Protein 5IZ0 (pdb70)

Organism: Homo sapiens (NCBI:txid9606)

Nearest PDB structures (foldseek):
  6g07-assembly3_C  TM=9.984E-01  e=3.194E-34  Homo sapiens
  5vb7-assembly1_A  TM=1.001E+00  e=1.020E-33  Homo sapiens
  6j3n-assembly1_A  TM=9.987E-01  e=6.717E-34  Homo sapiens
  6fzu-assembly1_A  TM=9.987E-01  e=1.701E-33  Homo sapiens
  5ntw-assembly3_C  TM=9.979E-01  e=1.348E-33  Homo sapiens

B-factor: mean 34.04, std 10.81, range [3.02, 101.4]

Secondary structure (P-SEA, 3-state):
ccaaaaaaaaaaaaaaaaacccccaaaaaaaccccccaaaaaaaaaccaaaaaaaaaaaaaaaaaaaaaaaaaccccccccaaaaaaaaaacaaaaaaaacccccccccccccccccccccccccccccaaaaaaaaaaaaaaaaacccaaaaaaaaaaaaaccccccccaaaaaaaaaaaaaaaaaaaaaaaccccccccccccaaaaaaaaaaaaaaaaaaaacaaaaaccccaaaaaaccc/caaaaaaaaaaaaaaaaaaaacccccaaaaaaaccccccaaaaaaaaaccaaaaaaaaaaaaaaaaaaaaaaaaaccccccccaaaaaaaaaacaaaaaaaacccccccccccccccccccccccccccccaaaaaaaaaaaaaaaaacccaaaaaaaaaaaaaccccccccaaaaaaaaaaaaaaaaaaaaaaacccccccccccccaaaaaaaaaaaaaaaaaaaccccccccccaaaaaacc/ccaaaaaaac/ccaaaaaaaaaaaaaaaaacccccaaaaaaaccccccaaaaaaaaaccaaaaaaaaaaaaaaaaaaaaaaaaaccccccccaaaaaaaaaacaaaaaaaacccccccccccccccccccccccccccccaaaaaaaaaaaaaaaaacccaaaaaaaaaaaaaccccccccaaaaaaaaaaaaaaaaaaaaaaaccccccccccccccaaaaaaaaaaaaaaaaaacaaaaaccccaaaaaacc/caaaaaaaac/ccaaaaaaac/caaaaaaaaaaaaaaaaaaaacccccaaaaaaaccccccaaaaaaaaaccaaaaaaaaaaaaaaaaaaaaaaaaaccccccccaaaaaaaaaacaaaaaaaacccccccccccccccccccccccccccccaaaaaaaaaaaaaaaaacccaaaaaaaaaaaccccccccccaaaaaaaaaaaaaaaaaaaaaaaccccccccccccaaaaaaaaaaaaaaaaaaaaccccccccccaaaaaaccc/caaaaaaac

Sequence (1017 aa):
ASLTEIEHLVQSVCKSYRETCQLRLEDLLRQRSNIFSREEVTGYQRKSMWEMWERCAHHLTEAIQYVVEFAKRLSGFMELCQNDQIVLLKAGAMEVVLVRMCRAYNADNRTVFFEGKYGGMELFRALGCSELISSIFDFSHSLSALHFSEDEIALYTALVLINAHRPGLQEKRKVEQLQYNLELAFHHHLCKTHRQSILAKLPPKGKLRSLCSQHVERLQIFQHLHPIVVQAAFPPLYKELFSTEFPYLLSLLGPYASLTEIEHLVQSVCKSYRETCQLRLEDLLRQRSNIFSREEVTGYQRKSMWEMWERCAHHLTEAIQYVVEFAKRLSGFMELCQNDQIVLLKAGAMEVVLVRMCRAYNADNRTVFFEGKYGGMELFRALGCSELISSIFDFSHSLSALHFSEDEIALYTALVLINAHRPGLQEKRKVEQLQYNLELAFHHHLCKTHRQSILAKLPPKGKLRSLCSQHVERLQIFQHLHPIVVQAAFPPLYKELFSEFPYLLSLLGASLTEIEHLVQSVCKSYRETCQLRLEDLLRQRSNIFSREEVTGYQRKSMWEMWERCAHHLTEAIQYVVEFAKRLSGFMELCQNDQIVLLKAGAMEVVLVRMCRAYNADNRTVFFEGKYGGMELFRALGCSELISSIFDFSHSLSALHFSEDEIALYTALVLINAHRPGLQEKRKVEQLQYNLELAFHHHLCKTHRQSILAKLPPKGKLRSLCSQHVERLQIFQHLHPIVVQAAFPPLYKELFSEFPYLLSLLGPYASLTEIEHLVQSVCKSYRETCQLRLEDLLRQRSNIFSREEVTGYQRKSMWEMWERCAHHLTEAIQYVVEFAKRLSGFMELCQNDQIVLLKAGAMEVVLVRMCRAYNADNRTVFFEGKYGGMELFRALGCSELISSIFDFSHSLSALHFSEDEIALYTALVLINAHRPGLQEKRKVEQLQYNLELAFHHHLCKTHRQSILAKLPPKGKLRSLCSQHVERLQIFQHLHPIVVQAAFPPLYKELFSTFPYLLSLLG

CATH classification: 1.10.565.10

Structure (mmCIF, N/CA/C/O backbone):
data_5IZ0
#
_entry.id   5IZ0
#
_cell.length_a   85.672
_cell.length_b   68.111
_cell.length_c   96.056
_cell.angle_alpha   90.000
_cell.angle_beta   109.900
_cell.angle_gamma   90.000
#
_symmetry.space_group_name_H-M   'P 1 21 1'
#
loop_
_entity.id
_entity.type
_entity.pdbx_description
1 polymer 'Nuclear receptor ROR-gamma'
2 polymer GLU-PHE-PRO-TYR-LEU-LEU-SER-LEU-LEU-GLY-GLU-VAL-SER-PRO-GLN
3 non-polymer N-(4-ethyl-3-oxo-3,4-dihydro-2H-1,4-benzoxazin-7-yl)-3,4-dimethyl-N-(2,2,2-trifluoroethyl)benzene-1-sulfonamide
4 non-polymer 'CHLORIDE ION'
5 water water
#
loop_
_atom_site.group_PDB
_atom_site.id
_atom_site.type_symbol
_atom_site.label_atom_id
_atom_site.label_alt_id
_atom_site.label_comp_id
_atom_site.label_asym_id
_atom_site.label_entity_id
_atom_site.label_seq_id
_atom_site.pdbx_PDB_ins_code
_atom_site.Cartn_x
_atom_site.Cartn_y
_atom_site.Cartn_z
_atom_site.occupancy
_atom_site.B_iso_or_equiv
_atom_site.auth_seq_id
_atom_site.auth_comp_id
_atom_site.auth_asym_id
_atom_site.auth_atom_id
_atom_site.pdbx_PDB_model_num
ATOM 1 N N . ALA A 1 9 ? -50.799 16.075 -41.854 1.00 41.43 265 ALA A N 1
ATOM 2 C CA . ALA A 1 9 ? -50.078 14.813 -42.143 1.00 42.93 265 ALA A CA 1
ATOM 3 C C . ALA A 1 9 ? -50.922 13.614 -41.734 1.00 46.80 265 ALA A C 1
ATOM 4 O O . ALA A 1 9 ? -51.450 13.580 -40.619 1.00 49.23 265 ALA A O 1
ATOM 6 N N . SER A 1 10 ? -51.082 12.664 -42.649 1.00 46.15 266 SER A N 1
ATOM 7 C CA . SER A 1 10 ? -51.938 11.519 -42.384 1.00 43.07 266 SER A CA 1
ATOM 8 C C . SER A 1 10 ? -51.216 10.520 -41.456 1.00 44.16 266 SER A C 1
ATOM 9 O O . SER A 1 10 ? -50.004 10.609 -41.237 1.00 42.91 266 SER A O 1
ATOM 12 N N . LEU A 1 11 ? -51.986 9.585 -40.891 1.00 46.79 267 LEU A N 1
ATOM 13 C CA . LEU A 1 11 ? -51.421 8.540 -40.045 1.00 47.62 267 LEU A CA 1
ATOM 14 C C . LEU A 1 11 ? -50.348 7.737 -40.785 1.00 45.37 267 LEU A C 1
ATOM 15 O O . LEU A 1 11 ? -49.288 7.418 -40.216 1.00 47.75 267 LEU A O 1
ATOM 20 N N . THR A 1 12 ? -50.596 7.431 -42.056 1.00 44.94 268 THR A N 1
ATOM 21 C CA . THR A 1 12 ? -49.581 6.722 -42.875 1.00 41.19 268 THR A CA 1
ATOM 22 C C . THR A 1 12 ? -48.293 7.553 -43.001 1.00 42.13 268 THR A C 1
ATOM 23 O O . THR A 1 12 ? -47.200 7.004 -42.806 1.00 38.28 268 THR A O 1
ATOM 27 N N . GLU A 1 13 ? -48.413 8.845 -43.315 1.00 42.57 269 GLU A N 1
ATOM 28 C CA . GLU A 1 13 ? -47.235 9.717 -43.408 1.00 46.39 269 GLU A CA 1
ATOM 29 C C . GLU A 1 13 ? -46.467 9.776 -42.063 1.00 45.23 269 GLU A C 1
ATOM 30 O O . GLU A 1 13 ? -45.216 9.760 -42.041 1.00 43.85 269 GLU A O 1
ATOM 36 N N . ILE A 1 14 ? -47.206 9.846 -40.948 1.00 44.11 270 ILE A N 1
ATOM 37 C CA . ILE A 1 14 ? -46.541 9.878 -39.634 1.00 44.79 270 ILE A CA 1
ATOM 38 C C . ILE A 1 14 ? -45.825 8.557 -39.336 1.00 44.03 270 ILE A C 1
ATOM 39 O O . ILE A 1 14 ? -44.679 8.554 -38.851 1.00 43.39 270 ILE A O 1
ATOM 44 N N . GLU A 1 15 ? -46.481 7.443 -39.646 1.00 42.40 271 GLU A N 1
ATOM 45 C CA . GLU A 1 15 ? -45.845 6.115 -39.501 1.00 42.00 271 GLU A CA 1
ATOM 46 C C . GLU A 1 15 ? -44.585 6.034 -40.358 1.00 41.42 271 GLU A C 1
ATOM 47 O O . GLU A 1 15 ? -43.545 5.585 -39.898 1.00 41.15 271 GLU A O 1
ATOM 53 N N . HIS A 1 16 ? -44.655 6.497 -41.599 1.00 42.51 272 HIS A N 1
ATOM 54 C CA . HIS A 1 16 ? -43.461 6.482 -42.460 1.00 44.64 272 HIS A CA 1
ATOM 55 C C . HIS A 1 16 ? -42.350 7.414 -41.905 1.00 40.18 272 HIS A C 1
ATOM 56 O O . HIS A 1 16 ? -41.171 7.100 -42.026 1.00 41.29 272 HIS A O 1
ATOM 63 N N . LEU A 1 17 ? -42.734 8.559 -41.339 1.00 35.68 273 LEU A N 1
ATOM 64 C CA . LEU A 1 17 ? -41.775 9.469 -40.709 1.00 32.78 273 LEU A CA 1
ATOM 65 C C . LEU A 1 17 ? -41.002 8.815 -39.527 1.00 33.33 273 LEU A C 1
ATOM 66 O O . LEU A 1 17 ? -39.781 9.034 -39.359 1.00 33.39 273 LEU A O 1
ATOM 71 N N . VAL A 1 18 ? -41.704 8.023 -38.716 1.00 32.03 274 VAL A N 1
ATOM 72 C CA . VAL A 1 18 ? -41.057 7.266 -37.631 1.00 32.18 274 VAL A CA 1
ATOM 73 C C . VAL A 1 18 ? -39.963 6.373 -38.211 1.00 34.96 274 VAL A C 1
ATOM 74 O O . VAL A 1 18 ? -38.826 6.395 -37.762 1.00 39.46 274 VAL A O 1
ATOM 78 N N . GLN A 1 19 ? -40.316 5.607 -39.238 1.00 36.26 275 GLN A N 1
ATOM 79 C CA . GLN A 1 19 ? -39.355 4.727 -39.943 1.00 36.06 275 GLN A CA 1
ATOM 80 C C . GLN A 1 19 ? -38.191 5.505 -40.534 1.00 32.67 275 GLN A C 1
ATOM 81 O O . GLN A 1 19 ? -37.038 5.085 -40.421 1.00 29.42 275 GLN A O 1
ATOM 87 N N . SER A 1 20 ? -38.496 6.629 -41.172 1.00 32.17 276 SER A N 1
ATOM 88 C CA . SER A 1 20 ? -37.486 7.492 -41.811 1.00 31.53 276 SER A CA 1
ATOM 89 C C . SER A 1 20 ? -36.467 7.989 -40.771 1.00 30.60 276 SER A C 1
ATOM 90 O O . SER A 1 20 ? -35.227 7.877 -40.975 1.00 31.09 276 SER A O 1
ATOM 93 N N . VAL A 1 21 ? -36.995 8.539 -39.671 1.00 29.07 277 VAL A N 1
ATOM 94 C CA . VAL A 1 21 ? -36.140 9.093 -38.599 1.00 27.56 277 VAL A CA 1
ATOM 95 C C . VAL A 1 21 ? -35.264 7.996 -37.963 1.00 27.92 277 VAL A C 1
ATOM 96 O O . VAL A 1 21 ? -34.037 8.171 -37.772 1.00 26.49 277 VAL A O 1
ATOM 100 N N . CYS A 1 22 ? -35.880 6.847 -37.706 1.00 28.76 278 CYS A N 1
ATOM 101 C CA . CYS A 1 22 ? -35.144 5.724 -37.127 1.00 28.92 278 CYS A CA 1
ATOM 102 C C . CYS A 1 22 ? -34.015 5.284 -38.036 1.00 29.73 278 CYS A C 1
ATOM 103 O O . CYS A 1 22 ? -32.925 5.021 -37.565 1.00 29.23 278 CYS A O 1
ATOM 106 N N . LYS A 1 23 ? -34.257 5.264 -39.342 1.00 30.65 279 LYS A N 1
ATOM 107 C CA . LYS A 1 23 ? -33.229 4.880 -40.319 1.00 32.15 279 LYS A CA 1
ATOM 108 C C . LYS A 1 23 ? -32.088 5.904 -40.358 1.00 30.57 279 LYS A C 1
ATOM 109 O O . LYS A 1 23 ? -30.904 5.524 -40.330 1.00 31.10 279 LYS A O 1
ATOM 115 N N . SER A 1 24 ? -32.442 7.187 -40.417 1.00 29.03 280 SER A N 1
ATOM 116 C CA . SER A 1 24 ? -31.455 8.269 -40.422 1.00 28.30 280 SER A CA 1
ATOM 117 C C . SER A 1 24 ? -30.540 8.178 -39.221 1.00 27.36 280 SER A C 1
ATOM 118 O O . SER A 1 24 ? -29.325 8.377 -39.341 1.00 25.93 280 SER A O 1
ATOM 121 N N . TYR A 1 25 ? -31.129 7.894 -38.067 1.00 29.26 281 TYR A N 1
ATOM 122 C CA . TYR A 1 25 ? -30.353 7.685 -36.848 1.00 32.09 281 TYR A CA 1
ATOM 123 C C . TYR A 1 25 ? -29.437 6.439 -36.988 1.00 33.32 281 TYR A C 1
ATOM 124 O O . TYR A 1 25 ? -28.227 6.509 -36.706 1.00 35.63 281 TYR A O 1
ATOM 133 N N . ARG A 1 26 ? -30.006 5.314 -37.421 1.00 36.47 282 ARG A N 1
ATOM 134 C CA . ARG A 1 26 ? -29.256 4.045 -37.565 1.00 38.84 282 ARG A CA 1
ATOM 135 C C . ARG A 1 26 ? -27.984 4.237 -38.398 1.00 34.66 282 ARG A C 1
ATOM 136 O O . ARG A 1 26 ? -26.902 3.734 -38.043 1.00 34.37 282 ARG A O 1
ATOM 144 N N . GLU A 1 27 ? -28.136 4.984 -39.481 1.00 33.26 283 GLU A N 1
ATOM 145 C CA . GLU A 1 27 ? -27.088 5.271 -40.456 1.00 35.19 283 GLU A CA 1
ATOM 146 C C . GLU A 1 27 ? -26.005 6.221 -39.961 1.00 34.81 283 GLU A C 1
ATOM 147 O O . GLU A 1 27 ? -24.958 6.323 -40.592 1.00 32.65 283 GLU A O 1
ATOM 153 N N . THR A 1 28 ? -26.261 6.931 -38.855 1.00 34.98 284 THR A N 1
ATOM 154 C CA . THR A 1 28 ? -25.350 8.002 -38.375 1.00 33.56 284 THR A CA 1
ATOM 155 C C . THR A 1 28 ? -25.046 7.904 -36.854 1.00 33.40 284 THR A C 1
ATOM 156 O O . THR A 1 28 ? -24.497 8.844 -36.263 1.00 34.29 284 THR A O 1
ATOM 160 N N . CYS A 1 29 ? -25.369 6.764 -36.263 1.00 32.94 285 CYS A N 1
ATOM 161 C CA . CYS A 1 29 ? -25.260 6.605 -34.824 1.00 35.92 285 CYS A CA 1
ATOM 162 C C . CYS A 1 29 ? -23.801 6.431 -34.355 1.00 36.33 285 CYS A C 1
ATOM 163 O O . CYS A 1 29 ? -23.546 6.527 -33.157 1.00 38.50 285 CYS A O 1
ATOM 166 N N . GLN A 1 30 ? -22.867 6.244 -35.292 1.00 36.22 286 GLN A N 1
ATOM 167 C CA . GLN A 1 30 ? -21.407 6.262 -35.039 1.00 37.32 286 GLN A CA 1
ATOM 168 C C . GLN A 1 30 ? -20.689 5.325 -34.066 1.00 38.82 286 GLN A C 1
ATOM 169 O O . GLN A 1 30 ? -19.449 5.368 -33.943 1.00 44.70 286 GLN A O 1
ATOM 175 N N . LEU A 1 31 ? -21.474 4.529 -33.346 1.00 40.05 287 LEU A N 1
ATOM 176 C CA . LEU A 1 31 ? -20.967 3.557 -32.394 1.00 42.42 287 LEU A CA 1
ATOM 177 C C . LEU A 1 31 ? -22.214 2.686 -32.208 1.00 42.80 287 LEU A C 1
ATOM 178 O O . LEU A 1 31 ? -23.333 3.182 -31.968 1.00 43.90 287 LEU A O 1
ATOM 183 N N . ARG A 1 32 ? -22.011 1.380 -32.331 1.00 41.72 288 ARG A N 1
ATOM 184 C CA . ARG A 1 32 ? -23.091 0.411 -32.144 1.00 37.88 288 ARG A CA 1
ATOM 185 C C . ARG A 1 32 ? -23.332 0.188 -30.661 1.00 35.53 288 ARG A C 1
ATOM 186 O O . ARG A 1 32 ? -22.390 0.029 -29.877 1.00 34.58 288 ARG A O 1
ATOM 194 N N . LEU A 1 33 ? -24.595 0.170 -30.274 1.00 35.54 289 LEU A N 1
ATOM 195 C CA . LEU A 1 33 ? -24.959 -0.094 -28.889 1.00 35.91 289 LEU A CA 1
ATOM 196 C C . LEU A 1 33 ? -24.338 -1.405 -28.371 1.00 36.76 289 LEU A C 1
ATOM 197 O O . LEU A 1 33 ? -23.820 -1.456 -27.247 1.00 38.59 289 LEU A O 1
ATOM 202 N N . GLU A 1 34 ? -24.380 -2.436 -29.223 1.00 39.06 290 GLU A N 1
ATOM 203 C CA . GLU A 1 34 ? -23.840 -3.755 -28.882 1.00 42.12 290 GLU A CA 1
ATOM 204 C C . GLU A 1 34 ? -22.344 -3.720 -28.540 1.00 40.62 290 GLU A C 1
ATOM 205 O O . GLU A 1 34 ? -21.929 -4.326 -27.531 1.00 36.52 290 GLU A O 1
ATOM 211 N N . ASP A 1 35 ? -21.563 -3.019 -29.359 1.00 40.08 291 ASP A N 1
ATOM 212 C CA . ASP A 1 35 ? -20.147 -2.737 -29.082 1.00 40.73 291 ASP A CA 1
ATOM 213 C C . ASP A 1 35 ? -19.936 -1.963 -27.763 1.00 38.43 291 ASP A C 1
ATOM 214 O O . ASP A 1 35 ? -19.048 -2.309 -26.968 1.00 42.57 291 ASP A O 1
ATOM 219 N N . LEU A 1 36 ? -20.730 -0.918 -27.530 1.00 34.58 292 LEU A N 1
ATOM 220 C CA . LEU A 1 36 ? -20.590 -0.131 -26.304 1.00 34.39 292 LEU A CA 1
ATOM 221 C C . LEU A 1 36 ? -20.878 -0.951 -25.041 1.00 33.55 292 LEU A C 1
ATOM 222 O O . LEU A 1 36 ? -20.171 -0.827 -24.038 1.00 30.57 292 LEU A O 1
ATOM 227 N N . LEU A 1 37 ? -21.913 -1.787 -25.098 1.00 37.37 293 LEU A N 1
ATOM 228 C CA . LEU A 1 37 ? -22.269 -2.662 -23.980 1.00 39.50 293 LEU A CA 1
ATOM 229 C C . LEU A 1 37 ? -21.157 -3.659 -23.708 1.00 39.93 293 LEU A C 1
ATOM 230 O O . LEU A 1 37 ? -20.781 -3.873 -22.564 1.00 37.15 293 LEU A O 1
ATOM 235 N N . ARG A 1 38 ? -20.612 -4.228 -24.775 1.00 42.33 294 ARG A N 1
ATOM 236 C CA . ARG A 1 38 ? -19.587 -5.264 -24.675 1.00 44.76 294 ARG A CA 1
ATOM 237 C C . ARG A 1 38 ? -18.301 -4.750 -24.052 1.00 44.24 294 ARG A C 1
ATOM 238 O O . ARG A 1 38 ? -17.534 -5.531 -23.469 1.00 47.09 294 ARG A O 1
ATOM 240 N N . GLN A 1 39 ? -18.058 -3.449 -24.189 1.00 42.68 295 GLN A N 1
ATOM 241 C CA . GLN A 1 39 ? -16.808 -2.857 -23.731 1.00 40.09 295 GLN A CA 1
ATOM 242 C C . GLN A 1 39 ? -16.889 -2.258 -22.314 1.00 38.72 295 GLN A C 1
ATOM 243 O O . GLN A 1 39 ? -15.902 -1.745 -21.810 1.00 37.20 295 GLN A O 1
ATOM 249 N N . ARG A 1 40 ? -18.007 -2.471 -21.635 1.00 37.30 296 ARG A N 1
ATOM 250 C CA . ARG A 1 40 ? -18.144 -2.020 -20.250 1.00 36.93 296 ARG A CA 1
ATOM 251 C C . ARG A 1 40 ? -17.084 -2.589 -19.319 1.00 40.58 296 ARG A C 1
ATOM 252 O O . ARG A 1 40 ? -16.625 -1.908 -18.415 1.00 46.55 296 ARG A O 1
ATOM 260 N N . SER A 1 41 ? -16.672 -3.823 -19.563 1.00 43.06 297 SER A N 1
ATOM 261 C CA . SER A 1 41 ? -15.703 -4.506 -18.719 1.00 43.48 297 SER A CA 1
ATOM 262 C C . SER A 1 41 ? -14.259 -4.103 -19.026 1.00 40.99 297 SER A C 1
ATOM 263 O O . SER A 1 41 ? -13.324 -4.507 -18.343 1.00 46.56 297 SER A O 1
ATOM 266 N N . ASN A 1 42 ? -14.092 -3.242 -20.040 1.00 39.95 298 ASN A N 1
ATOM 267 C CA . ASN A 1 42 ? -12.820 -2.559 -20.331 1.00 40.98 298 ASN A CA 1
ATOM 268 C C . ASN A 1 42 ? -12.724 -1.231 -19.633 1.00 38.55 298 ASN A C 1
ATOM 269 O O . ASN A 1 42 ? -13.210 -0.230 -20.148 1.00 36.65 298 ASN A O 1
ATOM 274 N N . ILE A 1 43 ? -12.049 -1.230 -18.474 1.00 38.58 299 ILE A N 1
ATOM 275 C CA . ILE A 1 43 ? -11.968 -0.033 -17.580 1.00 40.23 299 ILE A CA 1
ATOM 276 C C . ILE A 1 43 ? -10.518 0.412 -17.336 1.00 41.02 299 ILE A C 1
ATOM 277 O O . ILE A 1 43 ? -9.650 -0.422 -17.073 1.00 42.99 299 ILE A O 1
ATOM 282 N N . PHE A 1 44 ? -10.260 1.702 -17.494 1.00 38.31 300 PHE A N 1
ATOM 283 C CA . PHE A 1 44 ? -8.881 2.216 -17.273 1.00 36.84 300 PHE A CA 1
ATOM 284 C C . PHE A 1 44 ? -8.286 1.807 -15.909 1.00 37.75 300 PHE A C 1
ATOM 285 O O . PHE A 1 44 ? -8.926 1.942 -14.828 1.00 43.39 300 PHE A O 1
ATOM 293 N N . SER A 1 45 ? -7.057 1.308 -15.971 1.00 35.22 301 SER A N 1
ATOM 294 C CA . SER A 1 45 ? -6.281 0.986 -14.780 1.00 35.83 301 SER A CA 1
ATOM 295 C C . SER A 1 45 ? -5.861 2.251 -14.065 1.00 36.95 301 SER A C 1
ATOM 296 O O . SER A 1 45 ? -5.888 3.329 -14.657 1.00 38.65 301 SER A O 1
ATOM 299 N N . ARG A 1 46 ? -5.445 2.107 -12.819 1.00 39.71 302 ARG A N 1
ATOM 300 C CA . ARG A 1 46 ? -4.987 3.236 -11.999 1.00 41.42 302 ARG A CA 1
ATOM 301 C C . ARG A 1 46 ? -3.874 4.030 -12.708 1.00 40.62 302 ARG A C 1
ATOM 302 O O . ARG A 1 46 ? -3.923 5.259 -12.752 1.00 39.29 302 ARG A O 1
ATOM 310 N N . GLU A 1 47 ? -2.887 3.339 -13.285 1.00 39.23 303 GLU A N 1
ATOM 311 C CA . GLU A 1 47 ? -1.758 4.007 -13.949 1.00 37.85 303 GLU A CA 1
ATOM 312 C C . GLU A 1 47 ? -2.247 4.812 -15.152 1.00 35.48 303 GLU A C 1
ATOM 313 O O . GLU A 1 47 ? -1.757 5.898 -15.438 1.00 33.65 303 GLU A O 1
ATOM 319 N N . GLU A 1 48 ? -3.228 4.250 -15.860 1.00 33.95 304 GLU A N 1
ATOM 320 C CA . GLU A 1 48 ? -3.795 4.896 -17.051 1.00 30.05 304 GLU A CA 1
ATOM 321 C C . GLU A 1 48 ? -4.520 6.157 -16.675 1.00 28.70 304 GLU A C 1
ATOM 322 O O . GLU A 1 48 ? -4.371 7.179 -17.333 1.00 27.89 304 GLU A O 1
ATOM 328 N N . VAL A 1 49 ? -5.315 6.064 -15.619 1.00 26.92 305 VAL A N 1
ATOM 329 C CA . VAL A 1 49 ? -6.004 7.219 -15.046 1.00 27.26 305 VAL A CA 1
ATOM 330 C C . VAL A 1 49 ? -5.023 8.326 -14.630 1.00 28.52 305 VAL A C 1
ATOM 331 O O . VAL A 1 49 ? -5.208 9.491 -14.999 1.00 32.12 305 VAL A O 1
ATOM 335 N N . THR A 1 50 ? -3.996 7.960 -13.873 1.00 30.26 306 THR A N 1
ATOM 336 C CA . THR A 1 50 ? -2.941 8.897 -13.506 1.00 30.00 306 THR A CA 1
ATOM 337 C C . THR A 1 50 ? -2.360 9.623 -14.744 1.00 28.65 306 THR A C 1
ATOM 338 O O . THR A 1 50 ? -2.159 10.847 -14.727 1.00 29.64 306 THR A O 1
ATOM 342 N N . GLY A 1 51 ? -2.123 8.850 -15.802 1.00 26.58 307 GLY A N 1
ATOM 343 C CA . GLY A 1 51 ? -1.613 9.368 -17.062 1.00 25.88 307 GLY A CA 1
ATOM 344 C C . GLY A 1 51 ? -2.479 10.469 -17.629 1.00 24.68 307 GLY A C 1
ATOM 345 O O . GLY A 1 51 ? -1.984 11.475 -18.045 1.00 22.78 307 GLY A O 1
ATOM 346 N N . TYR A 1 52 ? -3.796 10.269 -17.629 1.00 22.99 308 TYR A N 1
ATOM 347 C CA . TYR A 1 52 ? -4.741 11.284 -18.083 1.00 24.13 308 TYR A CA 1
ATOM 348 C C . TYR A 1 52 ? -4.739 12.493 -17.156 1.00 25.19 308 TYR A C 1
ATOM 349 O O . TYR A 1 52 ? -4.825 13.625 -17.607 1.00 26.38 308 TYR A O 1
ATOM 358 N N . GLN A 1 53 ? -4.656 12.260 -15.846 1.00 26.06 309 GLN A N 1
ATOM 359 C CA . GLN A 1 53 ? -4.748 13.383 -14.894 1.00 27.86 309 GLN A CA 1
ATOM 360 C C . GLN A 1 53 ? -3.494 14.272 -14.946 1.00 29.60 309 GLN A C 1
ATOM 361 O O . GLN A 1 53 ? -3.546 15.484 -14.607 1.00 28.61 309 GLN A O 1
ATOM 367 N N . ARG A 1 54 ? -2.384 13.665 -15.362 1.00 32.75 310 ARG A N 1
ATOM 368 C CA . ARG A 1 54 ? -1.107 14.383 -15.537 1.00 33.50 310 ARG A CA 1
ATOM 369 C C . ARG A 1 54 ? -0.980 15.105 -16.887 1.00 31.59 310 ARG A C 1
ATOM 370 O O . ARG A 1 54 ? -0.073 15.940 -17.078 1.00 29.88 310 ARG A O 1
ATOM 378 N N . LYS A 1 55 ? -1.893 14.797 -17.795 1.00 30.38 311 LYS A N 1
ATOM 379 C CA . LYS A 1 55 ? -1.878 15.504 -19.086 1.00 30.34 311 LYS A CA 1
ATOM 380 C C . LYS A 1 55 ? -2.064 16.998 -18.940 1.00 28.20 311 LYS A C 1
ATOM 381 O O . LYS A 1 55 ? -2.765 17.480 -18.042 1.00 25.59 311 LYS A O 1
ATOM 387 N N . SER A 1 56 ? -1.433 17.757 -19.836 1.00 27.55 312 SER A N 1
ATOM 388 C CA . SER A 1 56 ? -1.640 19.199 -19.826 1.00 28.22 312 SER A CA 1
ATOM 389 C C . SER A 1 56 ? -3.111 19.501 -20.152 1.00 28.05 312 SER A C 1
ATOM 390 O O . SER A 1 56 ? -3.823 18.723 -20.879 1.00 27.66 312 SER A O 1
ATOM 393 N N . MET A 1 57 ? -3.579 20.648 -19.637 1.00 27.91 313 MET A N 1
ATOM 394 C CA . MET A 1 57 ? -4.880 21.145 -20.034 1.00 29.56 313 MET A CA 1
ATOM 395 C C . MET A 1 57 ? -5.001 21.241 -21.577 1.00 30.88 313 MET A C 1
ATOM 396 O O . MET A 1 57 ? -6.024 20.857 -22.125 1.00 31.78 313 MET A O 1
ATOM 401 N N . TRP A 1 58 ? -3.994 21.755 -22.266 1.00 32.24 314 TRP A N 1
ATOM 402 C CA . TRP A 1 58 ? -3.926 21.914 -23.682 1.00 29.90 314 TRP A CA 1
ATOM 403 C C . TRP A 1 58 ? -4.215 20.594 -24.423 1.00 26.42 314 TRP A C 1
ATOM 404 O O . TRP A 1 58 ? -5.036 20.489 -25.331 1.00 25.51 314 TRP A O 1
ATOM 415 N N . GLU A 1 59 ? -3.509 19.562 -24.006 1.00 23.75 315 GLU A N 1
ATOM 416 C CA . GLU A 1 59 ? -3.586 18.269 -24.718 1.00 22.65 315 GLU A CA 1
ATOM 417 C C . GLU A 1 59 ? -4.975 17.648 -24.512 1.00 21.97 315 GLU A C 1
ATOM 418 O O . GLU A 1 59 ? -5.573 17.122 -25.458 1.00 21.39 315 GLU A O 1
ATOM 424 N N . MET A 1 60 ? -5.467 17.710 -23.276 1.00 22.17 316 MET A N 1
ATOM 425 C CA . MET A 1 60 ? -6.769 17.127 -22.977 1.00 22.20 316 MET A CA 1
ATOM 426 C C . MET A 1 60 ? -7.884 17.912 -23.715 1.00 21.90 316 MET A C 1
ATOM 427 O O . MET A 1 60 ? -8.806 17.305 -24.277 1.00 20.92 316 MET A O 1
ATOM 432 N N . TRP A 1 61 ? -7.784 19.244 -23.734 1.00 22.01 317 TRP A N 1
ATOM 433 C CA . TRP A 1 61 ? -8.744 20.079 -24.500 1.00 22.80 317 TRP A CA 1
ATOM 434 C C . TRP A 1 61 ? -8.741 19.749 -25.977 1.00 21.13 317 TRP A C 1
ATOM 435 O O . TRP A 1 61 ? -9.800 19.603 -26.599 1.00 20.07 317 TRP A O 1
ATOM 446 N N . GLU A 1 62 ? -7.559 19.639 -26.526 1.00 20.04 318 GLU A N 1
ATOM 447 C CA . GLU A 1 62 ? -7.342 19.340 -27.900 1.00 20.43 318 GLU A CA 1
ATOM 448 C C . GLU A 1 62 ? -7.892 17.989 -28.303 1.00 18.86 318 GLU A C 1
ATOM 449 O O . GLU A 1 62 ? -8.438 17.837 -29.330 1.00 19.52 318 GLU A O 1
ATOM 455 N N . ARG A 1 63 ? -7.742 17.011 -27.469 1.00 17.16 319 ARG A N 1
ATOM 456 C CA . ARG A 1 63 ? -8.276 15.672 -27.697 1.00 17.55 319 ARG A CA 1
ATOM 457 C C . ARG A 1 63 ? -9.814 15.697 -27.661 1.00 17.75 319 ARG A C 1
ATOM 458 O O . ARG A 1 63 ? -10.485 15.177 -28.570 1.00 17.35 319 ARG A O 1
ATOM 466 N N . CYS A 1 64 ? -10.360 16.336 -26.628 1.00 17.64 320 CYS A N 1
ATOM 467 C CA . CYS A 1 64 ? -11.800 16.350 -26.479 1.00 18.03 320 CYS A CA 1
ATOM 468 C C . CYS A 1 64 ? -12.449 17.123 -27.628 1.00 17.76 320 CYS A C 1
ATOM 469 O O . CYS A 1 64 ? -13.486 16.713 -28.096 1.00 17.80 320 CYS A O 1
ATOM 472 N N . ALA A 1 65 ? -11.819 18.206 -28.085 1.00 17.76 321 ALA A N 1
ATOM 473 C CA . ALA A 1 65 ? -12.364 19.030 -29.191 1.00 17.83 321 ALA A CA 1
ATOM 474 C C . ALA A 1 65 ? -12.390 18.178 -30.449 1.00 17.64 321 ALA A C 1
ATOM 475 O O . ALA A 1 65 ? -13.384 18.216 -31.196 1.00 18.40 321 ALA A O 1
ATOM 477 N N . HIS A 1 66 ? -11.335 17.376 -30.666 1.00 17.68 322 HIS A N 1
ATOM 478 C CA . HIS A 1 66 ? -11.332 16.473 -31.848 1.00 17.98 322 HIS A CA 1
ATOM 479 C C . HIS A 1 66 ? -12.529 15.499 -31.804 1.00 18.31 322 HIS A C 1
ATOM 480 O O . HIS A 1 66 ? -13.304 15.368 -32.797 1.00 18.83 322 HIS A O 1
ATOM 487 N N . HIS A 1 67 ? -12.670 14.819 -30.659 1.00 18.39 323 HIS A N 1
ATOM 488 C CA . HIS A 1 67 ? -13.754 13.816 -30.498 1.00 19.18 323 HIS A CA 1
ATOM 489 C C . HIS A 1 67 ? -15.145 14.427 -30.616 1.00 19.32 323 HIS A C 1
ATOM 490 O O . HIS A 1 67 ? -16.040 13.853 -31.242 1.00 18.85 323 HIS A O 1
ATOM 497 N N . LEU A 1 68 ? -15.334 15.590 -29.993 1.00 20.17 324 LEU A N 1
ATOM 498 C CA . LEU A 1 68 ? -16.620 16.319 -30.107 1.00 19.79 324 LEU A CA 1
ATOM 499 C C . LEU A 1 68 ? -16.925 16.701 -31.556 1.00 19.82 324 LEU A C 1
ATOM 500 O O . LEU A 1 68 ? -18.073 16.500 -32.031 1.00 21.17 324 LEU A O 1
ATOM 505 N N . THR A 1 69 ? -15.887 17.172 -32.269 1.00 19.27 325 THR A N 1
ATOM 506 C CA . THR A 1 69 ? -16.049 17.539 -33.671 1.00 19.13 325 THR A CA 1
ATOM 507 C C . THR A 1 69 ? -16.497 16.336 -34.545 1.00 19.82 325 THR A C 1
ATOM 508 O O . THR A 1 69 ? -17.444 16.460 -35.341 1.00 20.45 325 THR A O 1
ATOM 512 N N . GLU A 1 70 ? -15.830 15.199 -34.367 1.00 21.29 326 GLU A N 1
ATOM 513 C CA . GLU A 1 70 ? -16.247 13.932 -34.988 1.00 22.16 326 GLU A CA 1
ATOM 514 C C . GLU A 1 70 ? -17.716 13.595 -34.743 1.00 22.20 326 GLU A C 1
ATOM 515 O O . GLU A 1 70 ? -18.441 13.308 -35.688 1.00 23.48 326 GLU A O 1
ATOM 521 N N . ALA A 1 71 ? -18.155 13.645 -33.486 1.00 21.18 327 ALA A N 1
ATOM 522 C CA . ALA A 1 71 ? -19.585 13.433 -33.123 1.00 20.73 327 ALA A CA 1
ATOM 523 C C . ALA A 1 71 ? -20.490 14.428 -33.792 1.00 20.99 327 ALA A C 1
ATOM 524 O O . ALA A 1 71 ? -21.559 14.065 -34.279 1.00 21.59 327 ALA A O 1
ATOM 526 N N . ILE A 1 72 ? -20.105 15.704 -33.778 1.00 21.83 328 ILE A N 1
ATOM 527 C CA . ILE A 1 72 ? -20.916 16.736 -34.422 1.00 22.64 328 ILE A CA 1
ATOM 528 C C . ILE A 1 72 ? -21.051 16.468 -35.931 1.00 23.02 328 ILE A C 1
ATOM 529 O O . ILE A 1 72 ? -22.123 16.703 -36.509 1.00 22.80 328 ILE A O 1
ATOM 534 N N . GLN A 1 73 ? -19.976 15.969 -36.552 1.00 23.72 329 GLN A N 1
ATOM 535 C CA . GLN A 1 73 ? -20.081 15.599 -37.971 1.00 23.77 329 GLN A CA 1
ATOM 536 C C . GLN A 1 73 ? -21.186 14.545 -38.269 1.00 23.25 329 GLN A C 1
ATOM 537 O O . GLN A 1 73 ? -21.888 14.635 -39.301 1.00 24.44 329 GLN A O 1
ATOM 543 N N . TYR A 1 74 ? -21.347 13.575 -37.377 1.00 23.53 330 TYR A N 1
ATOM 544 C CA . TYR A 1 74 ? -22.403 12.595 -37.526 1.00 24.68 330 TYR A CA 1
ATOM 545 C C . TYR A 1 74 ? -23.782 13.222 -37.354 1.00 23.36 330 TYR A C 1
ATOM 546 O O . TYR A 1 74 ? -24.740 12.803 -38.011 1.00 22.81 330 TYR A O 1
ATOM 555 N N . VAL A 1 75 ? -23.879 14.201 -36.446 1.00 22.21 331 VAL A N 1
ATOM 556 C CA . VAL A 1 75 ? -25.133 14.907 -36.252 1.00 22.05 331 VAL A CA 1
ATOM 557 C C . VAL A 1 75 ? -25.506 15.746 -37.491 1.00 22.10 331 VAL A C 1
ATOM 558 O O . VAL A 1 75 ? -26.680 15.812 -37.859 1.00 21.25 331 VAL A O 1
ATOM 562 N N . VAL A 1 76 ? -24.514 16.340 -38.158 1.00 22.57 332 VAL A N 1
ATOM 563 C CA . VAL A 1 76 ? -24.798 17.061 -39.399 1.00 24.64 332 VAL A CA 1
ATOM 564 C C . VAL A 1 76 ? -25.348 16.056 -40.430 1.00 26.50 332 VAL A C 1
ATOM 565 O O . VAL A 1 76 ? -26.335 16.323 -41.098 1.00 25.92 332 VAL A O 1
ATOM 569 N N . GLU A 1 77 ? -24.701 14.903 -40.565 1.00 27.85 333 GLU A N 1
ATOM 570 C CA . GLU A 1 77 ? -25.211 13.829 -41.442 1.00 30.09 333 GLU A CA 1
ATOM 571 C C . GLU A 1 77 ? -26.667 13.380 -41.101 1.00 28.59 333 GLU A C 1
ATOM 572 O O . GLU A 1 77 ? -27.535 13.263 -42.007 1.00 29.39 333 GLU A O 1
ATOM 578 N N . PHE A 1 78 ? -26.921 13.116 -39.806 1.00 27.16 334 PHE A N 1
ATOM 579 C CA . PHE A 1 78 ? -28.276 12.865 -39.303 1.00 25.38 334 PHE A CA 1
ATOM 580 C C . PHE A 1 78 ? -29.253 13.951 -39.828 1.00 24.84 334 PHE A C 1
ATOM 581 O O . PHE A 1 78 ? -30.285 13.606 -40.472 1.00 24.19 334 PHE A O 1
ATOM 589 N N . ALA A 1 79 ? -28.926 15.225 -39.576 1.00 24.77 335 ALA A N 1
ATOM 590 C CA . ALA A 1 79 ? -29.755 16.354 -40.074 1.00 25.79 335 ALA A CA 1
ATOM 591 C C . ALA A 1 79 ? -30.013 16.297 -41.585 1.00 27.69 335 ALA A C 1
ATOM 592 O O . ALA A 1 79 ? -31.159 16.396 -42.009 1.00 30.33 335 ALA A O 1
ATOM 594 N N . LYS A 1 80 ? -28.957 16.124 -42.385 1.00 28.78 336 LYS A N 1
ATOM 595 C CA . LYS A 1 80 ? -29.068 16.066 -43.856 1.00 31.14 336 LYS A CA 1
ATOM 596 C C . LYS A 1 80 ? -29.926 14.896 -44.315 1.00 32.66 336 LYS A C 1
ATOM 597 O O . LYS A 1 80 ? -30.546 14.955 -45.389 1.00 35.52 336 LYS A O 1
ATOM 603 N N . ARG A 1 81 ? -29.960 13.825 -43.523 1.00 34.27 337 ARG A N 1
ATOM 604 C CA . ARG A 1 81 ? -30.780 12.649 -43.876 1.00 34.70 337 ARG A CA 1
ATOM 605 C C . ARG A 1 81 ? -32.186 12.699 -43.272 1.00 35.46 337 ARG A C 1
ATOM 606 O O . ARG A 1 81 ? -33.022 11.832 -43.589 1.00 37.03 337 ARG A O 1
ATOM 614 N N . LEU A 1 82 ? -32.444 13.732 -42.467 1.00 36.40 338 LEU A N 1
ATOM 615 C CA . LEU A 1 82 ? -33.665 13.849 -41.701 1.00 39.10 338 LEU A CA 1
ATOM 616 C C . LEU A 1 82 ? -34.784 14.417 -42.565 1.00 41.01 338 LEU A C 1
ATOM 617 O O . LEU A 1 82 ? -34.621 15.454 -43.217 1.00 40.59 338 LEU A O 1
ATOM 622 N N . SER A 1 83 ? -35.920 13.725 -42.563 1.00 46.54 339 SER A N 1
ATOM 623 C CA . SER A 1 83 ? -37.047 14.097 -43.406 1.00 48.07 339 SER A CA 1
ATOM 624 C C . SER A 1 83 ? -37.335 15.584 -43.211 1.00 49.53 339 SER A C 1
ATOM 625 O O . SER A 1 83 ? -37.470 16.051 -42.080 1.00 51.87 339 SER A O 1
ATOM 628 N N . GLY A 1 84 ? -37.327 16.340 -44.303 1.00 45.84 340 GLY A N 1
ATOM 629 C CA . GLY A 1 84 ? -37.701 17.744 -44.249 1.00 43.24 340 GLY A CA 1
ATOM 630 C C . GLY A 1 84 ? -36.649 18.792 -43.891 1.00 45.25 340 GLY A C 1
ATOM 631 O O . GLY A 1 84 ? -36.876 20.017 -44.087 1.00 44.76 340 GLY A O 1
ATOM 632 N N . PHE A 1 85 ? -35.493 18.343 -43.391 1.00 42.03 341 PHE A N 1
ATOM 633 C CA . PHE A 1 85 ? -34.451 19.282 -42.989 1.00 39.67 341 PHE A CA 1
ATOM 634 C C . PHE A 1 85 ? -33.811 20.016 -44.175 1.00 42.71 341 PHE A C 1
ATOM 635 O O . PHE A 1 85 ? -33.607 21.229 -44.107 1.00 40.52 341 PHE A O 1
ATOM 643 N N . MET A 1 86 ? -33.466 19.272 -45.230 1.00 47.19 342 MET A N 1
ATOM 644 C CA . MET A 1 86 ? -32.881 19.882 -46.443 1.00 49.55 342 MET A CA 1
ATOM 645 C C . MET A 1 86 ? -33.872 20.753 -47.242 1.00 51.44 342 MET A C 1
ATOM 646 O O . MET A 1 86 ? -33.471 21.469 -48.175 1.00 52.68 342 MET A O 1
ATOM 651 N N . GLU A 1 87 ? -35.147 20.702 -46.863 1.00 53.75 343 GLU A N 1
ATOM 652 C CA . GLU A 1 87 ? -36.174 21.592 -47.419 1.00 56.33 343 GLU A CA 1
ATOM 653 C C . GLU A 1 87 ? -36.136 22.975 -46.779 1.00 56.03 343 GLU A C 1
ATOM 654 O O . GLU A 1 87 ? -36.677 23.925 -47.360 1.00 53.95 343 GLU A O 1
ATOM 660 N N . LEU A 1 88 ? -35.539 23.082 -45.583 1.00 54.80 344 LEU A N 1
ATOM 661 C CA . LEU A 1 88 ? -35.456 24.371 -44.873 1.00 50.73 344 LEU A CA 1
ATOM 662 C C . LEU A 1 88 ? -34.427 25.229 -45.557 1.00 46.99 344 LEU A C 1
ATOM 663 O O . LEU A 1 88 ? -33.593 24.707 -46.271 1.00 49.00 344 LEU A O 1
ATOM 668 N N . CYS A 1 89 ? -34.472 26.535 -45.340 1.00 46.62 345 CYS A N 1
ATOM 669 C CA . CYS A 1 89 ? -33.530 27.422 -46.031 1.00 44.35 345 CYS A CA 1
ATOM 670 C C . CYS A 1 89 ? -32.167 27.304 -45.357 1.00 44.82 345 CYS A C 1
ATOM 671 O O . CYS A 1 89 ? -32.073 26.875 -44.215 1.00 50.10 345 CYS A O 1
ATOM 674 N N . GLN A 1 90 ? -31.124 27.705 -46.054 1.00 46.48 346 GLN A N 1
ATOM 675 C CA . GLN A 1 90 ? -29.757 27.643 -45.546 1.00 45.51 346 GLN A CA 1
ATOM 676 C C . GLN A 1 90 ? -29.584 28.233 -44.140 1.00 43.18 346 GLN A C 1
ATOM 677 O O . GLN A 1 90 ? -28.963 27.623 -43.251 1.00 44.11 346 GLN A O 1
ATOM 683 N N . ASN A 1 91 ? -30.140 29.427 -43.963 1.00 39.13 347 ASN A N 1
ATOM 684 C CA . ASN A 1 91 ? -30.074 30.127 -42.673 1.00 36.66 347 ASN A CA 1
ATOM 685 C C . ASN A 1 91 ? -30.639 29.288 -41.547 1.00 36.33 347 ASN A C 1
ATOM 686 O O . ASN A 1 91 ? -30.035 29.163 -40.475 1.00 35.75 347 ASN A O 1
ATOM 691 N N . ASP A 1 92 ? -31.816 28.709 -41.785 1.00 38.13 348 ASP A N 1
ATOM 692 C CA . ASP A 1 92 ? -32.468 27.889 -40.755 1.00 36.45 348 ASP A CA 1
ATOM 693 C C . ASP A 1 92 ? -31.712 26.608 -40.458 1.00 34.56 348 ASP A C 1
ATOM 694 O O . ASP A 1 92 ? -31.618 26.218 -39.295 1.00 31.83 348 ASP A O 1
ATOM 699 N N . GLN A 1 93 ? -31.181 25.952 -41.486 1.00 34.81 349 GLN A N 1
ATOM 700 C CA . GLN A 1 93 ? -30.338 24.758 -41.288 1.00 33.72 349 GLN A CA 1
ATOM 701 C C . GLN A 1 93 ? -29.157 25.113 -40.365 1.00 31.03 349 GLN A C 1
ATOM 702 O O . GLN A 1 93 ? -28.885 24.410 -39.397 1.00 30.44 349 GLN A O 1
ATOM 708 N N . ILE A 1 94 ? -28.477 26.214 -40.665 1.00 29.19 350 ILE A N 1
ATOM 709 C CA . ILE A 1 94 ? -27.365 26.685 -39.839 1.00 30.47 350 ILE A CA 1
ATOM 710 C C . ILE A 1 94 ? -27.779 27.011 -38.367 1.00 29.39 350 ILE A C 1
ATOM 711 O O . ILE A 1 94 ? -27.099 26.584 -37.414 1.00 31.57 350 ILE A O 1
ATOM 716 N N . VAL A 1 95 ? -28.865 27.770 -38.206 1.00 28.49 351 VAL A N 1
ATOM 717 C CA . VAL A 1 95 ? -29.360 28.140 -36.886 1.00 29.47 351 VAL A CA 1
ATOM 718 C C . VAL A 1 95 ? -29.688 26.875 -36.039 1.00 30.64 351 VAL A C 1
ATOM 719 O O . VAL A 1 95 ? -29.321 26.794 -34.875 1.00 31.30 351 VAL A O 1
ATOM 723 N N . LEU A 1 96 ? -30.369 25.899 -36.631 1.00 28.94 352 LEU A N 1
ATOM 724 C CA . LEU A 1 96 ? -30.756 24.676 -35.907 1.00 30.51 352 LEU A CA 1
ATOM 725 C C . LEU A 1 96 ? -29.507 23.855 -35.544 1.00 29.02 352 LEU A C 1
ATOM 726 O O . LEU A 1 96 ? -29.379 23.410 -34.423 1.00 28.21 352 LEU A O 1
ATOM 731 N N . LEU A 1 97 ? -28.579 23.699 -36.487 1.00 26.02 353 LEU A N 1
ATOM 732 C CA . LEU A 1 97 ? -27.334 22.961 -36.196 1.00 25.01 353 LEU A CA 1
ATOM 733 C C . LEU A 1 97 ? -26.406 23.664 -35.183 1.00 23.49 353 LEU A C 1
ATOM 734 O O . LEU A 1 97 ? -25.818 22.992 -34.295 1.00 22.06 353 LEU A O 1
ATOM 739 N N . LYS A 1 98 ? -26.268 24.980 -35.304 1.00 23.89 354 LYS A N 1
ATOM 740 C CA . LYS A 1 98 ? -25.428 25.707 -34.362 1.00 24.99 354 LYS A CA 1
ATOM 741 C C . LYS A 1 98 ? -25.927 25.606 -32.911 1.00 23.50 354 LYS A C 1
ATOM 742 O O . LYS A 1 98 ? -25.142 25.459 -31.994 1.00 21.56 354 LYS A O 1
ATOM 744 N N . ALA A 1 99 ? -27.244 25.659 -32.725 1.00 24.04 355 ALA A N 1
ATOM 745 C CA . ALA A 1 99 ? -27.843 25.528 -31.400 1.00 24.97 355 ALA A CA 1
ATOM 746 C C . ALA A 1 99 ? -27.943 24.056 -30.930 1.00 25.26 355 ALA A C 1
ATOM 747 O O . ALA A 1 99 ? -27.788 23.768 -29.745 1.00 24.85 355 ALA A O 1
ATOM 749 N N . GLY A 1 100 ? -28.182 23.161 -31.880 1.00 25.36 356 GLY A N 1
ATOM 750 C CA . GLY A 1 100 ? -28.686 21.811 -31.586 1.00 25.27 356 GLY A CA 1
ATOM 751 C C . GLY A 1 100 ? -27.712 20.684 -31.731 1.00 24.70 356 GLY A C 1
ATOM 752 O O . GLY A 1 100 ? -27.886 19.635 -31.088 1.00 22.29 356 GLY A O 1
ATOM 753 N N . ALA A 1 101 ? -26.660 20.861 -32.532 1.00 24.35 357 ALA A N 1
ATOM 754 C CA . ALA A 1 101 ? -25.675 19.762 -32.736 1.00 23.92 357 ALA A CA 1
ATOM 755 C C . ALA A 1 101 ? -25.047 19.279 -31.392 1.00 22.94 357 ALA A C 1
ATOM 756 O O . ALA A 1 101 ? -25.051 18.094 -31.095 1.00 23.77 357 ALA A O 1
ATOM 758 N N . MET A 1 102 ? -24.565 20.196 -30.569 1.00 23.48 358 MET A N 1
ATOM 759 C CA . MET A 1 102 ? -24.056 19.880 -29.247 1.00 25.63 358 MET A CA 1
ATOM 760 C C . MET A 1 102 ? -25.085 19.196 -28.301 1.00 24.35 358 MET A C 1
ATOM 761 O O . MET A 1 102 ? -24.777 18.209 -27.612 1.00 23.56 358 MET A O 1
ATOM 766 N N . GLU A 1 103 ? -26.311 19.694 -28.318 1.00 23.72 359 GLU A N 1
ATOM 767 C CA . GLU A 1 103 ? -27.422 19.092 -27.536 1.00 23.71 359 GLU A CA 1
ATOM 768 C C . GLU A 1 103 ? -27.628 17.629 -27.955 1.00 22.43 359 GLU A C 1
ATOM 769 O O . GLU A 1 103 ? -27.795 16.751 -27.082 1.00 22.52 359 GLU A O 1
ATOM 775 N N . VAL A 1 104 ? -27.579 17.370 -29.266 1.00 21.45 360 VAL A N 1
ATOM 776 C CA . VAL A 1 104 ? -27.749 16.000 -29.766 1.00 20.45 360 VAL A CA 1
ATOM 777 C C . VAL A 1 104 ? -26.595 15.090 -29.310 1.00 21.03 360 VAL A C 1
ATOM 778 O O . VAL A 1 104 ? -26.841 13.987 -28.817 1.00 20.74 360 VAL A O 1
ATOM 782 N N . VAL A 1 105 ? -25.352 15.583 -29.409 1.00 20.36 361 VAL A N 1
ATOM 783 C CA . VAL A 1 105 ? -24.222 14.789 -28.932 1.00 20.39 361 VAL A CA 1
ATOM 784 C C . VAL A 1 105 ? -24.397 14.435 -27.445 1.00 20.81 361 VAL A C 1
ATOM 785 O O . VAL A 1 105 ? -24.191 13.292 -27.037 1.00 19.37 361 VAL A O 1
ATOM 789 N N . LEU A 1 106 ? -24.802 15.422 -26.644 1.00 22.49 362 LEU A N 1
ATOM 790 C CA . LEU A 1 106 ? -25.009 15.200 -25.194 1.00 22.98 362 LEU A CA 1
ATOM 791 C C . LEU A 1 106 ? -26.048 14.120 -24.938 1.00 22.34 362 LEU A C 1
ATOM 792 O O . LEU A 1 106 ? -25.877 13.288 -24.051 1.00 23.14 362 LEU A O 1
ATOM 797 N N . VAL A 1 107 ? -27.157 14.136 -25.673 1.00 20.92 363 VAL A N 1
ATOM 798 C CA . VAL A 1 107 ? -28.142 13.045 -25.555 1.00 20.51 363 VAL A CA 1
ATOM 799 C C . VAL A 1 107 ? -27.542 11.673 -26.000 1.00 19.95 363 VAL A C 1
ATOM 800 O O . VAL A 1 107 ? -27.684 10.667 -25.285 1.00 19.69 363 VAL A O 1
ATOM 804 N N . ARG A 1 108 ? -26.891 11.654 -27.169 1.00 20.28 364 ARG A N 1
ATOM 805 C CA . ARG A 1 108 ? -26.212 10.465 -27.700 1.00 21.47 364 ARG A CA 1
ATOM 806 C C . ARG A 1 108 ? -25.204 9.844 -26.680 1.00 21.14 364 ARG A C 1
ATOM 807 O O . ARG A 1 108 ? -24.977 8.614 -26.655 1.00 20.96 364 ARG A O 1
ATOM 815 N N . MET A 1 109 ? -24.627 10.723 -25.883 1.00 22.01 365 MET A N 1
ATOM 816 C CA . MET A 1 109 ? -23.681 10.276 -24.854 1.00 23.31 365 MET A CA 1
ATOM 817 C C . MET A 1 109 ? -24.211 9.244 -23.880 1.00 24.54 365 MET A C 1
ATOM 818 O O . MET A 1 109 ? -23.440 8.453 -23.367 1.00 22.86 365 MET A O 1
ATOM 823 N N . CYS A 1 110 ? -25.516 9.222 -23.596 1.00 26.17 366 CYS A N 1
ATOM 824 C CA . CYS A 1 110 ? -26.042 8.271 -22.604 1.00 28.59 366 CYS A CA 1
ATOM 825 C C . CYS A 1 110 ? -25.794 6.814 -23.028 1.00 28.25 366 CYS A C 1
ATOM 826 O O . CYS A 1 110 ? -25.720 5.927 -22.157 1.00 29.69 366 CYS A O 1
ATOM 829 N N . ARG A 1 111 ? -25.620 6.552 -24.340 1.00 28.83 367 ARG A N 1
ATOM 830 C CA . ARG A 1 111 ? -25.281 5.225 -24.820 1.00 31.52 367 ARG A CA 1
ATOM 831 C C . ARG A 1 111 ? -23.904 4.789 -24.315 1.00 34.99 367 ARG A C 1
ATOM 832 O O . ARG A 1 111 ? -23.710 3.616 -24.046 1.00 38.55 367 ARG A O 1
ATOM 840 N N . ALA A 1 112 ? -23.013 5.770 -24.144 1.00 34.88 368 ALA A N 1
ATOM 841 C CA . ALA A 1 112 ? -21.624 5.537 -23.835 1.00 35.44 368 ALA A CA 1
ATOM 842 C C . ALA A 1 112 ? -21.382 5.800 -22.348 1.00 34.15 368 ALA A C 1
ATOM 843 O O . ALA A 1 112 ? -20.229 5.942 -21.876 1.00 34.17 368 ALA A O 1
ATOM 845 N N . TYR A 1 113 ? -22.464 5.792 -21.591 1.00 33.31 369 TYR A N 1
ATOM 846 C CA . TYR A 1 113 ? -22.483 5.928 -20.144 1.00 34.13 369 TYR A CA 1
ATOM 847 C C . TYR A 1 113 ? -22.913 4.664 -19.444 1.00 32.91 369 TYR A C 1
ATOM 848 O O . TYR A 1 113 ? -23.897 4.025 -19.862 1.00 33.41 369 TYR A O 1
ATOM 857 N N . ASN A 1 114 ? -22.211 4.269 -18.389 1.00 34.01 370 ASN A N 1
ATOM 858 C CA . ASN A 1 114 ? -22.609 3.060 -17.589 1.00 34.09 370 ASN A CA 1
ATOM 859 C C . ASN A 1 114 ? -22.978 3.501 -16.192 1.00 33.97 370 ASN A C 1
ATOM 860 O O . ASN A 1 114 ? -22.090 3.827 -15.407 1.00 33.11 370 ASN A O 1
ATOM 865 N N . ALA A 1 115 ? -24.275 3.528 -15.881 1.00 34.28 371 ALA A N 1
ATOM 866 C CA . ALA A 1 115 ? -24.752 4.034 -14.587 1.00 34.02 371 ALA A CA 1
ATOM 867 C C . ALA A 1 115 ? -24.361 3.196 -13.334 1.00 35.40 371 ALA A C 1
ATOM 868 O O . ALA A 1 115 ? -24.363 3.741 -12.224 1.00 38.20 371 ALA A O 1
ATOM 870 N N . ASP A 1 116 ? -24.053 1.912 -13.528 1.00 34.48 372 ASP A N 1
ATOM 871 C CA . ASP A 1 116 ? -23.717 0.997 -12.416 1.00 37.01 372 ASP A CA 1
ATOM 872 C C . ASP A 1 116 ? -22.478 1.479 -11.678 1.00 39.94 372 ASP A C 1
ATOM 873 O O . ASP A 1 116 ? -22.439 1.507 -10.432 1.00 48.50 372 ASP A O 1
ATOM 878 N N . ASN A 1 117 ? -21.461 1.839 -12.458 1.00 38.32 373 ASN A N 1
ATOM 879 C CA . ASN A 1 117 ? -20.166 2.247 -11.948 1.00 34.69 373 ASN A CA 1
ATOM 880 C C . ASN A 1 117 ? -19.823 3.687 -12.326 1.00 36.17 373 ASN A C 1
ATOM 881 O O . ASN A 1 117 ? -18.715 4.136 -12.076 1.00 35.19 373 ASN A O 1
ATOM 886 N N . ARG A 1 118 ? -20.775 4.375 -12.953 1.00 38.46 374 ARG A N 1
ATOM 887 C CA . ARG A 1 118 ? -20.678 5.807 -13.291 1.00 39.13 374 ARG A CA 1
ATOM 888 C C . ARG A 1 118 ? -19.467 6.093 -14.173 1.00 35.13 374 ARG A C 1
ATOM 889 O O . ARG A 1 118 ? -18.674 7.040 -13.923 1.00 31.40 374 ARG A O 1
ATOM 897 N N . THR A 1 119 ? -19.298 5.264 -15.202 1.00 33.16 375 THR A N 1
ATOM 898 C CA . THR A 1 119 ? -18.174 5.495 -16.153 1.00 32.68 375 THR A CA 1
ATOM 899 C C . THR A 1 119 ? -18.688 5.961 -17.518 1.00 32.77 375 THR A C 1
ATOM 900 O O . THR A 1 119 ? -19.881 5.790 -17.902 1.00 33.79 375 THR A O 1
ATOM 904 N N . VAL A 1 120 ? -17.797 6.623 -18.241 1.00 32.62 376 VAL A N 1
ATOM 905 C CA . VAL A 1 120 ? -18.039 6.965 -19.625 1.00 33.22 376 VAL A CA 1
ATOM 906 C C . VAL A 1 120 ? -16.979 6.302 -20.522 1.00 31.47 376 VAL A C 1
ATOM 907 O O . VAL A 1 120 ? -15.794 6.178 -20.129 1.00 32.36 376 VAL A O 1
ATOM 911 N N . PHE A 1 121 ? -17.396 5.883 -21.732 1.00 29.80 377 PHE A N 1
ATOM 912 C CA . PHE A 1 121 ? -16.489 5.413 -22.762 1.00 28.89 377 PHE A CA 1
ATOM 913 C C . PHE A 1 121 ? -15.696 6.573 -23.402 1.00 28.46 377 PHE A C 1
ATOM 914 O O . PHE A 1 121 ? -16.271 7.497 -24.027 1.00 28.34 377 PHE A O 1
ATOM 922 N N . PHE A 1 122 ? -14.371 6.540 -23.205 1.00 27.55 378 PHE A N 1
ATOM 923 C CA . PHE A 1 122 ? -13.486 7.591 -23.694 1.00 25.49 378 PHE A CA 1
ATOM 924 C C . PHE A 1 122 ? -12.162 6.988 -24.213 1.00 25.30 378 PHE A C 1
ATOM 925 O O . PHE A 1 122 ? -11.468 6.341 -23.447 1.00 25.14 378 PHE A O 1
ATOM 933 N N . GLU A 1 123 ? -11.869 7.219 -25.503 1.00 23.70 379 GLU A N 1
ATOM 934 C CA . GLU A 1 123 ? -10.637 6.693 -26.115 1.00 22.83 379 GLU A CA 1
ATOM 935 C C . GLU A 1 123 ? -10.432 5.180 -25.868 1.00 23.66 379 GLU A C 1
ATOM 936 O O . GLU A 1 123 ? -9.350 4.693 -25.537 1.00 23.97 379 GLU A O 1
ATOM 942 N N . GLY A 1 124 ? -11.524 4.442 -25.994 1.00 24.92 380 GLY A N 1
ATOM 943 C CA . GLY A 1 124 ? -11.467 2.973 -26.017 1.00 27.26 380 GLY A CA 1
ATOM 944 C C . GLY A 1 124 ? -11.720 2.225 -24.707 1.00 28.61 380 GLY A C 1
ATOM 945 O O . GLY A 1 124 ? -11.882 1.003 -24.752 1.00 29.80 380 GLY A O 1
ATOM 946 N N . LYS A 1 125 ? -11.706 2.915 -23.570 1.00 30.81 381 LYS A N 1
ATOM 947 C CA . LYS A 1 125 ? -12.059 2.346 -22.309 1.00 30.49 381 LYS A CA 1
ATOM 948 C C . LYS A 1 125 ? -13.011 3.210 -21.481 1.00 28.13 381 LYS A C 1
ATOM 949 O O . LYS A 1 125 ? -13.211 4.385 -21.786 1.00 29.41 381 LYS A O 1
ATOM 955 N N . TYR A 1 126 ? -13.617 2.595 -20.477 1.00 26.34 382 TYR A N 1
ATOM 956 C CA . TYR A 1 126 ? -14.476 3.287 -19.552 1.00 26.67 382 TYR A CA 1
ATOM 957 C C . TYR A 1 126 ? -13.627 3.893 -18.434 1.00 25.54 382 TYR A C 1
ATOM 958 O O . TYR A 1 126 ? -12.746 3.215 -17.850 1.00 25.08 382 TYR A O 1
ATOM 967 N N . GLY A 1 127 ? -13.900 5.162 -18.130 1.00 25.44 383 GLY A N 1
ATOM 968 C CA . GLY A 1 127 ? -13.390 5.769 -16.869 1.00 25.99 383 GLY A CA 1
ATOM 969 C C . GLY A 1 127 ? -14.413 6.639 -16.197 1.00 25.03 383 GLY A C 1
ATOM 970 O O . GLY A 1 127 ? -15.364 7.053 -16.821 1.00 26.76 383 GLY A O 1
ATOM 971 N N . GLY A 1 128 ? -14.180 6.946 -14.934 1.00 25.91 384 GLY A N 1
ATOM 972 C CA . GLY A 1 128 ? -15.002 7.882 -14.160 1.00 28.04 384 GLY A CA 1
ATOM 973 C C . GLY A 1 128 ? -14.625 9.313 -14.451 1.00 31.55 384 GLY A C 1
ATOM 974 O O . GLY A 1 128 ? -13.747 9.604 -15.252 1.00 31.59 384 GLY A O 1
ATOM 975 N N . MET A 1 129 ? -15.307 10.225 -13.767 1.00 34.88 385 MET A N 1
ATOM 976 C CA . MET A 1 129 ? -15.068 11.650 -14.002 1.00 37.79 385 MET A CA 1
ATOM 977 C C . MET A 1 129 ? -13.687 12.078 -13.573 1.00 33.96 385 MET A C 1
ATOM 978 O O . MET A 1 129 ? -13.182 13.081 -14.130 1.00 33.83 385 MET A O 1
ATOM 983 N N . GLU A 1 130 ? -13.066 11.307 -12.658 1.00 30.81 386 GLU A N 1
ATOM 984 C CA . GLU A 1 130 ? -11.688 11.588 -12.247 1.00 29.37 386 GLU A CA 1
ATOM 985 C C . GLU A 1 130 ? -10.726 11.597 -13.463 1.00 30.88 386 GLU A C 1
ATOM 986 O O . GLU A 1 130 ? -9.677 12.264 -13.447 1.00 29.74 386 GLU A O 1
ATOM 992 N N . LEU A 1 131 ? -11.106 10.874 -14.520 1.00 33.25 387 LEU A N 1
ATOM 993 C CA . LEU A 1 131 ? -10.259 10.793 -15.731 1.00 32.14 387 LEU A CA 1
ATOM 994 C C . LEU A 1 131 ? -10.013 12.171 -16.355 1.00 30.34 387 LEU A C 1
ATOM 995 O O . LEU A 1 131 ? -8.973 12.385 -16.997 1.00 30.82 387 LEU A O 1
ATOM 1000 N N . PHE A 1 132 ? -10.970 13.085 -16.168 1.00 28.56 388 PHE A N 1
ATOM 1001 C CA . PHE A 1 132 ? -11.010 14.391 -16.870 1.00 27.10 388 PHE A CA 1
ATOM 1002 C C . PHE A 1 132 ? -10.439 15.555 -16.070 1.00 26.75 388 PHE A C 1
ATOM 1003 O O . PHE A 1 132 ? -10.670 16.718 -16.408 1.00 26.78 388 PHE A O 1
ATOM 1011 N N . ARG A 1 133 ? -9.709 15.217 -14.999 1.00 27.47 389 ARG A N 1
ATOM 1012 C CA . ARG A 1 133 ? -9.276 16.241 -14.045 1.00 28.91 389 ARG A CA 1
ATOM 1013 C C . ARG A 1 133 ? -8.451 17.363 -14.699 1.00 28.54 389 ARG A C 1
ATOM 1014 O O . ARG A 1 133 ? -8.572 18.528 -14.356 1.00 27.80 389 ARG A O 1
ATOM 1022 N N . ALA A 1 134 ? -7.604 17.001 -15.653 1.00 29.32 390 ALA A N 1
ATOM 1023 C CA . ALA A 1 134 ? -6.718 18.004 -16.276 1.00 28.77 390 ALA A CA 1
ATOM 1024 C C . ALA A 1 134 ? -7.470 19.058 -17.098 1.00 29.51 390 ALA A C 1
ATOM 1025 O O . ALA A 1 134 ? -6.935 20.132 -17.370 1.00 30.30 390 ALA A O 1
ATOM 1027 N N . LEU A 1 135 ? -8.715 18.774 -17.491 1.00 28.74 391 LEU A N 1
ATOM 1028 C CA . LEU A 1 135 ? -9.509 19.781 -18.196 1.00 29.01 391 LEU A CA 1
ATOM 1029 C C . LEU A 1 135 ? -9.712 21.054 -17.345 1.00 28.60 391 LEU A C 1
ATOM 1030 O O . LEU A 1 135 ? -9.805 22.155 -17.896 1.00 29.84 391 LEU A O 1
ATOM 1035 N N . GLY A 1 136 ? -9.727 20.910 -16.027 1.00 28.46 392 GLY A N 1
ATOM 1036 C CA . GLY A 1 136 ? -9.922 22.092 -15.179 1.00 29.60 392 GLY A CA 1
ATOM 1037 C C . GLY A 1 136 ? -11.311 22.711 -15.290 1.00 29.33 392 GLY A C 1
ATOM 1038 O O . GLY A 1 136 ? -11.466 23.945 -15.240 1.00 26.45 392 GLY A O 1
ATOM 1039 N N . CYS A 1 137 ? -12.301 21.873 -15.494 1.00 31.11 393 CYS A N 1
ATOM 1040 C CA . CYS A 1 137 ? -13.729 22.332 -15.517 1.00 31.68 393 CYS A CA 1
ATOM 1041 C C . CYS A 1 137 ? -14.620 21.322 -14.811 1.00 29.20 393 CYS A C 1
ATOM 1042 O O . CYS A 1 137 ? -15.531 20.700 -15.366 1.00 30.45 393 CYS A O 1
ATOM 1045 N N . SER A 1 138 ? -14.366 21.231 -13.517 1.00 30.23 394 SER A N 1
ATOM 1046 C CA . SER A 1 138 ? -15.011 20.252 -12.627 1.00 30.48 394 SER A CA 1
ATOM 1047 C C . SER A 1 138 ? -16.548 20.318 -12.629 1.00 33.22 394 SER A C 1
ATOM 1048 O O . SER A 1 138 ? -17.219 19.271 -12.618 1.00 33.75 394 SER A O 1
ATOM 1051 N N . GLU A 1 139 ? -17.096 21.534 -12.612 1.00 34.22 395 GLU A N 1
ATOM 1052 C CA . GLU A 1 139 ? -18.543 21.728 -12.580 1.00 38.30 395 GLU A CA 1
ATOM 1053 C C . GLU A 1 139 ? -19.171 21.184 -13.871 1.00 35.49 395 GLU A C 1
ATOM 1054 O O . GLU A 1 139 ? -20.142 20.451 -13.819 1.00 39.33 395 GLU A O 1
ATOM 1060 N N . LEU A 1 140 ? -18.594 21.534 -15.011 1.00 32.89 396 LEU A N 1
ATOM 1061 C CA . LEU A 1 140 ? -19.083 21.049 -16.314 1.00 31.46 396 LEU A CA 1
ATOM 1062 C C . LEU A 1 140 ? -19.042 19.522 -16.403 1.00 30.88 396 LEU A C 1
ATOM 1063 O O . LEU A 1 140 ? -20.031 18.873 -16.772 1.00 31.08 396 LEU A O 1
ATOM 1068 N N . ILE A 1 141 ? -17.905 18.938 -16.040 1.00 28.08 397 ILE A N 1
ATOM 1069 C CA . ILE A 1 141 ? -17.795 17.481 -16.099 1.00 27.04 397 ILE A CA 1
ATOM 1070 C C . ILE A 1 141 ? -18.863 16.802 -15.223 1.00 28.45 397 ILE A C 1
ATOM 1071 O O . ILE A 1 141 ? -19.589 15.922 -15.676 1.00 32.22 397 ILE A O 1
ATOM 1076 N N . SER A 1 142 ? -18.983 17.253 -13.972 1.00 29.39 398 SER A N 1
ATOM 1077 C CA . SER A 1 142 ? -20.020 16.723 -13.080 1.00 27.52 398 SER A CA 1
ATOM 1078 C C . SER A 1 142 ? -21.431 16.886 -13.617 1.00 26.39 398 SER A C 1
ATOM 1079 O O . SER A 1 142 ? -22.271 15.964 -13.476 1.00 27.68 398 SER A O 1
ATOM 1082 N N . SER A 1 143 ? -21.701 18.038 -14.233 1.00 24.84 399 SER A N 1
ATOM 1083 C CA . SER A 1 143 ? -22.992 18.269 -14.884 1.00 24.72 399 SER A CA 1
ATOM 1084 C C . SER A 1 143 ? -23.247 17.331 -16.054 1.00 26.37 399 SER A C 1
ATOM 1085 O O . SER A 1 143 ? -24.390 16.881 -16.252 1.00 28.43 399 SER A O 1
ATOM 1088 N N . ILE A 1 144 ? -22.204 17.043 -16.840 1.00 25.95 400 ILE A N 1
ATOM 1089 C CA . ILE A 1 144 ? -22.341 16.077 -17.968 1.00 25.73 400 ILE A CA 1
ATOM 1090 C C . ILE A 1 144 ? -22.661 14.694 -17.429 1.00 26.01 400 ILE A C 1
ATOM 1091 O O . ILE A 1 144 ? -23.553 13.983 -17.938 1.00 27.58 400 ILE A O 1
ATOM 1096 N N . PHE A 1 145 ? -21.942 14.301 -16.379 1.00 27.19 401 PHE A N 1
ATOM 1097 C CA . PHE A 1 145 ? -22.168 12.981 -15.814 1.00 28.09 401 PHE A CA 1
ATOM 1098 C C . PHE A 1 145 ? -23.564 12.902 -15.204 1.00 29.85 401 PHE A C 1
ATOM 1099 O O . PHE A 1 145 ? -24.237 11.869 -15.324 1.00 28.37 401 PHE A O 1
ATOM 1107 N N . ASP A 1 146 ? -23.993 13.992 -14.559 1.00 32.35 402 ASP A N 1
ATOM 1108 C CA . ASP A 1 146 ? -25.335 14.033 -13.967 1.00 34.83 402 ASP A CA 1
ATOM 1109 C C . ASP A 1 146 ? -26.400 13.868 -15.053 1.00 33.63 402 ASP A C 1
ATOM 1110 O O . ASP A 1 146 ? -27.373 13.103 -14.907 1.00 35.73 402 ASP A O 1
ATOM 1115 N N . PHE A 1 147 ? -26.166 14.545 -16.174 1.00 30.55 403 PHE A N 1
ATOM 1116 C CA . PHE A 1 147 ? -27.095 14.510 -17.276 1.00 28.89 403 PHE A CA 1
ATOM 1117 C C . PHE A 1 147 ? -27.224 13.089 -17.797 1.00 28.69 403 PHE A C 1
ATOM 1118 O O . PHE A 1 147 ? -28.361 12.611 -17.946 1.00 27.56 403 PHE A O 1
ATOM 1126 N N . SER A 1 148 ? -26.088 12.427 -18.068 1.00 26.93 404 SER A N 1
ATOM 1127 C CA . SER A 1 148 ? -26.059 11.007 -18.476 1.00 29.29 404 SER A CA 1
ATOM 1128 C C . SER A 1 148 ? -26.766 10.084 -17.474 1.00 28.46 404 SER A C 1
ATOM 1129 O O . SER A 1 148 ? -27.562 9.197 -17.872 1.00 27.77 404 SER A O 1
ATOM 1132 N N . HIS A 1 149 ? -26.505 10.310 -16.180 1.00 27.85 405 HIS A N 1
ATOM 1133 C CA . HIS A 1 149 ? -27.140 9.498 -15.167 1.00 28.43 405 HIS A CA 1
ATOM 1134 C C . HIS A 1 149 ? -28.668 9.650 -15.255 1.00 29.58 405 HIS A C 1
ATOM 1135 O O . HIS A 1 149 ? -29.423 8.623 -15.284 1.00 27.94 405 HIS A O 1
ATOM 1142 N N . SER A 1 150 ? -29.132 10.897 -15.386 1.00 29.73 406 SER A N 1
ATOM 1143 C CA . SER A 1 150 ? -30.574 11.128 -15.523 1.00 29.56 406 SER A CA 1
ATOM 1144 C C . SER A 1 150 ? -31.207 10.504 -16.775 1.00 29.52 406 SER A C 1
ATOM 1145 O O . SER A 1 150 ? -32.326 9.990 -16.701 1.00 30.73 406 SER A O 1
ATOM 1148 N N . LEU A 1 151 ? -30.496 10.521 -17.903 1.00 31.15 407 LEU A N 1
ATOM 1149 C CA . LEU A 1 151 ? -30.950 9.799 -19.113 1.00 30.28 407 LEU A CA 1
ATOM 1150 C C . LEU A 1 151 ? -30.917 8.305 -18.976 1.00 30.73 407 LEU A C 1
ATOM 1151 O O . LEU A 1 151 ? -31.851 7.638 -19.429 1.00 33.76 407 LEU A O 1
ATOM 1156 N N . SER A 1 152 ? -29.845 7.758 -18.380 1.00 29.48 408 SER A N 1
ATOM 1157 C CA . SER A 1 152 ? -29.773 6.321 -18.139 1.00 28.33 408 SER A CA 1
ATOM 1158 C C . SER A 1 152 ? -31.044 5.817 -17.448 1.00 30.53 408 SER A C 1
ATOM 1159 O O . SER A 1 152 ? -31.477 4.678 -17.691 1.00 30.06 408 SER A O 1
ATOM 1162 N N . ALA A 1 153 ? -31.638 6.663 -16.607 1.00 33.44 409 ALA A N 1
ATOM 1163 C CA . ALA A 1 153 ? -32.770 6.240 -15.809 1.00 35.06 409 ALA A CA 1
ATOM 1164 C C . ALA A 1 153 ? -34.018 6.078 -16.688 1.00 39.42 409 ALA A C 1
ATOM 1165 O O . ALA A 1 153 ? -34.956 5.360 -16.323 1.00 37.55 409 ALA A O 1
ATOM 1167 N N . LEU A 1 154 ? -34.013 6.734 -17.855 1.00 40.51 410 LEU A N 1
ATOM 1168 C CA . LEU A 1 154 ? -35.142 6.657 -18.774 1.00 37.88 410 LEU A CA 1
ATOM 1169 C C . LEU A 1 154 ? -35.087 5.361 -19.543 1.00 37.96 410 LEU A C 1
ATOM 1170 O O . LEU A 1 154 ? -36.079 4.922 -20.107 1.00 39.20 410 LEU A O 1
ATOM 1175 N N . HIS A 1 155 ? -33.892 4.743 -19.558 1.00 38.36 411 HIS A N 1
ATOM 1176 C CA . HIS A 1 155 ? -33.602 3.572 -20.384 1.00 38.74 411 HIS A CA 1
ATOM 1177 C C . HIS A 1 155 ? -34.134 3.647 -21.831 1.00 36.79 411 HIS A C 1
ATOM 1178 O O . HIS A 1 155 ? -34.928 2.787 -22.249 1.00 33.99 411 HIS A O 1
ATOM 1185 N N . PHE A 1 156 ? -33.689 4.657 -22.567 1.00 34.72 412 PHE A N 1
ATOM 1186 C CA . PHE A 1 156 ? -34.120 4.832 -23.950 1.00 32.46 412 PHE A CA 1
ATOM 1187 C C . PHE A 1 156 ? -33.814 3.653 -24.831 1.00 29.96 412 PHE A C 1
ATOM 1188 O O . PHE A 1 156 ? -32.733 3.094 -24.737 1.00 31.86 412 PHE A O 1
ATOM 1196 N N . SER A 1 157 ? -34.743 3.288 -25.699 1.00 27.69 413 SER A N 1
ATOM 1197 C CA . SER A 1 157 ? -34.419 2.392 -26.813 1.00 27.43 413 SER A CA 1
ATOM 1198 C C . SER A 1 157 ? -33.706 3.217 -27.899 1.00 28.63 413 SER A C 1
ATOM 1199 O O . SER A 1 157 ? -33.776 4.474 -27.886 1.00 28.04 413 SER A O 1
ATOM 1202 N N . GLU A 1 158 ? -33.074 2.525 -28.845 1.00 28.85 414 GLU A N 1
ATOM 1203 C CA . GLU A 1 158 ? -32.503 3.188 -30.021 1.00 30.56 414 GLU A CA 1
ATOM 1204 C C . GLU A 1 158 ? -33.525 4.003 -30.784 1.00 31.06 414 GLU A C 1
ATOM 1205 O O . GLU A 1 158 ? -33.246 5.108 -31.208 1.00 30.39 414 GLU A O 1
ATOM 1211 N N . ASP A 1 159 ? -34.729 3.472 -30.935 1.00 32.38 415 ASP A N 1
ATOM 1212 C CA . ASP A 1 159 ? -35.771 4.180 -31.679 1.00 31.44 415 ASP A CA 1
ATOM 1213 C C . ASP A 1 159 ? -36.184 5.464 -30.958 1.00 30.77 415 ASP A C 1
ATOM 1214 O O . ASP A 1 159 ? -36.398 6.512 -31.605 1.00 30.74 415 ASP A O 1
ATOM 1219 N N . GLU A 1 160 ? -36.274 5.387 -29.635 1.00 30.54 416 GLU A N 1
ATOM 1220 C CA . GLU A 1 160 ? -36.637 6.522 -28.810 1.00 31.13 416 GLU A CA 1
ATOM 1221 C C . GLU A 1 160 ? -35.581 7.597 -28.881 1.00 30.86 416 GLU A C 1
ATOM 1222 O O . GLU A 1 160 ? -35.906 8.769 -29.000 1.00 29.60 416 GLU A O 1
ATOM 1228 N N . ILE A 1 161 ? -34.310 7.222 -28.843 1.00 31.61 417 ILE A N 1
ATOM 1229 C CA . ILE A 1 161 ? -33.298 8.256 -28.898 1.00 30.86 417 ILE A CA 1
ATOM 1230 C C . ILE A 1 161 ? -33.285 8.898 -30.317 1.00 29.34 417 ILE A C 1
ATOM 1231 O O . ILE A 1 161 ? -33.010 10.079 -30.477 1.00 28.89 417 ILE A O 1
ATOM 1236 N N . ALA A 1 162 ? -33.586 8.103 -31.330 1.00 29.30 418 ALA A N 1
ATOM 1237 C CA . ALA A 1 162 ? -33.645 8.638 -32.696 1.00 29.41 418 ALA A CA 1
ATOM 1238 C C . ALA A 1 162 ? -34.722 9.737 -32.781 1.00 28.85 418 ALA A C 1
ATOM 1239 O O . ALA A 1 162 ? -34.454 10.856 -33.232 1.00 28.17 418 ALA A O 1
ATOM 1241 N N . LEU A 1 163 ? -35.938 9.394 -32.349 1.00 27.97 419 LEU A N 1
ATOM 1242 C CA . LEU A 1 163 ? -37.060 10.329 -32.384 1.00 26.82 419 LEU A CA 1
ATOM 1243 C C . LEU A 1 163 ? -36.840 11.540 -31.472 1.00 26.63 419 LEU A C 1
ATOM 1244 O O . LEU A 1 163 ? -37.110 12.694 -31.850 1.00 27.83 419 LEU A O 1
ATOM 1249 N N . TYR A 1 164 ? -36.340 11.296 -30.262 1.00 26.35 420 TYR A N 1
ATOM 1250 C CA . TYR A 1 164 ? -36.059 12.389 -29.300 1.00 25.87 420 TYR A CA 1
ATOM 1251 C C . TYR A 1 164 ? -34.975 13.341 -29.811 1.00 25.73 420 TYR A C 1
ATOM 1252 O O . TYR A 1 164 ? -35.131 14.545 -29.742 1.00 24.75 420 TYR A O 1
ATOM 1261 N N . THR A 1 165 ? -33.880 12.811 -30.346 1.00 25.71 421 THR A N 1
ATOM 1262 C CA . THR A 1 165 ? -32.812 13.699 -30.866 1.00 25.41 421 THR A CA 1
ATOM 1263 C C . THR A 1 165 ? -33.254 14.488 -32.103 1.00 25.59 421 THR A C 1
ATOM 1264 O O . THR A 1 165 ? -32.860 15.645 -32.277 1.00 27.29 421 THR A O 1
ATOM 1268 N N . ALA A 1 166 ? -34.126 13.896 -32.912 1.00 26.65 422 ALA A N 1
ATOM 1269 C CA . ALA A 1 166 ? -34.723 14.615 -34.037 1.00 27.18 422 ALA A CA 1
ATOM 1270 C C . ALA A 1 166 ? -35.414 15.870 -33.509 1.00 28.38 422 ALA A C 1
ATOM 1271 O O . ALA A 1 166 ? -35.275 16.972 -34.070 1.00 28.54 422 ALA A O 1
ATOM 1273 N N . LEU A 1 167 ? -36.117 15.697 -32.386 1.00 29.87 423 LEU A N 1
ATOM 1274 C CA . LEU A 1 167 ? -36.844 16.805 -31.768 1.00 30.13 423 LEU A CA 1
ATOM 1275 C C . LEU A 1 167 ? -35.944 17.835 -31.093 1.00 29.84 423 LEU A C 1
ATOM 1276 O O . LEU A 1 167 ? -36.244 19.011 -31.098 1.00 29.72 423 LEU A O 1
ATOM 1281 N N . VAL A 1 168 ? -34.856 17.383 -30.488 1.00 31.23 424 VAL A N 1
ATOM 1282 C CA . VAL A 1 168 ? -33.854 18.311 -29.945 1.00 31.27 424 VAL A CA 1
ATOM 1283 C C . VAL A 1 168 ? -33.358 19.239 -31.070 1.00 31.36 424 VAL A C 1
ATOM 1284 O O . VAL A 1 168 ? -33.162 20.441 -30.864 1.00 31.99 424 VAL A O 1
ATOM 1288 N N . LEU A 1 169 ? -33.163 18.675 -32.265 1.00 31.07 425 LEU A N 1
ATOM 1289 C CA . LEU A 1 169 ? -32.651 19.452 -33.392 1.00 31.69 425 LEU A CA 1
ATOM 1290 C C . LEU A 1 169 ? -33.743 20.337 -34.011 1.00 31.17 425 LEU A C 1
ATOM 1291 O O . LEU A 1 169 ? -33.516 21.545 -34.174 1.00 30.67 425 LEU A O 1
ATOM 1296 N N . ILE A 1 170 ? -34.913 19.763 -34.337 1.00 30.67 426 ILE A N 1
ATOM 1297 C CA . ILE A 1 170 ? -35.974 20.520 -34.963 1.00 29.07 426 ILE A CA 1
ATOM 1298 C C . ILE A 1 170 ? -36.757 21.277 -33.902 1.00 30.75 426 ILE A C 1
ATOM 1299 O O . ILE A 1 170 ? -37.752 20.763 -33.396 1.00 30.84 426 ILE A O 1
ATOM 1304 N N . ASN A 1 171 ? -36.250 22.426 -33.497 1.00 32.62 427 ASN A N 1
ATOM 1305 C CA . ASN A 1 171 ? -36.786 23.182 -32.385 1.00 32.18 427 ASN A CA 1
ATOM 1306 C C . ASN A 1 171 ? -37.114 24.575 -32.925 1.00 31.55 427 ASN A C 1
ATOM 1307 O O . ASN A 1 171 ? -36.216 25.352 -33.225 1.00 30.64 427 ASN A O 1
ATOM 1312 N N . ALA A 1 172 ? -38.403 24.862 -33.107 1.00 31.66 428 ALA A N 1
ATOM 1313 C CA . ALA A 1 172 ? -38.823 26.119 -33.771 1.00 31.36 428 ALA A CA 1
ATOM 1314 C C . ALA A 1 172 ? -38.665 27.356 -32.898 1.00 30.99 428 ALA A C 1
ATOM 1315 O O . ALA A 1 172 ? -38.914 28.472 -33.373 1.00 30.01 428 ALA A O 1
ATOM 1317 N N . HIS A 1 173 ? -38.256 27.168 -31.635 1.00 32.03 429 HIS A N 1
ATOM 1318 C CA . HIS A 1 173 ? -38.043 28.270 -30.695 1.00 34.03 429 HIS A CA 1
ATOM 1319 C C . HIS A 1 173 ? -36.612 28.781 -30.663 1.00 34.10 429 HIS A C 1
ATOM 1320 O O . HIS A 1 173 ? -36.307 29.642 -29.821 1.00 37.19 429 HIS A O 1
ATOM 1327 N N . ARG A 1 174 ? -35.734 28.279 -31.544 1.00 34.14 430 ARG A N 1
ATOM 1328 C CA . ARG A 1 174 ? -34.388 28.821 -31.615 1.00 35.22 430 ARG A CA 1
ATOM 1329 C C . ARG A 1 174 ? -34.413 30.235 -32.216 1.00 38.16 430 ARG A C 1
ATOM 1330 O O . ARG A 1 174 ? -34.973 30.442 -33.298 1.00 38.73 430 ARG A O 1
ATOM 1338 N N . PRO A 1 175 ? -33.794 31.209 -31.516 1.00 41.35 431 PRO A N 1
ATOM 1339 C CA . PRO A 1 175 ? -33.637 32.590 -32.035 1.00 40.43 431 PRO A CA 1
ATOM 1340 C C . PRO A 1 175 ? -32.955 32.675 -33.405 1.00 40.23 431 PRO A C 1
ATOM 1341 O O . PRO A 1 175 ? -32.006 31.942 -33.675 1.00 40.46 431 PRO A O 1
ATOM 1345 N N . GLY A 1 176 ? -33.451 33.566 -34.260 1.00 41.03 432 GLY A N 1
ATOM 1346 C CA . GLY A 1 176 ? -32.827 33.876 -35.551 1.00 38.57 432 GLY A CA 1
ATOM 1347 C C . GLY A 1 176 ? -33.354 33.080 -36.731 1.00 39.18 432 GLY A C 1
ATOM 1348 O O . GLY A 1 176 ? -32.826 33.178 -37.832 1.00 39.32 432 GLY A O 1
ATOM 1349 N N . LEU A 1 177 ? -34.397 32.286 -36.520 1.00 40.27 433 LEU A N 1
ATOM 1350 C CA . LEU A 1 177 ? -35.036 31.549 -37.596 1.00 40.74 433 LEU A CA 1
ATOM 1351 C C . LEU A 1 177 ? -35.817 32.495 -38.511 1.00 40.21 433 LEU A C 1
ATOM 1352 O O . LEU A 1 177 ? -36.468 33.402 -38.033 1.00 41.85 433 LEU A O 1
ATOM 1357 N N . GLN A 1 178 ? -35.795 32.238 -39.826 1.00 40.39 434 GLN A N 1
ATOM 1358 C CA . GLN A 1 178 ? -36.546 33.026 -40.804 1.00 43.14 434 GLN A CA 1
ATOM 1359 C C . GLN A 1 178 ? -37.909 32.359 -40.962 1.00 44.75 434 GLN A C 1
ATOM 1360 O O . 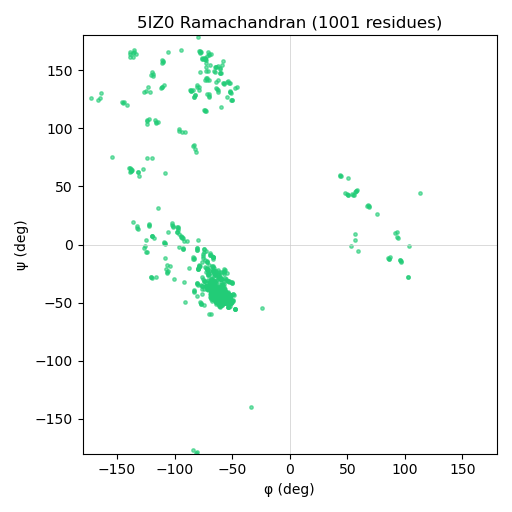GLN A 1 178 ? -38.930 32.996 -40.774 1.00 42.95 434 GLN A O 1
ATOM 1366 N N . GLU A 1 179 ? -37.928 31.040 -41.177 1.00 43.94 435 GLU A N 1
ATOM 1367 C CA . GLU A 1 179 ? -39.125 30.348 -41.638 1.00 42.19 435 GLU A CA 1
ATOM 1368 C C . GLU A 1 179 ? -39.644 29.539 -40.446 1.00 42.32 435 GLU A C 1
ATOM 1369 O O . GLU A 1 179 ? -39.751 28.314 -40.459 1.00 43.49 435 GLU A O 1
ATOM 1375 N N . LYS A 1 180 ? -39.984 30.281 -39.410 1.00 45.53 436 LYS A N 1
ATOM 1376 C CA . LYS A 1 180 ? -40.415 29.731 -38.141 1.00 48.60 436 LYS A CA 1
ATOM 1377 C C . LYS A 1 180 ? -41.632 28.810 -38.310 1.00 49.23 436 LYS A C 1
ATOM 1378 O O . LYS A 1 180 ? -41.719 27.769 -37.662 1.00 50.63 436 LYS A O 1
ATOM 1384 N N . ARG A 1 181 ? -42.572 29.217 -39.157 1.00 49.72 437 ARG A N 1
ATOM 1385 C CA . ARG A 1 181 ? -43.784 28.420 -39.399 1.00 50.85 437 ARG A CA 1
ATOM 1386 C C . ARG A 1 181 ? -43.384 27.083 -40.019 1.00 47.50 437 ARG A C 1
ATOM 1387 O O . ARG A 1 181 ? -43.923 26.031 -39.651 1.00 46.96 437 ARG A O 1
ATOM 1395 N N . LYS A 1 182 ? -42.406 27.127 -40.921 1.00 47.36 438 LYS A N 1
ATOM 1396 C CA . LYS A 1 182 ? -41.895 25.917 -41.549 1.00 43.13 438 LYS A CA 1
ATOM 1397 C C . LYS A 1 182 ? -41.290 25.005 -40.486 1.00 39.93 438 LYS A C 1
ATOM 1398 O O . LYS A 1 182 ? -41.525 23.777 -40.515 1.00 41.74 438 LYS A O 1
ATOM 1404 N N . VAL A 1 183 ? -40.514 25.588 -39.571 1.00 34.21 439 VAL A N 1
ATOM 1405 C CA . VAL A 1 183 ? -39.848 24.775 -38.536 1.00 34.04 439 VAL A CA 1
ATOM 1406 C C . VAL A 1 183 ? -40.876 24.262 -37.521 1.00 34.47 439 VAL A C 1
ATOM 1407 O O . VAL A 1 183 ? -40.765 23.135 -37.059 1.00 30.15 439 VAL A O 1
ATOM 1411 N N . GLU A 1 184 ? -41.857 25.100 -37.178 1.00 38.69 440 GLU A N 1
ATOM 1412 C CA . GLU A 1 184 ? -42.988 24.659 -36.336 1.00 40.60 440 GLU A CA 1
ATOM 1413 C C . GLU A 1 184 ? -43.682 23.434 -36.881 1.00 37.31 440 GLU A C 1
ATOM 1414 O O . GLU A 1 184 ? -44.027 22.540 -36.120 1.00 35.10 440 GLU A O 1
ATOM 1420 N N . GLN A 1 185 ? -43.931 23.398 -38.185 1.00 36.65 441 GLN A N 1
ATOM 1421 C CA . GLN A 1 185 ? -44.633 22.265 -38.803 1.00 40.12 441 GLN A CA 1
ATOM 1422 C C . GLN A 1 185 ? -43.781 20.991 -38.766 1.00 39.84 441 GLN A C 1
ATOM 1423 O O . GLN A 1 185 ? -44.283 19.875 -38.489 1.00 39.93 441 GLN A O 1
ATOM 1429 N N . LEU A 1 186 ? -42.486 21.154 -39.045 1.00 38.65 442 LEU A N 1
ATOM 1430 C CA . LEU A 1 186 ? -41.573 20.024 -38.946 1.00 35.30 442 LEU A CA 1
ATOM 1431 C C . LEU A 1 186 ? -41.575 19.456 -37.512 1.00 34.20 442 LEU A C 1
ATOM 1432 O O . LEU A 1 186 ? -41.715 18.242 -37.313 1.00 35.19 442 LEU A O 1
ATOM 1437 N N . GLN A 1 187 ? -41.430 20.334 -36.533 1.00 32.55 443 GLN A N 1
ATOM 1438 C CA . GLN A 1 187 ? -41.440 19.943 -35.128 1.00 33.62 443 GLN A CA 1
ATOM 1439 C C . GLN A 1 187 ? -42.737 19.228 -34.805 1.00 35.86 443 GLN A C 1
ATOM 1440 O O . GLN A 1 187 ? -42.729 18.175 -34.184 1.00 33.65 443 GLN A O 1
ATOM 1446 N N . TYR A 1 188 ? -43.860 19.793 -35.229 1.00 38.18 444 TYR A N 1
ATOM 1447 C CA . TYR A 1 188 ? -45.144 19.177 -34.892 1.00 39.99 444 TYR A CA 1
ATOM 1448 C C . TYR A 1 188 ? -45.265 17.752 -35.465 1.00 36.59 444 TYR A C 1
ATOM 1449 O O . TYR A 1 188 ? -45.692 16.805 -34.758 1.00 34.11 444 TYR A O 1
ATOM 1458 N N . ASN A 1 189 ? -44.879 17.586 -36.729 1.00 32.87 445 ASN A N 1
ATOM 1459 C CA . ASN A 1 189 ? -44.930 16.261 -37.315 1.00 32.06 445 ASN A CA 1
ATOM 1460 C C . ASN A 1 189 ? -43.981 15.285 -36.604 1.00 31.73 445 ASN A C 1
ATOM 1461 O O . ASN A 1 189 ? -44.325 14.126 -36.395 1.00 31.34 445 ASN A O 1
ATOM 1466 N N . LEU A 1 190 ? -42.819 15.778 -36.190 1.00 31.10 446 LEU A N 1
ATOM 1467 C CA . LEU A 1 190 ? -41.894 14.964 -35.398 1.00 29.67 446 LEU A CA 1
ATOM 1468 C C . LEU A 1 190 ? -42.479 14.621 -34.022 1.00 29.47 446 LEU A C 1
ATOM 1469 O O . LEU A 1 190 ? -42.209 13.545 -33.525 1.00 29.56 446 LEU A O 1
ATOM 1474 N N . GLU A 1 191 ? -43.252 15.523 -33.414 1.00 31.77 447 GLU A N 1
ATOM 1475 C CA . GLU A 1 191 ? -43.966 15.236 -32.135 1.00 33.79 447 GLU A CA 1
ATOM 1476 C C . GLU A 1 191 ? -45.015 14.130 -32.352 1.00 33.25 447 GLU A C 1
ATOM 1477 O O . GLU A 1 191 ? -45.114 13.140 -31.572 1.00 31.44 447 GLU A O 1
ATOM 1483 N N . LEU A 1 192 ? -45.743 14.267 -33.459 1.00 34.04 448 LEU A N 1
ATOM 1484 C CA . LEU A 1 192 ? -46.698 13.219 -33.835 1.00 34.06 448 LEU A CA 1
ATOM 1485 C C . LEU A 1 192 ? -46.055 11.831 -33.961 1.00 32.70 448 LEU A C 1
ATOM 1486 O O . LEU A 1 192 ? -46.609 10.848 -33.465 1.00 31.88 448 LEU A O 1
ATOM 1491 N N . ALA A 1 193 ? -44.919 11.786 -34.669 1.00 31.71 449 ALA A N 1
ATOM 1492 C CA . ALA A 1 193 ? -44.131 10.583 -34.867 1.00 29.47 449 ALA A CA 1
ATOM 1493 C C . ALA A 1 193 ? -43.680 10.029 -33.523 1.00 27.99 449 ALA A C 1
ATOM 1494 O O . ALA A 1 193 ? -43.916 8.850 -33.229 1.00 28.56 449 ALA A O 1
ATOM 1496 N N . PHE A 1 194 ? -43.079 10.886 -32.697 1.00 26.51 450 PHE A N 1
ATOM 1497 C CA . PHE A 1 194 ? -42.591 10.486 -31.336 1.00 26.93 450 PHE A CA 1
ATOM 1498 C C . PHE A 1 194 ? -43.747 9.927 -30.537 1.00 26.50 450 PHE A C 1
ATOM 1499 O O . PHE A 1 194 ? -43.646 8.832 -29.989 1.00 25.56 450 PHE A O 1
ATOM 1507 N N . HIS A 1 195 ? -44.863 10.643 -30.509 1.00 28.51 451 HIS A N 1
ATOM 1508 C CA . HIS A 1 195 ? -46.000 10.241 -29.686 1.00 30.80 451 HIS A CA 1
ATOM 1509 C C . HIS A 1 195 ? -46.638 8.914 -30.183 1.00 28.06 451 HIS A C 1
ATOM 1510 O O . HIS A 1 195 ? -47.030 8.087 -29.358 1.00 27.33 451 HIS A O 1
ATOM 1517 N N . HIS A 1 196 ? -46.746 8.769 -31.510 1.00 27.83 452 HIS A N 1
ATOM 1518 C CA . HIS A 1 196 ? -47.283 7.565 -32.132 1.00 29.49 452 HIS A CA 1
ATOM 1519 C C . HIS A 1 196 ? -46.409 6.382 -31.687 1.00 29.98 452 HIS A C 1
ATOM 1520 O O . HIS A 1 196 ? -46.904 5.345 -31.197 1.00 31.22 452 HIS A O 1
ATOM 1527 N N . HIS A 1 197 ? -45.105 6.549 -31.860 1.00 29.32 453 HIS A N 1
ATOM 1528 C CA . HIS A 1 197 ? -44.183 5.476 -31.500 1.00 28.54 453 HIS A CA 1
ATOM 1529 C C . HIS A 1 197 ? -44.254 5.089 -30.042 1.00 26.92 453 HIS A C 1
ATOM 1530 O O . HIS A 1 197 ? -44.260 3.896 -29.692 1.00 25.30 453 HIS A O 1
ATOM 1537 N N . LEU A 1 198 ? -44.291 6.085 -29.168 1.00 26.76 454 LEU A N 1
ATOM 1538 C CA . LEU A 1 198 ? -44.390 5.832 -27.728 1.00 27.38 454 LEU A CA 1
ATOM 1539 C C . LEU A 1 198 ? -45.700 5.189 -27.360 1.00 30.08 454 LEU A C 1
ATOM 1540 O O . LEU A 1 198 ? -45.716 4.329 -26.510 1.00 29.60 454 LEU A O 1
ATOM 1545 N N . CYS A 1 199 ? -46.820 5.573 -27.984 1.00 33.57 455 CYS A N 1
ATOM 1546 C CA . CYS A 1 199 ? -48.129 4.991 -27.688 1.00 36.22 455 CYS A CA 1
ATOM 1547 C C . CYS A 1 199 ? -48.195 3.555 -28.054 1.00 35.24 455 CYS A C 1
ATOM 1548 O O . CYS A 1 199 ? -48.723 2.750 -27.344 1.00 34.71 455 CYS A O 1
ATOM 1551 N N . LYS A 1 200 ? -47.651 3.250 -29.198 1.00 39.07 456 LYS A N 1
ATOM 1552 C CA . LYS A 1 200 ? -47.627 1.881 -29.720 1.00 41.32 456 LYS A CA 1
ATOM 1553 C C . LYS A 1 200 ? -46.810 0.946 -28.796 1.00 42.83 456 LYS A C 1
ATOM 1554 O O . LYS A 1 200 ? -47.187 -0.199 -28.572 1.00 45.72 456 LYS A O 1
ATOM 1560 N N . THR A 1 201 ? -45.723 1.474 -28.240 1.00 41.36 457 THR A N 1
ATOM 1561 C CA . THR A 1 201 ? -44.763 0.693 -27.448 1.00 41.74 457 THR A CA 1
ATOM 1562 C C . THR A 1 201 ? -45.018 0.831 -25.924 1.00 40.57 457 THR A C 1
ATOM 1563 O O . THR A 1 201 ? -44.186 0.400 -25.109 1.00 41.69 457 THR A O 1
ATOM 1567 N N . HIS A 1 202 ? -46.155 1.413 -25.573 1.00 42.02 458 HIS A N 1
ATOM 1568 C CA . HIS A 1 202 ? -46.576 1.636 -24.183 1.00 46.35 458 HIS A CA 1
ATOM 1569 C C . HIS A 1 202 ? -45.531 2.429 -23.385 1.00 45.32 458 HIS A C 1
ATOM 1570 O O . HIS A 1 202 ? -45.251 2.101 -22.234 1.00 52.33 458 HIS A O 1
ATOM 1577 N N . ARG A 1 203 ? -44.973 3.451 -24.003 1.00 41.16 459 ARG A N 1
ATOM 1578 C CA . ARG A 1 203 ? -43.912 4.235 -23.387 1.00 38.17 459 ARG A CA 1
ATOM 1579 C C . ARG A 1 203 ? -44.272 5.723 -23.286 1.00 36.89 459 ARG A C 1
ATOM 1580 O O . ARG A 1 203 ? -43.384 6.542 -23.074 1.00 40.43 459 ARG A O 1
ATOM 1588 N N . GLN A 1 204 ? -45.543 6.067 -23.427 1.00 35.72 460 GLN A N 1
ATOM 1589 C CA . GLN A 1 204 ? -45.864 7.524 -23.482 1.00 34.46 460 GLN A CA 1
ATOM 1590 C C . GLN A 1 204 ? -45.554 8.197 -22.149 1.00 37.15 460 GLN A C 1
ATOM 1591 O O . GLN A 1 204 ? -45.256 9.369 -22.121 1.00 39.27 460 GLN A O 1
ATOM 1597 N N . SER A 1 205 ? -45.606 7.450 -21.041 1.00 39.27 461 SER A N 1
ATOM 1598 C CA . SER A 1 205 ? -45.302 8.013 -19.713 1.00 40.79 461 SER A CA 1
ATOM 1599 C C . SER A 1 205 ? -43.910 8.639 -19.610 1.00 38.84 461 SER A C 1
ATOM 1600 O O . SER A 1 205 ? -43.678 9.468 -18.712 1.00 38.48 461 SER A O 1
ATOM 1603 N N . ILE A 1 206 ? -42.974 8.263 -20.505 1.00 37.37 462 ILE A N 1
ATOM 1604 C CA . ILE A 1 206 ? -41.618 8.821 -20.402 1.00 38.34 462 ILE A CA 1
ATOM 1605 C C . ILE A 1 206 ? -41.586 10.310 -20.800 1.00 38.90 462 ILE A C 1
ATOM 1606 O O . ILE A 1 206 ? -40.699 11.053 -20.344 1.00 40.32 462 ILE A O 1
ATOM 1611 N N . LEU A 1 207 ? -42.567 10.760 -21.590 1.00 38.92 463 LEU A N 1
ATOM 1612 C CA . LEU A 1 207 ? -42.535 12.142 -22.119 1.00 40.95 463 LEU A CA 1
ATOM 1613 C C . LEU A 1 207 ? -42.446 13.195 -20.999 1.00 42.43 463 LEU A C 1
ATOM 1614 O O . LEU A 1 207 ? -41.666 14.148 -21.056 1.00 45.27 463 LEU A O 1
ATOM 1619 N N . ALA A 1 208 ? -43.262 12.952 -19.975 1.00 43.45 464 ALA A N 1
ATOM 1620 C CA . ALA A 1 208 ? -43.332 13.824 -18.796 1.00 45.84 464 ALA A CA 1
ATOM 1621 C C . ALA A 1 208 ? -42.040 13.801 -17.991 1.00 45.39 464 ALA A C 1
ATOM 1622 O O . ALA A 1 208 ? -41.846 14.654 -17.107 1.00 47.35 464 ALA A O 1
ATOM 1624 N N . LYS A 1 209 ? -41.150 12.864 -18.313 1.00 41.23 465 LYS A N 1
ATOM 1625 C CA . LYS A 1 209 ? -39.931 12.650 -17.526 1.00 38.48 465 LYS A CA 1
ATOM 1626 C C . LYS A 1 209 ? -38.674 13.102 -18.231 1.00 38.19 465 LYS A C 1
ATOM 1627 O O . LYS A 1 209 ? -37.567 12.865 -17.723 1.00 37.26 465 LYS A O 1
ATOM 1633 N N . LEU A 1 210 ? -38.822 13.648 -19.451 1.00 39.04 466 LEU A N 1
ATOM 1634 C CA . LEU A 1 210 ? -37.671 14.078 -20.223 1.00 39.79 466 LEU A CA 1
ATOM 1635 C C . LEU A 1 210 ? -36.940 15.203 -19.571 1.00 38.72 466 LEU A C 1
ATOM 1636 O O . LEU A 1 210 ? -37.595 15.986 -18.932 1.00 34.73 466 LEU A O 1
ATOM 1641 N N . PRO A 1 211 ? -35.598 15.319 -19.737 1.00 43.05 467 PRO A N 1
ATOM 1642 C CA . PRO A 1 211 ? -34.828 16.465 -19.169 1.00 43.70 467 PRO A CA 1
ATOM 1643 C C . PRO A 1 211 ? -35.523 17.774 -19.485 1.00 43.76 467 PRO A C 1
ATOM 1644 O O . PRO A 1 211 ? -35.956 17.976 -20.626 1.00 38.42 467 PRO A O 1
ATOM 1648 N N . PRO A 1 212 ? -3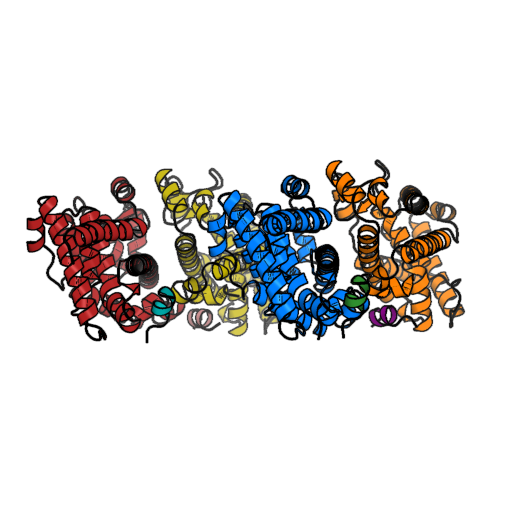5.653 18.665 -18.491 1.00 44.59 468 PRO A N 1
ATOM 1649 C CA . PRO A 1 212 ? -36.256 19.961 -18.816 1.00 49.20 468 PRO A CA 1
ATOM 1650 C C . PRO A 1 212 ? -35.404 20.637 -19.851 1.00 49.79 468 PRO A C 1
ATOM 1651 O O . PRO A 1 212 ? -34.185 20.426 -19.897 1.00 43.64 468 PRO A O 1
ATOM 1655 N N . LYS A 1 213 ? -35.983 21.477 -20.696 1.00 54.67 469 LYS A N 1
ATOM 1656 C CA . LYS A 1 213 ? -35.091 22.309 -21.472 1.00 57.89 469 LYS A CA 1
ATOM 1657 C C . LYS A 1 213 ? -34.594 23.432 -20.596 1.00 59.03 469 LYS A C 1
ATOM 1658 O O . LYS A 1 213 ? -35.309 23.895 -19.674 1.00 67.30 469 LYS A O 1
ATOM 1664 N N . GLY A 1 214 ? -33.375 23.836 -20.881 1.00 50.05 470 GLY A N 1
ATOM 1665 C CA . GLY A 1 214 ? -32.601 24.619 -19.901 1.00 48.26 470 GLY A CA 1
ATOM 1666 C C . GLY A 1 214 ? -31.574 23.764 -19.211 1.00 45.99 470 GLY A C 1
ATOM 1667 O O . GLY A 1 214 ? -30.414 24.214 -19.085 1.00 43.30 470 GLY A O 1
ATOM 1668 N N . LYS A 1 215 ? -31.824 22.477 -19.097 1.00 45.72 471 LYS A N 1
ATOM 1669 C CA . LYS A 1 215 ? -30.806 21.526 -18.669 1.00 47.72 471 LYS A CA 1
ATOM 1670 C C . LYS A 1 215 ? -29.754 21.379 -19.807 1.00 47.62 471 LYS A C 1
ATOM 1671 O O . LYS A 1 215 ? -28.606 21.631 -19.616 1.00 47.75 471 LYS A O 1
ATOM 1677 N N . LEU A 1 216 ? -30.152 20.948 -20.988 1.00 47.79 472 LEU A N 1
ATOM 1678 C CA . LEU A 1 216 ? -29.293 20.951 -22.170 1.00 47.59 472 LEU A CA 1
ATOM 1679 C C . LEU A 1 216 ? -28.678 22.321 -22.466 1.00 46.58 472 LEU A C 1
ATOM 1680 O O . LEU A 1 216 ? -27.478 22.439 -22.709 1.00 53.48 472 LEU A O 1
ATOM 1685 N N . ARG A 1 217 ? -29.499 23.356 -22.408 1.00 44.55 473 ARG A N 1
ATOM 1686 C CA . ARG A 1 217 ? -29.048 24.748 -22.572 1.00 43.25 473 ARG A CA 1
ATOM 1687 C C . ARG A 1 217 ? -27.873 25.104 -21.661 1.00 39.02 473 ARG A C 1
ATOM 1688 O O . ARG A 1 217 ? -26.854 25.622 -22.139 1.00 37.90 473 ARG A O 1
ATOM 1696 N N . SER A 1 218 ? -28.021 24.857 -20.362 1.00 36.32 474 SER A N 1
ATOM 1697 C CA . SER A 1 218 ? -26.962 25.119 -19.387 1.00 33.78 474 SER A CA 1
ATOM 1698 C C . SER A 1 218 ? -25.658 24.367 -19.699 1.00 35.42 474 SER A C 1
ATOM 1699 O O . SER A 1 218 ? -24.559 24.924 -19.592 1.00 37.24 474 SER A O 1
ATOM 1702 N N . LEU A 1 219 ? -25.771 23.091 -20.058 1.00 34.60 475 LEU A N 1
ATOM 1703 C CA . LEU A 1 219 ? -24.566 22.337 -20.414 1.00 34.64 475 LEU A CA 1
ATOM 1704 C C . LEU A 1 219 ? -23.826 22.973 -21.598 1.00 31.61 475 LEU A C 1
ATOM 1705 O O . LEU A 1 219 ? -22.596 23.137 -21.556 1.00 29.69 475 LEU A O 1
ATOM 1710 N N . CYS A 1 220 ? -24.578 23.371 -22.628 1.00 29.59 476 CYS A N 1
ATOM 1711 C CA . CYS A 1 220 ? -23.975 23.992 -23.806 1.00 30.53 476 CYS A CA 1
ATOM 1712 C C . CYS A 1 220 ? -23.405 25.346 -23.464 1.00 31.16 476 CYS A C 1
ATOM 1713 O O . CYS A 1 220 ? -22.343 25.715 -23.984 1.00 31.96 476 CYS A O 1
ATOM 1716 N N . SER A 1 221 ? -24.105 26.089 -22.597 1.00 31.67 477 SER A N 1
ATOM 1717 C CA . SER A 1 221 ? -23.619 27.411 -22.182 1.00 30.66 477 SER A CA 1
ATOM 1718 C C . SER A 1 221 ? -22.334 27.249 -21.410 1.00 31.63 477 SER A C 1
ATOM 1719 O O . SER A 1 221 ? -21.358 27.978 -21.655 1.00 30.86 477 SER A O 1
ATOM 1722 N N . GLN A 1 222 ? -22.299 26.270 -20.505 1.00 30.85 478 GLN A N 1
ATOM 1723 C CA . GLN A 1 222 ? -21.075 26.055 -19.753 1.00 30.98 478 GLN A CA 1
ATOM 1724 C C . GLN A 1 222 ? -19.896 25.678 -20.654 1.00 32.77 478 GLN A C 1
ATOM 1725 O O . GLN A 1 222 ? -18.784 26.144 -20.431 1.00 33.75 478 GLN A O 1
ATOM 1731 N N . HIS A 1 223 ? -20.137 24.809 -21.647 1.00 33.56 479 HIS A N 1
ATOM 1732 C CA . HIS A 1 223 ? -19.106 24.428 -22.632 1.00 31.49 479 HIS A CA 1
ATOM 1733 C C . HIS A 1 223 ? -18.509 25.670 -23.270 1.00 30.90 479 HIS A C 1
ATOM 1734 O O . HIS A 1 223 ? -17.281 25.869 -23.245 1.00 30.17 479 HIS A O 1
ATOM 1741 N N . VAL A 1 224 ? -19.376 26.525 -23.816 1.00 31.86 480 VAL A N 1
ATOM 1742 C CA . VAL A 1 224 ? -18.916 27.794 -24.407 1.00 34.20 480 VAL A CA 1
ATOM 1743 C C . VAL A 1 224 ? -18.074 28.659 -23.429 1.00 35.75 480 VAL A C 1
ATOM 1744 O O . VAL A 1 224 ? -17.009 29.171 -23.818 1.00 39.29 480 VAL A O 1
ATOM 1748 N N . GLU A 1 225 ? -18.525 28.792 -22.176 1.00 37.24 481 GLU A N 1
ATOM 1749 C CA . GLU A 1 225 ? -17.785 29.577 -21.156 1.00 38.82 481 GLU A CA 1
ATOM 1750 C C . GLU A 1 225 ? -16.421 28.995 -20.817 1.00 34.63 481 GLU A C 1
ATOM 1751 O O . GLU A 1 225 ? -15.423 29.728 -20.731 1.00 33.15 481 GLU A O 1
ATOM 1757 N N . ARG A 1 226 ? -16.364 27.678 -20.617 1.00 34.01 482 ARG A N 1
ATOM 1758 C CA . ARG A 1 226 ? -15.080 27.035 -20.335 1.00 34.65 482 ARG A CA 1
ATOM 1759 C C . ARG A 1 226 ? -14.136 27.121 -21.526 1.00 33.46 482 ARG A C 1
ATOM 1760 O O . ARG A 1 226 ? -12.908 27.260 -21.339 1.00 30.51 482 ARG A O 1
ATOM 1768 N N . LEU A 1 227 ? -14.686 27.060 -22.749 1.00 33.05 483 LEU A N 1
ATOM 1769 C CA . LEU A 1 227 ? -13.820 27.174 -23.934 1.00 32.52 483 LEU A CA 1
ATOM 1770 C C . LEU A 1 227 ? -13.207 28.556 -24.007 1.00 33.22 483 LEU A C 1
ATOM 1771 O O . LEU A 1 227 ? -12.015 28.693 -24.304 1.00 34.30 483 LEU A O 1
ATOM 1776 N N . GLN A 1 228 ? -14.034 29.581 -23.752 1.00 38.09 484 GLN A N 1
ATOM 1777 C CA . GLN A 1 228 ? -13.533 30.958 -23.695 1.00 40.23 484 GLN A CA 1
ATOM 1778 C C . GLN A 1 228 ? -12.407 31.091 -22.689 1.00 36.19 484 GLN A C 1
ATOM 1779 O O . GLN A 1 228 ? -11.398 31.724 -22.986 1.00 36.11 484 GLN A O 1
ATOM 1785 N N . ILE A 1 229 ? -12.526 30.453 -21.521 1.00 34.42 485 ILE A N 1
ATOM 1786 C CA . ILE A 1 229 ? -11.466 30.516 -20.496 1.00 32.72 485 ILE A CA 1
ATOM 1787 C C . ILE A 1 229 ? -10.201 29.864 -21.035 1.00 32.88 485 ILE A C 1
ATOM 1788 O O . ILE A 1 229 ? -9.078 30.427 -20.953 1.00 34.88 485 ILE A O 1
ATOM 1793 N N . PHE A 1 230 ? -10.368 28.675 -21.606 1.00 35.57 486 PHE A N 1
ATOM 1794 C CA . PHE A 1 230 ? -9.222 27.948 -22.134 1.00 35.04 486 PHE A CA 1
ATOM 1795 C C . PHE A 1 230 ? -8.537 28.751 -23.238 1.00 34.48 486 PHE A C 1
ATOM 1796 O O . PHE A 1 230 ? -7.306 28.839 -23.248 1.00 34.17 486 PHE A O 1
ATOM 1804 N N . GLN A 1 231 ? -9.340 29.301 -24.151 1.00 35.88 487 GLN A N 1
ATOM 1805 C CA . GLN A 1 231 ? -8.820 30.019 -25.309 1.00 42.68 487 GLN A CA 1
ATOM 1806 C C . GLN A 1 231 ? -8.006 31.245 -24.873 1.00 46.13 487 GLN A C 1
ATOM 1807 O O . GLN A 1 231 ? -6.948 31.548 -25.438 1.00 46.97 487 GLN A O 1
ATOM 1813 N N . HIS A 1 232 ? -8.479 31.933 -23.831 1.00 47.66 488 HIS A N 1
ATOM 1814 C CA . HIS A 1 232 ? -7.690 33.018 -23.228 1.00 49.83 488 HIS A CA 1
ATOM 1815 C C . HIS A 1 232 ? -6.402 32.543 -22.530 1.00 47.99 488 HIS A C 1
ATOM 1816 O O . HIS A 1 232 ? -5.383 33.251 -22.537 1.00 47.40 488 HIS A O 1
ATOM 1823 N N . LEU A 1 233 ? -6.403 31.329 -21.987 1.00 46.59 489 LEU A N 1
ATOM 1824 C CA . LEU A 1 233 ? -5.168 30.777 -21.414 1.00 47.19 489 LEU A CA 1
ATOM 1825 C C . LEU A 1 233 ? -4.185 30.276 -22.463 1.00 44.19 489 LEU A C 1
ATOM 1826 O O . LEU A 1 233 ? -2.975 30.387 -22.267 1.00 41.30 489 LEU A O 1
ATOM 1831 N N . HIS A 1 234 ? -4.711 29.714 -23.558 1.00 43.31 490 HIS A N 1
ATOM 1832 C CA . HIS A 1 234 ? -3.922 29.059 -24.607 1.00 42.85 490 HIS A CA 1
ATOM 1833 C C . HIS A 1 234 ? -4.433 29.396 -26.019 1.00 40.29 490 HIS A C 1
ATOM 1834 O O . HIS A 1 234 ? -4.901 28.512 -26.745 1.00 39.52 490 HIS A O 1
ATOM 1841 N N . PRO A 1 235 ? -4.326 30.677 -26.433 1.00 39.29 491 PRO A N 1
ATOM 1842 C CA . PRO A 1 235 ? -4.970 31.097 -27.696 1.00 38.89 491 PRO A CA 1
ATOM 1843 C C . PRO A 1 235 ? -4.314 30.448 -28.947 1.00 39.59 491 PRO A C 1
ATOM 1844 O O . PRO A 1 235 ? -5.007 30.088 -29.887 1.00 38.15 491 PRO A O 1
ATOM 1848 N N . ILE A 1 236 ? -3.009 30.243 -28.931 1.00 38.90 492 ILE A N 1
ATOM 1849 C CA . ILE A 1 236 ? -2.336 29.616 -30.012 1.00 39.44 492 ILE A CA 1
ATOM 1850 C C . ILE A 1 236 ? -2.839 28.182 -30.328 1.00 39.82 492 ILE A C 1
ATOM 1851 O O . ILE A 1 236 ? -3.075 27.806 -31.480 1.00 42.07 492 ILE A O 1
ATOM 1856 N N . VAL A 1 237 ? -3.061 27.406 -29.270 1.00 37.33 493 VAL A N 1
ATOM 1857 C CA . VAL A 1 237 ? -3.534 25.995 -29.418 1.00 35.00 493 VAL A CA 1
ATOM 1858 C C . VAL A 1 237 ? -4.840 25.884 -30.203 1.00 35.66 493 VAL A C 1
ATOM 1859 O O . VAL A 1 237 ? -4.967 25.027 -31.082 1.00 35.39 493 VAL A O 1
ATOM 1863 N N . VAL A 1 238 ? -5.801 26.754 -29.903 1.00 35.28 494 VAL A N 1
ATOM 1864 C CA . VAL A 1 238 ? -7.070 26.742 -30.618 1.00 34.94 494 VAL A CA 1
ATOM 1865 C C . VAL A 1 238 ? -6.867 27.034 -32.110 1.00 35.11 494 VAL A C 1
ATOM 1866 O O . VAL A 1 238 ? -7.335 26.295 -32.954 1.00 35.97 494 VAL A O 1
ATOM 1870 N N . GLN A 1 239 ? -6.165 28.101 -32.456 1.00 33.45 495 GLN A N 1
ATOM 1871 C CA . GLN A 1 239 ? -5.989 28.396 -33.863 1.00 33.36 495 GLN A CA 1
ATOM 1872 C C . GLN A 1 239 ? -5.100 27.357 -34.555 1.00 30.78 495 GLN A C 1
ATOM 1873 O O . GLN A 1 239 ? -5.282 27.109 -35.753 1.00 31.06 495 GLN A O 1
ATOM 1879 N N . ALA A 1 240 ? -4.177 26.738 -33.818 1.00 29.84 496 ALA A N 1
ATOM 1880 C CA . ALA A 1 240 ? -3.251 25.779 -34.438 1.00 31.06 496 ALA A CA 1
ATOM 1881 C C . ALA A 1 240 ? -3.818 24.374 -34.589 1.00 32.56 496 ALA A C 1
ATOM 1882 O O . ALA A 1 240 ? -3.583 23.715 -35.616 1.00 31.88 496 ALA A O 1
ATOM 1884 N N . ALA A 1 241 ? -4.546 23.915 -33.571 1.00 29.73 497 ALA A N 1
ATOM 1885 C CA . ALA A 1 241 ? -4.805 22.485 -33.431 1.00 29.10 497 ALA A CA 1
ATOM 1886 C C . ALA A 1 241 ? -6.271 22.081 -33.455 1.00 27.50 497 ALA A C 1
ATOM 1887 O O . ALA A 1 241 ? -6.588 20.986 -33.900 1.00 29.96 497 ALA A O 1
ATOM 1889 N N . PHE A 1 242 ? -7.166 22.948 -33.024 1.00 26.92 498 PHE A N 1
ATOM 1890 C CA . PHE A 1 242 ? -8.623 22.629 -32.967 1.00 26.05 498 PHE A CA 1
ATOM 1891 C C . PHE A 1 242 ? -9.241 22.597 -34.387 1.00 26.08 498 PHE A C 1
ATOM 1892 O O . PHE A 1 242 ? -8.786 23.308 -35.291 1.00 27.06 498 PHE A O 1
ATOM 1900 N N . PRO A 1 243 ? -10.290 21.762 -34.594 1.00 26.77 499 PRO A N 1
ATOM 1901 C CA . PRO A 1 243 ? -10.974 21.790 -35.886 1.00 27.02 499 PRO A CA 1
ATOM 1902 C C . PRO A 1 243 ? -11.615 23.129 -36.086 1.00 28.79 499 PRO A C 1
ATOM 1903 O O . PRO A 1 243 ? -12.221 23.654 -35.140 1.00 29.67 499 PRO A O 1
ATOM 1907 N N . PRO A 1 244 ? -11.453 23.710 -37.288 1.00 30.61 500 PRO A N 1
ATOM 1908 C CA . PRO A 1 244 ? -12.129 24.964 -37.669 1.00 29.98 500 PRO A CA 1
ATOM 1909 C C . PRO A 1 244 ? -13.617 24.996 -37.391 1.00 29.48 500 PRO A C 1
ATOM 1910 O O . PRO A 1 244 ? -14.127 25.995 -36.888 1.00 33.79 500 PRO A O 1
ATOM 1914 N N . LEU A 1 245 ? -14.323 23.925 -37.702 1.00 30.26 501 LEU A N 1
ATOM 1915 C CA . LEU A 1 245 ? -15.758 23.827 -37.385 1.00 30.42 501 LEU A CA 1
ATOM 1916 C C . LEU A 1 245 ? -16.035 24.046 -35.896 1.00 29.78 501 LEU A C 1
ATOM 1917 O O . LEU A 1 245 ? -16.968 24.755 -35.527 1.00 30.61 501 LEU A O 1
ATOM 1922 N N . TYR A 1 246 ? -15.232 23.408 -35.049 1.00 29.11 502 TYR A N 1
ATOM 1923 C CA . TYR A 1 246 ? -15.381 23.534 -33.588 1.00 29.78 502 TYR A CA 1
ATOM 1924 C C . TYR A 1 246 ? -15.229 24.995 -33.153 1.00 32.15 502 TYR A C 1
ATOM 1925 O O . TYR A 1 246 ? -16.081 25.534 -32.464 1.00 33.96 502 TYR A O 1
ATOM 1934 N N . LYS A 1 247 ? -14.170 25.654 -33.631 1.00 32.50 503 LYS A N 1
ATOM 1935 C CA . LYS A 1 247 ? -13.966 27.090 -33.402 1.00 32.31 503 LYS A CA 1
ATOM 1936 C C . LYS A 1 247 ? -15.176 27.913 -33.840 1.00 31.86 503 LYS A C 1
ATOM 1937 O O . LYS A 1 247 ? -15.701 28.738 -33.073 1.00 30.59 503 LYS A O 1
ATOM 1943 N N . GLU A 1 248 ? -15.671 27.641 -35.042 1.00 32.52 504 GLU A N 1
ATOM 1944 C CA . GLU A 1 248 ? -16.808 28.372 -35.605 1.00 33.92 504 GLU A CA 1
ATOM 1945 C C . GLU A 1 248 ? -18.066 28.208 -34.767 1.00 35.33 504 GLU A C 1
ATOM 1946 O O . GLU A 1 248 ? -18.786 29.175 -34.500 1.00 37.87 504 GLU A O 1
ATOM 1952 N N . LEU A 1 249 ? -18.326 26.985 -34.321 1.00 36.22 505 LEU A N 1
ATOM 1953 C CA . LEU A 1 249 ? -19.525 26.730 -33.519 1.00 35.03 505 LEU A CA 1
ATOM 1954 C C . LEU A 1 249 ? -19.441 27.261 -32.081 1.00 33.91 505 LEU A C 1
ATOM 1955 O O . LEU A 1 249 ? -20.468 27.612 -31.495 1.00 31.37 505 LEU A O 1
ATOM 1960 N N . PHE A 1 250 ? -18.253 27.282 -31.494 1.00 34.95 506 PHE A N 1
ATOM 1961 C CA . PHE A 1 250 ? -18.153 27.473 -30.026 1.00 36.61 506 PHE A CA 1
ATOM 1962 C C . PHE A 1 250 ? -17.274 28.586 -29.556 1.00 36.70 506 PHE A C 1
ATOM 1963 O O . PHE A 1 250 ? -17.262 28.878 -28.344 1.00 33.88 506 PHE A O 1
ATOM 1971 N N . SER A 1 251 ? -16.625 29.311 -30.491 1.00 39.88 507 SER A N 1
ATOM 1972 C CA . SER A 1 251 ? -15.661 30.423 -30.127 1.00 42.53 507 SER A CA 1
ATOM 1973 C C . SER A 1 251 ? -16.286 31.843 -30.097 1.00 42.87 507 SER A C 1
ATOM 1974 O O . SER A 1 251 ? -17.431 31.939 -30.472 1.00 43.10 507 SER A O 1
ATOM 1977 N N . THR A 1 252 ? -15.600 32.848 -29.551 1.00 48.34 508 THR A N 1
ATOM 1978 C CA . THR A 1 252 ? -16.088 34.246 -29.592 1.00 50.78 508 THR A CA 1
ATOM 1979 C C . THR A 1 252 ? -14.944 35.199 -29.915 1.00 52.93 508 THR A C 1
ATOM 1980 O O . THR A 1 252 ? -14.245 35.019 -30.926 1.00 53.23 508 THR A O 1
ATOM 1982 N N . GLU B 2 1 ? -21.856 33.891 -41.571 1.00 46.00 4 GLU C N 1
ATOM 1983 C CA . GLU B 2 1 ? -20.789 33.712 -40.547 1.00 43.66 4 GLU C CA 1
ATOM 1984 C C . GLU B 2 1 ? -20.287 32.269 -40.421 1.00 43.10 4 GLU C C 1
ATOM 1985 O O . GLU B 2 1 ? -19.285 32.036 -39.729 1.00 45.00 4 GLU C O 1
ATOM 1987 N N . PHE B 2 2 ? -20.928 31.301 -41.082 1.00 39.13 5 PHE C N 1
ATOM 1988 C CA . PHE B 2 2 ? -20.691 29.897 -40.728 1.00 38.21 5 PHE C CA 1
ATOM 1989 C C . PHE B 2 2 ? -20.313 29.062 -41.938 1.00 35.41 5 PHE C C 1
ATOM 1990 O O . PHE B 2 2 ? -21.060 28.168 -42.343 1.00 34.70 5 PHE C O 1
ATOM 1998 N N . PRO B 2 3 ? -19.146 29.360 -42.532 1.00 35.23 6 PRO C N 1
ATOM 1999 C CA . PRO B 2 3 ? -18.841 28.727 -43.824 1.00 35.15 6 PRO C CA 1
ATOM 2000 C C . PRO B 2 3 ? -18.485 27.263 -43.713 1.00 32.48 6 PRO C C 1
ATOM 2001 O O . PRO B 2 3 ? -18.846 26.493 -44.591 1.00 31.25 6 PRO C O 1
ATOM 2005 N N . TYR B 2 4 ? -17.792 26.888 -42.643 1.00 32.07 7 TYR C N 1
ATOM 2006 C CA . TYR B 2 4 ? -17.409 25.488 -42.445 1.00 31.85 7 TYR C CA 1
ATOM 2007 C C . TYR B 2 4 ? -18.628 24.602 -42.134 1.00 31.86 7 TYR C C 1
ATOM 2008 O O . TYR B 2 4 ? -18.679 23.449 -42.550 1.00 32.98 7 TYR C O 1
ATOM 2017 N N . LEU B 2 5 ? -19.619 25.138 -41.428 1.00 31.31 8 LEU C N 1
ATOM 2018 C CA . LEU B 2 5 ? -20.899 24.436 -41.274 1.00 32.55 8 LEU C CA 1
ATOM 2019 C C . LEU B 2 5 ? -21.641 24.367 -42.619 1.00 33.13 8 LEU C C 1
ATOM 2020 O O . LEU B 2 5 ? -22.183 23.315 -42.997 1.00 32.36 8 LEU C O 1
ATOM 2025 N N . LEU B 2 6 ? -21.658 25.489 -43.341 1.00 33.52 9 LEU C N 1
ATOM 2026 C CA . LEU B 2 6 ? -22.298 25.532 -44.644 1.00 34.00 9 LEU C CA 1
ATOM 2027 C C . LEU B 2 6 ? -21.716 24.521 -45.632 1.00 34.75 9 LEU C C 1
ATOM 2028 O O . LEU B 2 6 ? -22.459 23.921 -46.420 1.00 36.60 9 LEU C O 1
ATOM 2033 N N . SER B 2 7 ? -20.398 24.327 -45.590 1.00 34.39 10 SER C N 1
ATOM 2034 C CA . SER B 2 7 ? -19.746 23.426 -46.532 1.00 34.27 10 SER C CA 1
ATOM 2035 C C . SER B 2 7 ? -20.271 21.994 -46.376 1.00 34.18 10 SER C C 1
ATOM 2036 O O . SER B 2 7 ? -20.661 21.363 -47.357 1.00 32.44 10 SER C O 1
ATOM 2039 N N . LEU B 2 8 ? -20.358 21.520 -45.138 1.00 34.18 11 LEU C N 1
ATOM 2040 C CA . LEU B 2 8 ? -20.833 20.163 -44.876 1.00 34.73 11 LEU C CA 1
ATOM 2041 C C . LEU B 2 8 ? -22.296 19.976 -45.250 1.00 36.07 11 LEU C C 1
ATOM 2042 O O . LEU B 2 8 ? -22.729 18.853 -45.492 1.00 36.76 11 LEU C O 1
ATOM 2047 N N . LEU B 2 9 ? -23.060 21.060 -45.294 1.00 37.65 12 LEU C N 1
ATOM 2048 C CA . LEU B 2 9 ? -24.440 20.990 -45.787 1.00 40.45 12 LEU C CA 1
ATOM 2049 C C . LEU B 2 9 ? -24.539 20.731 -47.311 1.00 42.16 12 LEU C C 1
ATOM 2050 O O . LEU B 2 9 ? -25.468 20.046 -47.774 1.00 42.63 12 LEU C O 1
ATOM 2055 N N . GLY B 2 10 ? -23.583 21.247 -48.075 1.00 43.15 13 GLY C N 1
ATOM 2056 C CA . GLY B 2 10 ? -23.516 20.956 -49.498 1.00 46.64 13 GLY C CA 1
ATOM 2057 C C . GLY B 2 10 ? -23.233 19.493 -49.799 1.00 49.39 13 GLY C C 1
ATOM 2058 O O . GLY B 2 10 ? -23.585 18.993 -50.871 1.00 53.40 13 GLY C O 1
ATOM 2059 N N . PRO C 1 7 ? 43.838 16.470 -26.468 1.00 44.58 263 PRO B N 1
ATOM 2060 C CA . PRO C 1 7 ? 42.675 17.395 -26.517 1.00 45.68 263 PRO B CA 1
ATOM 2061 C C . PRO C 1 7 ? 41.474 16.952 -25.716 1.00 48.04 263 PRO B C 1
ATOM 2062 O O . PRO C 1 7 ? 40.340 16.831 -26.232 1.00 48.70 263 PRO B O 1
ATOM 2066 N N . TYR C 1 8 ? 41.661 16.912 -24.398 1.00 49.63 264 TYR B N 1
ATOM 2067 C CA . TYR C 1 8 ? 40.524 16.643 -23.482 1.00 49.54 264 TYR B CA 1
ATOM 2068 C C . TYR C 1 8 ? 39.280 17.563 -23.741 1.00 49.21 264 TYR B C 1
ATOM 2069 O O . TYR C 1 8 ? 38.178 17.066 -23.765 1.00 48.70 264 TYR B O 1
ATOM 2071 N N . ALA C 1 9 ? 39.506 18.856 -23.857 1.00 49.17 265 ALA B N 1
ATOM 2072 C CA . ALA C 1 9 ? 38.449 19.797 -23.890 1.00 47.40 265 ALA B CA 1
ATOM 2073 C C . ALA C 1 9 ? 37.369 19.569 -24.895 1.00 48.16 265 ALA B C 1
ATOM 2074 O O . ALA C 1 9 ? 36.218 19.746 -24.507 1.00 53.51 265 ALA B O 1
ATOM 2076 N N . SER C 1 10 ? 37.693 19.295 -26.156 1.00 44.91 266 SER B N 1
ATOM 2077 C CA . SER C 1 10 ? 36.660 19.262 -27.191 1.00 44.90 266 SER B CA 1
ATOM 2078 C C . SER C 1 10 ? 35.815 17.961 -27.080 1.00 43.36 266 SER B C 1
ATOM 2079 O O . SER C 1 10 ? 34.585 17.946 -27.309 1.00 41.39 266 SER B O 1
ATOM 2082 N N . LEU C 1 11 ? 36.462 16.905 -26.580 1.00 41.01 267 LEU B N 1
ATOM 2083 C CA . LEU C 1 11 ? 35.732 15.709 -26.139 1.00 43.28 267 LEU B CA 1
ATOM 2084 C C . LEU C 1 11 ? 34.690 16.056 -25.073 1.00 40.35 267 LEU B C 1
ATOM 2085 O O . LEU C 1 11 ? 33.567 15.533 -25.106 1.00 40.43 267 LEU B O 1
ATOM 2090 N N . THR C 1 12 ? 35.035 16.950 -24.150 1.00 40.38 268 THR B N 1
ATOM 2091 C CA . THR C 1 12 ? 34.059 17.416 -23.138 1.00 38.67 268 THR B CA 1
ATOM 2092 C C . THR C 1 12 ? 32.844 18.089 -23.798 1.00 36.52 268 THR B C 1
ATOM 2093 O O . THR C 1 12 ? 31.708 17.770 -23.439 1.00 34.06 268 THR B O 1
ATOM 2097 N N . GLU C 1 13 ? 33.073 18.997 -24.738 1.00 37.84 269 GLU B N 1
ATOM 2098 C CA . GLU C 1 13 ? 31.982 19.663 -25.458 1.00 40.66 269 GLU B CA 1
ATOM 2099 C C . GLU C 1 13 ? 31.089 18.632 -26.199 1.00 38.49 269 GLU B C 1
ATOM 2100 O O . GLU C 1 13 ? 29.827 18.745 -26.190 1.00 39.37 269 GLU B O 1
ATOM 2106 N N . ILE C 1 14 ? 31.725 17.633 -26.831 1.00 35.39 270 ILE B N 1
ATOM 2107 C CA . ILE C 1 14 ? 30.949 16.606 -27.535 1.00 32.29 270 ILE B CA 1
ATOM 2108 C C . ILE C 1 14 ? 30.102 15.767 -26.563 1.00 31.73 270 ILE B C 1
ATOM 2109 O O . ILE C 1 14 ? 28.901 15.491 -26.810 1.00 29.64 270 ILE B O 1
ATOM 2114 N N . GLU C 1 15 ? 30.728 15.378 -25.453 1.00 32.21 271 GLU B N 1
ATOM 2115 C CA . GLU C 1 15 ? 30.008 14.638 -24.393 1.00 33.54 271 GLU B CA 1
ATOM 2116 C C . GLU C 1 15 ? 28.853 15.449 -23.874 1.00 33.69 271 GLU B C 1
ATOM 2117 O O . GLU C 1 15 ? 27.774 14.911 -23.702 1.00 34.51 271 GLU B O 1
ATOM 2123 N N . HIS C 1 16 ? 29.041 16.755 -23.630 1.00 34.20 272 HIS B N 1
ATOM 2124 C CA . HIS C 1 16 ? 27.928 17.589 -23.174 1.00 35.63 272 HIS B CA 1
ATOM 2125 C C . HIS C 1 16 ? 26.790 17.667 -24.207 1.00 31.70 272 HIS B C 1
ATOM 2126 O O . HIS C 1 16 ? 25.607 17.661 -23.809 1.00 31.88 272 HIS B O 1
ATOM 2133 N N . LEU C 1 17 ? 27.136 17.733 -25.491 1.00 28.79 273 LEU B N 1
ATOM 2134 C CA . LEU C 1 17 ? 26.102 17.717 -26.552 1.00 26.21 273 LEU B CA 1
ATOM 2135 C C . LEU C 1 17 ? 25.228 16.443 -26.556 1.00 25.77 273 LEU B C 1
ATOM 2136 O O . LEU C 1 17 ? 23.972 16.461 -26.711 1.00 26.54 273 LEU B O 1
ATOM 2141 N N . VAL C 1 18 ? 25.914 15.316 -26.380 1.00 25.98 274 VAL B N 1
ATOM 2142 C CA . VAL C 1 18 ? 25.205 13.990 -26.299 1.00 25.63 274 VAL B CA 1
ATOM 2143 C C . VAL C 1 18 ? 24.258 14.041 -25.126 1.00 26.71 274 VAL B C 1
ATOM 2144 O O . VAL C 1 18 ? 23.097 13.692 -25.287 1.00 26.75 274 VAL B O 1
ATOM 2148 N N . GLN C 1 19 ? 24.720 14.486 -23.961 1.00 28.41 275 GLN B N 1
ATOM 2149 C CA . GLN C 1 19 ? 23.904 14.616 -22.760 1.00 30.22 275 GLN B CA 1
ATOM 2150 C C . GLN C 1 19 ? 22.689 15.531 -22.986 1.00 27.93 275 GLN B C 1
ATOM 2151 O O . GLN C 1 19 ? 21.549 15.202 -22.597 1.00 28.12 275 GLN B O 1
ATOM 2157 N N . SER C 1 20 ? 22.952 16.681 -23.608 1.00 27.28 276 SER B N 1
ATOM 2158 C CA . SER C 1 20 ? 21.910 17.682 -23.875 1.00 26.91 276 SER B CA 1
ATOM 2159 C C . SER C 1 20 ? 20.820 17.110 -24.770 1.00 26.03 276 SER B C 1
ATOM 2160 O O . SER C 1 20 ? 19.603 17.234 -24.457 1.00 23.92 276 SER B O 1
ATOM 2163 N N . VAL C 1 21 ? 21.251 16.487 -25.882 1.00 25.65 277 VAL B N 1
ATOM 2164 C CA . VAL C 1 21 ? 20.299 15.911 -26.858 1.00 24.20 277 VAL B CA 1
ATOM 2165 C C . VAL C 1 21 ? 19.458 14.798 -26.225 1.00 23.23 277 VAL B C 1
ATOM 2166 O O . VAL C 1 21 ? 18.204 14.763 -26.371 1.00 23.07 277 VAL B O 1
ATOM 2170 N N . CYS C 1 22 ? 20.132 13.936 -25.462 1.00 23.18 278 CYS B N 1
ATOM 2171 C CA . CYS C 1 22 ? 19.433 12.838 -24.798 1.00 23.56 278 CYS B CA 1
ATOM 2172 C C . CYS C 1 22 ? 18.385 13.364 -23.840 1.00 25.07 278 CYS B C 1
ATOM 2173 O O . CYS C 1 22 ? 17.275 12.840 -23.808 1.00 25.24 278 CYS B O 1
ATOM 2176 N N . LYS C 1 23 ? 18.712 14.434 -23.113 1.00 26.29 279 LYS B N 1
ATOM 2177 C CA . LYS C 1 23 ? 17.764 15.035 -22.167 1.00 27.63 279 LYS B CA 1
ATOM 2178 C C . LYS C 1 23 ? 16.571 15.657 -22.885 1.00 26.52 279 LYS B C 1
ATOM 2179 O O . LYS C 1 23 ? 15.410 15.430 -22.484 1.00 28.36 279 LYS B O 1
ATOM 2185 N N . SER C 1 24 ? 16.847 16.427 -23.941 1.00 25.02 280 SER B N 1
ATOM 2186 C CA . SER C 1 24 ? 15.791 17.064 -24.732 1.00 24.81 280 SER B CA 1
ATOM 2187 C C . SER C 1 24 ? 14.811 16.039 -25.254 1.00 24.04 280 SER B C 1
ATOM 2188 O O . SER C 1 24 ? 13.588 16.278 -25.224 1.00 21.55 280 SER B O 1
ATOM 2191 N N . TYR C 1 25 ? 15.345 14.911 -25.729 1.00 24.42 281 TYR B N 1
ATOM 2192 C CA . TYR C 1 25 ? 14.499 13.819 -26.181 1.00 25.01 281 TYR B CA 1
ATOM 2193 C C . TYR C 1 25 ? 13.665 13.238 -25.003 1.00 26.88 281 TYR B C 1
ATOM 2194 O O . TYR C 1 25 ? 12.426 13.079 -25.110 1.00 27.42 281 TYR B O 1
ATOM 2203 N N . ARG C 1 26 ? 14.345 12.938 -23.886 1.00 28.83 282 ARG B N 1
ATOM 2204 C CA . ARG C 1 26 ? 13.689 12.334 -22.706 1.00 30.94 282 ARG B CA 1
ATOM 2205 C C . ARG C 1 26 ? 12.468 13.141 -22.266 1.00 27.09 282 ARG B C 1
ATOM 2206 O O . ARG C 1 26 ? 11.388 12.573 -21.970 1.00 24.95 282 ARG B O 1
ATOM 2214 N N . GLU C 1 27 ? 12.647 14.461 -22.266 1.00 26.33 283 GLU B N 1
ATOM 2215 C CA . GLU C 1 27 ? 11.646 15.426 -21.825 1.00 26.58 283 GLU B CA 1
ATOM 2216 C C . GLU C 1 27 ? 10.487 15.610 -22.776 1.00 26.38 283 GLU B C 1
ATOM 2217 O O . GLU C 1 27 ? 9.473 16.196 -22.381 1.00 25.62 283 GLU B O 1
ATOM 2223 N N . THR C 1 28 ? 10.606 15.120 -24.017 1.00 26.47 284 THR B N 1
ATOM 2224 C CA . THR C 1 28 ? 9.590 15.395 -25.069 1.00 26.02 284 THR B CA 1
ATOM 2225 C C . THR C 1 28 ? 9.225 14.158 -25.885 1.00 27.18 284 THR B C 1
ATOM 2226 O O . THR C 1 28 ? 8.667 14.265 -27.013 1.00 26.95 284 THR B O 1
ATOM 2230 N N . CYS C 1 29 ? 9.524 12.963 -25.316 1.00 29.98 285 CYS B N 1
ATOM 2231 C CA . CYS C 1 29 ? 9.327 11.737 -26.096 1.00 31.88 285 CYS B CA 1
ATOM 2232 C C . CYS C 1 29 ? 7.840 11.348 -26.200 1.00 30.61 285 CYS B C 1
ATOM 2233 O O . CYS C 1 29 ? 7.534 10.431 -26.952 1.00 36.10 285 CYS B O 1
ATOM 2236 N N . GLN C 1 30 ? 6.951 12.030 -25.465 1.00 28.38 286 GLN B N 1
ATOM 2237 C CA . GLN C 1 30 ? 5.482 11.901 -25.625 1.00 28.09 286 GLN B CA 1
ATOM 2238 C C . GLN C 1 30 ? 4.784 10.542 -25.502 1.00 29.41 286 GLN B C 1
ATOM 2239 O O . GLN C 1 30 ? 3.613 10.390 -25.883 1.00 31.09 286 GLN B O 1
ATOM 2245 N N . LEU C 1 31 ? 5.542 9.528 -25.064 1.00 30.73 287 LEU B N 1
ATOM 2246 C CA . LEU C 1 31 ? 5.017 8.213 -24.763 1.00 31.98 287 LEU B CA 1
ATOM 2247 C C . LEU C 1 31 ? 6.262 7.611 -24.149 1.00 33.63 287 LEU B C 1
ATOM 2248 O O . LEU C 1 31 ? 7.326 7.608 -24.786 1.00 34.92 287 LEU B O 1
ATOM 2253 N N . ARG C 1 32 ? 6.129 7.086 -22.927 1.00 35.41 288 ARG B N 1
ATOM 2254 C CA . ARG C 1 32 ? 7.266 6.440 -22.257 1.00 38.48 288 ARG B CA 1
ATOM 2255 C C . ARG C 1 32 ? 7.414 5.025 -22.805 1.00 34.31 288 ARG B C 1
ATOM 2256 O O . ARG C 1 32 ? 6.418 4.271 -22.994 1.00 35.26 288 ARG B O 1
ATOM 2264 N N . LEU C 1 33 ? 8.655 4.641 -23.064 1.00 31.44 289 LEU B N 1
ATOM 2265 C CA . LEU C 1 33 ? 8.941 3.282 -23.495 1.00 32.54 289 LEU B CA 1
ATOM 2266 C C . LEU C 1 33 ? 8.363 2.235 -22.531 1.00 34.32 289 LEU B C 1
ATOM 2267 O O . LEU C 1 33 ? 7.799 1.229 -22.963 1.00 34.24 289 LEU B O 1
ATOM 2272 N N . GLU C 1 34 ? 8.495 2.507 -21.233 1.00 37.75 290 GLU B N 1
ATOM 2273 C CA . GLU C 1 34 ? 7.976 1.644 -20.166 1.00 39.96 290 GLU B CA 1
ATOM 2274 C C . GLU C 1 34 ? 6.485 1.369 -20.277 1.00 38.47 290 GLU B C 1
ATOM 2275 O O . GLU C 1 34 ? 6.056 0.206 -20.171 1.00 40.69 290 GLU B O 1
ATOM 2281 N N . ASP C 1 35 ? 5.708 2.424 -20.478 1.00 37.18 291 ASP B N 1
ATOM 2282 C CA . ASP C 1 35 ? 4.258 2.333 -20.771 1.00 36.45 291 ASP B CA 1
ATOM 2283 C C . ASP C 1 35 ? 3.966 1.519 -22.049 1.00 33.57 291 ASP B C 1
ATOM 2284 O O . ASP C 1 35 ? 3.064 0.660 -22.047 1.00 36.30 291 ASP B O 1
ATOM 2289 N N . LEU C 1 36 ? 4.704 1.778 -23.131 1.00 28.68 292 LEU B N 1
ATOM 2290 C CA . LEU C 1 36 ? 4.472 1.052 -24.379 1.00 25.57 292 LEU B CA 1
ATOM 2291 C C . LEU C 1 36 ? 4.745 -0.458 -24.242 1.00 24.33 292 LEU B C 1
ATOM 2292 O O . LEU C 1 36 ? 3.991 -1.286 -24.761 1.00 22.61 292 LEU B O 1
ATOM 2297 N N . LEU C 1 37 ? 5.822 -0.801 -23.538 1.00 25.08 293 LEU B N 1
ATOM 2298 C CA . LEU C 1 37 ? 6.178 -2.196 -23.296 1.00 26.15 293 LEU B CA 1
ATOM 2299 C C . LEU C 1 37 ? 5.116 -2.880 -22.456 1.00 29.47 293 LEU B C 1
ATOM 2300 O O . LEU C 1 37 ? 4.707 -3.993 -22.760 1.00 30.49 293 LEU B O 1
ATOM 2305 N N . ARG C 1 38 ? 4.642 -2.184 -21.434 1.00 30.96 294 ARG B N 1
ATOM 2306 C CA . ARG C 1 38 ? 3.665 -2.734 -20.494 1.00 35.28 294 ARG B CA 1
ATOM 2307 C C . ARG C 1 38 ? 2.338 -3.038 -21.142 1.00 34.95 294 ARG B C 1
ATOM 2308 O O . ARG C 1 38 ? 1.591 -3.895 -20.659 1.00 39.11 294 ARG B O 1
ATOM 2316 N N . GLN C 1 39 ? 2.032 -2.326 -22.220 1.00 33.77 295 GLN B N 1
ATOM 2317 C CA . GLN C 1 39 ? 0.736 -2.449 -22.882 1.00 32.12 295 GLN B CA 1
ATOM 2318 C C . GLN C 1 39 ? 0.734 -3.449 -24.051 1.00 33.10 295 GLN B C 1
ATOM 2319 O O . GLN C 1 39 ? -0.277 -3.606 -24.708 1.00 31.91 295 GLN B O 1
ATOM 2325 N N . ARG C 1 40 ? 1.831 -4.161 -24.242 1.00 34.92 296 ARG B N 1
ATOM 2326 C CA . ARG C 1 40 ? 1.917 -5.117 -25.348 1.00 39.59 296 ARG B CA 1
ATOM 2327 C C . ARG C 1 40 ? 0.845 -6.196 -25.298 1.00 38.32 296 ARG B C 1
ATOM 2328 O O . ARG C 1 40 ? 0.348 -6.602 -26.347 1.00 39.56 296 ARG B O 1
ATOM 2336 N N . SER C 1 41 ? 0.458 -6.613 -24.097 1.00 37.03 297 SER B N 1
ATOM 2337 C CA . SER C 1 41 ? -0.533 -7.680 -23.953 1.00 36.88 297 SER B CA 1
ATOM 2338 C C . SER C 1 41 ? -1.989 -7.172 -24.126 1.00 37.79 297 SER B C 1
ATOM 2339 O O . SER C 1 41 ? -2.917 -7.960 -24.129 1.00 34.75 297 SER B O 1
ATOM 2342 N N . ASN C 1 42 ? -2.111 -5.856 -24.281 1.00 42.46 298 ASN B N 1
ATOM 2343 C CA . ASN C 1 42 ? -3.400 -5.191 -24.447 1.00 42.01 298 ASN B CA 1
ATOM 2344 C C . ASN C 1 42 ? -3.693 -4.975 -25.948 1.00 39.26 298 ASN B C 1
ATOM 2345 O O . ASN C 1 42 ? -3.219 -4.005 -26.573 1.00 36.07 298 ASN B O 1
ATOM 2350 N N . ILE C 1 43 ? -4.477 -5.898 -26.498 1.00 37.24 299 ILE B N 1
ATOM 2351 C CA . ILE C 1 43 ? -4.612 -6.089 -27.958 1.00 35.69 299 ILE B CA 1
ATOM 2352 C C . ILE C 1 43 ? -6.071 -6.057 -28.410 1.00 37.47 299 ILE B C 1
ATOM 2353 O O . ILE C 1 43 ? -6.914 -6.698 -27.795 1.00 39.23 299 ILE B O 1
ATOM 2358 N N . PHE C 1 44 ? -6.370 -5.277 -29.446 1.00 38.67 300 PHE B N 1
ATOM 2359 C CA . PHE C 1 44 ? -7.754 -5.205 -29.952 1.00 37.12 300 PHE B CA 1
ATOM 2360 C C . PHE C 1 44 ? -8.381 -6.581 -30.245 1.00 39.56 300 PHE B C 1
ATOM 2361 O O . PHE C 1 44 ? -7.788 -7.448 -30.930 1.00 42.65 300 PHE B O 1
ATOM 2369 N N . SER C 1 45 ? -9.595 -6.768 -29.724 1.00 39.43 301 SER B N 1
ATOM 2370 C CA . SER C 1 45 ? -10.387 -7.959 -30.010 1.00 39.17 301 SER B CA 1
ATOM 2371 C C . SER C 1 45 ? -10.880 -7.909 -31.449 1.00 38.54 301 SER B C 1
ATOM 2372 O O . SER C 1 45 ? -10.888 -6.843 -32.069 1.00 36.95 301 SER B O 1
ATOM 2375 N N . ARG C 1 46 ? -11.349 -9.035 -31.943 1.00 41.19 302 ARG B N 1
ATOM 2376 C CA . ARG C 1 46 ? -11.985 -9.135 -33.258 1.00 41.51 302 ARG B CA 1
ATOM 2377 C C . ARG C 1 46 ? -13.109 -8.099 -33.436 1.00 36.65 302 ARG B C 1
ATOM 2378 O O . ARG C 1 46 ? -13.167 -7.426 -34.463 1.00 33.98 302 ARG B O 1
ATOM 2386 N N . GLU C 1 47 ? -13.978 -7.945 -32.435 1.00 33.13 303 GLU B N 1
ATOM 2387 C CA . GLU C 1 47 ? -15.110 -7.014 -32.522 1.00 31.38 303 GLU B CA 1
ATOM 2388 C C . GLU C 1 47 ? -14.599 -5.566 -32.659 1.00 31.50 303 GLU B C 1
ATOM 2389 O O . GLU C 1 47 ? -15.158 -4.743 -33.380 1.00 32.42 303 GLU B O 1
ATOM 2395 N N . GLU C 1 48 ? -13.519 -5.277 -31.931 1.00 31.44 304 GLU B N 1
ATOM 2396 C CA . GLU C 1 48 ? -12.917 -3.941 -31.933 1.00 31.33 304 GLU B CA 1
ATOM 2397 C C . GLU C 1 48 ? -12.336 -3.622 -33.282 1.00 31.52 304 GLU B C 1
ATOM 2398 O O . GLU C 1 48 ? -12.515 -2.525 -33.797 1.00 32.32 304 GLU B O 1
ATOM 2404 N N . VAL C 1 49 ? -11.623 -4.591 -33.836 1.00 31.03 305 VAL B N 1
ATOM 2405 C CA . VAL C 1 49 ? -11.085 -4.499 -35.195 1.00 30.99 305 VAL B CA 1
ATOM 2406 C C . VAL C 1 49 ? -12.190 -4.260 -36.235 1.00 31.56 305 VAL B C 1
ATOM 2407 O O . VAL C 1 49 ? -12.073 -3.360 -37.060 1.00 32.59 305 VAL B O 1
ATOM 2411 N N . THR C 1 50 ? -13.245 -5.065 -36.193 1.00 32.30 306 THR B N 1
ATOM 2412 C CA . THR C 1 50 ? -14.405 -4.859 -37.049 1.00 32.27 306 THR B CA 1
ATOM 2413 C C . THR C 1 50 ? -14.935 -3.407 -36.968 1.00 32.45 306 THR B C 1
ATOM 2414 O O . THR C 1 50 ? -15.245 -2.789 -37.994 1.00 33.24 306 THR B O 1
ATOM 2418 N N . GLY C 1 51 ? -15.009 -2.891 -35.742 1.00 33.31 307 GLY B N 1
ATOM 2419 C CA . GLY C 1 51 ? -15.439 -1.526 -35.481 1.00 33.60 307 GLY B CA 1
ATOM 2420 C C . GLY C 1 51 ? -14.613 -0.500 -36.253 1.00 34.66 307 GLY B C 1
ATOM 2421 O O . GLY C 1 51 ? -15.150 0.394 -36.857 1.00 35.26 307 GLY B O 1
ATOM 2422 N N . TYR C 1 52 ? -13.296 -0.653 -36.239 1.00 32.30 308 TYR B N 1
ATOM 2423 C CA . TYR C 1 52 ? -12.406 0.217 -37.018 1.00 31.01 308 TYR B CA 1
ATOM 2424 C C . TYR C 1 52 ? -12.589 0.027 -38.511 1.00 31.78 308 TYR B C 1
ATOM 2425 O O . TYR C 1 52 ? -12.537 0.955 -39.266 1.00 30.68 308 TYR B O 1
ATOM 2434 N N . GLN C 1 53 ? -12.779 -1.207 -38.950 1.00 34.57 309 GLN B N 1
ATOM 2435 C CA . GLN C 1 53 ? -12.880 -1.480 -40.407 1.00 34.44 309 GLN B CA 1
ATOM 2436 C C . GLN C 1 53 ? -14.201 -0.932 -40.983 1.00 34.58 309 GLN B C 1
ATOM 2437 O O . GLN C 1 53 ? -14.295 -0.653 -42.187 1.00 33.53 309 GLN B O 1
ATOM 2443 N N . ARG C 1 54 ? -15.206 -0.811 -40.118 1.00 37.43 310 ARG B N 1
ATOM 2444 C CA . ARG C 1 54 ? -16.507 -0.226 -40.489 1.00 41.89 310 ARG B CA 1
ATOM 2445 C C . ARG C 1 54 ? -16.528 1.321 -40.439 1.00 39.30 310 ARG B C 1
ATOM 2446 O O . ARG C 1 54 ? -17.467 1.968 -40.947 1.00 38.72 310 ARG B O 1
ATOM 2454 N N . LYS C 1 55 ? -15.498 1.892 -39.845 1.00 35.33 311 LYS B N 1
ATOM 2455 C CA . LYS C 1 55 ? -15.406 3.365 -39.855 1.00 33.11 311 LYS B CA 1
ATOM 2456 C C . LYS C 1 55 ? -15.326 3.949 -41.248 1.00 31.49 311 LYS B C 1
ATOM 2457 O O . LYS C 1 55 ? -14.787 3.354 -42.168 1.00 28.29 311 LYS B O 1
ATOM 2463 N N . SER C 1 56 ? -15.792 5.155 -41.430 1.00 30.00 312 SER B N 1
ATOM 2464 C CA . SER C 1 56 ? -15.651 5.713 -42.733 1.00 30.28 312 SER B CA 1
ATOM 2465 C C . SER C 1 56 ? -14.243 6.099 -42.982 1.00 30.11 312 SER B C 1
ATOM 2466 O O . SER C 1 56 ? -13.484 6.270 -42.088 1.00 31.35 312 SER B O 1
ATOM 2469 N N . MET C 1 57 ? -13.911 6.230 -44.237 1.00 28.76 313 MET B N 1
ATOM 2470 C CA . MET C 1 57 ? -12.629 6.808 -44.643 1.00 27.68 313 MET B CA 1
ATOM 2471 C C . MET C 1 57 ? -12.345 8.141 -43.962 1.00 27.85 313 MET B C 1
ATOM 2472 O O . MET C 1 57 ? -11.248 8.373 -43.431 1.00 27.37 313 MET B O 1
ATOM 2477 N N . TRP C 1 58 ? -13.337 9.047 -43.996 1.00 28.24 314 TRP B N 1
ATOM 2478 C CA . TRP C 1 58 ? -13.134 10.419 -43.442 1.00 28.10 314 TRP B CA 1
ATOM 2479 C C . TRP C 1 58 ? -12.885 10.334 -41.960 1.00 28.08 314 TRP B C 1
ATOM 2480 O O . TRP C 1 58 ? -12.024 11.033 -41.473 1.00 27.16 314 TRP B O 1
ATOM 2491 N N . GLU C 1 59 ? -13.576 9.500 -41.216 1.00 29.09 315 GLU B N 1
ATOM 2492 C CA . GLU C 1 59 ? -13.398 9.465 -39.747 1.00 28.87 315 GLU B CA 1
ATOM 2493 C C . GLU C 1 59 ? -12.008 8.911 -39.411 1.00 27.69 315 GLU B C 1
ATOM 2494 O O . GLU C 1 59 ? -11.349 9.427 -38.533 1.00 26.70 315 GLU B O 1
ATOM 2500 N N . MET C 1 60 ? -11.585 7.864 -40.105 1.00 25.37 316 MET B N 1
ATOM 2501 C CA . MET C 1 60 ? -10.283 7.265 -39.848 1.00 24.77 316 MET B CA 1
ATOM 2502 C C . MET C 1 60 ? -9.153 8.285 -40.226 1.00 24.04 316 MET B C 1
ATOM 2503 O O . MET C 1 60 ? -8.178 8.450 -39.472 1.00 25.06 316 MET B O 1
ATOM 2508 N N . TRP C 1 61 ? -9.315 8.968 -41.369 1.00 23.01 317 TRP B N 1
ATOM 2509 C CA . TRP C 1 61 ? -8.360 10.021 -41.762 1.00 20.58 317 TRP B CA 1
ATOM 2510 C C . TRP C 1 61 ? -8.264 11.148 -40.724 1.00 20.85 317 TRP B C 1
ATOM 2511 O O . TRP C 1 61 ? -7.179 11.600 -40.333 1.00 19.61 317 TRP B O 1
ATOM 2522 N N . GLU C 1 62 ? -9.410 11.594 -40.265 1.00 21.73 318 GLU B N 1
ATOM 2523 C CA . GLU C 1 62 ? -9.412 12.713 -39.329 1.00 22.44 318 GLU B CA 1
ATOM 2524 C C . GLU C 1 62 ? -8.846 12.316 -37.986 1.00 21.34 318 GLU B C 1
ATOM 2525 O O . GLU C 1 62 ? -8.124 13.081 -37.358 1.00 21.41 318 GLU B O 1
ATOM 2531 N N . ARG C 1 63 ? -9.105 11.082 -37.559 1.00 21.84 319 ARG B N 1
ATOM 2532 C CA . ARG C 1 63 ? -8.519 10.570 -36.306 1.00 21.54 319 ARG B CA 1
ATOM 2533 C C . ARG C 1 63 ? -7.000 10.544 -36.429 1.00 22.04 319 ARG B C 1
ATOM 2534 O O . ARG C 1 63 ? -6.292 11.052 -35.551 1.00 19.93 319 ARG B O 1
ATOM 2542 N N . CYS C 1 64 ? -6.502 9.972 -37.532 1.00 21.05 320 CYS B N 1
ATOM 2543 C CA . CYS C 1 64 ? -5.068 9.847 -37.686 1.00 20.89 320 CYS B CA 1
ATOM 2544 C C . CYS C 1 64 ? -4.418 11.235 -37.783 1.00 19.88 320 CYS B C 1
ATOM 2545 O O . CYS C 1 64 ? -3.357 11.428 -37.226 1.00 18.41 320 CYS B O 1
ATOM 2548 N N . ALA C 1 65 ? -5.075 12.177 -38.457 1.00 20.59 321 ALA B N 1
ATOM 2549 C CA . ALA C 1 65 ? -4.534 13.549 -38.620 1.00 21.06 321 ALA B CA 1
ATOM 2550 C C . ALA C 1 65 ? -4.451 14.200 -37.245 1.00 21.25 321 ALA B C 1
ATOM 2551 O O . ALA C 1 65 ? -3.453 14.862 -36.932 1.00 20.96 321 ALA B O 1
ATOM 2553 N N . HIS C 1 66 ? -5.469 13.980 -36.407 1.00 21.64 322 HIS B N 1
ATOM 2554 C CA . HIS C 1 66 ? -5.425 14.532 -35.025 1.00 23.76 322 HIS B CA 1
ATOM 2555 C C . HIS C 1 66 ? -4.214 14.001 -34.252 1.00 21.50 322 HIS B C 1
ATOM 2556 O O . HIS C 1 66 ? -3.418 14.779 -33.653 1.00 21.25 322 HIS B O 1
ATOM 2563 N N . HIS C 1 67 ? -4.076 12.671 -34.257 1.00 21.62 323 HIS B N 1
ATOM 2564 C CA . HIS C 1 67 ? -2.956 12.009 -33.514 1.00 20.60 323 HIS B CA 1
ATOM 2565 C C . HIS C 1 67 ? -1.596 12.419 -34.033 1.00 20.88 323 HIS B C 1
ATOM 2566 O O . HIS C 1 67 ? -0.674 12.647 -33.269 1.00 19.91 323 HIS B O 1
ATOM 2573 N N . LEU C 1 68 ? -1.452 12.481 -35.351 1.00 21.70 324 LEU B N 1
ATOM 2574 C CA . LEU C 1 68 ? -0.185 12.968 -35.974 1.00 22.89 324 LEU B CA 1
ATOM 2575 C C . LEU C 1 68 ? 0.122 14.391 -35.577 1.00 22.67 324 LEU B C 1
ATOM 2576 O O . LEU C 1 68 ? 1.273 14.692 -35.221 1.00 26.15 324 LEU B O 1
ATOM 2581 N N . THR C 1 69 ? -0.901 15.250 -35.562 1.00 21.11 325 THR B N 1
ATOM 2582 C CA . THR C 1 69 ? -0.740 16.650 -35.155 1.00 21.33 325 THR B CA 1
ATOM 2583 C C . THR C 1 69 ? -0.198 16.759 -33.693 1.00 21.13 325 THR B C 1
ATOM 2584 O O . THR C 1 69 ? 0.792 17.491 -33.429 1.00 23.20 325 THR B O 1
ATOM 2588 N N . GLU C 1 70 ? -0.844 16.024 -32.789 1.00 22.47 326 GLU B N 1
ATOM 2589 C CA . GLU C 1 70 ? -0.373 15.891 -31.407 1.00 22.35 326 GLU B CA 1
ATOM 2590 C C . GLU C 1 70 ? 1.111 15.483 -31.307 1.00 21.06 326 GLU B C 1
ATOM 2591 O O . GLU C 1 70 ? 1.890 16.125 -30.608 1.00 20.45 326 GLU B O 1
ATOM 2597 N N . ALA C 1 71 ? 1.491 14.427 -32.021 1.00 19.83 327 ALA B N 1
ATOM 2598 C CA . ALA C 1 71 ? 2.904 13.977 -32.109 1.00 20.53 327 ALA B CA 1
ATOM 2599 C C . ALA C 1 71 ? 3.811 15.024 -32.648 1.00 20.92 327 ALA B C 1
ATOM 2600 O O . ALA C 1 71 ? 4.903 15.214 -32.157 1.00 20.76 327 ALA B O 1
ATOM 2602 N N . ILE C 1 72 ? 3.399 15.691 -33.718 1.00 21.60 328 ILE B N 1
ATOM 2603 C CA . ILE C 1 72 ? 4.220 16.768 -34.313 1.00 21.54 328 ILE B CA 1
ATOM 2604 C C . ILE C 1 72 ? 4.416 17.896 -33.315 1.00 21.80 328 ILE B C 1
ATOM 2605 O O . ILE C 1 72 ? 5.507 18.481 -33.278 1.00 22.82 328 ILE B O 1
ATOM 2610 N N . GLN C 1 73 ? 3.391 18.198 -32.502 1.00 22.05 329 GLN B N 1
ATOM 2611 C CA . GLN C 1 73 ? 3.598 19.207 -31.446 1.00 22.42 329 GLN B CA 1
ATOM 2612 C C . GLN C 1 73 ? 4.757 18.871 -30.462 1.00 21.44 329 GLN B C 1
ATOM 2613 O O . GLN C 1 73 ? 5.520 19.768 -30.041 1.00 20.65 329 GLN B O 1
ATOM 2619 N N . TYR C 1 74 ? 4.895 17.599 -30.113 1.00 20.74 330 TYR B N 1
ATOM 2620 C CA . TYR C 1 74 ? 6.002 17.172 -29.264 1.00 19.96 330 TYR B CA 1
ATOM 2621 C C . TYR C 1 74 ? 7.336 17.307 -29.979 1.00 21.06 330 TYR B C 1
ATOM 2622 O O . TYR C 1 74 ? 8.347 17.603 -29.349 1.00 22.27 330 TYR B O 1
ATOM 2631 N N . VAL C 1 75 ? 7.341 17.047 -31.289 1.00 20.51 331 VAL B N 1
ATOM 2632 C CA . VAL C 1 75 ? 8.553 17.213 -32.082 1.00 20.17 331 VAL B CA 1
ATOM 2633 C C . VAL C 1 75 ? 8.971 18.688 -32.168 1.00 19.75 331 VAL B C 1
ATOM 2634 O O . VAL C 1 75 ? 10.156 18.995 -32.116 1.00 20.09 331 VAL B O 1
ATOM 2638 N N . VAL C 1 76 ? 8.006 19.605 -32.256 1.00 18.82 332 VAL B N 1
ATOM 2639 C CA . VAL C 1 76 ? 8.339 21.035 -32.230 1.00 19.42 332 VAL B CA 1
ATOM 2640 C C . VAL C 1 76 ? 8.994 21.349 -30.875 1.00 19.98 332 VAL B C 1
ATOM 2641 O O . VAL C 1 76 ? 10.016 22.021 -30.819 1.00 20.44 332 VAL B O 1
ATOM 2645 N N . GLU C 1 77 ? 8.404 20.878 -29.785 1.00 19.45 333 GLU B N 1
ATOM 2646 C CA . GLU C 1 77 ? 9.013 21.038 -28.449 1.00 20.15 333 GLU B CA 1
ATOM 2647 C C . GLU C 1 77 ? 10.458 20.446 -28.344 1.00 20.11 333 GLU B C 1
ATOM 2648 O O . GLU C 1 77 ? 11.392 21.118 -27.833 1.00 21.57 333 GLU B O 1
ATOM 2654 N N . PHE C 1 78 ? 10.634 19.205 -28.819 1.00 20.13 334 PHE B N 1
ATOM 2655 C CA . PHE C 1 78 ? 11.963 18.593 -28.978 1.00 20.01 334 PHE B CA 1
ATOM 2656 C C . PHE C 1 78 ? 12.928 19.574 -29.682 1.00 19.83 334 PHE B C 1
ATOM 2657 O O . PHE C 1 78 ? 14.010 19.894 -29.127 1.00 18.82 334 PHE B O 1
ATOM 2665 N N . ALA C 1 79 ? 12.537 20.051 -30.869 1.00 21.64 335 ALA B N 1
ATOM 2666 C CA . ALA C 1 79 ? 13.352 21.041 -31.627 1.00 22.80 335 ALA B CA 1
ATOM 2667 C C . ALA C 1 79 ? 13.718 22.275 -30.799 1.00 24.35 335 ALA B C 1
ATOM 2668 O O . ALA C 1 79 ? 14.896 22.641 -30.734 1.00 25.28 335 ALA B O 1
ATOM 2670 N N . LYS C 1 80 ? 12.722 22.903 -30.156 1.00 24.28 336 LYS B N 1
ATOM 2671 C CA . LYS C 1 80 ? 12.944 24.112 -29.339 1.00 24.82 336 LYS B CA 1
ATOM 2672 C C . LYS C 1 80 ? 13.871 23.846 -28.166 1.00 23.75 336 LYS B C 1
ATOM 2673 O O . LYS C 1 80 ? 14.548 24.758 -27.685 1.00 22.96 336 LYS B O 1
ATOM 2679 N N . ARG C 1 81 ? 13.892 22.607 -27.681 1.00 24.20 337 ARG B N 1
ATOM 2680 C CA . ARG C 1 81 ? 14.777 22.248 -26.554 1.00 24.13 337 ARG B CA 1
ATOM 2681 C C . ARG C 1 81 ? 16.135 21.707 -27.009 1.00 24.39 337 ARG B C 1
ATOM 2682 O O . ARG C 1 81 ? 17.013 21.485 -26.167 1.00 23.48 337 ARG B O 1
ATOM 2690 N N . LEU C 1 82 ? 16.300 21.567 -28.326 1.00 25.23 338 LEU B N 1
ATOM 2691 C CA . LEU C 1 82 ? 17.456 20.903 -28.905 1.00 24.96 338 LEU B CA 1
ATOM 2692 C C . LEU C 1 82 ? 18.619 21.853 -29.016 1.00 26.04 338 LEU B C 1
ATOM 2693 O O . LEU C 1 82 ? 18.490 22.932 -29.587 1.00 24.63 338 LEU B O 1
ATOM 2698 N N . SER C 1 83 ? 19.776 21.453 -28.471 1.00 28.63 339 SER B N 1
ATOM 2699 C CA . SER C 1 83 ? 20.955 22.314 -28.462 1.00 30.86 339 SER B CA 1
ATOM 2700 C C . SER C 1 83 ? 21.188 22.825 -29.878 1.00 31.37 339 SER B C 1
ATOM 2701 O O . SER C 1 83 ? 21.221 22.030 -30.831 1.00 34.64 339 SER B O 1
ATOM 2704 N N . GLY C 1 84 ? 21.248 24.143 -30.037 1.00 29.40 340 GLY B N 1
ATOM 2705 C CA . GLY C 1 84 ? 21.583 24.709 -31.348 1.00 27.46 340 GLY B CA 1
ATOM 2706 C C . GLY C 1 84 ? 20.485 24.949 -32.368 1.00 26.21 340 GLY B C 1
ATOM 2707 O O . GLY C 1 84 ? 20.674 25.726 -33.352 1.00 25.94 340 GLY B O 1
ATOM 2708 N N . PHE C 1 85 ? 19.290 24.420 -32.100 1.00 25.81 341 PHE B N 1
ATOM 2709 C CA . PHE C 1 85 ? 18.133 24.719 -32.962 1.00 24.27 341 PHE B CA 1
ATOM 2710 C C . PHE C 1 85 ? 17.680 26.181 -32.872 1.00 25.72 341 PHE B C 1
ATOM 2711 O O . PHE C 1 85 ? 17.397 26.786 -33.893 1.00 24.75 341 PHE B O 1
ATOM 2719 N N . MET C 1 86 ? 17.579 26.718 -31.655 1.00 28.19 342 MET B N 1
ATOM 2720 C CA . MET C 1 86 ? 17.201 28.134 -31.468 1.00 30.42 342 MET B CA 1
ATOM 2721 C C . MET C 1 86 ? 18.275 29.132 -31.922 1.00 29.33 342 MET B C 1
ATOM 2722 O O . MET C 1 86 ? 18.020 30.345 -31.980 1.00 30.52 342 MET B O 1
ATOM 2727 N N . GLU C 1 87 ? 19.445 28.634 -32.273 1.00 28.58 343 GLU B N 1
ATOM 2728 C CA . GLU C 1 87 ? 20.507 29.441 -32.910 1.00 27.82 343 GLU B CA 1
ATOM 2729 C C . GLU C 1 87 ? 20.251 29.640 -34.397 1.00 26.49 343 GLU B C 1
ATOM 2730 O O . GLU C 1 87 ? 20.833 30.552 -34.982 1.00 27.59 343 GLU B O 1
ATOM 2736 N N . LEU C 1 88 ? 19.433 28.775 -35.006 1.00 24.81 344 LEU B N 1
ATOM 2737 C CA . LEU C 1 88 ? 19.103 28.900 -36.439 1.00 25.05 344 LEU B CA 1
ATOM 2738 C C . LEU C 1 88 ? 18.184 30.068 -36.640 1.00 26.04 344 LEU B C 1
ATOM 2739 O O . LEU C 1 88 ? 17.536 30.457 -35.711 1.00 28.31 344 LEU B O 1
ATOM 2744 N N . CYS C 1 89 ? 18.097 30.614 -37.848 1.00 24.82 345 CYS B N 1
ATOM 2745 C CA . CYS C 1 89 ? 17.177 31.722 -38.098 1.00 25.54 345 CYS B CA 1
ATOM 2746 C C . CYS C 1 89 ? 15.746 31.192 -38.139 1.00 26.87 345 CYS B C 1
ATOM 2747 O O . CYS C 1 89 ? 15.553 30.028 -38.394 1.00 25.43 345 CYS B O 1
ATOM 2750 N N . GLN C 1 90 ? 14.768 32.047 -37.943 1.00 28.79 346 GLN B N 1
ATOM 2751 C CA . GLN C 1 90 ? 13.358 31.656 -37.967 1.00 31.02 346 GLN B CA 1
ATOM 2752 C C . GLN C 1 90 ? 12.959 30.835 -39.200 1.00 28.65 346 GLN B C 1
ATOM 2753 O O . GLN C 1 90 ? 12.294 29.785 -39.101 1.00 31.72 346 GLN B O 1
ATOM 2759 N N . ASN C 1 91 ? 13.380 31.337 -40.363 1.00 24.95 347 ASN B N 1
ATOM 2760 C CA . ASN C 1 91 ? 13.094 30.667 -41.637 1.00 22.68 347 ASN B CA 1
ATOM 2761 C C . ASN C 1 91 ? 13.608 29.237 -41.645 1.00 22.43 347 ASN B C 1
ATOM 2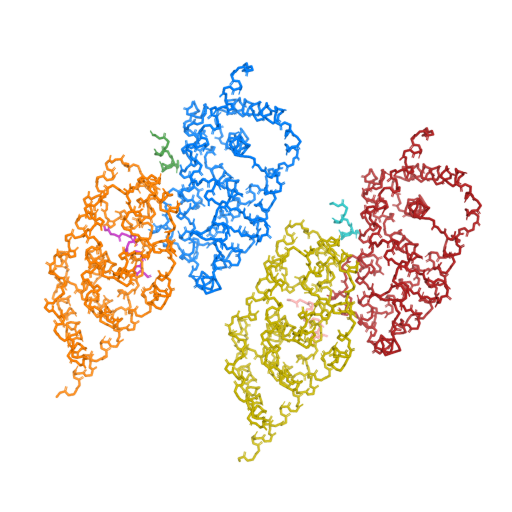762 O O . ASN C 1 91 ? 12.904 28.309 -42.046 1.00 20.90 347 ASN B O 1
ATOM 2767 N N . ASP C 1 92 ? 14.848 29.055 -41.206 1.00 22.67 348 ASP B N 1
ATOM 2768 C CA . ASP C 1 92 ? 15.451 27.718 -41.185 1.00 22.01 348 ASP B CA 1
ATOM 2769 C C . ASP C 1 92 ? 14.795 26.793 -40.181 1.00 21.73 348 ASP B C 1
ATOM 2770 O O . ASP C 1 92 ? 14.616 25.624 -40.479 1.00 19.64 348 ASP B O 1
ATOM 2775 N N . GLN C 1 93 ? 14.444 27.292 -39.007 1.00 23.04 349 GLN B N 1
ATOM 2776 C CA . GLN C 1 93 ? 13.690 26.506 -38.009 1.00 23.82 349 GLN B CA 1
ATOM 2777 C C . GLN C 1 93 ? 12.389 25.978 -38.657 1.00 23.58 349 GLN B C 1
ATOM 2778 O O . GLN C 1 93 ? 12.084 24.787 -38.580 1.00 23.77 349 GLN B O 1
ATOM 2784 N N . ILE C 1 94 ? 11.650 26.875 -39.304 1.00 23.15 350 ILE B N 1
ATOM 2785 C CA . ILE C 1 94 ? 10.424 26.491 -40.005 1.00 23.94 350 ILE B CA 1
ATOM 2786 C C . ILE C 1 94 ? 10.644 25.438 -41.138 1.00 23.36 350 ILE B C 1
ATOM 2787 O O . ILE C 1 94 ? 9.916 24.430 -41.227 1.00 25.99 350 ILE B O 1
ATOM 2792 N N . VAL C 1 95 ? 11.628 25.698 -41.994 1.00 21.94 351 VAL B N 1
ATOM 2793 C CA . VAL C 1 95 ? 11.962 24.796 -43.099 1.00 21.19 351 VAL B CA 1
ATOM 2794 C C . VAL C 1 95 ? 12.312 23.383 -42.581 1.00 21.50 351 VAL B C 1
ATOM 2795 O O . VAL C 1 95 ? 11.848 22.393 -43.109 1.00 21.62 351 VAL B O 1
ATOM 2799 N N . LEU C 1 96 ? 13.136 23.297 -41.546 1.00 21.36 352 LEU B N 1
ATOM 2800 C CA . LEU C 1 96 ? 13.568 21.994 -40.989 1.00 20.96 352 LEU B CA 1
ATOM 2801 C C . LEU C 1 96 ? 12.381 21.282 -40.350 1.00 20.42 352 LEU B C 1
ATOM 2802 O O . LEU C 1 96 ? 12.186 20.112 -40.589 1.00 19.79 352 LEU B O 1
ATOM 2807 N N . LEU C 1 97 ? 11.567 21.995 -39.575 1.00 20.27 353 LEU B N 1
ATOM 2808 C CA . LEU C 1 97 ? 10.369 21.375 -38.962 1.00 20.70 353 LEU B CA 1
ATOM 2809 C C . LEU C 1 97 ? 9.293 20.958 -39.974 1.00 22.48 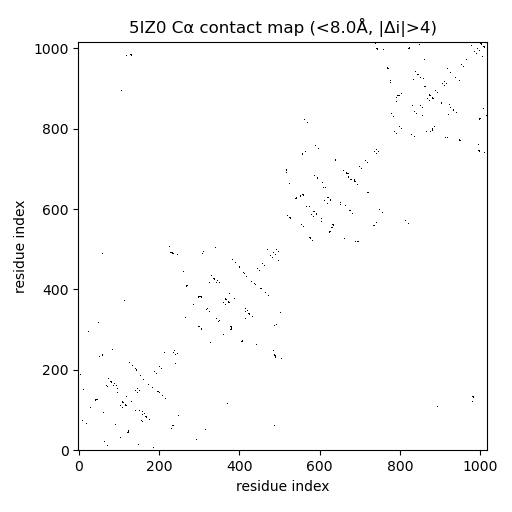353 LEU B C 1
ATOM 2810 O O . LEU C 1 97 ? 8.687 19.866 -39.840 1.00 21.88 353 LEU B O 1
ATOM 2815 N N . LYS C 1 98 ? 9.039 21.807 -40.973 1.00 25.34 354 LYS B N 1
ATOM 2816 C CA . LYS C 1 98 ? 8.048 21.458 -41.981 1.00 27.82 354 LYS B CA 1
ATOM 2817 C C . LYS C 1 98 ? 8.410 20.195 -42.767 1.00 26.39 354 LYS B C 1
ATOM 2818 O O . LYS C 1 98 ? 7.556 19.365 -43.049 1.00 26.70 354 LYS B O 1
ATOM 2824 N N . ALA C 1 99 ? 9.688 20.041 -43.093 1.00 26.46 355 ALA B N 1
ATOM 2825 C CA . ALA C 1 99 ? 10.163 18.855 -43.809 1.00 26.64 355 ALA B CA 1
ATOM 2826 C C . ALA C 1 99 ? 10.381 17.648 -42.887 1.00 25.67 355 ALA B C 1
ATOM 2827 O O . ALA C 1 99 ? 10.160 16.515 -43.303 1.00 26.87 355 ALA B O 1
ATOM 2829 N N . GLY C 1 100 ? 10.784 17.907 -41.647 1.00 24.86 356 GLY B N 1
ATOM 2830 C CA . GLY C 1 100 ? 11.378 16.892 -40.769 1.00 25.24 356 GLY B CA 1
ATOM 2831 C C . GLY C 1 100 ? 10.535 16.403 -39.645 1.00 24.30 356 GLY B C 1
ATOM 2832 O O . GLY C 1 100 ? 10.785 15.315 -39.100 1.00 23.83 356 GLY B O 1
ATOM 2833 N N . ALA C 1 101 ? 9.506 17.164 -39.232 1.00 24.05 357 ALA B N 1
ATOM 2834 C CA . ALA C 1 101 ? 8.603 16.711 -38.143 1.00 25.12 357 ALA B CA 1
ATOM 2835 C C . ALA C 1 101 ? 7.991 15.310 -38.410 1.00 24.18 357 ALA B C 1
ATOM 2836 O O . ALA C 1 101 ? 8.086 14.422 -37.582 1.00 23.06 357 ALA B O 1
ATOM 2838 N N . MET C 1 102 ? 7.410 15.109 -39.583 1.00 23.37 358 MET B N 1
ATOM 2839 C CA . MET C 1 102 ? 6.882 13.793 -39.972 1.00 24.22 358 MET B CA 1
ATOM 2840 C C . MET C 1 102 ? 7.963 12.674 -40.027 1.00 23.88 358 MET B C 1
ATOM 2841 O O . MET C 1 102 ? 7.729 11.552 -39.559 1.00 23.20 358 MET B O 1
ATOM 2846 N N . GLU C 1 103 ? 9.152 12.995 -40.529 1.00 22.49 359 GLU B N 1
ATOM 2847 C CA . GLU C 1 103 ? 10.262 12.012 -40.545 1.00 21.48 359 GLU B CA 1
ATOM 2848 C C . GLU C 1 103 ? 10.704 11.599 -39.105 1.00 19.32 359 GLU B C 1
ATOM 2854 N N . VAL C 1 104 ? 10.615 12.547 -38.160 1.00 18.92 360 VAL B N 1
ATOM 2855 C CA . VAL C 1 104 ? 10.887 12.227 -36.758 1.00 18.09 360 VAL B CA 1
ATOM 2856 C C . VAL C 1 104 ? 9.787 11.307 -36.156 1.00 17.35 360 VAL B C 1
ATOM 2857 O O . VAL C 1 104 ? 10.079 10.298 -35.499 1.00 15.99 360 VAL B O 1
ATOM 2861 N N . VAL C 1 105 ? 8.528 11.649 -36.425 1.00 16.20 361 VAL B N 1
ATOM 2862 C CA . VAL C 1 105 ? 7.425 10.817 -35.936 1.00 16.71 361 VAL B CA 1
ATOM 2863 C C . VAL C 1 105 ? 7.562 9.385 -36.449 1.00 17.25 361 VAL B C 1
ATOM 2864 O O . VAL C 1 105 ? 7.399 8.429 -35.694 1.00 18.94 361 VAL B O 1
ATOM 2868 N N . LEU C 1 106 ? 7.881 9.233 -37.733 1.00 16.70 362 LEU B N 1
ATOM 2869 C CA . LEU C 1 106 ? 8.059 7.894 -38.338 1.00 17.28 362 LEU B CA 1
ATOM 2870 C C . LEU C 1 106 ? 9.138 7.096 -37.627 1.00 18.20 362 LEU B C 1
ATOM 2871 O O . LEU C 1 106 ? 8.980 5.901 -37.390 1.00 19.08 362 LEU B O 1
ATOM 2876 N N . VAL C 1 107 ? 10.268 7.720 -37.312 1.00 18.93 363 VAL B N 1
ATOM 2877 C CA . VAL C 1 107 ? 11.306 7.037 -36.510 1.00 18.97 363 VAL B CA 1
ATOM 2878 C C . VAL C 1 107 ? 10.784 6.677 -35.081 1.00 18.97 363 VAL B C 1
ATOM 2879 O O . VAL C 1 107 ? 10.950 5.534 -34.623 1.00 18.90 363 VAL B O 1
ATOM 2883 N N . ARG C 1 108 ? 10.175 7.658 -34.404 1.00 19.79 364 ARG B N 1
ATOM 2884 C CA . ARG C 1 108 ? 9.575 7.473 -33.075 1.00 19.46 364 ARG B CA 1
ATOM 2885 C C . ARG C 1 108 ? 8.563 6.279 -33.038 1.00 19.96 364 ARG B C 1
ATOM 2886 O O . ARG C 1 108 ? 8.402 5.593 -31.994 1.00 20.30 364 ARG B O 1
ATOM 2894 N N . MET C 1 109 ? 7.916 6.070 -34.175 1.00 20.24 365 MET B N 1
ATOM 2895 C CA . MET C 1 109 ? 6.961 4.974 -34.290 1.00 21.37 365 MET B CA 1
ATOM 2896 C C . MET C 1 109 ? 7.511 3.585 -33.945 1.00 20.75 365 MET B C 1
ATOM 2897 O O . MET C 1 109 ? 6.755 2.735 -33.438 1.00 19.74 365 MET B O 1
ATOM 2902 N N . CYS C 1 110 ? 8.802 3.336 -34.184 1.00 19.43 366 CYS B N 1
ATOM 2903 C CA . CYS C 1 110 ? 9.325 1.990 -33.937 1.00 19.06 366 CYS B CA 1
ATOM 2904 C C . CYS C 1 110 ? 9.202 1.565 -32.463 1.00 18.92 366 CYS B C 1
ATOM 2905 O O . CYS C 1 110 ? 9.111 0.355 -32.143 1.00 18.15 366 CYS B O 1
ATOM 2908 N N . ARG C 1 111 ? 9.157 2.550 -31.556 1.00 20.03 367 ARG B N 1
ATOM 2909 C CA . ARG C 1 111 ? 8.962 2.266 -30.125 1.00 20.27 367 ARG B CA 1
ATOM 2910 C C . ARG C 1 111 ? 7.598 1.689 -29.868 1.00 20.80 367 ARG B C 1
ATOM 2911 O O . ARG C 1 111 ? 7.467 0.871 -28.979 1.00 20.66 367 ARG B O 1
ATOM 2919 N N . ALA C 1 112 ? 6.621 2.100 -30.694 1.00 20.73 368 ALA B N 1
ATOM 2920 C CA . ALA C 1 112 ? 5.218 1.770 -30.482 1.00 19.61 368 ALA B CA 1
ATOM 2921 C C . ALA C 1 112 ? 4.812 0.630 -31.407 1.00 19.17 368 ALA B C 1
ATOM 2922 O O . ALA C 1 112 ? 3.622 0.287 -31.510 1.00 17.75 368 ALA B O 1
ATOM 2924 N N . TYR C 1 113 ? 5.832 -0.049 -31.950 1.00 20.05 369 TYR B N 1
ATOM 2925 C CA . TYR C 1 113 ? 5.689 -1.257 -32.738 1.00 21.45 369 TYR B CA 1
ATOM 2926 C C . TYR C 1 113 ? 6.196 -2.500 -32.015 1.00 21.88 369 TYR B C 1
ATOM 2927 O O . TYR C 1 113 ? 7.239 -2.485 -31.370 1.00 24.01 369 TYR B O 1
ATOM 2936 N N . ASN C 1 114 ? 5.443 -3.580 -32.106 1.00 22.70 370 ASN B N 1
ATOM 2937 C CA . ASN C 1 114 ? 5.851 -4.902 -31.512 1.00 21.58 370 ASN B CA 1
ATOM 2938 C C . ASN C 1 114 ? 6.071 -5.896 -32.614 1.00 21.33 370 ASN B C 1
ATOM 2939 O O . ASN C 1 114 ? 5.110 -6.377 -33.186 1.00 21.88 370 ASN B O 1
ATOM 2944 N N . ALA C 1 115 ? 7.322 -6.209 -32.916 1.00 23.23 371 ALA B N 1
ATOM 2945 C CA . ALA C 1 115 ? 7.659 -7.136 -34.021 1.00 24.95 371 ALA B CA 1
ATOM 2946 C C . ALA C 1 115 ? 7.225 -8.604 -33.839 1.00 27.14 371 ALA B C 1
ATOM 2947 O O . ALA C 1 115 ? 7.104 -9.314 -34.839 1.00 29.07 371 ALA B O 1
ATOM 2949 N N . ASP C 1 116 ? 7.009 -9.037 -32.593 1.00 30.81 372 ASP B N 1
ATOM 2950 C CA . ASP C 1 116 ? 6.631 -10.451 -32.295 1.00 32.81 372 ASP B CA 1
ATOM 2951 C C . ASP C 1 116 ? 5.307 -10.787 -32.950 1.00 31.57 372 ASP B C 1
ATOM 2952 O O . ASP C 1 116 ? 5.164 -11.866 -33.559 1.00 34.46 372 ASP B O 1
ATOM 2957 N N . ASN C 1 117 ? 4.343 -9.881 -32.803 1.00 29.61 373 ASN B N 1
ATOM 2958 C CA . ASN C 1 117 ? 2.992 -10.084 -33.305 1.00 29.72 373 ASN B CA 1
ATOM 2959 C C . ASN C 1 117 ? 2.597 -9.029 -34.328 1.00 29.15 373 ASN B C 1
ATOM 2960 O O . ASN C 1 117 ? 1.441 -8.972 -34.724 1.00 29.57 373 ASN B O 1
ATOM 2965 N N . ARG C 1 118 ? 3.559 -8.197 -34.725 1.00 29.43 374 ARG B N 1
ATOM 2966 C CA . ARG C 1 118 ? 3.386 -7.184 -35.787 1.00 29.54 374 ARG B CA 1
ATOM 2967 C C . ARG C 1 118 ? 2.248 -6.223 -35.484 1.00 30.33 374 ARG B C 1
ATOM 2968 O O . ARG C 1 118 ? 1.391 -5.938 -36.352 1.00 30.97 374 ARG B O 1
ATOM 2976 N N . THR C 1 119 ? 2.223 -5.730 -34.248 1.00 30.53 375 THR B N 1
ATOM 2977 C CA . THR C 1 119 ? 1.182 -4.715 -33.893 1.00 28.09 375 THR B CA 1
ATOM 2978 C C . THR C 1 119 ? 1.777 -3.339 -33.672 1.00 25.82 375 THR B C 1
ATOM 2979 O O . THR C 1 119 ? 2.988 -3.144 -33.442 1.00 22.39 375 THR B O 1
ATOM 2983 N N . VAL C 1 120 ? 0.920 -2.347 -33.805 1.00 27.52 376 VAL B N 1
ATOM 2984 C CA . VAL C 1 120 ? 1.240 -0.970 -33.431 1.00 28.18 376 VAL B CA 1
ATOM 2985 C C . VAL C 1 120 ? 0.275 -0.504 -32.329 1.00 26.56 376 VAL B C 1
ATOM 2986 O O . VAL C 1 120 ? -0.921 -0.870 -32.327 1.00 27.27 376 VAL B O 1
ATOM 2990 N N . PHE C 1 121 ? 0.787 0.346 -31.427 1.00 26.51 377 PHE B N 1
ATOM 2991 C CA . PHE C 1 121 ? -0.033 1.032 -30.434 1.00 27.45 377 PHE B CA 1
ATOM 2992 C C . PHE C 1 121 ? -0.857 2.169 -31.059 1.00 26.47 377 PHE B C 1
ATOM 2993 O O . PHE C 1 121 ? -0.302 3.160 -31.613 1.00 27.14 377 PHE B O 1
ATOM 3001 N N . PHE C 1 122 ? -2.185 2.004 -31.006 1.00 24.77 378 PHE B N 1
ATOM 3002 C CA . PHE C 1 122 ? -3.100 2.958 -31.643 1.00 23.04 378 PHE B CA 1
ATOM 3003 C C . PHE C 1 122 ? -4.382 3.099 -30.839 1.00 23.17 378 PHE B C 1
ATOM 3004 O O . PHE C 1 122 ? -5.069 2.101 -30.640 1.00 23.13 378 PHE B O 1
ATOM 3012 N N . GLU C 1 123 ? -4.701 4.321 -30.419 1.00 22.75 379 GLU B N 1
ATOM 3013 C CA . GLU C 1 123 ? -5.936 4.588 -29.634 1.00 22.35 379 GLU B CA 1
ATOM 3014 C C . GLU C 1 123 ? -6.098 3.622 -28.432 1.00 23.44 379 GLU B C 1
ATOM 3015 O O . GLU C 1 123 ? -7.155 3.054 -28.147 1.00 25.31 379 GLU B O 1
ATOM 3021 N N . GLY C 1 124 ? -4.991 3.413 -27.744 1.00 24.90 380 GLY B N 1
ATOM 3022 C CA . GLY C 1 124 ? -4.988 2.723 -26.451 1.00 26.27 380 GLY B CA 1
ATOM 3023 C C . GLY C 1 124 ? -4.676 1.239 -26.424 1.00 28.87 380 GLY B C 1
ATOM 3024 O O . GLY C 1 124 ? -4.479 0.687 -25.335 1.00 35.00 380 GLY B O 1
ATOM 3025 N N . LYS C 1 125 ? -4.698 0.568 -27.570 1.00 30.32 381 LYS B N 1
ATOM 3026 C CA . LYS C 1 125 ? -4.399 -0.835 -27.677 1.00 31.16 381 LYS B CA 1
ATOM 3027 C C . LYS C 1 125 ? -3.482 -1.126 -28.881 1.00 29.64 381 LYS B C 1
ATOM 3028 O O . LYS C 1 125 ? -3.294 -0.275 -29.763 1.00 31.02 381 LYS B O 1
ATOM 3034 N N . TYR C 1 126 ? -2.898 -2.325 -28.882 1.00 29.04 382 TYR B N 1
ATOM 3035 C CA . TYR C 1 126 ? -2.127 -2.781 -30.009 1.00 28.43 382 TYR B CA 1
ATOM 3036 C C . TYR C 1 126 ? -3.053 -3.430 -31.039 1.00 28.68 382 TYR B C 1
ATOM 3037 O O . TYR C 1 126 ? -3.904 -4.266 -30.675 1.00 28.77 382 TYR B O 1
ATOM 3046 N N . GLY C 1 127 ? -2.894 -3.049 -32.309 1.00 28.51 383 GLY B N 1
ATOM 3047 C CA . GLY C 1 127 ? -3.530 -3.794 -33.414 1.00 30.34 383 GLY B CA 1
ATOM 3048 C C . GLY C 1 127 ? -2.609 -3.952 -34.606 1.00 31.92 383 GLY B C 1
ATOM 3049 O O . GLY C 1 127 ? -1.625 -3.247 -34.716 1.00 33.33 383 GLY B O 1
ATOM 3050 N N . GLY C 1 128 ? -2.979 -4.854 -35.506 1.00 31.59 384 GLY B N 1
ATOM 3051 C CA . GLY C 1 128 ? -2.258 -5.080 -36.749 1.00 30.71 384 GLY B CA 1
ATOM 3052 C C . GLY C 1 128 ? -2.631 -4.068 -37.804 1.00 31.77 384 GLY B C 1
ATOM 3053 O O . GLY C 1 128 ? -3.447 -3.185 -37.588 1.00 29.50 384 GLY B O 1
ATOM 3054 N N . MET C 1 129 ? -2.019 -4.218 -38.980 1.00 33.44 385 MET B N 1
ATOM 3055 C CA . MET C 1 129 ? -2.285 -3.263 -40.057 1.00 33.45 385 MET B CA 1
ATOM 3056 C C . MET C 1 129 ? -3.703 -3.362 -40.567 1.00 33.22 385 MET B C 1
ATOM 3057 O O . MET C 1 129 ? -4.195 -2.360 -41.128 1.00 34.21 385 MET B O 1
ATOM 3062 N N . GLU C 1 130 ? -4.369 -4.508 -40.329 1.00 33.71 386 GLU B N 1
ATOM 3063 C CA . GLU C 1 130 ? -5.782 -4.650 -40.686 1.00 37.53 386 GLU B CA 1
ATOM 3064 C C . GLU C 1 130 ? -6.646 -3.572 -40.004 1.00 37.30 386 GLU B C 1
ATOM 3065 O O . GLU C 1 130 ? -7.718 -3.231 -40.511 1.00 39.58 386 GLU B O 1
ATOM 3071 N N . LEU C 1 131 ? -6.169 -3.007 -38.894 1.00 34.64 387 LEU B N 1
ATOM 3072 C CA . LEU C 1 131 ? -6.911 -1.954 -38.177 1.00 32.84 387 LEU B CA 1
ATOM 3073 C C . LEU C 1 131 ? -7.186 -0.732 -39.084 1.00 32.16 387 LEU B C 1
ATOM 3074 O O . LEU C 1 131 ? -8.201 -0.028 -38.901 1.00 32.88 387 LEU B O 1
ATOM 3079 N N . PHE C 1 132 ? -6.284 -0.498 -40.045 1.00 29.16 388 PHE B N 1
ATOM 3080 C CA . PHE C 1 132 ? -6.262 0.729 -40.864 1.00 29.66 388 PHE B CA 1
ATOM 3081 C C . PHE C 1 132 ? -6.941 0.604 -42.225 1.00 30.58 388 PHE B C 1
ATOM 3082 O O . PHE C 1 132 ? -6.782 1.468 -43.087 1.00 29.27 388 PHE B O 1
ATOM 3090 N N . ARG C 1 133 ? -7.706 -0.472 -42.384 1.00 33.88 389 ARG B N 1
ATOM 3091 C CA . ARG C 1 133 ? -8.259 -0.812 -43.698 1.00 35.81 389 ARG B CA 1
ATOM 3092 C C . ARG C 1 133 ? -9.111 0.303 -44.299 1.00 33.21 389 ARG B C 1
ATOM 3093 O O . ARG C 1 133 ? -9.075 0.563 -45.495 1.00 33.25 389 ARG B O 1
ATOM 3101 N N . ALA C 1 134 ? -9.888 0.971 -43.464 1.00 31.68 390 ALA B N 1
ATOM 3102 C CA . ALA C 1 134 ? -10.811 2.008 -43.977 1.00 29.89 390 ALA B CA 1
ATOM 3103 C C . ALA C 1 134 ? -10.088 3.230 -44.556 1.00 30.25 390 ALA B C 1
ATOM 3104 O O . ALA C 1 134 ? -10.675 3.985 -45.336 1.00 30.00 390 ALA B O 1
ATOM 3106 N N . LEU C 1 135 ? -8.812 3.428 -44.209 1.00 29.66 391 LEU B N 1
ATOM 3107 C CA . LEU C 1 135 ? -8.051 4.521 -44.812 1.00 29.29 391 LEU B CA 1
ATOM 3108 C C . LEU C 1 135 ? -7.965 4.393 -46.346 1.00 30.53 391 LEU B C 1
ATOM 3109 O O . LEU C 1 135 ? -7.906 5.397 -47.056 1.00 30.02 391 LEU B O 1
ATOM 3114 N N . GLY C 1 136 ? -7.989 3.167 -46.850 1.00 31.81 392 GLY B N 1
ATOM 3115 C CA . GLY C 1 136 ? -7.888 2.986 -48.309 1.00 32.88 392 GLY B CA 1
ATOM 3116 C C . GLY C 1 136 ? -6.512 3.354 -48.860 1.00 32.58 392 GLY B C 1
ATOM 3117 O O . GLY C 1 136 ? -6.413 3.887 -49.981 1.00 35.40 392 GLY B O 1
ATOM 3118 N N . CYS C 1 137 ? -5.474 3.124 -48.074 1.00 30.84 393 CYS B N 1
ATOM 3119 C CA . CYS C 1 137 ? -4.082 3.333 -48.537 1.00 31.79 393 CYS B CA 1
ATOM 3120 C C . CYS C 1 137 ? -3.171 2.198 -48.074 1.00 30.84 393 CYS B C 1
ATOM 3121 O O . CYS C 1 137 ? -2.188 2.379 -47.340 1.00 29.81 393 CYS B O 1
ATOM 3124 N N . SER C 1 138 ? -3.500 1.014 -48.579 1.00 30.71 394 SER B N 1
ATOM 3125 C CA . SER C 1 138 ? -2.838 -0.227 -48.164 1.00 31.71 394 SER B CA 1
ATOM 3126 C C . SER C 1 138 ? -1.316 -0.243 -48.371 1.00 32.01 394 SER B C 1
ATOM 3127 O O . SER C 1 138 ? -0.591 -0.766 -47.512 1.00 30.18 394 SER B O 1
ATOM 3130 N N . GLU C 1 139 ? -0.842 0.305 -49.490 1.00 32.64 395 GLU B N 1
ATOM 3131 C CA . GLU C 1 139 ? 0.598 0.316 -49.782 1.00 34.14 395 GLU B CA 1
ATOM 3132 C C . GLU C 1 139 ? 1.325 1.192 -48.753 1.00 32.05 395 GLU B C 1
ATOM 3133 O O . GLU C 1 139 ? 2.330 0.779 -48.212 1.00 29.91 395 GLU B O 1
ATOM 3139 N N . LEU C 1 140 ? 0.793 2.380 -48.478 1.00 31.50 396 LEU B N 1
ATOM 3140 C CA . LEU C 1 140 ? 1.388 3.282 -47.478 1.00 29.37 396 LEU B CA 1
ATOM 3141 C C . LEU C 1 140 ? 1.440 2.640 -46.092 1.00 27.55 396 LEU B C 1
ATOM 3142 O O . LEU C 1 140 ? 2.481 2.633 -45.420 1.00 27.01 396 LEU B O 1
ATOM 3147 N N . ILE C 1 141 ? 0.316 2.073 -45.661 1.00 25.25 397 ILE B N 1
ATOM 3148 C CA . ILE C 1 141 ? 0.292 1.427 -44.347 1.00 23.26 397 ILE B CA 1
ATOM 3149 C C . ILE C 1 141 ? 1.341 0.310 -44.249 1.00 23.17 397 ILE B C 1
ATOM 3150 O O . ILE C 1 141 ? 2.133 0.267 -43.322 1.00 23.60 397 ILE B O 1
ATOM 3155 N N . SER C 1 142 ? 1.369 -0.574 -45.240 1.00 24.21 398 SER B N 1
ATOM 3156 C CA . SER C 1 142 ? 2.381 -1.640 -45.289 1.00 23.73 398 SER B CA 1
ATOM 3157 C C . SER C 1 142 ? 3.812 -1.117 -45.278 1.00 21.58 398 SER B C 1
ATOM 3158 O O . SER C 1 142 ? 4.691 -1.701 -44.599 1.00 20.70 398 SER B O 1
ATOM 3161 N N . SER C 1 143 ? 4.051 -0.032 -46.014 1.00 19.45 399 SER B N 1
ATOM 3162 C CA . SER C 1 143 ? 5.358 0.619 -46.006 1.00 19.34 399 SER B CA 1
ATOM 3163 C C . SER C 1 143 ? 5.731 1.192 -44.634 1.00 20.68 399 SER B C 1
ATOM 3164 O O . SER C 1 143 ? 6.905 1.123 -44.226 1.00 19.61 399 SER B O 1
ATOM 3167 N N . ILE C 1 144 ? 4.744 1.769 -43.933 1.00 21.25 400 ILE B N 1
ATOM 3168 C CA . ILE C 1 144 ? 5.001 2.290 -42.566 1.00 20.42 400 ILE B CA 1
ATOM 3169 C C . ILE C 1 144 ? 5.349 1.156 -41.628 1.00 19.75 400 ILE B C 1
ATOM 3170 O O . ILE C 1 144 ? 6.298 1.239 -40.818 1.00 20.01 400 ILE B O 1
ATOM 3175 N N . PHE C 1 145 ? 4.597 0.064 -41.733 1.00 20.21 401 PHE B N 1
ATOM 3176 C CA . PHE C 1 145 ? 4.849 -1.079 -40.861 1.00 20.66 401 PHE B CA 1
ATOM 3177 C C . PHE C 1 145 ? 6.209 -1.677 -41.178 1.00 20.06 401 PHE B C 1
ATOM 3178 O O . PHE C 1 145 ? 6.935 -2.083 -40.263 1.00 19.71 401 PHE B O 1
ATOM 3186 N N . ASP C 1 146 ? 6.556 -1.732 -42.468 1.00 19.80 402 ASP B N 1
ATOM 3187 C CA . ASP C 1 146 ? 7.870 -2.260 -42.869 1.00 19.71 402 ASP B CA 1
ATOM 3188 C C . ASP C 1 146 ? 8.983 -1.406 -42.291 1.00 19.26 402 ASP B C 1
ATOM 3189 O O . ASP C 1 146 ? 9.974 -1.912 -41.776 1.00 19.71 402 ASP B O 1
ATOM 3194 N N . PHE C 1 147 ? 8.782 -0.099 -42.324 1.00 19.63 403 PHE B N 1
ATOM 3195 C CA . PHE C 1 147 ? 9.767 0.839 -41.835 1.00 20.25 403 PHE B CA 1
ATOM 3196 C C . PHE C 1 147 ? 9.999 0.596 -40.344 1.00 20.59 403 PHE B C 1
ATOM 3197 O O . PHE C 1 147 ? 11.175 0.461 -39.933 1.00 20.16 403 PHE B O 1
ATOM 3205 N N . SER C 1 148 ? 8.905 0.545 -39.558 1.00 21.41 404 SER B N 1
ATOM 3206 C CA . SER C 1 148 ? 8.977 0.211 -38.125 1.00 24.46 404 SER B CA 1
ATOM 3207 C C . SER C 1 148 ? 9.674 -1.133 -37.847 1.00 24.14 404 SER B C 1
ATOM 3208 O O . SER C 1 148 ? 10.551 -1.250 -36.942 1.00 25.15 404 SER B O 1
ATOM 3211 N N . HIS C 1 149 ? 9.312 -2.137 -38.648 1.00 23.08 405 HIS B N 1
ATOM 3212 C CA . HIS C 1 149 ? 9.942 -3.442 -38.501 1.00 23.32 405 HIS B CA 1
ATOM 3213 C C . HIS C 1 149 ? 11.440 -3.346 -38.710 1.00 21.10 405 HIS B C 1
ATOM 3214 O O . HIS C 1 149 ? 12.219 -3.855 -37.923 1.00 21.18 405 HIS B O 1
ATOM 3221 N N . SER C 1 150 ? 11.855 -2.636 -39.747 1.00 19.56 406 SER B N 1
ATOM 3222 C CA . SER C 1 150 ? 13.300 -2.435 -40.033 1.00 19.62 406 SER B CA 1
ATOM 3223 C C . SER C 1 150 ? 14.035 -1.696 -38.909 1.00 20.23 406 SER B C 1
ATOM 3224 O O . SER C 1 150 ? 15.175 -2.079 -38.598 1.00 21.14 406 SER B O 1
ATOM 3227 N N . LEU C 1 151 ? 13.404 -0.679 -38.291 1.00 20.40 407 LEU B N 1
ATOM 3228 C CA . LEU C 1 151 ? 13.998 -0.049 -37.112 1.00 19.80 407 LEU B CA 1
ATOM 3229 C C . LEU C 1 151 ? 14.031 -0.934 -35.879 1.00 21.05 407 LEU B C 1
ATOM 3230 O O . LEU C 1 151 ? 15.050 -0.957 -35.154 1.00 22.12 407 LEU B O 1
ATOM 3235 N N . SER C 1 152 ? 12.936 -1.660 -35.628 1.00 23.63 408 SER B N 1
ATOM 3236 C CA . SER C 1 152 ? 12.906 -2.607 -34.522 1.00 24.36 408 SER B CA 1
ATOM 3237 C C . SER C 1 152 ? 14.123 -3.538 -34.547 1.00 25.28 408 SER B C 1
ATOM 3238 O O . SER C 1 152 ? 14.625 -3.956 -33.501 1.00 28.07 408 SER B O 1
ATOM 3241 N N . ALA C 1 153 ? 14.590 -3.851 -35.750 1.00 26.64 409 ALA B N 1
ATOM 3242 C CA . ALA C 1 153 ? 15.657 -4.833 -35.904 1.00 26.6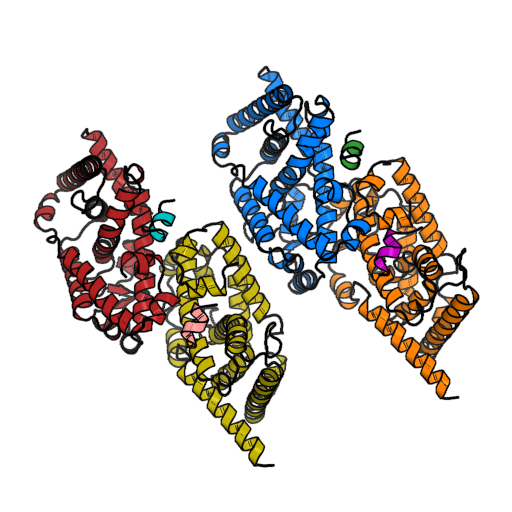1 409 ALA B CA 1
ATOM 3243 C C . ALA C 1 153 ? 16.986 -4.244 -35.450 1.00 25.33 409 ALA B C 1
ATOM 3244 O O . ALA C 1 153 ? 17.910 -4.987 -35.135 1.00 24.12 409 ALA B O 1
ATOM 3246 N N . LEU C 1 154 ? 17.075 -2.907 -35.388 1.00 23.25 410 LEU B N 1
ATOM 3247 C CA . LEU C 1 154 ? 18.296 -2.244 -34.944 1.00 22.36 410 LEU B CA 1
ATOM 3248 C C . LEU C 1 154 ? 18.381 -2.281 -33.453 1.00 21.22 410 LEU B C 1
ATOM 3249 O O . LEU C 1 154 ? 19.439 -2.104 -32.866 1.00 22.40 410 LEU B O 1
ATOM 3254 N N . HIS C 1 155 ? 17.229 -2.517 -32.805 1.00 20.05 411 HIS B N 1
ATOM 3255 C CA . HIS C 1 155 ? 17.069 -2.411 -31.347 1.00 18.07 411 HIS B CA 1
ATOM 3256 C C . HIS C 1 155 ? 17.724 -1.142 -30.747 1.00 17.57 411 HIS B C 1
ATOM 3257 O O . HIS C 1 155 ? 18.599 -1.214 -29.877 1.00 18.61 411 HIS B O 1
ATOM 3264 N N . PHE C 1 156 ? 17.280 0.021 -31.206 1.00 18.05 412 PHE B N 1
ATOM 3265 C CA . PHE C 1 156 ? 17.725 1.292 -30.663 1.00 17.63 412 PHE B CA 1
ATOM 3266 C C . PHE C 1 156 ? 17.480 1.412 -29.169 1.00 17.31 412 PHE B C 1
ATOM 3267 O O . PHE C 1 156 ? 16.436 1.037 -28.686 1.00 16.41 412 PHE B O 1
ATOM 3275 N N . SER C 1 157 ? 18.434 1.962 -28.442 1.00 18.80 413 SER B N 1
ATOM 3276 C CA . SER C 1 157 ? 18.171 2.456 -27.093 1.00 18.73 413 SER B CA 1
ATOM 3277 C C . SER C 1 157 ? 17.482 3.825 -27.229 1.00 18.91 413 SER B C 1
ATOM 3278 O O . SER C 1 157 ? 17.497 4.460 -28.322 1.00 18.63 413 SER B O 1
ATOM 3281 N N . GLU C 1 158 ? 16.913 4.301 -26.109 1.00 19.98 414 GLU B N 1
ATOM 3282 C CA . GLU C 1 158 ? 16.385 5.669 -26.057 1.00 20.14 414 GLU B CA 1
ATOM 3283 C C . GLU C 1 158 ? 17.433 6.700 -26.404 1.00 20.99 414 GLU B C 1
ATOM 3284 O O . GLU C 1 158 ? 17.116 7.641 -27.111 1.00 20.97 414 GLU B O 1
ATOM 3290 N N . ASP C 1 159 ? 18.678 6.517 -25.968 1.00 22.02 415 ASP B N 1
ATOM 3291 C CA . ASP C 1 159 ? 19.708 7.506 -26.277 1.00 23.50 415 ASP B CA 1
ATOM 3292 C C . ASP C 1 159 ? 20.012 7.552 -27.770 1.00 24.07 415 ASP B C 1
ATOM 3293 O O . ASP C 1 159 ? 20.207 8.638 -28.341 1.00 24.75 415 ASP B O 1
ATOM 3298 N N . GLU C 1 160 ? 20.028 6.380 -28.396 1.00 24.05 416 GLU B N 1
ATOM 3299 C CA . GLU C 1 160 ? 20.290 6.254 -29.816 1.00 23.47 416 GLU B CA 1
ATOM 3300 C C . GLU C 1 160 ? 19.175 6.903 -30.615 1.00 22.88 416 GLU B C 1
ATOM 3301 O O . GLU C 1 160 ? 19.448 7.615 -31.582 1.00 22.65 416 GLU B O 1
ATOM 3307 N N . ILE C 1 161 ? 17.917 6.693 -30.211 1.00 22.79 417 ILE B N 1
ATOM 3308 C CA . ILE C 1 161 ? 16.873 7.300 -31.004 1.00 23.59 417 ILE B CA 1
ATOM 3309 C C . ILE C 1 161 ? 16.897 8.849 -30.801 1.00 22.29 417 ILE B C 1
ATOM 3310 O O . ILE C 1 161 ? 16.567 9.606 -31.695 1.00 21.54 417 ILE B O 1
ATOM 3315 N N . ALA C 1 162 ? 17.298 9.293 -29.626 1.00 21.90 418 ALA B N 1
ATOM 3316 C CA . ALA C 1 162 ? 17.406 10.733 -29.371 1.00 20.85 418 ALA B CA 1
ATOM 3317 C C . ALA C 1 162 ? 18.428 11.360 -30.340 1.00 19.36 418 ALA B C 1
ATOM 3318 O O . ALA C 1 162 ? 18.119 12.334 -31.030 1.00 19.96 418 ALA B O 1
ATOM 3320 N N . LEU C 1 163 ? 19.630 10.793 -30.378 1.00 17.45 419 LEU B N 1
ATOM 3321 C CA . LEU C 1 163 ? 20.699 11.286 -31.223 1.00 17.39 419 LEU B CA 1
ATOM 3322 C C . LEU C 1 163 ? 20.351 11.160 -32.728 1.00 17.49 419 LEU B C 1
ATOM 3323 O O . LEU C 1 163 ? 20.558 12.124 -33.539 1.00 19.33 419 LEU B O 1
ATOM 3328 N N . TYR C 1 164 ? 19.800 10.004 -33.111 1.00 17.29 420 TYR B N 1
ATOM 3329 C CA . TYR C 1 164 ? 19.409 9.790 -34.513 1.00 17.97 420 TYR B CA 1
ATOM 3330 C C . TYR C 1 164 ? 18.289 10.732 -34.969 1.00 18.86 420 TYR B C 1
ATOM 3331 O O . TYR C 1 164 ? 18.356 11.309 -36.038 1.00 19.77 420 TYR B O 1
ATOM 3340 N N . THR C 1 165 ? 17.261 10.915 -34.150 1.00 17.91 421 THR B N 1
ATOM 3341 C CA . THR C 1 165 ? 16.158 11.833 -34.542 1.00 17.56 421 THR B CA 1
ATOM 3342 C C . THR C 1 165 ? 16.603 13.289 -34.588 1.00 17.81 421 THR B C 1
ATOM 3343 O O . THR C 1 165 ? 16.127 14.042 -35.424 1.00 17.84 421 THR B O 1
ATOM 3347 N N . ALA C 1 166 ? 17.560 13.665 -33.739 1.00 17.78 422 ALA B N 1
ATOM 3348 C CA . ALA C 1 166 ? 18.142 15.005 -33.811 1.00 18.54 422 ALA B CA 1
ATOM 3349 C C . ALA C 1 166 ? 18.709 15.213 -35.216 1.00 20.11 422 ALA B C 1
ATOM 3350 O O . ALA C 1 166 ? 18.497 16.277 -35.848 1.00 19.77 422 ALA B O 1
ATOM 3352 N N . LEU C 1 167 ? 19.375 14.162 -35.724 1.00 20.21 423 LEU B N 1
ATOM 3353 C CA . LEU C 1 167 ? 19.973 14.232 -37.046 1.00 19.62 423 LEU B CA 1
ATOM 3354 C C . LEU C 1 167 ? 18.959 14.195 -38.194 1.00 19.69 423 LEU B C 1
ATOM 3355 O O . LEU C 1 167 ? 19.153 14.816 -39.215 1.00 20.12 423 LEU B O 1
ATOM 3360 N N . VAL C 1 168 ? 17.892 13.438 -38.027 1.00 20.12 424 VAL B N 1
ATOM 3361 C CA . VAL C 1 168 ? 16.787 13.454 -38.996 1.00 19.89 424 VAL B CA 1
ATOM 3362 C C . VAL C 1 168 ? 16.263 14.886 -39.150 1.00 19.83 424 VAL B C 1
ATOM 3363 O O . VAL C 1 168 ? 15.960 15.348 -40.261 1.00 20.78 424 VAL B O 1
ATOM 3367 N N . LEU C 1 169 ? 16.167 15.601 -38.024 1.00 19.64 425 LEU B N 1
ATOM 3368 C CA . LEU C 1 169 ? 15.630 16.972 -38.047 1.00 19.02 425 LEU B CA 1
ATOM 3369 C C . LEU C 1 169 ? 16.650 17.968 -38.558 1.00 18.54 425 LEU B C 1
ATOM 3370 O O . LEU C 1 169 ? 16.307 18.745 -39.439 1.00 17.82 425 LEU B O 1
ATOM 3375 N N . ILE C 1 170 ? 17.891 17.960 -38.033 1.00 19.97 426 ILE B N 1
ATOM 3376 C CA . ILE C 1 170 ? 18.907 18.897 -38.482 1.00 20.19 426 ILE B CA 1
ATOM 3377 C C . ILE C 1 170 ? 19.533 18.389 -39.776 1.00 21.10 426 ILE B C 1
ATOM 3378 O O . ILE C 1 170 ? 20.564 17.710 -39.679 1.00 21.46 426 ILE B O 1
ATOM 3383 N N . ASN C 1 171 ? 18.871 18.580 -40.908 1.00 22.83 427 ASN B N 1
ATOM 3384 C CA . ASN C 1 171 ? 19.232 17.910 -42.134 1.00 23.44 427 ASN B CA 1
ATOM 3385 C C . ASN C 1 171 ? 19.470 19.011 -43.184 1.00 23.45 427 ASN B C 1
ATOM 3386 O O . ASN C 1 171 ? 18.529 19.642 -43.626 1.00 21.31 427 ASN B O 1
ATOM 3391 N N . ALA C 1 172 ? 20.747 19.305 -43.498 1.00 23.88 428 ALA B N 1
ATOM 3392 C CA . ALA C 1 172 ? 21.088 20.518 -44.232 1.00 24.59 428 ALA B CA 1
ATOM 3393 C C . ALA C 1 172 ? 20.842 20.384 -45.697 1.00 25.22 428 ALA B C 1
ATOM 3394 O O . ALA C 1 172 ? 21.156 21.299 -46.367 1.00 26.94 428 ALA B O 1
ATOM 3396 N N . HIS C 1 173 ? 20.282 19.273 -46.194 1.00 25.71 429 HIS B N 1
ATOM 3397 C CA . HIS C 1 173 ? 19.887 19.098 -47.588 1.00 27.79 429 HIS B CA 1
ATOM 3398 C C . HIS C 1 173 ? 18.468 19.536 -47.902 1.00 26.02 429 HIS B C 1
ATOM 3399 O O . HIS C 1 173 ? 18.042 19.364 -49.054 1.00 27.48 429 HIS B O 1
ATOM 3406 N N . ARG C 1 174 ? 17.735 20.084 -46.913 1.00 25.23 430 ARG B N 1
ATOM 3407 C CA . ARG C 1 174 ? 16.407 20.606 -47.221 1.00 23.57 430 ARG B CA 1
ATOM 3408 C C . ARG C 1 174 ? 16.518 21.880 -48.065 1.00 23.56 430 ARG B C 1
ATOM 3409 O O . ARG C 1 174 ? 17.225 22.828 -47.693 1.00 24.69 430 ARG B O 1
ATOM 3417 N N . PRO C 1 175 ? 15.785 21.927 -49.187 1.00 22.82 431 PRO B N 1
ATOM 3418 C CA . PRO C 1 175 ? 15.624 23.170 -49.999 1.00 21.99 431 PRO B CA 1
ATOM 3419 C C . PRO C 1 175 ? 15.136 24.383 -49.198 1.00 21.25 431 PRO B C 1
ATOM 3420 O O . PRO C 1 175 ? 14.260 24.240 -48.344 1.00 22.17 431 PRO B O 1
ATOM 3424 N N . GLY C 1 176 ? 15.682 25.544 -49.507 1.00 20.81 432 GLY B N 1
ATOM 3425 C CA . GLY C 1 176 ? 15.143 26.834 -49.011 1.00 20.53 432 GLY B CA 1
ATOM 3426 C C . GLY C 1 176 ? 15.761 27.355 -47.734 1.00 20.30 432 GLY B C 1
ATOM 3427 O O . GLY C 1 176 ? 15.268 28.277 -47.126 1.00 22.56 432 GLY B O 1
ATOM 3428 N N . LEU C 1 177 ? 16.857 26.730 -47.314 1.00 21.03 433 LEU B N 1
ATOM 3429 C CA . LEU C 1 177 ? 17.596 27.208 -46.128 1.00 21.63 433 LEU B CA 1
ATOM 3430 C C . LEU C 1 177 ? 18.333 28.505 -46.461 1.00 23.10 433 LEU B C 1
ATOM 3431 O O . LEU C 1 177 ? 18.865 28.683 -47.562 1.00 24.21 433 LEU B O 1
ATOM 3436 N N . GLN C 1 178 ? 18.387 29.409 -45.476 1.00 23.35 434 GLN B N 1
ATOM 3437 C CA . GLN C 1 178 ? 19.029 30.731 -45.618 1.00 23.19 434 GLN B CA 1
ATOM 3438 C C . GLN C 1 178 ? 20.422 30.882 -44.951 1.00 24.62 434 GLN B C 1
ATOM 3439 O O . GLN C 1 178 ? 21.181 31.788 -45.286 1.00 24.65 434 GLN B O 1
ATOM 3445 N N . GLU C 1 179 ? 20.704 29.982 -44.028 1.00 27.43 435 GLU B N 1
ATOM 3446 C CA . GLU C 1 179 ? 22.025 29.915 -43.405 1.00 27.98 435 GLU B CA 1
ATOM 3447 C C . GLU C 1 179 ? 22.435 28.436 -43.461 1.00 28.76 435 GLU B C 1
ATOM 3448 O O . GLU C 1 179 ? 22.651 27.771 -42.445 1.00 33.35 435 GLU B O 1
ATOM 3454 N N . LYS C 1 180 ? 22.554 27.956 -44.677 1.00 28.07 436 LYS B N 1
ATOM 3455 C CA . LYS C 1 180 ? 22.835 26.563 -44.956 1.00 28.80 436 LYS B CA 1
ATOM 3456 C C . LYS C 1 180 ? 24.143 26.089 -44.273 1.00 27.94 436 LYS B C 1
ATOM 3457 O O . LYS C 1 180 ? 24.236 24.984 -43.742 1.00 28.80 436 LYS B O 1
ATOM 3463 N N . ARG C 1 181 ? 25.152 26.956 -44.333 1.00 28.52 437 ARG B N 1
ATOM 3464 C CA . ARG C 1 181 ? 26.458 26.640 -43.731 1.00 28.99 437 ARG B CA 1
ATOM 3465 C C . ARG C 1 181 ? 26.288 26.501 -42.222 1.00 28.04 437 ARG B C 1
ATOM 3466 O O . ARG C 1 181 ? 26.872 25.607 -41.608 1.00 26.76 437 ARG B O 1
ATOM 3474 N N . LYS C 1 182 ? 25.454 27.351 -41.641 1.00 28.16 438 LYS B N 1
ATOM 3475 C CA . LYS C 1 182 ? 25.150 27.269 -40.213 1.00 29.39 438 LYS B CA 1
ATOM 3476 C C . LYS C 1 182 ? 24.494 25.942 -39.895 1.00 27.56 438 LYS B C 1
ATOM 3477 O O . LYS C 1 182 ? 24.826 25.324 -38.890 1.00 26.38 438 LYS B O 1
ATOM 3483 N N . VAL C 1 183 ? 23.548 25.524 -40.732 1.00 26.44 439 VAL B N 1
ATOM 3484 C CA . VAL C 1 183 ? 22.817 24.252 -40.482 1.00 26.11 439 VAL B CA 1
ATOM 3485 C C . VAL C 1 183 ? 23.769 23.055 -40.723 1.00 24.84 439 VAL B C 1
ATOM 3486 O O . VAL C 1 183 ? 23.707 22.081 -39.987 1.00 24.22 439 VAL B O 1
ATOM 3490 N N . GLU C 1 184 ? 24.609 23.148 -41.756 1.00 24.69 440 GLU B N 1
ATOM 3491 C CA . GLU C 1 184 ? 25.644 22.141 -41.987 1.00 25.73 440 GLU B CA 1
ATOM 3492 C C . GLU C 1 184 ? 26.542 21.913 -40.747 1.00 26.12 440 GLU B C 1
ATOM 3493 O O . GLU C 1 184 ? 26.874 20.780 -40.414 1.00 27.33 440 GLU B O 1
ATOM 3499 N N . GLN C 1 185 ? 26.949 22.993 -40.101 1.00 26.74 441 GLN B N 1
ATOM 3500 C CA . GLN C 1 185 ? 27.818 22.898 -38.931 1.00 27.37 441 GLN B CA 1
ATOM 3501 C C . GLN C 1 185 ? 27.095 22.271 -37.728 1.00 27.04 441 GLN B C 1
ATOM 3502 O O . GLN C 1 185 ? 27.651 21.457 -36.978 1.00 29.64 441 GLN B O 1
ATOM 3508 N N . LEU C 1 186 ? 25.839 22.662 -37.546 1.00 26.41 442 LEU B N 1
ATOM 3509 C CA . LEU C 1 186 ? 25.019 22.040 -36.504 1.00 24.01 442 LEU B CA 1
ATOM 3510 C C . LEU C 1 186 ? 24.900 20.535 -36.739 1.00 22.40 442 LEU B C 1
ATOM 3511 O O . LEU C 1 186 ? 25.103 19.740 -35.823 1.00 20.92 442 LEU B O 1
ATOM 3516 N N . GLN C 1 187 ? 24.571 20.149 -37.959 1.00 23.77 443 GLN B N 1
ATOM 3517 C CA . GLN C 1 187 ? 24.462 18.734 -38.337 1.00 25.94 443 GLN B CA 1
ATOM 3518 C C . GLN C 1 187 ? 25.779 18.035 -38.045 1.00 26.22 443 GLN B C 1
ATOM 3519 O O . GLN C 1 187 ? 25.796 16.968 -37.454 1.00 26.30 443 GLN B O 1
ATOM 3525 N N . TYR C 1 188 ? 26.886 18.631 -38.464 1.00 26.57 444 TYR B N 1
ATOM 3526 C CA . TYR C 1 188 ? 28.176 17.976 -38.251 1.00 27.61 444 TYR B CA 1
ATOM 3527 C C . TYR C 1 188 ? 28.470 17.738 -36.742 1.00 26.19 444 TYR B C 1
ATOM 3528 O O . TYR C 1 188 ? 28.904 16.653 -36.336 1.00 25.59 444 TYR B O 1
ATOM 3537 N N . ASN C 1 189 ? 28.229 18.747 -35.926 1.00 24.55 445 ASN B N 1
ATOM 3538 C CA . ASN C 1 189 ? 28.421 18.606 -34.501 1.00 25.45 445 ASN B CA 1
ATOM 3539 C C . ASN C 1 189 ? 27.503 17.505 -33.902 1.00 25.34 445 ASN B C 1
ATOM 3540 O O . ASN C 1 189 ? 27.926 16.708 -33.051 1.00 25.92 445 ASN B O 1
ATOM 3545 N N . LEU C 1 190 ? 26.268 17.453 -34.403 1.00 24.15 446 LEU B N 1
ATOM 3546 C CA . LEU C 1 190 ? 25.352 16.395 -33.997 1.00 22.42 446 LEU B CA 1
ATOM 3547 C C . LEU C 1 190 ? 25.827 15.014 -34.463 1.00 23.14 446 LEU B C 1
ATOM 3548 O O . LEU C 1 190 ? 25.603 14.037 -33.770 1.00 22.90 446 LEU B O 1
ATOM 3553 N N . GLU C 1 191 ? 26.459 14.930 -35.638 1.00 24.36 447 GLU B N 1
ATOM 3554 C CA . GLU C 1 191 ? 27.081 13.663 -36.135 1.00 24.64 447 GLU B CA 1
ATOM 3555 C C . GLU C 1 191 ? 28.224 13.246 -35.219 1.00 25.40 447 GLU B C 1
ATOM 3556 O O . GLU C 1 191 ? 28.339 12.066 -34.807 1.00 28.55 447 GLU B O 1
ATOM 3562 N N . LEU C 1 192 ? 29.041 14.222 -34.840 1.00 23.99 448 LEU B N 1
ATOM 3563 C CA . LEU C 1 192 ? 30.111 13.967 -33.873 1.00 23.36 448 LEU B CA 1
ATOM 3564 C C . LEU C 1 192 ? 29.591 13.360 -32.564 1.00 23.67 448 LEU B C 1
ATOM 3565 O O . LEU C 1 192 ? 30.186 12.392 -32.063 1.00 23.42 448 LEU B O 1
ATOM 3570 N N . ALA C 1 193 ? 28.534 13.980 -32.017 1.00 23.36 449 ALA B N 1
ATOM 3571 C CA . ALA C 1 193 ? 27.876 13.533 -30.810 1.00 22.66 449 ALA B CA 1
ATOM 3572 C C . ALA C 1 193 ? 27.360 12.084 -30.989 1.00 21.92 449 ALA B C 1
ATOM 3573 O O . ALA C 1 193 ? 27.678 11.192 -30.189 1.00 22.50 449 ALA B O 1
ATOM 3575 N N . PHE C 1 194 ? 26.608 11.877 -32.074 1.00 21.79 450 PHE B N 1
ATOM 3576 C CA . PHE C 1 194 ? 26.031 10.539 -32.395 1.00 20.93 450 PHE B CA 1
ATOM 3577 C C . PHE C 1 194 ? 27.155 9.512 -32.502 1.00 21.50 450 PHE B C 1
ATOM 3578 O O . PHE C 1 194 ? 27.105 8.463 -31.875 1.00 19.49 450 PHE B O 1
ATOM 3586 N N . HIS C 1 195 ? 28.196 9.843 -33.253 1.00 21.63 451 HIS B N 1
ATOM 3587 C CA . HIS C 1 195 ? 29.279 8.891 -33.495 1.00 22.50 451 HIS B CA 1
ATOM 3588 C C . HIS C 1 195 ? 30.090 8.596 -32.228 1.00 22.28 451 HIS B C 1
ATOM 3589 O O . HIS C 1 195 ? 30.499 7.458 -32.031 1.00 23.29 451 HIS B O 1
ATOM 3596 N N . HIS C 1 196 ? 30.327 9.622 -31.404 1.00 23.41 452 HIS B N 1
ATOM 3597 C CA . HIS C 1 196 ? 31.025 9.479 -30.120 1.00 24.75 452 HIS B CA 1
ATOM 3598 C C . HIS C 1 196 ? 30.221 8.480 -29.274 1.00 23.98 452 HIS B C 1
ATOM 3599 O O . HIS C 1 196 ? 30.760 7.512 -28.732 1.00 23.95 452 HIS B O 1
ATOM 3606 N N . HIS C 1 197 ? 28.927 8.737 -29.160 1.00 23.45 453 HIS B N 1
ATOM 3607 C CA . HIS C 1 197 ? 28.081 7.868 -28.354 1.00 22.71 453 HIS B CA 1
ATOM 3608 C C . HIS C 1 197 ? 28.078 6.419 -28.834 1.00 24.30 453 HIS B C 1
ATOM 3609 O O . HIS C 1 197 ? 28.162 5.476 -28.035 1.00 22.60 453 HIS B O 1
ATOM 3616 N N . LEU C 1 198 ? 27.960 6.232 -30.142 1.00 25.42 454 LEU B N 1
ATOM 3617 C CA . LEU C 1 198 ? 27.981 4.905 -30.733 1.00 25.67 454 LEU B CA 1
ATOM 3618 C C . LEU C 1 198 ? 29.328 4.206 -30.526 1.00 27.47 454 LEU B C 1
ATOM 3619 O O . LEU C 1 198 ? 29.369 3.026 -30.259 1.00 27.06 454 LEU B O 1
ATOM 3624 N N . CYS C 1 199 ? 30.423 4.938 -30.711 1.00 30.45 455 CYS B N 1
ATOM 3625 C CA . CYS C 1 199 ? 31.780 4.379 -30.529 1.00 32.53 455 CYS B CA 1
ATOM 3626 C C . CYS C 1 199 ? 31.975 3.868 -29.082 1.00 31.31 455 CYS B C 1
ATOM 3627 O O . CYS C 1 199 ? 32.456 2.748 -28.859 1.00 31.98 455 CYS B O 1
ATOM 3630 N N . LYS C 1 200 ? 31.544 4.641 -28.107 1.00 31.47 456 LYS B N 1
ATOM 3631 C CA . LYS C 1 200 ? 31.641 4.336 -26.696 1.00 32.81 456 LYS B CA 1
ATOM 3632 C C . LYS C 1 200 ? 30.784 3.190 -26.220 1.00 31.77 456 LYS B C 1
ATOM 3633 O O . LYS C 1 200 ? 31.022 2.572 -25.235 1.00 30.88 456 LYS B O 1
ATOM 3639 N N . THR C 1 201 ? 29.739 2.937 -26.945 1.00 31.41 457 THR B N 1
ATOM 3640 C CA . THR C 1 201 ? 28.809 1.843 -26.618 1.00 28.68 457 THR B CA 1
ATOM 3641 C C . THR C 1 201 ? 28.970 0.639 -27.571 1.00 27.51 457 THR B C 1
ATOM 3642 O O . THR C 1 201 ? 28.149 -0.290 -27.551 1.00 26.53 457 THR B O 1
ATOM 3646 N N . HIS C 1 202 ? 30.030 0.657 -28.366 1.00 26.99 458 HIS B N 1
ATOM 3647 C CA . HIS C 1 202 ? 30.348 -0.387 -29.361 1.00 27.64 458 HIS B CA 1
ATOM 3648 C C . HIS C 1 202 ? 29.189 -0.638 -30.326 1.00 25.51 458 HIS B C 1
ATOM 3649 O O . HIS C 1 202 ? 28.862 -1.783 -30.636 1.00 25.08 458 HIS B O 1
ATOM 3656 N N . ARG C 1 203 ? 28.578 0.438 -30.789 1.00 24.00 459 ARG B N 1
ATOM 3657 C CA . ARG C 1 203 ? 27.406 0.351 -31.656 1.00 22.15 459 ARG B CA 1
ATOM 3658 C C . ARG C 1 203 ? 27.632 1.069 -32.993 1.00 21.67 459 ARG B C 1
ATOM 3659 O O . ARG C 1 203 ? 26.680 1.359 -33.707 1.00 22.53 459 ARG B O 1
ATOM 3667 N N . GLN C 1 204 ? 28.888 1.344 -33.356 1.00 22.58 460 GLN B N 1
ATOM 3668 C CA . GLN C 1 204 ? 29.115 1.995 -34.666 1.00 23.06 460 GLN B CA 1
ATOM 3669 C C . GLN C 1 204 ? 28.623 1.139 -35.834 1.00 22.72 460 GLN B C 1
ATOM 3670 O O . GLN C 1 204 ? 28.271 1.685 -36.844 1.00 21.09 460 GLN B O 1
ATOM 3676 N N . SER C 1 205 ? 28.567 -0.188 -35.685 1.00 21.99 461 SER B N 1
ATOM 3677 C CA . SER C 1 205 ? 28.060 -1.070 -36.742 1.00 21.54 461 SER B CA 1
ATOM 3678 C C . SER C 1 205 ? 26.632 -0.730 -37.212 1.00 23.07 461 SER B C 1
ATOM 3679 O O . SER C 1 205 ? 26.234 -1.098 -38.337 1.00 25.30 461 SER B O 1
ATOM 3682 N N . ILE C 1 206 ? 25.848 -0.036 -36.371 1.00 23.20 462 ILE B N 1
ATOM 3683 C CA . ILE C 1 206 ? 24.468 0.279 -36.771 1.00 23.31 462 ILE B CA 1
ATOM 3684 C C . ILE C 1 206 ? 24.413 1.334 -37.875 1.00 23.21 462 ILE B C 1
ATOM 3685 O O . ILE C 1 206 ? 23.435 1.394 -38.611 1.00 23.50 462 ILE B O 1
ATOM 3690 N N . LEU C 1 207 ? 25.470 2.134 -38.031 1.00 23.72 463 LEU B N 1
ATOM 3691 C CA . LEU C 1 207 ? 25.452 3.261 -39.004 1.00 24.69 463 LEU B CA 1
ATOM 3692 C C . LEU C 1 207 ? 25.125 2.794 -40.420 1.00 25.94 463 LEU B C 1
ATOM 3693 O O . LEU C 1 207 ? 24.307 3.406 -41.114 1.00 27.09 463 LEU B O 1
ATOM 3698 N N . ALA C 1 208 ? 25.759 1.676 -40.797 1.00 27.64 464 ALA B N 1
ATOM 3699 C CA . ALA C 1 208 ? 25.562 1.083 -42.126 1.00 28.23 464 ALA B CA 1
ATOM 3700 C C . ALA C 1 208 ? 24.149 0.542 -42.304 1.00 28.94 464 ALA B C 1
ATOM 3701 O O . ALA C 1 208 ? 23.741 0.222 -43.437 1.00 28.27 464 ALA B O 1
ATOM 3703 N N . LYS C 1 209 ? 23.396 0.469 -41.210 1.00 28.88 465 LYS B N 1
ATOM 3704 C CA . LYS C 1 209 ? 22.074 -0.171 -41.221 1.00 30.84 465 LYS B CA 1
ATOM 3705 C C . LYS C 1 209 ? 20.932 0.809 -41.092 1.00 31.04 465 LYS B C 1
ATOM 3706 O O . LYS C 1 209 ? 19.757 0.415 -41.062 1.00 30.75 465 LYS B O 1
ATOM 3712 N N . LEU C 1 210 ? 21.237 2.088 -41.026 1.00 31.51 466 LEU B N 1
ATOM 3713 C CA . LEU C 1 210 ? 20.207 3.076 -40.900 1.00 28.74 466 LEU B CA 1
ATOM 3714 C C . LEU C 1 210 ? 19.468 3.200 -42.185 1.00 28.32 466 LEU B C 1
ATOM 3715 O O . LEU C 1 210 ? 19.915 2.736 -43.199 1.00 27.91 466 LEU B O 1
ATOM 3720 N N . PRO C 1 211 ? 18.239 3.817 -42.077 1.00 28.16 467 PRO B N 1
ATOM 3721 C CA . PRO C 1 211 ? 17.528 3.970 -43.337 1.00 27.83 467 PRO B CA 1
ATOM 3722 C C . PRO C 1 211 ? 18.235 4.821 -44.323 1.00 26.49 467 PRO B C 1
ATOM 3723 O O . PRO C 1 211 ? 18.827 5.799 -44.000 1.00 23.11 467 PRO B O 1
ATOM 3727 N N . PRO C 1 212 ? 18.115 4.357 -45.615 1.00 29.80 468 PRO B N 1
ATOM 3728 C CA . PRO C 1 212 ? 18.801 5.162 -46.614 1.00 32.52 468 PRO B CA 1
ATOM 3729 C C . PRO C 1 212 ? 18.292 6.551 -46.724 1.00 37.74 468 PRO B C 1
ATOM 3730 O O . PRO C 1 212 ? 17.174 6.838 -46.399 1.00 34.74 468 PRO B O 1
ATOM 3734 N N . LYS C 1 213 ? 19.175 7.421 -47.170 1.00 46.25 469 LYS B N 1
ATOM 3735 C CA . LYS C 1 213 ? 18.862 8.809 -47.342 1.00 55.97 469 LYS B CA 1
ATOM 3736 C C . LYS C 1 213 ? 17.720 8.842 -48.329 1.00 54.44 469 LYS B C 1
ATOM 3737 O O . LYS C 1 213 ? 17.868 8.368 -49.437 1.00 59.29 469 LYS B O 1
ATOM 3743 N N . GLY C 1 214 ? 16.569 9.350 -47.933 1.00 46.43 470 GLY B N 1
ATOM 3744 C CA . GLY C 1 214 ? 15.468 9.353 -48.856 1.00 43.26 470 GLY B CA 1
ATOM 3745 C C . GLY C 1 214 ? 14.398 8.318 -48.655 1.00 38.56 470 GLY B C 1
ATOM 3746 O O . GLY C 1 214 ? 13.450 8.311 -49.376 1.00 37.07 470 GLY B O 1
ATOM 3747 N N . LYS C 1 215 ? 14.533 7.453 -47.665 1.00 35.25 471 LYS B N 1
ATOM 3748 C CA . LYS C 1 215 ? 13.490 6.500 -47.373 1.00 31.02 471 LYS B CA 1
ATOM 3749 C C . LYS C 1 215 ? 12.526 7.335 -46.592 1.00 29.28 471 LYS B C 1
ATOM 3750 O O . LYS C 1 215 ? 11.386 7.274 -46.849 1.00 29.31 471 LYS B O 1
ATOM 3756 N N . LEU C 1 216 ? 12.984 8.141 -45.647 1.00 27.52 472 LEU B N 1
ATOM 3757 C CA . LEU C 1 216 ? 12.073 9.065 -44.960 1.00 26.97 472 LEU B CA 1
ATOM 3758 C C . LEU C 1 216 ? 11.333 9.994 -45.927 1.00 28.71 472 LEU B C 1
ATOM 3759 O O . LEU C 1 216 ? 10.104 10.149 -45.840 1.00 29.74 472 LEU B O 1
ATOM 3764 N N . ARG C 1 217 ? 12.069 10.571 -46.865 1.00 31.81 473 ARG B N 1
ATOM 3765 C CA . ARG C 1 217 ? 11.447 11.425 -47.916 1.00 33.96 473 ARG B CA 1
ATOM 3766 C C . ARG C 1 217 ? 10.327 10.717 -48.670 1.00 30.42 473 ARG B C 1
ATOM 3767 O O . ARG C 1 217 ? 9.257 11.278 -48.823 1.00 30.37 473 ARG B O 1
ATOM 3775 N N . SER C 1 218 ? 10.577 9.517 -49.166 1.00 28.59 474 SER B N 1
ATOM 3776 C CA . SER C 1 218 ? 9.563 8.706 -49.862 1.00 27.08 474 SER B CA 1
ATOM 3777 C C . SER C 1 218 ? 8.311 8.443 -49.000 1.00 23.83 474 SER B C 1
ATOM 3778 O O . SER C 1 218 ? 7.190 8.515 -49.472 1.00 25.50 474 SER B O 1
ATOM 3781 N N . LEU C 1 219 ? 8.508 8.098 -47.741 1.00 22.28 475 LEU B N 1
ATOM 3782 C CA . LEU C 1 219 ? 7.352 7.888 -46.854 1.00 21.92 475 LEU B CA 1
ATOM 3783 C C . LEU C 1 219 ? 6.497 9.153 -46.734 1.00 20.98 475 LEU B C 1
ATOM 3784 O O . LEU C 1 219 ? 5.266 9.096 -46.829 1.00 21.95 475 LEU B O 1
ATOM 3789 N N . CYS C 1 220 ? 7.146 10.302 -46.568 1.00 19.82 476 CYS B N 1
ATOM 3790 C CA . CYS C 1 220 ? 6.428 11.579 -46.472 1.00 19.10 476 CYS B CA 1
ATOM 3791 C C . CYS C 1 220 ? 5.771 11.926 -47.783 1.00 19.63 476 CYS B C 1
ATOM 3792 O O . CYS C 1 220 ? 4.688 12.471 -47.797 1.00 21.24 476 CYS B O 1
ATOM 3795 N N . SER C 1 221 ? 6.446 11.631 -48.892 1.00 19.20 477 SER B N 1
ATOM 3796 C CA . SER C 1 221 ? 5.887 11.891 -50.224 1.00 18.97 477 SER B CA 1
ATOM 3797 C C . SER C 1 221 ? 4.662 11.013 -50.423 1.00 20.59 477 SER B C 1
ATOM 3798 O O . SER C 1 221 ? 3.637 11.482 -50.890 1.00 20.38 477 SER B O 1
ATOM 3801 N N . GLN C 1 222 ? 4.745 9.750 -50.034 1.00 21.86 478 GLN B N 1
ATOM 3802 C CA . GLN C 1 222 ? 3.594 8.880 -50.159 1.00 24.53 478 GLN B CA 1
ATOM 3803 C C . GLN C 1 222 ? 2.390 9.388 -49.317 1.00 25.56 478 GLN B C 1
ATOM 3804 O O . GLN C 1 222 ? 1.253 9.336 -49.768 1.00 28.44 478 GLN B O 1
ATOM 3810 N N . HIS C 1 223 ? 2.661 9.833 -48.087 1.00 25.87 479 HIS B N 1
ATOM 3811 C CA . HIS C 1 223 ? 1.631 10.421 -47.218 1.00 24.98 479 HIS B CA 1
ATOM 3812 C C . HIS C 1 223 ? 0.911 11.561 -47.951 1.00 24.26 479 HIS B C 1
ATOM 3813 O O . HIS C 1 223 ? -0.319 11.566 -48.071 1.00 25.84 479 HIS B O 1
ATOM 3820 N N . VAL C 1 224 ? 1.685 12.509 -48.462 1.00 22.12 480 VAL B N 1
ATOM 3821 C CA . VAL C 1 224 ? 1.113 13.601 -49.273 1.00 22.84 480 VAL B CA 1
ATOM 3822 C C . VAL C 1 224 ? 0.266 13.116 -50.471 1.00 24.49 480 VAL B C 1
ATOM 3823 O O . VAL C 1 224 ? -0.801 13.636 -50.705 1.00 24.69 480 VAL B O 1
ATOM 3827 N N . GLU C 1 225 ? 0.723 12.118 -51.208 1.00 25.38 481 GLU B N 1
ATOM 3828 C CA . GLU C 1 225 ? -0.032 11.540 -52.360 1.00 26.58 481 GLU B CA 1
ATOM 3829 C C . GLU C 1 225 ? -1.346 10.878 -51.925 1.00 26.10 481 GLU B C 1
ATOM 3830 O O . GLU C 1 225 ? -2.383 11.080 -52.563 1.00 31.62 481 GLU B O 1
ATOM 3836 N N . ARG C 1 226 ? -1.312 10.086 -50.856 1.00 24.71 482 ARG B N 1
ATOM 3837 C CA . ARG C 1 226 ? -2.530 9.470 -50.362 1.00 25.22 482 ARG B CA 1
ATOM 3838 C C . ARG C 1 226 ? -3.527 10.544 -49.829 1.00 25.44 482 ARG B C 1
ATOM 3839 O O . ARG C 1 226 ? -4.762 10.403 -49.972 1.00 25.70 482 ARG B O 1
ATOM 3847 N N . LEU C 1 227 ? -2.985 11.614 -49.236 1.00 25.00 483 LEU B N 1
ATOM 3848 C CA . LEU C 1 227 ? -3.852 12.678 -48.750 1.00 23.56 483 LEU B CA 1
ATOM 3849 C C . LEU C 1 227 ? -4.541 13.383 -49.921 1.00 23.74 483 LEU B C 1
ATOM 3850 O O . LEU C 1 227 ? -5.713 13.699 -49.857 1.00 26.26 483 LEU B O 1
ATOM 3855 N N . GLN C 1 228 ? -3.798 13.644 -50.978 1.00 22.30 484 GLN B N 1
ATOM 3856 C CA . GLN C 1 228 ? -4.359 14.208 -52.209 1.00 22.55 484 GLN B CA 1
ATOM 3857 C C . GLN C 1 228 ? -5.481 13.318 -52.745 1.00 24.11 484 GLN B C 1
ATOM 3858 O O . GLN C 1 228 ? -6.501 13.833 -53.138 1.00 24.52 484 GLN B O 1
ATOM 3864 N N . ILE C 1 229 ? -5.342 11.994 -52.699 1.00 24.74 485 ILE B N 1
ATOM 3865 C CA . ILE C 1 229 ? -6.401 11.088 -53.149 1.00 26.39 485 ILE B CA 1
ATOM 3866 C C . ILE C 1 229 ? -7.646 11.269 -52.241 1.00 28.39 485 ILE B C 1
ATOM 3867 O O . ILE C 1 229 ? -8.802 11.427 -52.714 1.00 32.46 485 ILE B O 1
ATOM 3872 N N . PHE C 1 230 ? -7.399 11.259 -50.939 1.00 30.40 486 PHE B N 1
ATOM 3873 C CA . PHE C 1 230 ? -8.481 11.417 -49.990 1.00 30.06 486 PHE B CA 1
ATOM 3874 C C . PHE C 1 230 ? -9.202 12.777 -50.194 1.00 28.64 486 PHE B C 1
ATOM 3875 O O . PHE C 1 230 ? -10.419 12.843 -50.186 1.00 26.34 486 PHE B O 1
ATOM 3883 N N . GLN C 1 231 ? -8.414 13.832 -50.343 1.00 30.53 487 GLN B N 1
ATOM 3884 C CA . GLN C 1 231 ? -8.937 15.194 -50.479 1.00 32.84 487 GLN B CA 1
ATOM 3885 C C . GLN C 1 231 ? -9.802 15.323 -51.739 1.00 35.82 487 GLN B C 1
ATOM 3886 O O . GLN C 1 231 ? -10.839 15.971 -51.723 1.00 35.29 487 GLN B O 1
ATOM 3892 N N . HIS C 1 232 ? -9.415 14.667 -52.818 1.00 36.54 488 HIS B N 1
ATOM 3893 C CA . HIS C 1 232 ? -10.270 14.577 -54.007 1.00 37.87 488 HIS B CA 1
ATOM 3894 C C . HIS C 1 232 ? -11.557 13.742 -53.786 1.00 35.72 488 HIS B C 1
ATOM 3895 O O . HIS C 1 232 ? -12.610 14.046 -54.359 1.00 35.01 488 HIS B O 1
ATOM 3902 N N . LEU C 1 233 ? -11.507 12.744 -52.911 1.00 35.39 489 LEU B N 1
ATOM 3903 C CA . LEU C 1 233 ? -12.723 12.016 -52.549 1.00 33.32 489 LEU B CA 1
ATOM 3904 C C . LEU C 1 233 ? -13.643 12.785 -51.594 1.00 34.59 489 LEU B C 1
ATOM 3905 O O . LEU C 1 233 ? -14.858 12.672 -51.685 1.00 33.29 489 LEU B O 1
ATOM 3910 N N . HIS C 1 234 ? -13.047 13.537 -50.676 1.00 35.84 490 HIS B N 1
ATOM 3911 C CA . HIS C 1 234 ? -13.735 14.233 -49.577 1.00 36.17 490 HIS B CA 1
ATOM 3912 C C . HIS C 1 234 ? -13.201 15.689 -49.364 1.00 37.34 490 HIS B C 1
ATOM 3913 O O . HIS C 1 234 ? -12.554 15.993 -48.365 1.00 40.36 490 HIS B O 1
ATOM 3920 N N . PRO C 1 235 ? -13.386 16.565 -50.358 1.00 37.69 491 PRO B N 1
ATOM 3921 C CA . PRO C 1 235 ? -12.763 17.871 -50.391 1.00 41.48 491 PRO B CA 1
ATOM 3922 C C . PRO C 1 235 ? -13.062 18.806 -49.225 1.00 43.99 491 PRO B C 1
ATOM 3923 O O . PRO C 1 235 ? -12.171 19.469 -48.673 1.00 51.57 491 PRO B O 1
ATOM 3927 N N . ILE C 1 236 ? -14.310 18.824 -48.833 1.00 43.54 492 ILE B N 1
ATOM 3928 C CA . ILE C 1 236 ? -14.688 19.750 -47.729 1.00 41.23 492 ILE B CA 1
ATOM 3929 C C . ILE C 1 236 ? -13.989 19.355 -46.390 1.00 38.15 492 ILE B C 1
ATOM 3930 O O . ILE C 1 236 ? -13.712 20.196 -45.639 1.00 35.53 492 ILE B O 1
ATOM 3935 N N . VAL C 1 237 ? -13.873 18.043 -46.131 1.00 37.24 493 VAL B N 1
ATOM 3936 C CA . VAL C 1 237 ? -13.563 17.566 -44.754 1.00 35.60 493 VAL B CA 1
ATOM 3937 C C . VAL C 1 237 ? -12.275 18.111 -44.202 1.00 32.79 493 VAL B C 1
ATOM 3938 O O . VAL C 1 237 ? -12.240 18.477 -43.042 1.00 33.41 493 VAL B O 1
ATOM 3942 N N . VAL C 1 238 ? -11.207 18.159 -45.015 1.00 32.18 494 VAL B N 1
ATOM 3943 C CA . VAL C 1 238 ? -9.936 18.715 -44.516 1.00 32.68 494 VAL B CA 1
ATOM 3944 C C . VAL C 1 238 ? -10.089 20.179 -44.141 1.00 33.52 494 VAL B C 1
ATOM 3945 O O . VAL C 1 238 ? -9.680 20.540 -43.055 1.00 34.18 494 VAL B O 1
ATOM 3949 N N . GLN C 1 239 ? -10.666 21.028 -44.970 1.00 37.39 495 GLN B N 1
ATOM 3950 C CA . GLN C 1 239 ? -10.789 22.414 -44.579 1.00 39.03 495 GLN B CA 1
ATOM 3951 C C . GLN C 1 239 ? -11.748 22.610 -43.401 1.00 36.04 495 GLN B C 1
ATOM 3952 O O . GLN C 1 239 ? -11.563 23.535 -42.610 1.00 40.47 495 GLN B O 1
ATOM 3958 N N . ALA C 1 240 ? -12.745 21.741 -43.272 1.00 32.71 496 ALA B N 1
ATOM 3959 C CA . ALA C 1 240 ? -13.744 21.903 -42.188 1.00 32.79 496 ALA B CA 1
ATOM 3960 C C . ALA C 1 240 ? -13.296 21.328 -40.848 1.00 32.68 496 ALA B C 1
ATOM 3961 O O . ALA C 1 240 ? -13.546 21.924 -39.800 1.00 32.12 496 ALA B O 1
ATOM 3963 N N . ALA C 1 241 ? -12.664 20.160 -40.888 1.00 30.62 497 ALA B N 1
ATOM 3964 C CA . ALA C 1 241 ? -12.580 19.311 -39.699 1.00 30.63 497 ALA B CA 1
ATOM 3965 C C . ALA C 1 241 ? -11.172 18.991 -39.227 1.00 29.15 497 ALA B C 1
ATOM 3966 O O . ALA C 1 241 ? -10.954 18.749 -38.048 1.00 28.87 497 ALA B O 1
ATOM 3968 N N . PHE C 1 242 ? -10.198 18.974 -40.132 1.00 26.49 498 PHE B N 1
ATOM 3969 C CA . PHE C 1 242 ? -8.801 18.605 -39.795 1.00 25.01 498 PHE B CA 1
ATOM 3970 C C . PHE C 1 242 ? -8.120 19.740 -38.977 1.00 24.14 498 PHE B C 1
ATOM 3971 O O . PHE C 1 242 ? -8.472 20.937 -39.097 1.00 25.97 498 PHE B O 1
ATOM 3979 N N . PRO C 1 243 ? -7.136 19.383 -38.134 1.00 23.98 499 PRO B N 1
ATOM 3980 C CA . PRO C 1 243 ? -6.357 20.407 -37.448 1.00 23.68 499 PRO B CA 1
ATOM 3981 C C . PRO C 1 243 ? -5.611 21.258 -38.465 1.00 23.58 499 PRO B C 1
ATOM 3982 O O . PRO C 1 243 ? -5.054 20.707 -39.452 1.00 25.11 499 PRO B O 1
ATOM 3986 N N . PRO C 1 244 ? -5.699 22.591 -38.270 1.00 24.85 500 PRO B N 1
ATOM 3987 C CA . PRO C 1 244 ? -5.121 23.553 -39.203 1.00 25.54 500 PRO B CA 1
ATOM 3988 C C . PRO C 1 244 ? -3.646 23.317 -39.501 1.00 25.77 500 PRO B C 1
ATOM 3989 O O . PRO C 1 244 ? -3.218 23.415 -40.654 1.00 26.10 500 PRO B O 1
ATOM 3993 N N . LEU C 1 245 ? -2.855 23.004 -38.466 1.00 25.68 501 LEU B N 1
ATOM 3994 C CA . LEU C 1 245 ? -1.442 22.690 -38.672 1.00 23.70 501 LEU B CA 1
ATOM 3995 C C . LEU C 1 245 ? -1.243 21.539 -39.645 1.00 24.69 501 LEU B C 1
ATOM 3996 O O . LEU C 1 245 ? -0.364 21.600 -40.502 1.00 24.45 501 LEU B O 1
ATOM 4001 N N . TYR C 1 246 ? -2.049 20.480 -39.500 1.00 26.52 502 TYR B N 1
ATOM 4002 C CA . TYR C 1 246 ? -1.953 19.313 -40.397 1.00 28.40 502 TYR B CA 1
ATOM 4003 C C . TYR C 1 246 ? -2.195 19.721 -41.850 1.00 30.60 502 TYR B C 1
ATOM 4004 O O . TYR C 1 246 ? -1.388 19.421 -42.725 1.00 32.33 502 TYR B O 1
ATOM 4013 N N . LYS C 1 247 ? -3.269 20.474 -42.085 1.00 32.72 503 LYS B N 1
ATOM 4014 C CA . LYS C 1 247 ? -3.564 21.034 -43.410 1.00 35.91 503 LYS B CA 1
ATOM 4015 C C . LYS C 1 247 ? -2.373 21.844 -43.956 1.00 33.22 503 LYS B C 1
ATOM 4016 O O . LYS C 1 247 ? -1.910 21.618 -45.097 1.00 32.52 503 LYS B O 1
ATOM 4022 N N . GLU C 1 248 ? -1.828 22.725 -43.116 1.00 28.90 504 GLU B N 1
ATOM 4023 C CA . GLU C 1 248 ? -0.723 23.583 -43.518 1.00 26.35 504 GLU B CA 1
ATOM 4024 C C . GLU C 1 248 ? 0.523 22.797 -43.891 1.00 26.13 504 GLU B C 1
ATOM 4025 O O . GLU C 1 248 ? 1.184 23.079 -44.895 1.00 26.79 504 GLU B O 1
ATOM 4031 N N . LEU C 1 249 ? 0.834 21.776 -43.104 1.00 25.83 505 LEU B N 1
ATOM 4032 C CA . LEU C 1 249 ? 2.025 20.966 -43.381 1.00 26.01 505 LEU B CA 1
ATOM 4033 C C . LEU C 1 249 ? 1.876 20.022 -44.568 1.00 25.09 505 LEU B C 1
ATOM 4034 O O . LEU C 1 249 ? 2.884 19.711 -45.212 1.00 24.91 505 LEU B O 1
ATOM 4039 N N . PHE C 1 250 ? 0.674 19.529 -44.834 1.00 26.01 506 PHE B N 1
ATOM 4040 C CA . PHE C 1 250 ? 0.542 18.383 -45.764 1.00 28.91 506 PHE B CA 1
ATOM 4041 C C . PHE C 1 250 ? -0.378 18.588 -46.939 1.00 31.48 506 PHE B C 1
ATOM 4042 O O . PHE C 1 250 ? -0.331 17.757 -47.874 1.00 35.45 506 PHE B O 1
ATOM 4050 N N . SER C 1 251 ? -1.098 19.719 -46.982 1.00 34.59 507 SER B N 1
ATOM 4051 C CA . SER C 1 251 ? -2.283 19.833 -47.948 1.00 36.47 507 SER B CA 1
ATOM 4052 C C . SER C 1 251 ? -1.999 20.511 -49.305 1.00 36.51 507 SER B C 1
ATOM 4053 O O . SER C 1 251 ? -1.155 21.389 -49.347 1.00 39.02 507 SER B O 1
ATOM 4056 N N . GLU D 2 1 ? 3.528 31.605 -45.773 1.00 61.85 4 GLU E N 1
ATOM 4057 C CA . GLU D 2 1 ? 4.350 31.073 -44.663 1.00 60.31 4 GLU E CA 1
ATOM 4058 C C . GLU D 2 1 ? 3.616 29.899 -43.984 1.00 57.64 4 GLU E C 1
ATOM 4059 O O . GLU D 2 1 ? 2.672 29.301 -44.536 1.00 49.45 4 GLU E O 1
ATOM 4065 N N . PHE D 2 2 ? 4.089 29.537 -42.800 1.00 53.38 5 PHE E N 1
ATOM 4066 C CA . PHE D 2 2 ? 3.489 28.498 -41.993 1.00 45.91 5 PHE E CA 1
ATOM 4067 C C . PHE D 2 2 ? 3.185 29.161 -40.656 1.00 40.86 5 PHE E C 1
ATOM 4068 O O . PHE D 2 2 ? 3.916 28.943 -39.679 1.00 38.00 5 PHE E O 1
ATOM 4076 N N . PRO D 2 3 ? 2.125 30.023 -40.637 1.00 34.47 6 PRO E N 1
ATOM 4077 C CA . PRO D 2 3 ? 1.739 30.809 -39.452 1.00 32.13 6 PRO E CA 1
ATOM 4078 C C . PRO D 2 3 ? 1.415 29.953 -38.224 1.00 30.18 6 PRO E C 1
ATOM 4079 O O . PRO D 2 3 ? 1.821 30.301 -37.112 1.00 26.89 6 PRO E O 1
ATOM 4083 N N . TYR D 2 4 ? 0.701 28.844 -38.444 1.00 28.51 7 TYR E N 1
ATOM 4084 C CA . TYR D 2 4 ? 0.322 27.946 -37.366 1.00 28.73 7 TYR E CA 1
ATOM 4085 C C . TYR D 2 4 ? 1.575 27.327 -36.742 1.00 28.37 7 TYR E C 1
ATOM 4086 O O . TYR D 2 4 ? 1.779 27.404 -35.515 1.00 26.56 7 TYR E O 1
ATOM 4095 N N . LEU D 2 5 ? 2.434 26.772 -37.601 1.00 27.72 8 LEU E N 1
ATOM 4096 C CA . LEU D 2 5 ? 3.701 26.179 -37.167 1.00 25.91 8 LEU E CA 1
ATOM 4097 C C . LEU D 2 5 ? 4.606 27.235 -36.541 1.00 25.63 8 LEU E C 1
ATOM 4098 O O . LEU D 2 5 ? 5.263 26.986 -35.527 1.00 25.33 8 LEU E O 1
ATOM 4103 N N . LEU D 2 6 ? 4.610 28.421 -37.139 1.00 26.92 9 LEU E N 1
ATOM 4104 C CA . LEU D 2 6 ? 5.379 29.543 -36.618 1.00 27.72 9 LEU E CA 1
ATOM 4105 C C . LEU D 2 6 ? 4.844 29.927 -35.256 1.00 27.01 9 LEU E C 1
ATOM 4106 O O . LEU D 2 6 ? 5.630 30.205 -34.371 1.00 27.18 9 LEU E O 1
ATOM 4111 N N . SER D 2 7 ? 3.524 29.887 -35.067 1.00 29.65 10 SER E N 1
ATOM 4112 C CA . SER D 2 7 ? 2.905 30.215 -33.744 1.00 31.74 10 SER E CA 1
ATOM 4113 C C . SER D 2 7 ? 3.361 29.308 -32.562 1.00 33.02 10 SER E C 1
ATOM 4114 O O . SER D 2 7 ? 3.612 29.812 -31.456 1.00 31.66 10 SER E O 1
ATOM 4117 N N . LEU D 2 8 ? 3.520 28.004 -32.824 1.00 33.25 11 LEU E N 1
ATOM 4118 C CA . LEU D 2 8 ? 4.007 27.050 -31.813 1.00 32.46 11 LEU E CA 1
ATOM 4119 C C . LEU D 2 8 ? 5.480 27.202 -31.444 1.00 32.77 11 LEU E C 1
ATOM 4120 O O . LEU D 2 8 ? 5.897 26.660 -30.422 1.00 31.84 11 LEU E O 1
ATOM 4125 N N . LEU D 2 9 ? 6.273 27.883 -32.269 1.00 34.73 12 LEU E N 1
ATOM 4126 C CA . LEU D 2 9 ? 7.667 28.211 -31.883 1.00 37.02 12 LEU E CA 1
ATOM 4127 C C . LEU D 2 9 ? 7.760 29.288 -30.827 1.00 37.28 12 LEU E C 1
ATOM 4128 O O . LEU D 2 9 ? 8.763 29.326 -30.127 1.00 41.77 12 LEU E O 1
ATOM 4133 N N . GLY D 2 10 ? 6.743 30.148 -30.704 1.00 36.69 13 GLY E N 1
ATOM 4134 C CA . GLY D 2 10 ? 6.626 31.083 -29.554 1.00 36.26 13 GLY E CA 1
ATOM 4135 C C . GLY D 2 10 ? 6.727 30.458 -28.153 1.00 35.50 13 GLY E C 1
ATOM 4136 O O . GLY D 2 10 ? 5.900 29.639 -27.731 1.00 32.78 13 GLY E O 1
ATOM 4137 N N . ALA E 1 9 ? -67.297 17.935 3.587 1.00 54.18 265 ALA D N 1
ATOM 4138 C CA . ALA E 1 9 ? -66.426 16.778 3.183 1.00 54.80 265 ALA D CA 1
ATOM 4139 C C . ALA E 1 9 ? -67.117 15.439 3.501 1.00 54.99 265 ALA D C 1
ATOM 4140 O O . ALA E 1 9 ? -67.585 15.278 4.616 1.00 56.80 265 ALA D O 1
ATOM 4142 N N . SER E 1 10 ? -67.286 14.598 2.493 1.00 54.84 266 SER D N 1
ATOM 4143 C CA . SER E 1 10 ? -68.143 13.444 2.636 1.00 54.95 266 SER D CA 1
ATOM 4144 C C . SER E 1 10 ? -67.427 12.334 3.426 1.00 59.57 266 SER D C 1
ATOM 4145 O O . SER E 1 10 ? -66.203 12.380 3.619 1.00 56.45 266 SER D O 1
ATOM 4148 N N . LEU E 1 11 ? -68.198 11.349 3.906 1.00 61.72 267 LEU D N 1
ATOM 4149 C CA . LEU E 1 11 ? -67.622 10.207 4.605 1.00 60.75 267 LEU D CA 1
ATOM 4150 C C . LEU E 1 11 ? -66.588 9.478 3.727 1.00 61.07 267 LEU D C 1
ATOM 4151 O O . LEU E 1 11 ? -65.518 9.076 4.220 1.00 65.20 267 LEU D O 1
ATOM 4156 N N . THR E 1 12 ? -66.884 9.336 2.435 1.00 59.79 268 THR D N 1
ATOM 4157 C CA . THR E 1 12 ? -65.916 8.708 1.516 1.00 60.01 268 THR D CA 1
ATOM 4158 C C . THR E 1 12 ? -64.602 9.533 1.440 1.00 57.12 268 THR D C 1
ATOM 4159 O O . THR E 1 12 ? -63.514 8.949 1.533 1.00 52.73 268 THR D O 1
ATOM 4163 N N . GLU E 1 13 ? -64.710 10.855 1.290 1.00 56.58 269 GLU D N 1
ATOM 4164 C CA . GLU E 1 13 ? -63.525 11.710 1.268 1.00 58.35 269 GLU D CA 1
ATOM 4165 C C . GLU E 1 13 ? -62.714 11.602 2.580 1.00 57.52 269 GLU D C 1
ATOM 4166 O O . GLU E 1 13 ? -61.463 11.571 2.564 1.00 54.23 269 GLU D O 1
ATOM 4172 N N . ILE E 1 14 ? -63.417 11.546 3.719 1.00 60.10 270 ILE D N 1
ATOM 4173 C CA . ILE E 1 14 ? -62.705 11.397 5.009 1.00 60.13 270 ILE D CA 1
ATOM 4174 C C . ILE E 1 14 ? -62.013 10.049 5.120 1.00 57.59 270 ILE D C 1
ATOM 4175 O O . ILE E 1 14 ? -60.870 9.970 5.568 1.00 62.65 270 ILE D O 1
ATOM 4180 N N . GLU E 1 15 ? -62.692 8.991 4.695 1.00 52.96 271 GLU D N 1
ATOM 4181 C CA . GLU E 1 15 ? -62.080 7.639 4.652 1.00 54.43 271 GLU D CA 1
ATOM 4182 C C . GLU E 1 15 ? -60.833 7.661 3.757 1.00 53.62 271 GLU D C 1
ATOM 4183 O O . GLU E 1 15 ? -59.786 7.149 4.135 1.00 54.40 271 GLU D O 1
ATOM 4189 N N . HIS E 1 16 ? -60.930 8.277 2.583 1.00 55.19 272 HIS D N 1
ATOM 4190 C CA . HIS E 1 16 ? -59.767 8.361 1.700 1.00 58.11 272 HIS D CA 1
ATOM 4191 C C . HIS E 1 16 ? -58.614 9.199 2.343 1.00 54.94 272 HIS D C 1
ATOM 4192 O O . HIS E 1 16 ? -57.432 8.885 2.163 1.00 52.24 272 HIS D O 1
ATOM 4199 N N . LEU E 1 17 ? -58.979 10.272 3.050 1.00 49.42 273 LEU D N 1
ATOM 4200 C CA . LEU E 1 17 ? -57.997 11.083 3.769 1.00 42.41 273 LEU D CA 1
ATOM 4201 C C . LEU E 1 17 ? -57.209 10.294 4.842 1.00 42.09 273 LEU D C 1
ATOM 4202 O O . LEU E 1 17 ? -55.987 10.484 5.012 1.00 44.16 273 LEU D O 1
ATOM 4207 N N . VAL E 1 18 ? -57.902 9.415 5.568 1.00 39.08 274 VAL D N 1
ATOM 4208 C CA . VAL E 1 18 ? -57.242 8.525 6.545 1.00 38.27 274 VAL D CA 1
ATOM 4209 C C . VAL E 1 18 ? -56.169 7.707 5.845 1.00 42.68 274 VAL D C 1
ATOM 4210 O O . VAL E 1 18 ? -55.026 7.671 6.278 1.00 46.32 274 VAL D O 1
ATOM 4214 N N . GLN E 1 19 ? -56.543 7.071 4.738 1.00 43.85 275 GLN D N 1
ATOM 4215 C CA . GLN E 1 19 ? -55.610 6.270 3.921 1.00 44.98 275 GLN D CA 1
ATOM 4216 C C . GLN E 1 19 ? -54.432 7.108 3.417 1.00 41.65 275 GLN D C 1
ATOM 4217 O O . GLN E 1 19 ? -53.270 6.665 3.477 1.00 43.92 275 GLN D O 1
ATOM 4223 N N . SER E 1 20 ? -54.746 8.304 2.912 1.00 40.77 276 SER D N 1
ATOM 4224 C CA . SER E 1 20 ? -53.729 9.210 2.367 1.00 38.61 276 SER D CA 1
ATOM 4225 C C . SER E 1 20 ? -52.696 9.590 3.442 1.00 38.26 276 SER D C 1
ATOM 4226 O O . SER E 1 20 ? -51.462 9.502 3.214 1.00 38.52 276 SER D O 1
ATOM 4229 N N . VAL E 1 21 ? -53.210 10.015 4.603 1.00 37.09 277 VAL D N 1
ATOM 4230 C CA . VAL E 1 21 ? -52.342 10.447 5.722 1.00 33.65 277 VAL D CA 1
ATOM 4231 C C . VAL E 1 21 ? -51.468 9.289 6.223 1.00 34.06 277 VAL D C 1
ATOM 4232 O O . VAL E 1 21 ? -50.236 9.445 6.418 1.00 34.12 277 VAL D O 1
ATOM 4236 N N . CYS E 1 22 ? -52.081 8.117 6.357 1.00 34.48 278 CYS D N 1
ATOM 4237 C CA . CYS E 1 22 ? -51.338 6.940 6.802 1.00 35.30 278 CYS D CA 1
ATOM 4238 C C . CYS E 1 22 ? -50.217 6.605 5.838 1.00 35.66 278 CYS D C 1
ATOM 4239 O O . CYS E 1 22 ? -49.119 6.297 6.271 1.00 38.37 278 CYS D O 1
ATOM 4242 N N . LYS E 1 23 ? -50.475 6.728 4.540 1.00 35.27 279 LYS D N 1
ATOM 4243 C CA . LYS E 1 23 ? -49.459 6.457 3.516 1.00 36.58 279 LYS D CA 1
ATOM 4244 C C . LYS E 1 23 ? -48.310 7.474 3.583 1.00 37.39 279 LYS D C 1
ATOM 4245 O O . LYS E 1 23 ? -47.122 7.092 3.563 1.00 36.61 279 LYS D O 1
ATOM 4251 N N . SER E 1 24 ? -48.669 8.760 3.665 1.00 40.12 280 SER D N 1
ATOM 4252 C CA . SER E 1 24 ? -47.685 9.835 3.762 1.00 40.85 280 SER D CA 1
ATOM 4253 C C . SER E 1 24 ? -46.756 9.620 4.940 1.00 37.70 280 SER D C 1
ATOM 4254 O O . SER E 1 24 ? -45.535 9.830 4.828 1.00 37.49 280 SER D O 1
ATOM 4257 N N . TYR E 1 25 ? -47.334 9.212 6.065 1.00 34.54 281 TYR D N 1
ATOM 4258 C CA . TYR E 1 25 ? -46.540 8.875 7.245 1.00 34.50 281 TYR D CA 1
ATOM 4259 C C . TYR E 1 25 ? -45.628 7.664 6.971 1.00 34.47 281 TYR D C 1
ATOM 4260 O O . TYR E 1 25 ? -44.413 7.708 7.251 1.00 33.70 281 TYR D O 1
ATOM 4269 N N . ARG E 1 26 ? -46.203 6.587 6.429 1.00 38.73 282 ARG D N 1
ATOM 4270 C CA . ARG E 1 26 ? -45.448 5.337 6.150 1.00 39.25 282 ARG D CA 1
ATOM 4271 C C . ARG E 1 26 ? -44.187 5.619 5.332 1.00 35.84 282 ARG D C 1
ATOM 4272 O O . ARG E 1 26 ? -43.107 5.080 5.623 1.00 34.17 282 ARG D O 1
ATOM 4280 N N . GLU E 1 27 ? -44.348 6.474 4.332 1.00 35.26 283 GLU D N 1
ATOM 4281 C CA . GLU E 1 27 ? -43.305 6.855 3.385 1.00 37.82 283 GLU D CA 1
ATOM 4282 C C . GLU E 1 27 ? -42.218 7.755 3.969 1.00 36.79 283 GLU D C 1
ATOM 4283 O O . GLU E 1 27 ? -41.177 7.921 3.339 1.00 35.87 283 GLU D O 1
ATOM 4289 N N . THR E 1 28 ? -42.465 8.348 5.142 1.00 34.72 284 THR D N 1
ATOM 4290 C CA . THR E 1 28 ? -41.545 9.357 5.719 1.00 35.04 284 THR D CA 1
ATOM 4291 C C . THR E 1 28 ? -41.217 9.091 7.225 1.00 35.63 284 THR D C 1
ATOM 4292 O O . THR E 1 28 ? -40.619 9.951 7.892 1.00 34.81 284 THR D O 1
ATOM 4296 N N . CYS E 1 29 ? -41.550 7.903 7.698 1.00 36.76 285 CYS D N 1
ATOM 4297 C CA . CYS E 1 29 ? -41.430 7.588 9.101 1.00 38.95 285 CYS D CA 1
ATOM 4298 C C . CYS E 1 29 ? -39.969 7.350 9.537 1.00 41.88 285 CYS D C 1
ATOM 4299 O O . CYS E 1 29 ? -39.701 7.287 10.738 1.00 41.99 285 CYS D O 1
ATOM 4302 N N . GLN E 1 30 ? -39.051 7.216 8.570 1.00 44.76 286 GLN D N 1
ATOM 4303 C CA . GLN E 1 30 ? -37.597 7.099 8.818 1.00 48.07 286 GLN D CA 1
ATOM 4304 C C . GLN E 1 30 ? -36.946 6.026 9.712 1.00 49.05 286 GLN D C 1
ATOM 4305 O O . GLN E 1 30 ? -35.759 6.142 9.989 1.00 52.12 286 GLN D O 1
ATOM 4311 N N . LEU E 1 31 ? -37.751 5.108 10.225 1.00 48.80 287 LEU D N 1
ATOM 4312 C CA . LEU E 1 31 ? -37.319 4.078 11.127 1.00 47.04 287 LEU D CA 1
ATOM 4313 C C . LEU E 1 31 ? -38.485 3.113 11.150 1.00 45.92 287 LEU D C 1
ATOM 4314 O O . LEU E 1 31 ? -39.603 3.522 11.408 1.00 48.36 287 LEU D O 1
ATOM 4319 N N . ARG E 1 32 ? -38.222 1.853 10.842 1.00 45.05 288 ARG D N 1
ATOM 4320 C CA . ARG E 1 32 ? -39.264 0.821 10.822 1.00 48.69 288 ARG D CA 1
ATOM 4321 C C . ARG E 1 32 ? -39.571 0.363 12.234 1.00 44.20 288 ARG D C 1
ATOM 4322 O O . ARG E 1 32 ? -38.647 0.080 12.993 1.00 41.63 288 ARG D O 1
ATOM 4330 N N . LEU E 1 33 ? -40.850 0.280 12.587 1.00 43.63 289 LEU D N 1
ATOM 4331 C CA . LEU E 1 33 ? -41.227 -0.173 13.910 1.00 43.34 289 LEU D CA 1
ATOM 4332 C C . LEU E 1 33 ? -40.622 -1.550 14.243 1.00 44.81 289 LEU D C 1
ATOM 4333 O O . LEU E 1 33 ? -40.122 -1.783 15.346 1.00 44.94 289 LEU D O 1
ATOM 4338 N N . GLU E 1 34 ? -40.666 -2.439 13.257 1.00 48.72 290 GLU D N 1
ATOM 4339 C CA . GLU E 1 34 ? -40.135 -3.800 13.357 1.00 52.30 290 GLU D CA 1
ATOM 4340 C C . GLU E 1 34 ? -38.654 -3.835 13.740 1.00 50.63 290 GLU D C 1
ATOM 4341 O O . GLU E 1 34 ? -38.255 -4.596 14.655 1.00 48.55 290 GLU D O 1
ATOM 4347 N N . ASP E 1 35 ? -37.855 -3.027 13.042 1.00 48.54 291 ASP D N 1
ATOM 4348 C CA . ASP E 1 35 ? -36.437 -2.799 13.374 1.00 45.22 291 ASP D CA 1
ATOM 4349 C C . ASP E 1 35 ? -36.237 -2.247 14.799 1.00 43.27 291 ASP D C 1
ATOM 4350 O O . ASP E 1 35 ? -35.366 -2.717 15.538 1.00 40.57 291 ASP D O 1
ATOM 4355 N N . LEU E 1 36 ? -37.023 -1.239 15.181 1.00 41.60 292 LEU D N 1
ATOM 4356 C CA . LEU E 1 36 ? -36.894 -0.644 16.514 1.00 39.24 292 LEU D CA 1
ATOM 4357 C C . LEU E 1 36 ? -37.199 -1.645 17.634 1.00 37.43 292 LEU D C 1
ATOM 4358 O O . LEU E 1 36 ? -36.499 -1.680 18.651 1.00 34.64 292 LEU D O 1
ATOM 4363 N N . LEU E 1 37 ? -38.241 -2.453 17.442 1.00 40.88 293 LEU D N 1
ATOM 4364 C CA . LEU E 1 37 ? -38.621 -3.474 18.416 1.00 43.10 293 LEU D CA 1
ATOM 4365 C C . LEU E 1 37 ? -37.516 -4.516 18.546 1.00 45.67 293 LEU D C 1
ATOM 4366 O O . LEU E 1 37 ? -37.144 -4.898 19.660 1.00 44.75 293 LEU D O 1
ATOM 4371 N N . ARG E 1 38 ? -36.971 -4.926 17.405 1.00 50.69 294 ARG D N 1
ATOM 4372 C CA . ARG E 1 38 ? -35.970 -5.983 17.372 1.00 54.11 294 ARG D CA 1
ATOM 4373 C C . ARG E 1 38 ? -34.672 -5.583 18.049 1.00 49.21 294 ARG D C 1
ATOM 4374 O O . ARG E 1 38 ? -33.918 -6.450 18.516 1.00 46.01 294 ARG D O 1
ATOM 4382 N N . GLN E 1 39 ? -34.415 -4.281 18.110 1.00 45.60 295 GLN D N 1
ATOM 4383 C CA . GLN E 1 39 ? -33.156 -3.777 18.649 1.00 45.47 295 GLN D CA 1
ATOM 4384 C C . GLN E 1 39 ? -33.237 -3.378 20.120 1.00 43.73 295 GLN D C 1
ATOM 4385 O O . GLN E 1 39 ? -32.258 -2.899 20.682 1.00 40.33 295 GLN D O 1
ATOM 4391 N N . ARG E 1 40 ? -34.352 -3.693 20.782 1.00 41.11 296 ARG D N 1
ATOM 4392 C CA . ARG E 1 40 ? -34.463 -3.452 22.218 1.00 40.19 296 ARG D CA 1
ATOM 4393 C C . ARG E 1 40 ? -33.371 -4.135 23.037 1.00 42.66 296 ARG D C 1
ATOM 4394 O O . ARG E 1 40 ? -32.906 -3.577 24.022 1.00 49.33 296 ARG D O 1
ATOM 4402 N N . SER E 1 41 ? -32.938 -5.310 22.606 1.00 46.46 297 SER D N 1
ATOM 4403 C CA . SER E 1 41 ? -31.937 -6.080 23.327 1.00 49.45 297 SER D CA 1
ATOM 4404 C C . SER E 1 41 ? -30.504 -5.595 23.061 1.00 50.30 297 SER D C 1
ATOM 4405 O O . SER E 1 41 ? -29.552 -6.074 23.673 1.00 52.31 297 SER D O 1
ATOM 4408 N N . ASN E 1 42 ? -30.379 -4.598 22.175 1.00 48.74 298 ASN D N 1
ATOM 4409 C CA . ASN E 1 42 ? -29.122 -3.899 21.914 1.00 47.17 298 ASN D CA 1
ATOM 4410 C C . ASN E 1 42 ? -29.004 -2.654 22.778 1.00 43.74 298 ASN D C 1
ATOM 4411 O O . ASN E 1 42 ? -29.521 -1.579 22.432 1.00 42.91 298 ASN D O 1
ATOM 4416 N N . ILE E 1 43 ? -28.287 -2.804 23.904 1.00 37.90 299 ILE D N 1
ATOM 4417 C CA . ILE E 1 43 ? -28.201 -1.789 24.967 1.00 35.03 299 ILE D CA 1
ATOM 4418 C C . ILE E 1 43 ? -26.745 -1.371 25.242 1.00 32.55 299 ILE D C 1
ATOM 4419 O O . ILE E 1 43 ? -25.851 -2.230 25.331 1.00 29.91 299 ILE D O 1
ATOM 4424 N N . PHE E 1 44 ? -26.510 -0.077 25.374 1.00 31.50 300 PHE D N 1
ATOM 4425 C CA . PHE E 1 44 ? -25.157 0.402 25.739 1.00 31.86 300 PHE D CA 1
ATOM 4426 C C . PHE E 1 44 ? -24.583 -0.290 27.008 1.00 33.39 300 PHE D C 1
ATOM 4427 O O . PHE E 1 44 ? -25.243 -0.417 28.069 1.00 34.48 300 PHE D O 1
ATOM 4435 N N . SER E 1 45 ? -23.341 -0.743 26.874 1.00 31.13 301 SER D N 1
ATOM 4436 C CA . SER E 1 45 ? -22.568 -1.271 27.980 1.00 32.58 301 SER D CA 1
ATOM 4437 C C . SER E 1 45 ? -22.217 -0.183 28.970 1.00 33.92 301 SER D C 1
ATOM 4438 O O . SER E 1 45 ? -22.233 0.981 28.586 1.00 33.20 301 SER D O 1
ATOM 4441 N N . ARG E 1 46 ? -21.813 -0.537 30.164 1.00 35.35 302 ARG D N 1
ATOM 4442 C CA . ARG E 1 46 ? -21.283 0.374 31.163 1.00 39.58 302 ARG D CA 1
ATOM 4443 C C . ARG E 1 46 ? -20.164 1.289 30.574 1.00 37.72 302 ARG D C 1
ATOM 4444 O O . ARG E 1 46 ? -20.183 2.515 30.734 1.00 37.76 302 ARG D O 1
ATOM 4452 N N . GLU E 1 47 ? -19.210 0.677 29.872 1.00 35.10 303 GLU D N 1
ATOM 4453 C CA . GLU E 1 47 ? -18.077 1.414 29.304 1.00 37.37 303 GLU D CA 1
ATOM 4454 C C . GLU E 1 47 ? -18.554 2.421 28.261 1.00 35.62 303 GLU D C 1
ATOM 4455 O O . GLU E 1 47 ? -18.036 3.529 28.149 1.00 33.98 303 GLU D O 1
ATOM 4461 N N . GLU E 1 48 ? -19.561 2.009 27.488 1.00 32.01 304 GLU D N 1
ATOM 4462 C CA . GLU E 1 48 ? -20.127 2.854 26.428 1.00 29.98 304 GLU D CA 1
ATOM 4463 C C . GLU E 1 48 ? -20.806 4.061 27.024 1.00 28.92 304 GLU D C 1
ATOM 4464 O O . GLU E 1 48 ? -20.633 5.173 26.537 1.00 28.05 304 GLU D O 1
ATOM 4470 N N . VAL E 1 49 ? -21.589 3.818 28.065 1.00 25.81 305 VAL D N 1
ATOM 4471 C CA . VAL E 1 49 ? -22.238 4.879 28.826 1.00 25.10 305 VAL D CA 1
ATOM 4472 C C . VAL E 1 49 ? -21.216 5.879 29.405 1.00 25.00 305 VAL D C 1
ATOM 4473 O O . VAL E 1 49 ? -21.375 7.093 29.235 1.00 24.45 305 VAL D O 1
ATOM 4477 N N . THR E 1 50 ? -20.185 5.363 30.071 1.00 26.64 306 THR D N 1
ATOM 4478 C CA . THR E 1 50 ? -19.110 6.209 30.561 1.00 27.70 306 THR D CA 1
ATOM 4479 C C . THR E 1 50 ? -18.517 7.103 29.452 1.00 27.62 306 THR D C 1
ATOM 4480 O O . THR E 1 50 ? -18.277 8.302 29.665 1.00 28.86 306 THR D O 1
ATOM 4484 N N . GLY E 1 51 ? -18.320 6.509 28.280 1.00 27.53 307 GLY D N 1
ATOM 4485 C CA . GLY E 1 51 ? -17.817 7.220 27.106 1.00 27.31 307 GLY D CA 1
ATOM 4486 C C . GLY E 1 51 ? -18.662 8.418 26.747 1.00 26.96 307 GLY D C 1
ATOM 4487 O O . GLY E 1 51 ? -18.152 9.456 26.485 1.00 27.91 307 GLY D O 1
ATOM 4488 N N . TYR E 1 52 ? -19.982 8.258 26.745 1.00 24.67 308 TYR D N 1
ATOM 4489 C CA . TYR E 1 52 ? -20.912 9.362 26.482 1.00 24.91 308 TYR D CA 1
ATOM 4490 C C . TYR E 1 52 ? -20.853 10.397 27.598 1.00 26.32 308 TYR D C 1
ATOM 4491 O O . TYR E 1 52 ? -20.908 11.592 27.336 1.00 24.43 308 TYR D O 1
ATOM 4500 N N . GLN E 1 53 ? -20.748 9.951 28.852 1.00 27.39 309 GLN D N 1
ATOM 4501 C CA . GLN E 1 53 ? -20.788 10.898 29.971 1.00 28.77 309 GLN D CA 1
ATOM 4502 C C . GLN E 1 53 ? -19.499 11.755 30.031 1.00 31.71 309 GLN D C 1
ATOM 4503 O O . GLN E 1 53 ? -19.505 12.913 30.550 1.00 36.05 309 GLN D O 1
ATOM 4509 N N . ARG E 1 54 ? -18.424 11.190 29.502 1.00 33.24 310 ARG D N 1
ATOM 4510 C CA . ARG E 1 54 ? -17.129 11.895 29.412 1.00 35.66 310 ARG D CA 1
ATOM 4511 C C . ARG E 1 54 ? -16.996 12.809 28.184 1.00 32.30 310 ARG D C 1
ATOM 4512 O O . ARG E 1 54 ? -16.083 13.646 28.104 1.00 31.86 310 ARG D O 1
ATOM 4520 N N . LYS E 1 55 ? -17.924 12.648 27.256 1.00 29.32 311 LYS D N 1
ATOM 4521 C CA . LYS E 1 55 ? -17.906 13.531 26.071 1.00 29.99 311 LYS D CA 1
ATOM 4522 C C . LYS E 1 55 ? -18.070 14.984 26.425 1.00 28.21 311 LYS D C 1
ATOM 4523 O O . LYS E 1 55 ? -18.758 15.344 27.393 1.00 30.39 311 LYS D O 1
ATOM 4529 N N . SER E 1 56 ? -17.431 15.853 25.639 1.00 26.90 312 SER D N 1
ATOM 4530 C CA . SER E 1 56 ? -17.595 17.285 25.875 1.00 25.30 312 SER D CA 1
ATOM 4531 C C . SER E 1 56 ? -19.065 17.664 25.605 1.00 24.17 312 SER D C 1
ATOM 4532 O O . SER E 1 56 ? -19.804 17.011 24.770 1.00 22.95 312 SER D O 1
ATOM 4535 N N . MET E 1 57 ? -19.498 18.732 26.287 1.00 24.97 313 MET D N 1
ATOM 4536 C CA . MET E 1 57 ? -20.779 19.322 25.976 1.00 27.51 313 MET D CA 1
ATOM 4537 C C . MET E 1 57 ? -20.937 19.629 24.482 1.00 27.56 313 MET D C 1
ATOM 4538 O O . MET E 1 57 ? -21.991 19.334 23.903 1.00 27.30 313 MET D O 1
ATOM 4543 N N . TRP E 1 58 ? -19.912 20.231 23.857 1.00 28.85 314 TRP D N 1
ATOM 4544 C CA . TRP E 1 58 ? -20.015 20.638 22.443 1.00 30.26 314 TRP D CA 1
ATOM 4545 C C . TRP E 1 58 ? -20.210 19.419 21.561 1.00 27.48 314 TRP D C 1
ATOM 4546 O O . TRP E 1 58 ? -21.033 19.467 20.661 1.00 25.82 314 TRP D O 1
ATOM 4557 N N . GLU E 1 59 ? -19.507 18.318 21.809 1.00 25.07 315 GLU D N 1
ATOM 4558 C CA . GLU E 1 59 ? -19.611 17.167 20.902 1.00 23.52 315 GLU D CA 1
ATOM 4559 C C . GLU E 1 59 ? -21.021 16.534 21.026 1.00 22.01 315 GLU D C 1
ATOM 4560 O O . GLU E 1 59 ? -21.633 16.176 20.012 1.00 21.76 315 GLU D O 1
ATOM 4566 N N . MET E 1 60 ? -21.502 16.411 22.260 1.00 21.92 316 MET D N 1
ATOM 4567 C CA . MET E 1 60 ? -22.798 15.807 22.480 1.00 22.45 316 MET D CA 1
ATOM 4568 C C . MET E 1 60 ? -23.924 16.722 21.874 1.00 21.45 316 MET D C 1
ATOM 4569 O O . MET E 1 60 ? -24.859 16.222 21.219 1.00 21.64 316 MET D O 1
ATOM 4574 N N . TRP E 1 61 ? -23.795 18.040 22.072 1.00 20.36 317 TRP D N 1
ATOM 4575 C CA . TRP E 1 61 ? -24.744 18.990 21.444 1.00 19.18 317 TRP D CA 1
ATOM 4576 C C . TRP E 1 61 ? -24.755 18.909 19.937 1.00 19.30 317 TRP D C 1
ATOM 4577 O O . TRP E 1 61 ? -25.805 18.889 19.299 1.00 19.69 317 TRP D O 1
ATOM 4588 N N . GLU E 1 62 ? -23.579 18.853 19.348 1.00 19.92 318 GLU D N 1
ATOM 4589 C CA . GLU E 1 62 ? -23.508 18.854 17.883 1.00 19.81 318 GLU D CA 1
ATOM 4590 C C . GLU E 1 62 ? -24.059 17.548 17.317 1.00 19.17 318 GLU D C 1
ATOM 4591 O O . GLU E 1 62 ? -24.766 17.561 16.292 1.00 19.02 318 GLU D O 1
ATOM 4597 N N . ARG E 1 63 ? -23.802 16.431 18.020 1.00 18.69 319 ARG D N 1
ATOM 4598 C CA . ARG E 1 63 ? -24.368 15.153 17.578 1.00 19.13 319 ARG D CA 1
ATOM 4599 C C . ARG E 1 63 ? -25.902 15.210 17.619 1.00 18.84 319 ARG D C 1
ATOM 4600 O O . ARG E 1 63 ? -26.576 14.860 16.640 1.00 18.84 319 ARG D O 1
ATOM 4608 N N . CYS E 1 64 ? -26.437 15.684 18.745 1.00 18.35 320 CYS D N 1
ATOM 4609 C CA . CYS E 1 64 ? -27.874 15.714 18.898 1.00 17.86 320 CYS D CA 1
ATOM 4610 C C . CYS E 1 64 ? -28.509 16.665 17.881 1.00 17.97 320 CYS D C 1
ATOM 4611 O O . CYS E 1 64 ? -29.555 16.345 17.350 1.00 17.79 320 CYS D O 1
ATOM 4614 N N . ALA E 1 65 ? -27.856 17.796 17.606 1.00 18.26 321 ALA D N 1
ATOM 4615 C CA . ALA E 1 65 ? -28.382 18.800 16.652 1.00 18.70 321 ALA D CA 1
ATOM 4616 C C . ALA E 1 65 ? -28.437 18.151 15.264 1.00 19.39 321 ALA D C 1
ATOM 4617 O O . ALA E 1 65 ? -29.443 18.317 14.533 1.00 19.43 321 ALA D O 1
ATOM 4619 N N . HIS E 1 66 ? -27.386 17.380 14.924 1.00 20.76 322 HIS D N 1
ATOM 4620 C CA . HIS E 1 66 ? -27.397 16.691 13.614 1.00 21.44 322 HIS D CA 1
ATOM 4621 C C . HIS E 1 66 ? -28.597 15.728 13.492 1.00 21.54 322 HIS D C 1
ATOM 4622 O O . HIS E 1 66 ? -29.371 15.763 12.489 1.00 21.69 322 HIS D O 1
ATOM 4629 N N . HIS E 1 67 ? -28.750 14.876 14.514 1.00 21.30 323 HIS D N 1
ATOM 4630 C CA . HIS E 1 67 ? -29.848 13.875 14.511 1.00 21.61 323 HIS D CA 1
ATOM 4631 C C . HIS E 1 67 ? -31.218 14.501 14.498 1.00 22.34 323 HIS D C 1
ATOM 4632 O O . HIS E 1 67 ? -32.114 14.036 13.797 1.00 24.53 323 HIS D O 1
ATOM 4639 N N . LEU E 1 68 ? -31.405 15.550 15.295 1.00 22.92 324 LEU D N 1
ATOM 4640 C CA . LEU E 1 68 ? -32.692 16.301 15.301 1.00 23.76 324 LEU D CA 1
ATOM 4641 C C . LEU E 1 68 ? -32.992 16.895 13.923 1.00 23.68 324 LEU D C 1
ATOM 4642 O O . LEU E 1 68 ? -34.149 16.763 13.424 1.00 26.65 324 LEU D O 1
ATOM 4647 N N . THR E 1 69 ? -31.946 17.474 13.293 1.00 22.46 325 THR D N 1
ATOM 4648 C CA . THR E 1 69 ? -32.110 18.048 11.973 1.00 21.74 325 THR D CA 1
ATOM 4649 C C . THR E 1 69 ? -32.578 16.994 10.915 1.00 22.14 325 THR D C 1
ATOM 4650 O O . THR E 1 69 ? -33.542 17.238 10.152 1.00 24.20 325 THR D O 1
ATOM 4654 N N . GLU E 1 70 ? -31.903 15.845 10.915 1.00 21.89 326 GLU D N 1
ATOM 4655 C CA . GLU E 1 70 ? -32.322 14.689 10.109 1.00 21.79 326 GLU D CA 1
ATOM 4656 C C . GLU E 1 70 ? -33.789 14.312 10.297 1.00 22.00 326 GLU D C 1
ATOM 4657 O O . GLU E 1 70 ? -34.514 14.168 9.327 1.00 21.36 326 GLU D O 1
ATOM 4663 N N . ALA E 1 71 ? -34.223 14.165 11.548 1.00 22.45 327 ALA D N 1
ATOM 4664 C CA . ALA E 1 71 ? -35.654 13.885 11.880 1.00 21.42 327 ALA D CA 1
ATOM 4665 C C . ALA E 1 71 ? -36.564 14.962 11.382 1.00 20.34 327 ALA D C 1
ATOM 4666 O O . ALA E 1 71 ? -37.636 14.665 10.842 1.00 17.90 327 ALA D O 1
ATOM 4668 N N . ILE E 1 72 ? -36.185 16.227 11.592 1.00 20.68 328 ILE D N 1
ATOM 4669 C CA . ILE E 1 72 ? -37.017 17.337 11.115 1.00 21.22 328 ILE D CA 1
ATOM 4670 C C . ILE E 1 72 ? -37.155 17.301 9.588 1.00 22.32 328 ILE D C 1
ATOM 4671 O O . ILE E 1 72 ? -38.232 17.611 9.056 1.00 21.90 328 ILE D O 1
ATOM 4676 N N . GLN E 1 73 ? -36.075 16.919 8.895 1.00 24.18 329 GLN D N 1
ATOM 4677 C CA . GLN E 1 73 ? -36.194 16.771 7.434 1.00 24.56 329 GLN D CA 1
ATOM 4678 C C . GLN E 1 73 ? -37.276 15.764 6.978 1.00 25.37 329 GLN D C 1
ATOM 4679 O O . GLN E 1 73 ? -37.966 15.990 5.979 1.00 25.91 329 GLN D O 1
ATOM 4685 N N . TYR E 1 74 ? -37.426 14.664 7.710 1.00 25.89 330 TYR D N 1
ATOM 4686 C CA . TYR E 1 74 ? -38.476 13.698 7.407 1.00 25.20 330 TYR D CA 1
ATOM 4687 C C . TYR E 1 74 ? -39.856 14.282 7.675 1.00 24.38 330 TYR D C 1
ATOM 4688 O O . TYR E 1 74 ? -40.812 13.960 6.960 1.00 25.74 330 TYR D O 1
ATOM 4697 N N . VAL E 1 75 ? -39.964 15.110 8.721 1.00 23.63 331 VAL D N 1
ATOM 4698 C CA . VAL E 1 75 ? -41.220 15.775 9.018 1.00 22.75 331 VAL D CA 1
ATOM 4699 C C . VAL E 1 75 ? -41.602 16.782 7.920 1.00 22.80 331 VAL D C 1
ATOM 4700 O O . VAL E 1 75 ? -42.769 16.901 7.558 1.00 21.60 331 VAL D O 1
ATOM 4704 N N . VAL E 1 76 ? -40.616 17.481 7.360 1.00 23.74 332 VAL D N 1
ATOM 4705 C CA . VAL E 1 76 ? -40.890 18.384 6.232 1.00 24.22 332 VAL D CA 1
ATOM 4706 C C . VAL E 1 76 ? -41.419 17.547 5.067 1.00 25.72 332 VAL D C 1
ATOM 4707 O O . VAL E 1 76 ? -42.394 17.908 4.437 1.00 26.00 332 VAL D O 1
ATOM 4711 N N . GLU E 1 77 ? -40.770 16.433 4.760 1.00 27.64 333 GLU D N 1
ATOM 4712 C CA . GLU E 1 77 ? -41.273 15.496 3.721 1.00 28.89 333 GLU D CA 1
ATOM 4713 C C . GLU E 1 77 ? -42.723 14.998 3.983 1.00 27.11 333 GLU D C 1
ATOM 4714 O O . GLU E 1 77 ? -43.581 15.024 3.064 1.00 27.31 333 GLU D O 1
ATOM 4720 N N . PHE E 1 78 ? -42.987 14.540 5.216 1.00 27.54 334 PHE D N 1
ATOM 4721 C CA . PHE E 1 78 ? -44.349 14.213 5.666 1.00 28.92 334 PHE D CA 1
ATOM 4722 C C . PHE E 1 78 ? -45.324 15.371 5.299 1.00 27.79 334 PHE D C 1
ATOM 4723 O O . PHE E 1 78 ? -46.349 15.135 4.604 1.00 27.14 334 PHE D O 1
ATOM 4731 N N . ALA E 1 79 ? -45.000 16.591 5.747 1.00 27.53 335 ALA D N 1
ATOM 4732 C CA . ALA E 1 79 ? -45.820 17.783 5.419 1.00 26.20 335 ALA D CA 1
ATOM 4733 C C . ALA E 1 79 ? -46.064 17.963 3.914 1.00 27.03 335 ALA D C 1
ATOM 4734 O O . ALA E 1 79 ? -47.193 18.129 3.496 1.00 26.82 335 ALA D O 1
ATOM 4736 N N . LYS E 1 80 ? -45.002 17.913 3.111 1.00 28.74 336 LYS D N 1
ATOM 4737 C CA . LYS E 1 80 ? -45.094 18.078 1.640 1.00 29.35 336 LYS D CA 1
ATOM 4738 C C . LYS E 1 80 ? -45.939 16.989 1.002 1.00 29.72 336 LYS D C 1
ATOM 4739 O O . LYS E 1 80 ? -46.534 17.203 -0.055 1.00 31.23 336 LYS D O 1
ATOM 4745 N N . ARG E 1 81 ? -46.031 15.845 1.634 1.00 31.36 337 ARG D N 1
ATOM 4746 C CA . ARG E 1 81 ? -46.807 14.747 1.130 1.00 32.49 337 ARG D CA 1
ATOM 4747 C C . ARG E 1 81 ? -48.190 14.675 1.720 1.00 32.98 337 ARG D C 1
ATOM 4748 O O . ARG E 1 81 ? -48.965 13.846 1.386 1.00 32.91 337 ARG D O 1
ATOM 4756 N N . LEU E 1 82 ? -48.485 15.571 2.620 1.00 35.56 338 LEU D N 1
ATOM 4757 C CA . LEU E 1 82 ? -49.736 15.609 3.344 1.00 37.96 338 LEU D CA 1
ATOM 4758 C C . LEU E 1 82 ? -50.814 16.309 2.520 1.00 38.77 338 LEU D C 1
ATOM 4759 O O . LEU E 1 82 ? -50.594 17.431 2.034 1.00 40.44 338 LEU D O 1
ATOM 4764 N N . SER E 1 83 ? -51.959 15.646 2.347 1.00 42.20 339 SER D N 1
ATOM 4765 C CA . SER E 1 83 ? -52.985 16.176 1.433 1.00 45.02 339 SER D CA 1
ATOM 4766 C C . SER E 1 83 ? -53.298 17.614 1.867 1.00 43.79 339 SER D C 1
ATOM 4767 O O . SER E 1 83 ? -53.518 17.900 3.043 1.00 45.90 339 SER D O 1
ATOM 4770 N N . GLY E 1 84 ? -53.206 18.527 0.924 1.00 41.68 340 GLY D N 1
ATOM 4771 C CA . GLY E 1 84 ? -53.562 19.925 1.173 1.00 41.28 340 GLY D CA 1
ATOM 4772 C C . GLY E 1 84 ? -52.538 20.874 1.775 1.00 43.16 340 GLY D C 1
ATOM 4773 O O . GLY E 1 84 ? -52.742 22.106 1.765 1.00 43.17 340 GLY D O 1
ATOM 4774 N N . PHE E 1 85 ? -51.423 20.329 2.263 1.00 44.75 341 PHE D N 1
ATOM 4775 C CA . PHE E 1 85 ? -50.393 21.176 2.879 1.00 43.82 341 PHE D CA 1
ATOM 4776 C C . PHE E 1 85 ? -49.679 22.083 1.872 1.00 48.04 341 PHE D C 1
ATOM 4777 O O . PHE E 1 85 ? -49.479 23.269 2.136 1.00 50.32 341 PHE D O 1
ATOM 4785 N N . MET E 1 86 ? -49.264 21.510 0.744 1.00 52.74 342 MET D N 1
ATOM 4786 C CA . MET E 1 86 ? -48.597 22.297 -0.326 1.00 55.00 342 MET D CA 1
ATOM 4787 C C . MET E 1 86 ? -49.533 23.282 -1.045 1.00 55.07 342 MET D C 1
ATOM 4788 O O . MET E 1 86 ? -49.076 24.126 -1.829 1.00 55.62 342 MET D O 1
ATOM 4793 N N . GLU E 1 87 ? -50.831 23.183 -0.763 1.00 58.63 343 GLU D N 1
ATOM 4794 C CA . GLU E 1 87 ? -51.823 24.158 -1.243 1.00 61.67 343 GLU D CA 1
ATOM 4795 C C . GLU E 1 87 ? -51.831 25.424 -0.397 1.00 58.35 343 GLU D C 1
ATOM 4796 O O . GLU E 1 87 ? -52.340 26.449 -0.850 1.00 59.57 343 GLU D O 1
ATOM 4802 N N . LEU E 1 88 ? -51.313 25.344 0.834 1.00 56.26 344 LEU D N 1
ATOM 4803 C CA . LEU E 1 88 ? -51.287 26.498 1.749 1.00 52.29 344 LEU D CA 1
ATOM 4804 C C . LEU E 1 88 ? -50.209 27.454 1.262 1.00 49.34 344 LEU D C 1
ATOM 4805 O O . LEU E 1 88 ? -49.332 27.043 0.526 1.00 51.53 344 LEU D O 1
ATOM 4810 N N . CYS E 1 89 ? -50.275 28.709 1.675 1.00 46.29 345 CYS D N 1
ATOM 4811 C CA . CYS E 1 89 ? -49.341 29.697 1.182 1.00 45.44 345 CYS D CA 1
ATOM 4812 C C . CYS E 1 89 ? -47.992 29.498 1.858 1.00 45.07 345 CYS D C 1
ATOM 4813 O O . CYS E 1 89 ? -47.932 28.902 2.925 1.00 43.93 345 CYS D O 1
ATOM 4816 N N . GLN E 1 90 ? -46.924 30.006 1.253 1.00 44.64 346 GLN D N 1
ATOM 4817 C CA . GLN E 1 90 ? -45.580 29.812 1.796 1.00 44.97 346 GLN D CA 1
ATOM 4818 C C . GLN E 1 90 ? -45.445 30.229 3.266 1.00 46.07 346 GLN D C 1
ATOM 4819 O O . GLN E 1 90 ? -44.845 29.492 4.067 1.00 48.42 346 GLN D O 1
ATOM 4825 N N . ASN E 1 91 ? -46.012 31.385 3.609 1.00 43.49 347 ASN D N 1
ATOM 4826 C CA . ASN E 1 91 ? -45.978 31.882 4.976 1.00 41.83 347 ASN D CA 1
ATOM 4827 C C . ASN E 1 91 ? -46.576 30.873 5.963 1.00 42.25 347 ASN D C 1
ATOM 4828 O O . ASN E 1 91 ? -45.996 30.584 7.016 1.00 40.87 347 ASN D O 1
ATOM 4833 N N . ASP E 1 92 ? -47.736 30.336 5.613 1.00 43.18 348 ASP D N 1
ATOM 4834 C CA . ASP E 1 92 ? -48.411 29.381 6.489 1.00 43.51 348 ASP D CA 1
ATOM 4835 C C . ASP E 1 92 ? -47.664 28.057 6.599 1.00 43.77 348 ASP D C 1
ATOM 4836 O O . ASP E 1 92 ? -47.598 27.491 7.694 1.00 43.59 348 ASP D O 1
ATOM 4841 N N . GLN E 1 93 ? -47.105 27.566 5.495 1.00 40.39 349 GLN D N 1
ATOM 4842 C CA . GLN E 1 93 ? -46.267 26.362 5.532 1.00 38.81 349 GLN D CA 1
ATOM 4843 C C . GLN E 1 93 ? -45.109 26.564 6.523 1.00 36.52 349 GLN D C 1
ATOM 4844 O O . GLN E 1 93 ? -44.856 25.723 7.381 1.00 38.05 349 GLN D O 1
ATOM 4850 N N . ILE E 1 94 ? -44.425 27.693 6.410 1.00 35.18 350 ILE D N 1
ATOM 4851 C CA . ILE E 1 94 ? -43.334 28.041 7.332 1.00 36.84 350 ILE D CA 1
ATOM 4852 C C . ILE E 1 94 ? -43.781 28.140 8.813 1.00 38.01 350 ILE D C 1
ATOM 4853 O O . ILE E 1 94 ? -43.122 27.583 9.706 1.00 39.75 350 ILE D O 1
ATOM 4858 N N . VAL E 1 95 ? -44.875 28.863 9.066 1.00 36.27 351 VAL D N 1
ATOM 4859 C CA . VAL E 1 95 ? -45.413 29.023 10.424 1.00 34.77 351 VAL D CA 1
ATOM 4860 C C . VAL E 1 95 ? -45.741 27.654 11.052 1.00 33.14 351 VAL D C 1
ATOM 4861 O O . VAL E 1 95 ? -45.400 27.401 12.196 1.00 35.86 351 VAL D O 1
ATOM 4865 N N . LEU E 1 96 ? -46.402 26.777 10.307 1.00 32.34 352 LEU D N 1
ATOM 4866 C CA . LEU E 1 96 ? -46.800 25.449 10.829 1.00 32.48 352 LEU D CA 1
ATOM 4867 C C . LEU E 1 96 ? -45.553 24.596 11.093 1.00 31.67 352 LEU D C 1
ATOM 4868 O O . LEU E 1 96 ? -45.442 23.989 12.138 1.00 31.87 352 LEU D O 1
ATOM 4873 N N . LEU E 1 97 ? -44.605 24.586 10.158 1.00 30.71 353 LEU D N 1
ATOM 4874 C CA . LEU E 1 97 ? -43.358 23.817 10.363 1.00 29.32 353 LEU D CA 1
ATOM 4875 C C . LEU E 1 97 ? -42.457 24.363 11.480 1.00 29.35 353 LEU D C 1
ATOM 4876 O O . LEU E 1 97 ? -41.882 23.570 12.269 1.00 29.18 353 LEU D O 1
ATOM 4881 N N . LYS E 1 98 ? -42.325 25.683 11.564 1.00 29.72 354 LYS D N 1
ATOM 4882 C CA . LYS E 1 98 ? -41.502 26.263 12.623 1.00 29.15 354 LYS D CA 1
ATOM 4883 C C . LYS E 1 98 ? -42.035 25.950 14.023 1.00 28.54 354 LYS D C 1
ATOM 4884 O O . LYS E 1 98 ? -41.264 25.662 14.928 1.00 32.96 354 LYS D O 1
ATOM 4886 N N . ALA E 1 99 ? -43.351 25.970 14.189 1.00 27.37 355 ALA D N 1
ATOM 4887 C CA . ALA E 1 99 ? -43.975 25.650 15.470 1.00 29.42 355 ALA D CA 1
ATOM 4888 C C . ALA E 1 99 ? -44.088 24.131 15.713 1.00 31.08 355 ALA D C 1
ATOM 4889 O O . ALA E 1 99 ? -43.961 23.676 16.851 1.00 35.76 355 ALA D O 1
ATOM 4891 N N . GLY E 1 100 ? -44.298 23.378 14.640 1.00 31.05 356 GLY D N 1
ATOM 4892 C CA . GLY E 1 100 ? -44.785 21.996 14.727 1.00 31.68 356 GLY D CA 1
ATOM 4893 C C . GLY E 1 100 ? -43.790 20.911 14.450 1.00 32.31 356 GLY D C 1
ATOM 4894 O O . GLY E 1 100 ? -43.970 19.778 14.920 1.00 31.86 356 GLY D O 1
ATOM 4895 N N . ALA E 1 101 ? -42.741 21.212 13.693 1.00 30.54 357 ALA D N 1
ATOM 4896 C CA . ALA E 1 101 ? -41.780 20.134 13.277 1.00 29.52 357 ALA D CA 1
ATOM 4897 C C . ALA E 1 101 ? -41.146 19.429 14.499 1.00 28.62 357 ALA D C 1
ATOM 4898 O O . ALA E 1 101 ? -41.169 18.210 14.597 1.00 27.25 357 ALA D O 1
ATOM 4900 N N . MET E 1 102 ? -40.624 20.191 15.453 1.00 30.22 358 MET D N 1
ATOM 4901 C CA . MET E 1 102 ? -40.094 19.634 16.698 1.00 31.70 358 MET D CA 1
ATOM 4902 C C . MET E 1 102 ? -41.125 18.849 17.535 1.00 31.72 358 MET D C 1
ATOM 4903 O O . MET E 1 102 ? -40.829 17.764 18.052 1.00 32.16 358 MET D O 1
ATOM 4908 N N . GLU E 1 103 ? -42.340 19.365 17.626 1.00 31.22 359 GLU D N 1
ATOM 4909 C CA . GLU E 1 103 ? -43.454 18.647 18.325 1.00 30.43 359 GLU D CA 1
ATOM 4910 C C . GLU E 1 103 ? -43.695 17.288 17.676 1.00 27.98 359 GLU D C 1
ATOM 4911 O O . GLU E 1 103 ? -43.869 16.294 18.387 1.00 28.86 359 GLU D O 1
ATOM 4917 N N . VAL E 1 104 ? -43.674 17.243 16.343 1.00 26.27 360 VAL D N 1
ATOM 4918 C CA . VAL E 1 104 ? -43.874 15.971 15.620 1.00 25.24 360 VAL D CA 1
ATOM 4919 C C . VAL E 1 104 ? -42.727 14.983 15.910 1.00 24.56 360 VAL D C 1
ATOM 4920 O O . VAL E 1 104 ? -42.981 13.823 16.220 1.00 27.45 360 VAL D O 1
ATOM 4924 N N . VAL E 1 105 ? -41.483 15.462 15.872 1.00 22.80 361 VAL D N 1
ATOM 4925 C CA . VAL E 1 105 ? -40.352 14.598 16.197 1.00 21.12 361 VAL D CA 1
ATOM 4926 C C . VAL E 1 105 ? -40.517 14.008 17.616 1.00 21.89 361 VAL D C 1
ATOM 4927 O O . VAL E 1 105 ? -40.328 12.812 17.837 1.00 22.74 361 VAL D O 1
ATOM 4931 N N . LEU E 1 106 ? -40.892 14.858 18.566 1.00 22.53 362 LEU D N 1
ATOM 4932 C CA . LEU E 1 106 ? -41.091 14.413 19.961 1.00 23.52 362 LEU D CA 1
ATOM 4933 C C . LEU E 1 106 ? -42.154 13.333 20.062 1.00 23.84 362 LEU D C 1
ATOM 4934 O O . LEU E 1 106 ? -42.004 12.380 20.809 1.00 26.72 362 LEU D O 1
ATOM 4939 N N . VAL E 1 107 ? -43.260 13.473 19.353 1.00 23.07 363 VAL D N 1
ATOM 4940 C CA . VAL E 1 107 ? -44.278 12.405 19.298 1.00 24.00 363 VAL D CA 1
ATOM 4941 C C . VAL E 1 107 ? -43.703 11.110 18.645 1.00 24.87 363 VAL D C 1
ATOM 4942 O O . VAL E 1 107 ? -43.858 10.001 19.206 1.00 26.08 363 VAL D O 1
ATOM 4946 N N . ARG E 1 108 ? -43.054 11.258 17.481 1.00 25.98 364 ARG D N 1
ATOM 4947 C CA . ARG E 1 108 ? -42.401 10.149 16.777 1.00 26.59 364 ARG D CA 1
ATOM 4948 C C . ARG E 1 108 ? -41.397 9.368 17.686 1.00 28.06 364 ARG D C 1
ATOM 4949 O O . ARG E 1 108 ? -41.179 8.152 17.530 1.00 29.72 364 ARG D O 1
ATOM 4957 N N . MET E 1 109 ? -40.802 10.106 18.598 1.00 29.49 365 MET D N 1
ATOM 4958 C CA . MET E 1 109 ? -39.858 9.506 19.551 1.00 29.10 365 MET D CA 1
ATOM 4959 C C . MET E 1 109 ? -40.399 8.353 20.364 1.00 29.01 365 MET D C 1
ATOM 4960 O O . MET E 1 109 ? -39.643 7.473 20.747 1.00 29.64 365 MET D O 1
ATOM 4965 N N . CYS E 1 110 ? -41.698 8.315 20.656 1.00 28.49 366 CYS D N 1
ATOM 4966 C CA . CYS E 1 110 ? -42.228 7.227 21.514 1.00 27.76 366 CYS D CA 1
ATOM 4967 C C . CYS E 1 110 ? -42.037 5.861 20.859 1.00 27.78 366 CYS D C 1
ATOM 4968 O O . CYS E 1 110 ? -41.973 4.849 21.586 1.00 30.70 366 CYS D O 1
ATOM 4971 N N . ARG E 1 111 ? -41.881 5.793 19.524 1.00 27.68 367 ARG D N 1
ATOM 4972 C CA . ARG E 1 111 ? -41.576 4.543 18.844 1.00 27.66 367 ARG D CA 1
ATOM 4973 C C . ARG E 1 111 ? -40.204 4.010 19.259 1.00 29.11 367 ARG D C 1
ATOM 4974 O O . ARG E 1 111 ? -40.031 2.811 19.348 1.00 30.16 367 ARG D O 1
ATOM 4982 N N . ALA E 1 112 ? -39.290 4.936 19.556 1.00 29.13 368 ALA D N 1
ATOM 4983 C CA . ALA E 1 112 ? -37.898 4.639 19.799 1.00 28.87 368 ALA D CA 1
ATOM 4984 C C . ALA E 1 112 ? -37.630 4.659 21.314 1.00 28.89 368 ALA D C 1
ATOM 4985 O O . ALA E 1 112 ? -36.470 4.698 21.789 1.00 27.92 368 ALA D O 1
ATOM 4987 N N . TYR E 1 113 ? -38.713 4.585 22.078 1.00 27.87 369 TYR D N 1
ATOM 4988 C CA . TYR E 1 113 ? -38.706 4.497 23.522 1.00 28.71 369 TYR D CA 1
ATOM 4989 C C . TYR E 1 113 ? -39.161 3.163 24.053 1.00 27.54 369 TYR D C 1
ATOM 4990 O O . TYR E 1 113 ? -40.154 2.618 23.570 1.00 25.97 369 TYR D O 1
ATOM 4999 N N . ASN E 1 114 ? -38.452 2.615 25.030 1.00 29.63 370 ASN D N 1
ATOM 5000 C CA . ASN E 1 114 ? -38.857 1.306 25.660 1.00 29.74 370 ASN D CA 1
ATOM 5001 C C . ASN E 1 114 ? -39.199 1.546 27.106 1.00 29.72 370 ASN D C 1
ATOM 5002 O O . ASN E 1 114 ? -38.308 1.754 27.921 1.00 28.44 370 ASN D O 1
ATOM 5007 N N . ALA E 1 115 ? -40.486 1.524 27.432 1.00 31.22 371 ALA D N 1
ATOM 5008 C CA . ALA E 1 115 ? -40.952 1.814 28.810 1.00 31.34 371 ALA D CA 1
ATOM 5009 C C . ALA E 1 115 ? -40.550 0.791 29.894 1.00 31.04 371 ALA D C 1
ATOM 5010 O O . ALA E 1 115 ? -40.537 1.138 31.074 1.00 32.77 371 ALA D O 1
ATOM 5012 N N . ASP E 1 116 ? -40.252 -0.444 29.488 1.00 32.37 372 ASP D N 1
ATOM 5013 C CA . ASP E 1 116 ? -39.895 -1.543 30.418 1.00 34.29 372 ASP D CA 1
ATOM 5014 C C . ASP E 1 116 ? -38.652 -1.184 31.209 1.00 33.99 372 ASP D C 1
ATOM 5015 O O . ASP E 1 116 ? -38.600 -1.365 32.446 1.00 36.22 372 ASP D O 1
ATOM 5020 N N . ASN E 1 117 ? -37.645 -0.696 30.489 1.00 33.76 373 ASN D N 1
ATOM 5021 C CA . ASN E 1 117 ? -36.341 -0.382 31.064 1.00 32.55 373 ASN D CA 1
ATOM 5022 C C . ASN E 1 117 ? -35.992 1.087 30.898 1.00 30.26 373 ASN D C 1
ATOM 5023 O O . ASN E 1 117 ? -34.853 1.460 31.174 1.00 28.54 373 ASN D O 1
ATOM 5028 N N . ARG E 1 118 ? -36.952 1.884 30.414 1.00 30.36 374 ARG D N 1
ATOM 5029 C CA . ARG E 1 118 ? -36.790 3.347 30.286 1.00 30.42 374 ARG D CA 1
ATOM 5030 C C . ARG E 1 118 ? -35.609 3.737 29.428 1.00 29.15 374 ARG D C 1
ATOM 5031 O O . ARG E 1 118 ? -34.793 4.615 29.808 1.00 29.16 374 ARG D O 1
ATOM 5039 N N . THR E 1 119 ? -35.483 3.079 28.286 1.00 28.68 375 THR D N 1
ATOM 5040 C CA . THR E 1 119 ? -34.356 3.448 27.352 1.00 27.88 375 THR D CA 1
ATOM 5041 C C . THR E 1 119 ? -34.896 4.119 26.088 1.00 26.77 375 THR D C 1
ATOM 5042 O O . THR E 1 119 ? -36.088 4.012 25.699 1.00 25.84 375 THR D O 1
ATOM 5046 N N . VAL E 1 120 ? -34.017 4.892 25.472 1.00 26.20 376 VAL D N 1
ATOM 5047 C CA . VAL E 1 120 ? -34.277 5.457 24.158 1.00 26.93 376 VAL D CA 1
ATOM 5048 C C . VAL E 1 120 ? -33.219 4.967 23.157 1.00 25.58 376 VAL D C 1
ATOM 5049 O O . VAL E 1 120 ? -32.046 4.763 23.517 1.00 26.06 376 VAL D O 1
ATOM 5053 N N . PHE E 1 121 ? -33.640 4.824 21.895 1.00 24.32 377 PHE D N 1
ATOM 5054 C CA . PHE E 1 121 ? -32.736 4.542 20.780 1.00 24.45 377 PHE D CA 1
ATOM 5055 C C . PHE E 1 121 ? -31.907 5.764 20.380 1.00 23.72 377 PHE D C 1
ATOM 5056 O O . PHE E 1 121 ? -32.455 6.788 19.933 1.00 23.86 377 PHE D O 1
ATOM 5064 N N . PHE E 1 122 ? -30.584 5.655 20.572 1.00 23.14 378 PHE D N 1
ATOM 5065 C CA . PHE E 1 122 ? -29.671 6.760 20.274 1.00 23.10 378 PHE D CA 1
ATOM 5066 C C . PHE E 1 122 ? -28.345 6.245 19.711 1.00 23.00 378 PHE D C 1
ATOM 5067 O O . PHE E 1 122 ? -27.680 5.458 20.372 1.00 22.90 378 PHE D O 1
ATOM 5075 N N . GLU E 1 123 ? -27.991 6.703 18.513 1.00 21.93 379 GLU D N 1
ATOM 5076 C CA . GLU E 1 123 ? -26.724 6.278 17.854 1.00 21.56 379 GLU D CA 1
ATOM 5077 C C . GLU E 1 123 ? -26.557 4.746 17.824 1.00 23.22 379 GLU D C 1
ATOM 5078 O O . GLU E 1 123 ? -25.501 4.174 18.108 1.00 25.00 379 GLU D O 1
ATOM 5084 N N . GLY E 1 124 ? -27.652 4.071 17.512 1.00 24.62 380 GLY D N 1
ATOM 5085 C CA . GLY E 1 124 ? -27.622 2.627 17.224 1.00 24.47 380 GLY D CA 1
ATOM 5086 C C . GLY E 1 124 ? -27.963 1.663 18.343 1.00 24.89 380 GLY D C 1
ATOM 5087 O O . GLY E 1 124 ? -28.167 0.481 18.061 1.00 24.96 380 GLY D O 1
ATOM 5088 N N . LYS E 1 125 ? -27.981 2.118 19.588 1.00 27.32 381 LYS D N 1
ATOM 5089 C CA . LYS E 1 125 ? -28.342 1.311 20.724 1.00 31.08 381 LYS D CA 1
ATOM 5090 C C . LYS E 1 125 ? -29.297 2.038 21.682 1.00 31.05 381 LYS D C 1
ATOM 5091 O O . LYS E 1 125 ? -29.491 3.256 21.579 1.00 28.82 381 LYS D O 1
ATOM 5097 N N . TYR E 1 126 ? -29.897 1.266 22.578 1.00 31.30 382 TYR D N 1
ATOM 5098 C CA . TYR E 1 126 ? -30.737 1.814 23.618 1.00 29.35 382 TYR D CA 1
ATOM 5099 C C . TYR E 1 126 ? -29.882 2.226 24.807 1.00 26.24 382 TYR D C 1
ATOM 5100 O O . TYR E 1 126 ? -29.020 1.444 25.266 1.00 25.42 382 TYR D O 1
ATOM 5109 N N . GLY E 1 127 ? -30.123 3.446 25.305 1.00 25.58 383 GLY D N 1
ATOM 5110 C CA . GLY E 1 127 ? -29.551 3.869 26.604 1.00 25.75 383 GLY D CA 1
ATOM 5111 C C . GLY E 1 127 ? -30.595 4.601 27.447 1.00 25.16 383 GLY D C 1
ATOM 5112 O O . GLY E 1 127 ? -31.567 5.118 26.916 1.00 25.28 383 GLY D O 1
ATOM 5113 N N . GLY E 1 128 ? -30.311 4.672 28.754 1.00 26.01 384 GLY D N 1
ATOM 5114 C CA . GLY E 1 128 ? -31.116 5.450 29.679 1.00 27.10 384 GLY D CA 1
ATOM 5115 C C . GLY E 1 128 ? -30.798 6.916 29.642 1.00 27.11 384 GLY D C 1
ATOM 5116 O O . GLY E 1 128 ? -29.905 7.333 28.926 1.00 27.10 384 GLY D O 1
ATOM 5117 N N . MET E 1 129 ? -31.507 7.702 30.433 1.00 26.70 385 MET D N 1
ATOM 5118 C CA . MET E 1 129 ? -31.285 9.141 30.450 1.00 27.74 385 MET D CA 1
ATOM 5119 C C . MET E 1 129 ? -29.911 9.519 30.962 1.00 26.17 385 MET D C 1
ATOM 5120 O O . MET E 1 129 ? -29.383 10.591 30.574 1.00 28.09 385 MET D O 1
ATOM 5125 N N . GLU E 1 130 ? -29.325 8.623 31.776 1.00 24.93 386 GLU D N 1
ATOM 5126 C CA . GLU E 1 130 ? -27.971 8.840 32.287 1.00 23.50 386 GLU D CA 1
ATOM 5127 C C . GLU E 1 130 ? -26.959 9.001 31.124 1.00 25.51 386 GLU D C 1
ATOM 5128 O O . GLU E 1 130 ? -25.908 9.656 31.291 1.00 28.56 386 GLU D O 1
ATOM 5134 N N . LEU E 1 131 ? -27.295 8.454 29.952 1.00 23.91 387 LEU D N 1
ATOM 5135 C CA . LEU E 1 131 ? -26.390 8.534 28.791 1.00 24.45 387 LEU D CA 1
ATOM 5136 C C . LEU E 1 131 ? -26.110 9.993 28.389 1.00 23.22 387 LEU D C 1
ATOM 5137 O O . LEU E 1 131 ? -25.027 10.289 27.838 1.00 21.39 387 LEU D O 1
ATOM 5142 N N . PHE E 1 132 ? -27.075 10.888 28.673 1.00 21.68 388 PHE D N 1
ATOM 5143 C CA . PHE E 1 132 ? -27.078 12.265 28.165 1.00 22.32 388 PHE D CA 1
ATOM 5144 C C . PHE E 1 132 ? -26.533 13.300 29.153 1.00 22.91 388 PHE D C 1
ATOM 5145 O O . PHE E 1 132 ? -26.687 14.517 28.953 1.00 19.63 388 PHE D O 1
ATOM 5153 N N . ARG E 1 133 ? -25.842 12.797 30.196 1.00 23.68 389 ARG D N 1
ATOM 5154 C CA . ARG E 1 133 ? -25.354 13.673 31.241 1.00 24.58 389 ARG D CA 1
ATOM 5155 C C . ARG E 1 133 ? -24.436 14.785 30.727 1.00 26.65 389 ARG D C 1
ATOM 5156 O O . ARG E 1 133 ? -24.490 15.911 31.222 1.00 25.99 389 ARG D O 1
ATOM 5164 N N . ALA E 1 134 ? -23.609 14.491 29.723 1.00 27.09 390 ALA D N 1
ATOM 5165 C CA . ALA E 1 134 ? -22.662 15.523 29.249 1.00 26.83 390 ALA D CA 1
ATOM 5166 C C . ALA E 1 134 ? -23.343 16.721 28.569 1.00 26.97 390 ALA D C 1
ATOM 5167 O O . ALA E 1 134 ? -22.752 17.794 28.445 1.00 28.77 390 ALA D O 1
ATOM 5169 N N . LEU E 1 135 ? -24.591 16.555 28.137 1.00 25.32 391 LEU D N 1
ATOM 5170 C CA . LEU E 1 135 ? -25.324 17.695 27.566 1.00 25.27 391 LEU D CA 1
ATOM 5171 C C . LEU E 1 135 ? -25.478 18.844 28.573 1.00 24.29 391 LEU D C 1
ATOM 5172 O O . LEU E 1 135 ? -25.530 20.002 28.193 1.00 26.20 391 LEU D O 1
ATOM 5177 N N . GLY E 1 136 ? -25.524 18.528 29.856 1.00 23.71 392 GLY D N 1
ATOM 5178 C CA . GLY E 1 136 ? -25.740 19.582 30.866 1.00 24.46 392 GLY D CA 1
ATOM 5179 C C . GLY E 1 136 ? -27.127 20.202 30.796 1.00 25.02 392 GLY D C 1
ATOM 5180 O O . GLY E 1 136 ? -27.276 21.420 31.022 1.00 29.81 392 GLY D O 1
ATOM 5181 N N . CYS E 1 137 ? -28.121 19.409 30.438 1.00 25.09 393 CYS D N 1
ATOM 5182 C CA . CYS E 1 137 ? -29.533 19.879 30.448 1.00 25.28 393 CYS D CA 1
ATOM 5183 C C . CYS E 1 137 ? -30.460 18.794 31.001 1.00 23.73 393 CYS D C 1
ATOM 5184 O O . CYS E 1 137 ? -31.395 18.293 30.351 1.00 22.46 393 CYS D O 1
ATOM 5187 N N . SER E 1 138 ? -30.197 18.467 32.265 1.00 22.80 394 SER D N 1
ATOM 5188 C CA . SER E 1 138 ? -30.833 17.364 32.964 1.00 21.01 394 SER D CA 1
ATOM 5189 C C . SER E 1 138 ? -32.384 17.435 32.988 1.00 21.16 394 SER D C 1
ATOM 5190 O O . SER E 1 138 ? -33.072 16.419 32.816 1.00 20.13 394 SER D O 1
ATOM 5193 N N . GLU E 1 139 ? -32.911 18.635 33.241 1.00 21.68 395 GLU D N 1
ATOM 5194 C CA . GLU E 1 139 ? -34.350 18.840 33.332 1.00 22.95 395 GLU D CA 1
ATOM 5195 C C . GLU E 1 139 ? -35.006 18.560 31.971 1.00 23.12 395 GLU D C 1
ATOM 5196 O O . GLU E 1 139 ? -35.992 17.850 31.906 1.00 21.75 395 GLU D O 1
ATOM 5202 N N . LEU E 1 140 ? -34.434 19.104 30.902 1.00 23.99 396 LEU D N 1
ATOM 5203 C CA . LEU E 1 140 ? -34.956 18.868 29.544 1.00 24.20 396 LEU D CA 1
ATOM 5204 C C . LEU E 1 140 ? -34.951 17.389 29.176 1.00 24.92 396 LEU D C 1
ATOM 5205 O O . LEU E 1 140 ? -35.964 16.833 28.715 1.00 26.01 396 LEU D O 1
ATOM 5210 N N . ILE E 1 141 ? -33.817 16.731 29.404 1.00 25.42 397 ILE D N 1
ATOM 5211 C CA . ILE E 1 141 ? -33.740 15.303 29.084 1.00 26.72 397 ILE D CA 1
ATOM 5212 C C . ILE E 1 141 ? -34.810 14.497 29.840 1.00 27.10 397 ILE D C 1
ATOM 5213 O O . ILE E 1 141 ? -35.557 13.728 29.255 1.00 27.46 397 ILE D O 1
ATOM 5218 N N . SER E 1 142 ? -34.900 14.713 31.147 1.00 29.23 398 SER D N 1
ATOM 5219 C CA . SER E 1 142 ? -35.931 14.059 31.964 1.00 30.78 398 SER D CA 1
ATOM 5220 C C . SER E 1 142 ? -37.351 14.331 31.484 1.00 28.38 398 SER D C 1
ATOM 5221 O O . SER E 1 142 ? -38.203 13.412 31.475 1.00 26.86 398 SER D O 1
ATOM 5224 N N . SER E 1 143 ? -37.610 15.582 31.089 1.00 26.62 399 SER D N 1
ATOM 5225 C CA . SER E 1 143 ? -38.907 15.942 30.522 1.00 25.21 399 SER D CA 1
ATOM 5226 C C . SER E 1 143 ? -39.199 15.228 29.201 1.00 25.74 399 SER D C 1
ATOM 5227 O O . SER E 1 143 ? -40.358 14.832 28.952 1.00 27.67 399 SER D O 1
ATOM 5230 N N . ILE E 1 144 ? -38.172 15.076 28.356 1.00 24.44 400 ILE D N 1
ATOM 5231 C CA . ILE E 1 144 ? -38.341 14.334 27.084 1.00 25.34 400 ILE D CA 1
ATOM 5232 C C . ILE E 1 144 ? -38.682 12.876 27.366 1.00 24.93 400 ILE D C 1
ATOM 5233 O O . ILE E 1 144 ? -39.602 12.277 26.754 1.00 24.40 400 ILE D O 1
ATOM 5238 N N . PHE E 1 145 ? -37.947 12.294 28.313 1.00 25.04 401 PHE D N 1
ATOM 5239 C CA . PHE E 1 145 ? -38.180 10.896 28.643 1.00 26.54 401 PHE D CA 1
ATOM 5240 C C . PHE E 1 145 ? -39.563 10.727 29.252 1.00 27.55 401 PHE D C 1
ATOM 5241 O O . PHE E 1 145 ? -40.247 9.739 28.965 1.00 26.21 401 PHE D O 1
ATOM 5249 N N . ASP E 1 146 ? -39.972 11.687 30.091 1.00 27.10 402 ASP D N 1
ATOM 5250 C CA . ASP E 1 146 ? -41.299 11.626 30.705 1.00 26.66 402 ASP D CA 1
ATOM 5251 C C . ASP E 1 146 ? -42.385 11.672 29.634 1.00 26.66 402 ASP D C 1
ATOM 5252 O O . ASP E 1 146 ? -43.361 10.899 29.665 1.00 27.31 402 ASP D O 1
ATOM 5257 N N . PHE E 1 147 ? -42.167 12.536 28.648 1.00 26.94 403 PHE D N 1
ATOM 5258 C CA . PHE E 1 147 ? -43.122 12.708 27.578 1.00 28.00 403 PHE D CA 1
ATOM 5259 C C . PHE E 1 147 ? -43.284 11.389 26.818 1.00 27.25 403 PHE D C 1
ATOM 5260 O O . PHE E 1 147 ? -44.434 10.944 26.621 1.00 27.04 403 PHE D O 1
ATOM 5268 N N . SER E 1 148 ? -42.154 10.788 26.406 1.00 27.95 404 SER D N 1
ATOM 5269 C CA . SER E 1 148 ? -42.160 9.466 25.751 1.00 29.50 404 SER D CA 1
ATOM 5270 C C . SER E 1 148 ? -42.827 8.375 26.591 1.00 27.96 404 SER D C 1
ATOM 5271 O O . SER E 1 148 ? -43.633 7.567 26.075 1.00 29.13 404 SER D O 1
ATOM 5274 N N . HIS E 1 149 ? -42.533 8.370 27.889 1.00 28.64 405 HIS D N 1
ATOM 5275 C CA . HIS E 1 149 ? -43.150 7.388 28.775 1.00 28.88 405 HIS D CA 1
ATOM 5276 C C . HIS E 1 149 ? -44.664 7.562 28.765 1.00 28.40 405 HIS D C 1
ATOM 5277 O O . HIS E 1 149 ? -45.411 6.571 28.602 1.00 29.22 405 HIS D O 1
ATOM 5284 N N . SER E 1 150 ? -45.133 8.806 28.857 1.00 28.04 406 SER D N 1
ATOM 5285 C CA . SER E 1 150 ? -46.584 9.061 28.814 1.00 30.31 406 SER D CA 1
ATOM 5286 C C . SER E 1 150 ? -47.245 8.652 27.481 1.00 31.22 406 SER D C 1
ATOM 5287 O O . SER E 1 150 ? -48.367 8.120 27.505 1.00 34.30 406 SER D O 1
ATOM 5290 N N . LEU E 1 151 ? -46.564 8.856 26.351 1.00 32.31 407 LEU D N 1
ATOM 5291 C CA . LEU E 1 151 ? -47.053 8.336 25.067 1.00 33.52 407 LEU D CA 1
ATOM 5292 C C . LEU E 1 151 ? -47.020 6.824 24.955 1.00 30.65 407 LEU D C 1
ATOM 5293 O O . LEU E 1 151 ? -47.965 6.229 24.435 1.00 29.05 407 LEU D O 1
ATOM 5298 N N . SER E 1 152 ? -45.931 6.204 25.420 1.00 30.44 408 SER D N 1
ATOM 5299 C CA . SER E 1 152 ? -45.848 4.748 25.429 1.00 30.76 408 SER D CA 1
ATOM 5300 C C . SER E 1 152 ? -47.079 4.126 26.081 1.00 32.09 408 SER D C 1
ATOM 5301 O O . SER E 1 152 ? -47.508 3.033 25.688 1.00 30.43 408 SER D O 1
ATOM 5304 N N . ALA E 1 153 ? -47.656 4.828 27.061 1.00 31.39 409 ALA D N 1
ATOM 5305 C CA . ALA E 1 153 ? -48.762 4.275 27.817 1.00 30.30 409 ALA D CA 1
ATOM 5306 C C . ALA E 1 153 ? -50.029 4.234 26.962 1.00 32.58 409 ALA D C 1
ATOM 5307 O O . ALA E 1 153 ? -50.950 3.459 27.241 1.00 36.76 409 ALA D O 1
ATOM 5309 N N . LEU E 1 154 ? -50.066 5.058 25.912 1.00 33.15 410 LEU D N 1
ATOM 5310 C CA . LEU E 1 154 ? -51.226 5.103 25.020 1.00 32.43 410 LEU D CA 1
ATOM 5311 C C . LEU E 1 154 ? -51.175 3.939 24.061 1.00 32.98 410 LEU D C 1
ATOM 5312 O O . LEU E 1 154 ? -52.172 3.569 23.465 1.00 32.45 410 LEU D O 1
ATOM 5317 N N . HIS E 1 155 ? -49.980 3.354 23.918 1.00 35.34 411 HIS D N 1
ATOM 5318 C CA . HIS E 1 155 ? -49.694 2.320 22.921 1.00 36.83 411 HIS D CA 1
ATOM 5319 C C . HIS E 1 155 ? -50.263 2.608 21.517 1.00 36.27 411 HIS D C 1
ATOM 5320 O O . HIS E 1 155 ? -51.059 1.821 20.983 1.00 34.79 411 HIS D O 1
ATOM 5327 N N . PHE E 1 156 ? -49.844 3.720 20.931 1.00 36.39 412 PHE D N 1
ATOM 5328 C CA . PHE E 1 156 ? -50.257 4.080 19.580 1.00 34.39 412 PHE D CA 1
ATOM 5329 C C . PHE E 1 156 ? -49.930 3.027 18.550 1.00 32.51 412 PHE D C 1
ATOM 5330 O O . PHE E 1 156 ? -48.847 2.471 18.577 1.00 34.43 412 PHE D O 1
ATOM 5338 N N . SER E 1 157 ? -50.849 2.768 17.634 1.00 31.43 413 SER D N 1
ATOM 5339 C CA . SER E 1 157 ? -50.504 2.050 16.408 1.00 30.29 413 SER D CA 1
ATOM 5340 C C . SER E 1 157 ? -49.811 3.027 15.450 1.00 30.97 413 SER D C 1
ATOM 5341 O O . SER E 1 157 ? -49.882 4.256 15.644 1.00 35.11 413 SER D O 1
ATOM 5344 N N . GLU E 1 158 ? -49.193 2.492 14.406 1.00 32.40 414 GLU D N 1
ATOM 5345 C CA . GLU E 1 158 ? -48.619 3.315 13.336 1.00 32.50 414 GLU D CA 1
ATOM 5346 C C . GLU E 1 158 ? -49.652 4.240 12.711 1.00 34.07 414 GLU D C 1
ATOM 5347 O O . GLU E 1 158 ? -49.371 5.400 12.464 1.00 36.45 414 GLU D O 1
ATOM 5353 N N . ASP E 1 159 ? -50.861 3.738 12.491 1.00 35.54 415 ASP D N 1
ATOM 5354 C CA . ASP E 1 159 ? -51.903 4.553 11.878 1.00 36.69 415 ASP D CA 1
ATOM 5355 C C . ASP E 1 159 ? -52.305 5.721 12.784 1.00 33.23 415 ASP D C 1
ATOM 5356 O O . ASP E 1 159 ? -52.518 6.854 12.310 1.00 32.03 415 ASP D O 1
ATOM 5361 N N . GLU E 1 160 ? -52.388 5.438 14.080 1.00 30.65 416 GLU D N 1
ATOM 5362 C CA . GLU E 1 160 ? -52.742 6.428 15.074 1.00 30.62 416 GLU D CA 1
ATOM 5363 C C . GLU E 1 160 ? -51.684 7.502 15.166 1.00 30.51 416 GLU D C 1
ATOM 5364 O O . GLU E 1 160 ? -52.009 8.680 15.232 1.00 30.18 416 GLU D O 1
ATOM 5370 N N . ILE E 1 161 ? -50.415 7.124 15.138 1.00 29.53 417 ILE D N 1
ATOM 5371 C CA . ILE E 1 161 ? -49.397 8.145 15.240 1.00 30.49 417 ILE D CA 1
ATOM 5372 C C . ILE E 1 161 ? -49.395 9.005 13.941 1.00 31.67 417 ILE D C 1
ATOM 5373 O O . ILE E 1 161 ? -49.119 10.198 13.968 1.00 33.95 417 ILE D O 1
ATOM 5378 N N . ALA E 1 162 ? -49.701 8.379 12.814 1.00 32.29 418 ALA D N 1
ATOM 5379 C CA . ALA E 1 162 ? -49.756 9.119 11.552 1.00 34.14 418 ALA D CA 1
ATOM 5380 C C . ALA E 1 162 ? -50.838 10.221 11.644 1.00 36.27 418 ALA D C 1
ATOM 5381 O O . ALA E 1 162 ? -50.564 11.398 11.374 1.00 37.89 418 ALA D O 1
ATOM 5383 N N . LEU E 1 163 ? -52.054 9.819 12.022 1.00 36.02 419 LEU D N 1
ATOM 5384 C CA . LEU E 1 163 ? -53.169 10.741 12.131 1.00 37.49 419 LEU D CA 1
ATOM 5385 C C . LEU E 1 163 ? -52.945 11.809 13.223 1.00 35.66 419 LEU D C 1
ATOM 5386 O O . LEU E 1 163 ? -53.205 13.018 13.019 1.00 33.51 419 LEU D O 1
ATOM 5391 N N . TYR E 1 164 ? -52.445 11.372 14.381 1.00 34.10 420 TYR D N 1
ATOM 5392 C CA . TYR E 1 164 ? -52.166 12.306 15.494 1.00 32.27 420 TYR D CA 1
ATOM 5393 C C . TYR E 1 164 ? -51.072 13.324 15.141 1.00 29.99 420 TYR D C 1
ATOM 5394 O O . TYR E 1 164 ? -51.225 14.506 15.395 1.00 28.90 420 TYR D O 1
ATOM 5403 N N . THR E 1 165 ? -49.981 12.875 14.530 1.00 27.91 421 THR D N 1
ATOM 5404 C CA . THR E 1 165 ? -48.907 13.823 14.161 1.00 28.06 421 THR D CA 1
ATOM 5405 C C . THR E 1 165 ? -49.337 14.800 13.059 1.00 27.48 421 THR D C 1
ATOM 5406 O O . THR E 1 165 ? -48.934 15.969 13.072 1.00 26.87 421 THR D O 1
ATOM 5410 N N . ALA E 1 166 ? -50.213 14.346 12.165 1.00 28.07 422 ALA D N 1
ATOM 5411 C CA . ALA E 1 166 ? -50.789 15.238 11.163 1.00 29.45 422 ALA D CA 1
ATOM 5412 C C . ALA E 1 166 ? -51.479 16.401 11.880 1.00 30.71 422 ALA D C 1
ATOM 5413 O O . ALA E 1 166 ? -51.325 17.574 11.493 1.00 30.90 422 ALA D O 1
ATOM 5415 N N . LEU E 1 167 ? -52.189 16.063 12.962 1.00 29.47 423 LEU D N 1
ATOM 5416 C CA . LEU E 1 167 ? -52.912 17.066 13.730 1.00 29.14 423 LEU D CA 1
ATOM 5417 C C . LEU E 1 167 ? -52.009 17.977 14.562 1.00 28.70 423 LEU D C 1
ATOM 5418 O O . LEU E 1 167 ? -52.302 19.154 14.727 1.00 27.62 423 LEU D O 1
ATOM 5423 N N . VAL E 1 168 ? -50.927 17.427 15.099 1.00 28.75 424 VAL D N 1
ATOM 5424 C CA . VAL E 1 168 ? -49.930 18.253 15.781 1.00 29.04 424 VAL D CA 1
ATOM 5425 C C . VAL E 1 168 ? -49.415 19.341 14.814 1.00 30.28 424 VAL D C 1
ATOM 5426 O O . VAL E 1 168 ? -49.212 20.497 15.202 1.00 31.57 424 VAL D O 1
ATOM 5430 N N . LEU E 1 169 ? -49.214 18.963 13.550 1.00 30.66 425 LEU D N 1
ATOM 5431 C CA . LEU E 1 169 ? -48.686 19.898 12.560 1.00 32.28 425 LEU D CA 1
ATOM 5432 C C . LEU E 1 169 ? -49.758 20.874 12.069 1.00 34.98 425 LEU D C 1
ATOM 5433 O O . LEU E 1 169 ? -49.516 22.082 12.082 1.00 36.66 425 LEU D O 1
ATOM 5438 N N . ILE E 1 170 ? -50.928 20.367 11.649 1.00 37.35 426 ILE D N 1
ATOM 5439 C CA . ILE E 1 170 ? -51.970 21.217 11.102 1.00 37.28 426 ILE D CA 1
ATOM 5440 C C . ILE E 1 170 ? -52.764 21.810 12.266 1.00 38.96 426 ILE D C 1
ATOM 5441 O O . ILE E 1 170 ? -53.771 21.230 12.696 1.00 35.62 426 ILE D O 1
ATOM 5446 N N . ASN E 1 171 ? -52.261 22.916 12.793 1.00 41.59 427 ASN D N 1
ATOM 5447 C CA . ASN E 1 171 ? -52.803 23.515 13.999 1.00 41.86 427 ASN D CA 1
ATOM 5448 C C . ASN E 1 171 ? -53.159 24.958 13.638 1.00 44.31 427 ASN D C 1
ATOM 5449 O O . ASN E 1 171 ? -52.288 25.783 13.436 1.00 41.97 427 ASN D O 1
ATOM 5454 N N . ALA E 1 172 ? -54.453 25.244 13.524 1.00 48.06 428 ALA D N 1
ATOM 5455 C CA . ALA E 1 172 ? -54.928 26.567 13.078 1.00 46.98 428 ALA D CA 1
ATOM 5456 C C . ALA E 1 172 ? -54.751 27.672 14.118 1.00 45.57 428 ALA D C 1
ATOM 5457 O O . ALA E 1 172 ? -55.036 28.840 13.825 1.00 44.63 428 ALA D O 1
ATOM 5459 N N . HIS E 1 173 ? -54.303 27.309 15.323 1.00 46.20 429 HIS D N 1
ATOM 5460 C CA . HIS E 1 173 ? -54.072 28.263 16.407 1.00 49.10 429 HIS D CA 1
ATOM 5461 C C . HIS E 1 173 ? -52.662 28.786 16.488 1.00 49.72 429 HIS D C 1
ATOM 5462 O O . HIS E 1 173 ? -52.361 29.532 17.441 1.00 50.24 429 HIS D O 1
ATOM 5469 N N . ARG E 1 174 ? -51.795 28.449 15.510 1.00 51.16 430 ARG D N 1
ATOM 5470 C CA . ARG E 1 174 ? -50.461 29.078 15.505 1.00 46.28 430 ARG D CA 1
ATOM 5471 C C . ARG E 1 174 ? -50.589 30.549 15.101 1.00 46.42 430 ARG D C 1
ATOM 5472 O O . ARG E 1 174 ? -51.172 30.874 14.067 1.00 43.77 430 ARG D O 1
ATOM 5480 N N . PRO E 1 175 ? -49.997 31.452 15.900 1.00 46.90 431 PRO D N 1
ATOM 5481 C CA . PRO E 1 175 ? -49.823 32.888 15.525 1.00 45.80 431 PRO D CA 1
ATOM 5482 C C . PRO E 1 175 ? -49.147 33.103 14.166 1.00 41.53 431 PRO D C 1
ATOM 5483 O O . PRO E 1 175 ? -48.196 32.394 13.830 1.00 39.79 431 PRO D O 1
ATOM 5487 N N . GLY E 1 176 ? -49.643 34.071 13.404 1.00 39.05 432 GLY D N 1
ATOM 5488 C CA . GLY E 1 176 ? -49.018 34.498 12.144 1.00 37.77 432 GLY D CA 1
ATOM 5489 C C . GLY E 1 176 ? -49.510 33.805 10.891 1.00 36.67 432 GLY D C 1
ATOM 5490 O O . GLY E 1 176 ? -48.929 33.941 9.832 1.00 36.33 432 GLY D O 1
ATOM 5491 N N . LEU E 1 177 ? -50.587 33.028 11.022 1.00 40.51 433 LEU D N 1
ATOM 5492 C CA . LEU E 1 177 ? -51.216 32.414 9.838 1.00 44.13 433 LEU D CA 1
ATOM 5493 C C . LEU E 1 177 ? -51.919 33.460 8.977 1.00 48.41 433 LEU D C 1
ATOM 5494 O O . LEU E 1 177 ? -52.546 34.341 9.500 1.00 53.95 433 LEU D O 1
ATOM 5499 N N . GLN E 1 178 ? -51.851 33.323 7.660 1.00 53.11 434 GLN D N 1
ATOM 5500 C CA . GLN E 1 178 ? -52.466 34.256 6.699 1.00 54.68 434 GLN D CA 1
ATOM 5501 C C . GLN E 1 178 ? -53.726 33.738 5.980 1.00 55.51 434 GLN D C 1
ATOM 5502 O O . GLN E 1 178 ? -54.483 34.523 5.390 1.00 55.03 434 GLN D O 1
ATOM 5508 N N . GLU E 1 179 ? -53.914 32.425 6.023 1.00 52.47 435 GLU D N 1
ATOM 5509 C CA . GLU E 1 179 ? -55.127 31.814 5.474 1.00 47.05 435 GLU D CA 1
ATOM 5510 C C . GLU E 1 179 ? -55.621 30.851 6.558 1.00 45.95 435 GLU D C 1
ATOM 5511 O O . GLU E 1 179 ? -55.733 29.626 6.389 1.00 47.52 435 GLU D O 1
ATOM 5517 N N . LYS E 1 180 ? -55.951 31.459 7.698 1.00 47.03 436 LYS D N 1
ATOM 5518 C CA . LYS E 1 180 ? -56.374 30.734 8.877 1.00 49.90 436 LYS D CA 1
ATOM 5519 C C . LYS E 1 180 ? -57.603 29.871 8.596 1.00 48.49 436 LYS D C 1
ATOM 5520 O O . LYS E 1 180 ? -57.700 28.763 9.108 1.00 49.03 436 LYS D O 1
ATOM 5526 N N . ARG E 1 181 ? -58.543 30.390 7.809 1.00 48.36 437 ARG D N 1
ATOM 5527 C CA . ARG E 1 181 ? -59.761 29.659 7.465 1.00 44.26 437 ARG D CA 1
ATOM 5528 C C . ARG E 1 181 ? -59.375 28.385 6.692 1.00 41.35 437 ARG D C 1
ATOM 5529 O O . ARG E 1 181 ? -59.926 27.299 6.935 1.00 42.34 437 ARG D O 1
ATOM 5531 N N . LYS E 1 182 ? -58.414 28.537 5.818 1.00 37.63 438 LYS D N 1
ATOM 5532 C CA . LYS E 1 182 ? -57.910 27.456 5.046 1.00 40.96 438 LYS D CA 1
ATOM 5533 C C . LYS E 1 182 ? -57.245 26.400 5.913 1.00 42.92 438 LYS D C 1
ATOM 5534 O O . LYS E 1 182 ? -57.389 25.231 5.653 1.00 38.43 438 LYS D O 1
ATOM 5540 N N . VAL E 1 183 ? -56.520 26.821 6.945 1.00 44.59 439 VAL D N 1
ATOM 5541 C CA . VAL E 1 183 ? -55.864 25.874 7.864 1.00 42.94 439 VAL D CA 1
ATOM 5542 C C . VAL E 1 183 ? -56.893 25.254 8.821 1.00 42.45 439 VAL D C 1
ATOM 5543 O O . VAL E 1 183 ? -56.793 24.080 9.144 1.00 41.33 439 VAL D O 1
ATOM 5547 N N . GLU E 1 184 ? -57.861 26.054 9.266 1.00 42.61 440 GLU D N 1
ATOM 5548 C CA . GLU E 1 184 ? -58.992 25.536 10.058 1.00 44.27 440 GLU D CA 1
ATOM 5549 C C . GLU E 1 184 ? -59.705 24.386 9.377 1.00 42.38 440 GLU D C 1
ATOM 5550 O O . GLU E 1 184 ? -60.057 23.407 10.028 1.00 41.64 440 GLU D O 1
ATOM 5556 N N . GLN E 1 185 ? -59.961 24.514 8.075 1.00 43.75 441 GLN D N 1
ATOM 5557 C CA . GLN E 1 185 ? -60.680 23.466 7.340 1.00 46.89 441 GLN D CA 1
ATOM 5558 C C . GLN E 1 185 ? -59.843 22.193 7.209 1.00 46.22 441 GLN D C 1
ATOM 5559 O O . GLN E 1 185 ? -60.356 21.059 7.348 1.00 53.21 441 GLN D O 1
ATOM 5565 N N . LEU E 1 186 ? -58.548 22.374 6.944 1.00 44.67 442 LEU D N 1
ATOM 5566 C CA . LEU E 1 186 ? -57.646 21.229 6.902 1.00 40.61 442 LEU D CA 1
ATOM 5567 C C . LEU E 1 186 ? -57.649 20.493 8.253 1.00 36.56 442 LEU D C 1
ATOM 5568 O O . LEU E 1 186 ? -57.801 19.265 8.298 1.00 32.48 442 LEU D O 1
ATOM 5573 N N . GLN E 1 187 ? -57.493 21.242 9.334 1.00 34.40 443 GLN D N 1
ATOM 5574 C CA . GLN E 1 187 ? -57.505 20.676 10.678 1.00 34.56 443 GLN D CA 1
ATOM 5575 C C . GLN E 1 187 ? -58.806 19.939 10.912 1.00 36.26 443 GLN D C 1
ATOM 5576 O O . GLN E 1 187 ? -58.806 18.812 11.397 1.00 36.30 443 GLN D O 1
ATOM 5582 N N . TYR E 1 188 ? -59.925 20.568 10.568 1.00 37.18 444 TYR D N 1
ATOM 5583 C CA . TYR E 1 188 ? -61.214 19.921 10.831 1.00 40.28 444 TYR D CA 1
ATOM 5584 C C . TYR E 1 188 ? -61.349 18.580 10.088 1.00 38.38 444 TYR D C 1
ATOM 5585 O O . TYR E 1 188 ? -61.779 17.555 10.675 1.00 38.37 444 TYR D O 1
ATOM 5587 N N . ASN E 1 189 ? -60.972 18.573 8.811 1.00 37.73 445 ASN D N 1
ATOM 5588 C CA . ASN E 1 189 ? -61.035 17.333 8.061 1.00 38.63 445 ASN D CA 1
ATOM 5589 C C . ASN E 1 189 ? -60.100 16.268 8.634 1.00 39.62 445 ASN D C 1
ATOM 5590 O O . ASN E 1 189 ? -60.458 15.094 8.697 1.00 37.71 445 ASN D O 1
ATOM 5595 N N . LEU E 1 190 ? -58.928 16.692 9.100 1.00 38.56 446 LEU D N 1
ATOM 5596 C CA . LEU E 1 190 ? -58.008 15.770 9.776 1.00 37.66 446 LEU D CA 1
ATOM 5597 C C . LEU E 1 190 ? -58.585 15.262 11.093 1.00 36.91 446 LEU D C 1
ATOM 5598 O O . LEU E 1 190 ? -58.322 14.126 11.442 1.00 35.75 446 LEU D O 1
ATOM 5603 N N . GLU E 1 191 ? -59.344 16.088 11.822 1.00 40.13 447 GLU D N 1
ATOM 5604 C CA . GLU E 1 191 ? -60.046 15.642 13.061 1.00 41.87 447 GLU D CA 1
ATOM 5605 C C . GLU E 1 191 ? -61.107 14.585 12.716 1.00 41.34 447 GLU D C 1
ATOM 5606 O O . GLU E 1 191 ? -61.205 13.496 13.365 1.00 38.90 447 GLU D O 1
ATOM 5612 N N . LEU E 1 192 ? -61.847 14.873 11.642 1.00 41.50 448 LEU D N 1
ATOM 5613 C CA . LEU E 1 192 ? -62.818 13.892 11.151 1.00 40.29 448 LEU D CA 1
ATOM 5614 C C . LEU E 1 192 ? -62.194 12.527 10.836 1.00 40.44 448 LEU D C 1
ATOM 5615 O O . LEU E 1 192 ? -62.754 11.494 11.209 1.00 38.80 448 LEU D O 1
ATOM 5620 N N . ALA E 1 193 ? -61.068 12.561 10.113 1.00 39.90 449 ALA D N 1
ATOM 5621 C CA . ALA E 1 193 ? -60.298 11.383 9.752 1.00 38.11 449 ALA D CA 1
ATOM 5622 C C . ALA E 1 193 ? -59.837 10.657 10.999 1.00 36.58 449 ALA D C 1
ATOM 5623 O O . ALA E 1 193 ? -60.082 9.457 11.138 1.00 36.61 449 ALA D O 1
ATOM 5625 N N . PHE E 1 194 ? -59.213 11.390 11.927 1.00 34.94 450 PHE D N 1
ATOM 5626 C CA . PHE E 1 194 ? -58.707 10.811 13.217 1.00 33.45 450 PHE D CA 1
ATOM 5627 C C . PHE E 1 194 ? -59.864 10.158 13.947 1.00 34.28 450 PHE D C 1
ATOM 5628 O O . PHE E 1 194 ? -59.769 8.994 14.339 1.00 32.47 450 PHE D O 1
ATOM 5636 N N . HIS E 1 195 ? -60.974 10.879 14.086 1.00 36.64 451 HIS D N 1
ATOM 5637 C CA . HIS E 1 195 ? -62.092 10.380 14.873 1.00 39.02 451 HIS D CA 1
ATOM 5638 C C . HIS E 1 195 ? -62.763 9.142 14.209 1.00 37.06 451 HIS D C 1
ATOM 5639 O O . HIS E 1 195 ? -63.155 8.206 14.923 1.00 38.85 451 HIS D O 1
ATOM 5646 N N . HIS E 1 196 ? -62.892 9.182 12.878 1.00 34.37 452 HIS D N 1
ATOM 5647 C CA . HIS E 1 196 ? -63.454 8.083 12.103 1.00 36.33 452 HIS D CA 1
ATOM 5648 C C . HIS E 1 196 ? -62.594 6.838 12.367 1.00 35.84 452 HIS D C 1
ATOM 5649 O O . HIS E 1 196 ? -63.093 5.754 12.712 1.00 33.78 452 HIS D O 1
ATOM 5656 N N . HIS E 1 197 ? -61.289 7.007 12.201 1.00 35.21 453 HIS D N 1
ATOM 5657 C CA . HIS E 1 197 ? -60.380 5.885 12.389 1.00 33.67 453 HIS D CA 1
ATOM 5658 C C . HIS E 1 197 ? -60.432 5.303 13.776 1.00 33.91 453 HIS D C 1
ATOM 5659 O O . HIS E 1 197 ? -60.446 4.073 13.954 1.00 31.57 453 HIS D O 1
ATOM 5666 N N . LEU E 1 198 ? -60.444 6.167 14.785 1.00 35.50 454 LEU D N 1
ATOM 5667 C CA . LEU E 1 198 ? -60.515 5.718 16.174 1.00 36.41 454 LEU D CA 1
ATOM 5668 C C . LEU E 1 198 ? -61.837 5.030 16.468 1.00 42.18 454 LEU D C 1
ATOM 5669 O O . LEU E 1 198 ? -61.849 4.048 17.183 1.00 41.62 454 LEU D O 1
ATOM 5674 N N . CYS E 1 199 ? -62.951 5.576 15.967 1.00 47.66 455 CYS D N 1
ATOM 5675 C CA . CYS E 1 199 ? -64.279 4.969 16.192 1.00 50.42 455 CYS D CA 1
ATOM 5676 C C . CYS E 1 199 ? -64.342 3.548 15.622 1.00 49.83 455 CYS D C 1
ATOM 5677 O O . CYS E 1 199 ? -64.800 2.608 16.301 1.00 56.44 455 CYS D O 1
ATOM 5680 N N . LYS E 1 200 ? -63.844 3.404 14.401 1.00 48.65 456 LYS D N 1
ATOM 5681 C CA . LYS E 1 200 ? -63.842 2.129 13.677 1.00 49.36 456 LYS D CA 1
ATOM 5682 C C . LYS E 1 200 ? -63.032 1.059 14.437 1.00 49.75 456 LYS D C 1
ATOM 5683 O O . LYS E 1 200 ? -63.419 -0.101 14.489 1.00 57.92 456 LYS D O 1
ATOM 5689 N N . THR E 1 201 ? -61.927 1.483 15.048 1.00 48.16 457 THR D N 1
ATOM 5690 C CA . THR E 1 201 ? -60.968 0.577 15.703 1.00 46.32 457 THR D CA 1
ATOM 5691 C C . THR E 1 201 ? -61.198 0.491 17.225 1.00 47.77 457 THR D C 1
ATOM 5692 O O . THR E 1 201 ? -60.368 -0.082 17.954 1.00 48.89 457 THR D O 1
ATOM 5696 N N . HIS E 1 202 ? -62.324 1.033 17.681 1.00 46.89 458 HIS D N 1
ATOM 5697 C CA . HIS E 1 202 ? -62.720 1.056 19.099 1.00 50.05 458 HIS D CA 1
ATOM 5698 C C . HIS E 1 202 ? -61.640 1.693 19.985 1.00 47.33 458 HIS D C 1
ATOM 5699 O O . HIS E 1 202 ? -61.347 1.191 21.066 1.00 50.59 458 HIS D O 1
ATOM 5706 N N . ARG E 1 203 ? -61.069 2.791 19.512 1.00 45.53 459 ARG D N 1
ATOM 5707 C CA . ARG E 1 203 ? -59.974 3.444 20.206 1.00 42.26 459 ARG D CA 1
ATOM 5708 C C . ARG E 1 203 ? -60.317 4.915 20.548 1.00 39.52 459 ARG D C 1
ATOM 5709 O O . ARG E 1 203 ? -59.424 5.686 20.889 1.00 38.87 459 ARG D O 1
ATOM 5717 N N . GLN E 1 204 ? -61.584 5.292 20.489 1.00 38.44 460 GLN D N 1
ATOM 5718 C CA . GLN E 1 204 ? -61.927 6.688 20.774 1.00 39.48 460 GLN D CA 1
ATOM 5719 C C . GLN E 1 204 ? -61.569 7.086 22.213 1.00 39.82 460 GLN D C 1
ATOM 5720 O O . GLN E 1 204 ? -61.268 8.227 22.479 1.00 40.48 460 GLN D O 1
ATOM 5726 N N . SER E 1 205 ? -61.585 6.130 23.138 1.00 40.79 461 SER D N 1
ATOM 5727 C CA . SER E 1 205 ? -61.233 6.364 24.538 1.00 40.81 461 SER D CA 1
ATOM 5728 C C . SER E 1 205 ? -59.841 7.002 24.735 1.00 43.73 461 SER D C 1
ATOM 5729 O O . SER E 1 205 ? -59.587 7.652 25.778 1.00 47.20 461 SER D O 1
ATOM 5732 N N . ILE E 1 206 ? -58.935 6.817 23.759 1.00 42.76 462 ILE D N 1
ATOM 5733 C CA . ILE E 1 206 ? -57.578 7.349 23.937 1.00 43.88 462 ILE D CA 1
ATOM 5734 C C . ILE E 1 206 ? -57.548 8.889 23.844 1.00 44.38 462 ILE D C 1
ATOM 5735 O O . ILE E 1 206 ? -56.661 9.545 24.420 1.00 44.45 462 ILE D O 1
ATOM 5740 N N . LEU E 1 207 ? -58.539 9.469 23.162 1.00 45.48 463 LEU D N 1
ATOM 5741 C CA . LEU E 1 207 ? -58.515 10.932 22.888 1.00 44.74 463 LEU D CA 1
ATOM 5742 C C . LEU E 1 207 ? -58.435 11.754 24.178 1.00 43.19 463 LEU D C 1
ATOM 5743 O O . LEU E 1 207 ? -57.673 12.709 24.285 1.00 40.56 463 LEU D O 1
ATOM 5748 N N . ALA E 1 208 ? -59.237 11.316 25.154 1.00 46.44 464 ALA D N 1
ATOM 5749 C CA . ALA E 1 208 ? -59.299 11.960 26.472 1.00 47.06 464 ALA D CA 1
ATOM 5750 C C . ALA E 1 208 ? -58.000 11.811 27.241 1.00 50.44 464 ALA D C 1
ATOM 5751 O O . ALA E 1 208 ? -57.802 12.489 28.263 1.00 55.43 464 ALA D O 1
ATOM 5753 N N . LYS E 1 209 ? -57.103 10.961 26.748 1.00 52.37 465 LYS D N 1
ATOM 5754 C CA . LYS E 1 209 ? -55.870 10.616 27.467 1.00 50.75 465 LYS D CA 1
ATOM 5755 C C . LYS E 1 209 ? -54.628 11.218 26.839 1.00 47.98 465 LYS D C 1
ATOM 5756 O O . LYS E 1 209 ? -53.515 10.935 27.301 1.00 48.96 465 LYS D O 1
ATOM 5762 N N . LEU E 1 210 ? -54.802 11.975 25.739 1.00 49.05 466 LEU D N 1
ATOM 5763 C CA . LEU E 1 210 ? -53.671 12.556 25.051 1.00 51.72 466 LEU D CA 1
ATOM 5764 C C . LEU E 1 210 ? -52.980 13.590 25.899 1.00 57.24 466 LEU D C 1
ATOM 5765 O O . LEU E 1 210 ? -53.671 14.222 26.713 1.00 58.31 466 LEU D O 1
ATOM 5770 N N . PRO E 1 211 ? -51.691 13.783 25.756 1.00 64.28 467 PRO D N 1
ATOM 5771 C CA . PRO E 1 211 ? -51.017 14.753 26.594 1.00 61.99 467 PRO D CA 1
ATOM 5772 C C . PRO E 1 211 ? -51.493 16.144 26.375 1.00 58.01 467 PRO D C 1
ATOM 5773 O O . PRO E 1 211 ? -51.691 16.558 25.252 1.00 50.74 467 PRO D O 1
ATOM 5777 N N . PRO E 1 212 ? -51.615 16.873 27.476 1.00 58.99 468 PRO D N 1
ATOM 5778 C CA . PRO E 1 212 ? -52.053 18.259 27.502 1.00 59.82 468 PRO D CA 1
ATOM 5779 C C . PRO E 1 212 ? -51.582 18.954 26.276 1.00 60.50 468 PRO D C 1
ATOM 5780 O O . PRO E 1 212 ? -51.690 18.300 25.274 1.00 65.37 468 PRO D O 1
ATOM 5784 N N . LYS E 1 213 ? -51.122 20.197 26.318 1.00 60.37 469 LYS D N 1
ATOM 5785 C CA . LYS E 1 213 ? -50.661 20.846 25.137 1.00 58.97 469 LYS D CA 1
ATOM 5786 C C . LYS E 1 213 ? -49.691 21.865 25.659 1.00 58.33 469 LYS D C 1
ATOM 5787 O O . LYS E 1 213 ? -50.002 23.060 25.752 1.00 64.99 469 LYS D O 1
ATOM 5789 N N . GLY E 1 214 ? -48.544 21.344 26.042 1.00 54.56 470 GLY D N 1
ATOM 5790 C CA . GLY E 1 214 ? -47.522 22.133 26.714 1.00 52.35 470 GLY D CA 1
ATOM 5791 C C . GLY E 1 214 ? -47.411 21.615 28.093 1.00 49.92 470 GLY D C 1
ATOM 5792 O O . GLY E 1 214 ? -47.134 22.402 29.051 1.00 57.03 470 GLY D O 1
ATOM 5793 N N . LYS E 1 215 ? -47.394 20.301 28.264 1.00 45.22 471 LYS D N 1
ATOM 5794 C CA . LYS E 1 215 ? -46.393 19.380 27.698 1.00 41.28 471 LYS D CA 1
ATOM 5795 C C . LYS E 1 215 ? -45.444 19.450 26.476 1.00 42.51 471 LYS D C 1
ATOM 5796 O O . LYS E 1 215 ? -44.295 19.117 26.629 1.00 45.53 471 LYS D O 1
ATOM 5798 N N . LEU E 1 216 ? -46.009 19.699 25.315 1.00 39.52 472 LEU D N 1
ATOM 5799 C CA . LEU E 1 216 ? -45.189 19.923 24.097 1.00 41.38 472 LEU D CA 1
ATOM 5800 C C . LEU E 1 216 ? -44.560 21.316 24.075 1.00 42.95 472 LEU D C 1
ATOM 5801 O O . LEU E 1 216 ? -43.363 21.474 23.822 1.00 43.13 472 LEU D O 1
ATOM 5806 N N . ARG E 1 217 ? -45.329 22.314 24.449 1.00 46.69 473 ARG D N 1
ATOM 5807 C CA . ARG E 1 217 ? -44.895 23.691 24.560 1.00 48.26 473 ARG D CA 1
ATOM 5808 C C . ARG E 1 217 ? -43.711 23.889 25.472 1.00 40.96 473 ARG D C 1
ATOM 5809 O O . ARG E 1 217 ? -42.756 24.527 25.143 1.00 40.63 473 ARG D O 1
ATOM 5817 N N . SER E 1 218 ? -43.818 23.346 26.644 1.00 33.72 474 SER D N 1
ATOM 5818 C CA . SER E 1 218 ? -42.718 23.388 27.614 1.00 32.55 474 SER D CA 1
ATOM 5819 C C . SER E 1 218 ? -41.442 22.710 27.121 1.00 32.94 474 SER D C 1
ATOM 5820 O O . SER E 1 218 ? -40.342 23.207 27.314 1.00 32.40 474 SER D O 1
ATOM 5823 N N . LEU E 1 219 ? -41.573 21.585 26.466 1.00 34.06 475 LEU D N 1
ATOM 5824 C CA . LEU E 1 219 ? -40.446 20.866 25.937 1.00 32.61 475 LEU D CA 1
ATOM 5825 C C . LEU E 1 219 ? -39.715 21.646 24.862 1.00 31.15 475 LEU D C 1
ATOM 5826 O O . LEU E 1 219 ? -38.531 21.629 24.803 1.00 28.63 475 LEU D O 1
ATOM 5831 N N . CYS E 1 220 ? -40.445 22.336 24.018 1.00 28.82 476 CYS D N 1
ATOM 5832 C CA . CYS E 1 220 ? -39.857 23.188 22.979 1.00 27.76 476 CYS D CA 1
ATOM 5833 C C . CYS E 1 220 ? -39.250 24.429 23.596 1.00 27.06 476 CYS D C 1
ATOM 5834 O O . CYS E 1 220 ? -38.184 24.880 23.145 1.00 28.77 476 CYS D O 1
ATOM 5837 N N . SER E 1 221 ? -39.920 24.981 24.617 1.00 26.76 477 SER D N 1
ATOM 5838 C CA . SER E 1 221 ? -39.399 26.172 25.290 1.00 24.69 477 SER D CA 1
ATOM 5839 C C . SER E 1 221 ? -38.094 25.827 25.987 1.00 23.13 477 SER D C 1
ATOM 5840 O O . SER E 1 221 ? -37.101 26.569 25.881 1.00 23.76 477 SER D O 1
ATOM 5843 N N . GLN E 1 222 ? -38.070 24.681 26.658 1.00 21.57 478 GLN D N 1
ATOM 5844 C CA . GLN E 1 222 ? -36.848 24.279 27.327 1.00 22.09 478 GLN D CA 1
ATOM 5845 C C . GLN E 1 222 ? -35.691 24.071 26.345 1.00 22.40 478 GLN D C 1
ATOM 5846 O O . GLN E 1 222 ? -34.565 24.450 26.640 1.00 21.85 478 GLN D O 1
ATOM 5852 N N . HIS E 1 223 ? -35.966 23.44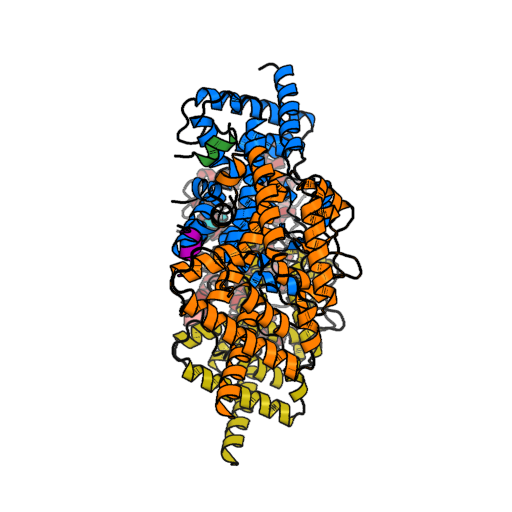6 25.192 1.00 22.97 479 HIS D N 1
ATOM 5853 C CA . HIS E 1 223 ? -34.960 23.259 24.130 1.00 22.73 479 HIS D CA 1
ATOM 5854 C C . HIS E 1 223 ? -34.348 24.583 23.758 1.00 22.99 479 HIS D C 1
ATOM 5855 O O . HIS E 1 223 ? -33.118 24.735 23.793 1.00 23.70 479 HIS D O 1
ATOM 5862 N N . VAL E 1 224 ? -35.193 25.561 23.425 1.00 23.03 480 VAL D N 1
ATOM 5863 C CA . VAL E 1 224 ? -34.700 26.913 23.102 1.00 24.01 480 VAL D CA 1
ATOM 5864 C C . VAL E 1 224 ? -33.814 27.522 24.231 1.00 24.49 480 VAL D C 1
ATOM 5865 O O . VAL E 1 224 ? -32.736 28.072 23.930 1.00 24.64 480 VAL D O 1
ATOM 5869 N N . GLU E 1 225 ? -34.244 27.397 25.499 1.00 24.98 481 GLU D N 1
ATOM 5870 C CA . GLU E 1 225 ? -33.463 27.933 26.628 1.00 26.62 481 GLU D CA 1
ATOM 5871 C C . GLU E 1 225 ? -32.107 27.242 26.813 1.00 25.31 481 GLU D C 1
ATOM 5872 O O . GLU E 1 225 ? -31.066 27.917 27.024 1.00 25.41 481 GLU D O 1
ATOM 5878 N N . ARG E 1 226 ? -32.096 25.911 26.729 1.00 24.90 482 ARG D N 1
ATOM 5879 C CA . ARG E 1 226 ? -30.836 25.193 26.842 1.00 26.88 482 ARG D CA 1
ATOM 5880 C C . ARG E 1 226 ? -29.909 25.484 25.666 1.00 27.53 482 ARG D C 1
ATOM 5881 O O . ARG E 1 226 ? -28.679 25.531 25.839 1.00 28.18 482 ARG D O 1
ATOM 5889 N N . LEU E 1 227 ? -30.477 25.705 24.478 1.00 26.94 483 LEU D N 1
ATOM 5890 C CA . LEU E 1 227 ? -29.632 26.034 23.316 1.00 26.86 483 LEU D CA 1
ATOM 5891 C C . LEU E 1 227 ? -28.976 27.381 23.515 1.00 25.20 483 LEU D C 1
ATOM 5892 O O . LEU E 1 227 ? -27.796 27.533 23.208 1.00 24.50 483 LEU D O 1
ATOM 5897 N N . GLN E 1 228 ? -29.744 28.358 24.013 1.00 24.51 484 GLN D N 1
ATOM 5898 C CA . GLN E 1 228 ? -29.186 29.673 24.338 1.00 25.67 484 GLN D CA 1
ATOM 5899 C C . GLN E 1 228 ? -28.011 29.533 25.317 1.00 24.81 484 GLN D C 1
ATOM 5900 O O . GLN E 1 228 ? -26.973 30.170 25.120 1.00 23.50 484 GLN D O 1
ATOM 5906 N N . ILE E 1 229 ? -28.138 28.662 26.329 1.00 25.42 485 ILE D N 1
ATOM 5907 C CA . ILE E 1 229 ? -27.058 28.468 27.294 1.00 25.02 485 ILE D CA 1
ATOM 5908 C C . ILE E 1 229 ? -25.823 27.877 26.574 1.00 25.87 485 ILE D C 1
ATOM 5909 O O . ILE E 1 229 ? -24.668 28.354 26.727 1.00 27.15 485 ILE D O 1
ATOM 5914 N N . PHE E 1 230 ? -26.072 26.850 25.774 1.00 25.01 486 PHE D N 1
ATOM 5915 C CA . PHE E 1 230 ? -24.996 26.205 25.058 1.00 24.12 486 PHE D CA 1
ATOM 5916 C C . PHE E 1 230 ? -24.294 27.184 24.115 1.00 24.60 486 PHE D C 1
ATOM 5917 O O . PHE E 1 230 ? -23.066 27.209 24.062 1.00 22.96 486 PHE D O 1
ATOM 5925 N N . GLN E 1 231 ? -25.090 27.958 23.378 1.00 25.72 487 GLN D N 1
ATOM 5926 C CA . GLN E 1 231 ? -24.571 28.894 22.382 1.00 28.55 487 GLN D CA 1
ATOM 5927 C C . GLN E 1 231 ? -23.677 29.944 23.031 1.00 28.52 487 GLN D C 1
ATOM 5928 O O . GLN E 1 231 ? -22.625 30.311 22.499 1.00 30.02 487 GLN D O 1
ATOM 5934 N N . HIS E 1 232 ? -24.075 30.412 24.218 1.00 28.87 488 HIS D N 1
ATOM 5935 C CA . HIS E 1 232 ? -23.195 31.295 25.009 1.00 29.90 488 HIS D CA 1
ATOM 5936 C C . HIS E 1 232 ? -21.913 30.615 25.518 1.00 29.35 488 HIS D C 1
ATOM 5937 O O . HIS E 1 232 ? -20.860 31.248 25.623 1.00 29.71 488 HIS D O 1
ATOM 5944 N N . LEU E 1 233 ? -21.974 29.316 25.792 1.00 29.75 489 LEU D N 1
ATOM 5945 C CA . LEU E 1 233 ? -20.763 28.579 26.184 1.00 29.92 489 LEU D CA 1
ATOM 5946 C C . LEU E 1 233 ? -19.840 28.273 25.011 1.00 29.69 489 LEU D C 1
ATOM 5947 O O . LEU E 1 233 ? -18.622 28.268 25.179 1.00 27.41 489 LEU D O 1
ATOM 5952 N N . HIS E 1 234 ? -20.433 27.996 23.839 1.00 30.00 490 HIS D N 1
ATOM 5953 C CA . HIS E 1 234 ? -19.724 27.554 22.641 1.00 28.71 490 HIS D CA 1
ATOM 5954 C C . HIS E 1 234 ? -20.242 28.242 21.366 1.00 28.75 490 HIS D C 1
ATOM 5955 O O . HIS E 1 234 ? -20.732 27.564 20.486 1.00 31.10 490 HIS D O 1
ATOM 5962 N N . PRO E 1 235 ? -20.084 29.576 21.240 1.00 29.51 491 PRO D N 1
ATOM 5963 C CA . PRO E 1 235 ? -20.731 30.293 20.126 1.00 31.87 491 PRO D CA 1
ATOM 5964 C C . PRO E 1 235 ? -20.135 29.913 18.737 1.00 33.67 491 PRO D C 1
ATOM 5965 O O . PRO E 1 235 ? -20.870 29.745 17.749 1.00 34.69 491 PRO D O 1
ATOM 5969 N N . ILE E 1 236 ? -18.842 29.698 18.677 1.00 34.94 492 ILE D N 1
ATOM 5970 C CA . ILE E 1 236 ? -18.215 29.335 17.435 1.00 37.72 492 ILE D CA 1
ATOM 5971 C C . ILE E 1 236 ? -18.714 27.975 16.881 1.00 38.92 492 ILE D C 1
ATOM 5972 O O . ILE E 1 236 ? -19.001 27.814 15.688 1.00 41.35 492 ILE D O 1
ATOM 5977 N N . VAL E 1 237 ? -18.878 27.006 17.779 1.00 37.42 493 VAL D N 1
ATOM 5978 C CA . VAL E 1 237 ? -19.346 25.638 17.378 1.00 36.11 493 VAL D CA 1
ATOM 5979 C C . VAL E 1 237 ? -20.694 25.668 16.682 1.00 33.63 493 VAL D C 1
ATOM 5980 O O . VAL E 1 237 ? -20.862 24.981 15.678 1.00 36.21 493 VAL D O 1
ATOM 5984 N N . VAL E 1 238 ? -21.646 26.456 17.172 1.00 30.73 494 VAL D N 1
ATOM 5985 C CA . VAL E 1 238 ? -22.946 26.557 16.517 1.00 30.46 494 VAL D CA 1
ATOM 5986 C C . VAL E 1 238 ? -22.813 27.119 15.107 1.00 29.04 494 VAL D C 1
ATOM 5987 O O . VAL E 1 238 ? -23.320 26.542 14.174 1.00 30.48 494 VAL D O 1
ATOM 5991 N N . GLN E 1 239 ? -22.133 28.232 14.919 1.00 28.91 495 GLN D N 1
ATOM 5992 C CA . GLN E 1 239 ? -22.025 28.786 13.586 1.00 28.97 495 GLN D CA 1
ATOM 5993 C C . GLN E 1 239 ? -21.168 27.881 12.676 1.00 26.77 495 GLN D C 1
ATOM 5994 O O . GLN E 1 239 ? -21.422 27.837 11.455 1.00 27.05 495 GLN D O 1
ATOM 5996 N N . ALA E 1 240 ? -20.206 27.151 13.252 1.00 25.69 496 ALA D N 1
ATOM 5997 C CA . ALA E 1 240 ? -19.329 26.326 12.424 1.00 26.52 496 ALA D CA 1
ATOM 5998 C C . ALA E 1 240 ? -19.897 24.956 12.057 1.00 26.54 496 ALA D C 1
ATOM 5999 O O . ALA E 1 240 ? -19.712 24.484 10.938 1.00 25.09 496 ALA D O 1
ATOM 6001 N N . ALA E 1 241 ? -20.571 24.323 13.011 1.00 25.56 497 ALA D N 1
ATOM 6002 C CA . ALA E 1 241 ? -20.806 22.880 12.934 1.00 24.93 497 ALA D CA 1
ATOM 6003 C C . ALA E 1 241 ? -22.265 22.459 12.920 1.00 25.21 497 ALA D C 1
ATOM 6004 O O . ALA E 1 241 ? -22.595 21.437 12.346 1.00 25.22 497 ALA D O 1
ATOM 6006 N N . PHE E 1 242 ? -23.158 23.255 13.515 1.00 24.75 498 PHE D N 1
ATOM 6007 C CA . PHE E 1 242 ? -24.612 22.939 13.532 1.00 25.29 498 PHE D CA 1
ATOM 6008 C C . PHE E 1 242 ? -25.250 23.103 12.135 1.00 25.45 498 PHE D C 1
ATOM 6009 O O . PHE E 1 242 ? -24.815 23.944 11.353 1.00 28.03 498 PHE D O 1
ATOM 6017 N N . PRO E 1 243 ? -26.298 22.301 11.814 1.00 25.95 499 PRO D N 1
ATOM 6018 C CA . PRO E 1 243 ? -27.012 22.522 10.566 1.00 26.53 499 PRO D CA 1
ATOM 6019 C C . PRO E 1 243 ? -27.650 23.868 10.568 1.00 28.78 499 PRO D C 1
ATOM 6020 O O . PRO E 1 243 ? -28.240 24.248 11.589 1.00 31.78 499 PRO D O 1
ATOM 6024 N N . PRO E 1 244 ? -27.500 24.624 9.457 1.00 29.38 500 PRO D N 1
ATOM 6025 C CA . PRO E 1 244 ? -28.181 25.926 9.289 1.00 28.73 500 PRO D CA 1
ATOM 6026 C C . PRO E 1 244 ? -29.669 25.902 9.579 1.00 28.38 500 PRO D C 1
ATOM 6027 O O . PRO E 1 244 ? -30.161 26.824 10.228 1.00 31.28 500 PRO D O 1
ATOM 6031 N N . LEU E 1 245 ? -30.385 24.878 9.133 1.00 26.62 501 LEU D N 1
ATOM 6032 C CA . LEU E 1 245 ? -31.808 24.755 9.451 1.00 25.93 501 LEU D CA 1
ATOM 6033 C C . LEU E 1 245 ? -32.065 24.765 10.977 1.00 26.67 501 LEU D C 1
ATOM 6034 O O . LEU E 1 245 ? -32.983 25.425 11.463 1.00 27.90 501 LEU D O 1
ATOM 6039 N N . TYR E 1 246 ? -31.250 24.009 11.707 1.00 26.35 502 TYR D N 1
ATOM 6040 C CA . TYR E 1 246 ? -31.371 23.921 13.163 1.00 26.57 502 TYR D CA 1
ATOM 6041 C C . TYR E 1 246 ? -31.194 25.308 13.807 1.00 29.94 502 TYR D C 1
ATOM 6042 O O . TYR E 1 246 ? -32.023 25.750 14.587 1.00 32.29 502 TYR D O 1
ATOM 6051 N N . LYS E 1 247 ? -30.139 26.019 13.407 1.00 32.32 503 LYS D N 1
ATOM 6052 C CA . LYS E 1 247 ? -29.903 27.395 13.827 1.00 36.44 503 LYS D CA 1
ATOM 6053 C C . LYS E 1 247 ? -31.119 28.291 13.546 1.00 35.79 503 LYS D C 1
ATOM 6054 O O . LYS E 1 247 ? -31.618 29.003 14.441 1.00 35.62 503 LYS D O 1
ATOM 6060 N N . GLU E 1 248 ? -31.643 28.201 12.325 1.00 32.09 504 GLU D N 1
ATOM 6061 C CA . GLU E 1 248 ? -32.776 29.014 11.902 1.00 30.39 504 GLU D CA 1
ATOM 6062 C C . GLU E 1 248 ? -34.022 28.745 12.737 1.00 28.19 504 GLU D C 1
ATOM 6063 O O . GLU E 1 248 ? -34.722 29.674 13.161 1.00 25.30 504 GLU D O 1
ATOM 6069 N N . LEU E 1 249 ? -34.290 27.474 13.005 1.00 28.57 505 LEU D N 1
ATOM 6070 C CA . LEU E 1 249 ? -35.473 27.119 13.786 1.00 28.95 505 LEU D CA 1
ATOM 6071 C C . LEU E 1 249 ? -35.355 27.437 15.287 1.00 28.24 505 LEU D C 1
ATOM 6072 O O . LEU E 1 249 ? -36.375 27.719 15.936 1.00 26.88 505 LEU D O 1
ATOM 6077 N N . PHE E 1 250 ? -34.156 27.356 15.844 1.00 27.85 506 PHE D N 1
ATOM 6078 C CA . PHE E 1 250 ? -34.036 27.327 17.318 1.00 28.55 506 PHE D CA 1
ATOM 6079 C C . PHE E 1 250 ? -33.147 28.401 17.932 1.00 31.54 506 PHE D C 1
ATOM 6080 O O . PHE E 1 250 ? -33.143 28.473 19.181 1.00 34.63 506 PHE D O 1
ATOM 6088 N N . SER E 1 251 ? -32.467 29.183 17.102 1.00 35.16 507 SER D N 1
ATOM 6089 C CA . SER E 1 251 ? -31.500 30.205 17.605 1.00 37.25 507 SER D CA 1
ATOM 6090 C C . SER E 1 251 ? -31.964 31.607 17.271 1.00 37.60 507 SER D C 1
ATOM 6091 O O . SER E 1 251 ? -32.741 32.155 18.024 1.00 40.28 507 SER D O 1
ATOM 6094 N N . GLU F 2 1 ? -37.603 35.923 8.167 1.00 30.00 4 GLU F N 1
ATOM 6095 C CA . GLU F 2 1 ? -37.743 35.170 6.966 1.00 30.00 4 GLU F CA 1
ATOM 6096 C C . GLU F 2 1 ? -37.017 33.933 7.242 1.00 30.00 4 GLU F C 1
ATOM 6097 O O . GLU F 2 1 ? -36.055 33.951 7.975 1.00 30.00 4 GLU F O 1
ATOM 6099 N N . PHE F 2 2 ? -37.486 32.846 6.659 1.00 30.00 5 PHE F N 1
ATOM 6100 C CA . PHE F 2 2 ? -36.880 31.560 6.910 1.00 30.00 5 PHE F CA 1
ATOM 6101 C C . PHE F 2 2 ? -36.353 30.922 5.684 1.00 30.00 5 PHE F C 1
ATOM 6102 O O . PHE F 2 2 ? -36.913 29.986 5.162 1.00 30.00 5 PHE F O 1
ATOM 6110 N N . PRO F 2 3 ? -35.248 31.431 5.214 1.00 34.16 6 PRO F N 1
ATOM 6111 C CA . PRO F 2 3 ? -34.750 30.856 3.970 1.00 32.59 6 PRO F CA 1
ATOM 6112 C C . PRO F 2 3 ? -34.389 29.416 3.844 1.00 29.77 6 PRO F C 1
ATOM 6113 O O . PRO F 2 3 ? -34.709 28.879 2.844 1.00 28.65 6 PRO F O 1
ATOM 6117 N N . TYR F 2 4 ? -33.715 28.822 4.801 1.00 28.86 7 TYR F N 1
ATOM 6118 C CA . TYR F 2 4 ? -33.322 27.457 4.685 1.00 27.86 7 TYR F CA 1
ATOM 6119 C C . TYR F 2 4 ? -34.487 26.501 4.718 1.00 27.52 7 TYR F C 1
ATOM 6120 O O . TYR F 2 4 ? -34.515 25.551 3.993 1.00 27.15 7 TYR F O 1
ATOM 6129 N N . LEU F 2 5 ? -35.457 26.784 5.555 1.00 26.75 8 LEU F N 1
ATOM 6130 C CA . LEU F 2 5 ? -36.628 25.980 5.666 1.00 28.35 8 LEU F CA 1
ATOM 6131 C C . LEU F 2 5 ? -37.446 26.119 4.419 1.00 30.12 8 LEU F C 1
ATOM 6132 O O . LEU F 2 5 ? -38.084 25.228 3.984 1.00 30.50 8 LEU F O 1
ATOM 6137 N N . LEU F 2 6 ? -37.414 27.288 3.854 1.00 33.62 9 LEU F N 1
ATOM 6138 C CA . LEU F 2 6 ? -38.128 27.569 2.652 1.00 34.69 9 LEU F CA 1
ATOM 6139 C C . LEU F 2 6 ? -37.528 26.814 1.488 1.00 33.70 9 LEU F C 1
ATOM 6140 O O . LEU F 2 6 ? -38.223 26.362 0.628 1.00 32.42 9 LEU F O 1
ATOM 6145 N N . SER F 2 7 ? -36.219 26.672 1.472 1.00 34.22 10 SER F N 1
ATOM 6146 C CA . SER F 2 7 ? -35.555 25.939 0.418 1.00 35.42 10 SER F CA 1
ATOM 6147 C C . SER F 2 7 ? -35.990 24.495 0.298 1.00 35.87 10 SER F C 1
ATOM 6148 O O . SER F 2 7 ? -35.996 23.949 -0.748 1.00 41.94 10 SER F O 1
ATOM 6151 N N . LEU F 2 8 ? -36.340 23.890 1.397 1.00 35.09 11 LEU F N 1
ATOM 6152 C CA . LEU F 2 8 ? -36.766 22.496 1.471 1.00 35.90 11 LEU F CA 1
ATOM 6153 C C . LEU F 2 8 ? -38.214 22.296 1.020 1.00 37.79 11 LEU F C 1
ATOM 6154 O O . LEU F 2 8 ? -38.619 21.156 0.745 1.00 37.55 11 LEU F O 1
ATOM 6159 N N . LEU F 2 9 ? -38.991 23.383 0.983 1.00 40.47 12 LEU F N 1
ATOM 6160 C CA . LEU F 2 9 ? -40.365 23.385 0.435 1.00 43.34 12 LEU F CA 1
ATOM 6161 C C . LEU F 2 9 ? -40.381 23.654 -1.082 1.00 49.18 12 LEU F C 1
ATOM 6162 O O . LEU F 2 9 ? -41.357 23.332 -1.750 1.00 52.19 12 LEU F O 1
ATOM 6167 N N . GLY F 2 10 ? -39.310 24.247 -1.615 1.00 56.22 13 GLY F N 1
ATOM 6168 C CA . GLY F 2 10 ? -39.074 24.291 -3.064 1.00 57.98 13 GLY F CA 1
ATOM 6169 C C . GLY F 2 10 ? -38.458 22.992 -3.557 1.00 59.29 13 GLY F C 1
ATOM 6170 O O . GLY F 2 10 ? -39.064 21.922 -3.452 1.00 58.74 13 GLY F O 1
ATOM 6171 N N . PRO G 1 7 ? 27.231 18.252 20.142 1.00 63.36 263 PRO G N 1
ATOM 6172 C CA . PRO G 1 7 ? 26.673 17.045 19.442 1.00 63.44 263 PRO G CA 1
ATOM 6173 C C . PRO G 1 7 ? 25.429 16.558 20.153 1.00 66.32 263 PRO G C 1
ATOM 6174 O O . PRO G 1 7 ? 24.324 16.488 19.580 1.00 67.57 263 PRO G O 1
ATOM 6178 N N . TYR G 1 8 ? 25.581 16.331 21.456 1.00 69.53 264 TYR G N 1
ATOM 6179 C CA . TYR G 1 8 ? 24.444 15.837 22.264 1.00 70.29 264 TYR G CA 1
ATOM 6180 C C . TYR G 1 8 ? 23.149 16.697 22.119 1.00 71.19 264 TYR G C 1
ATOM 6181 O O . TYR G 1 8 ? 22.084 16.129 21.968 1.00 70.99 264 TYR G O 1
ATOM 6183 N N . ALA G 1 9 ? 23.278 18.005 22.233 1.00 69.86 265 ALA G N 1
ATOM 6184 C CA . ALA G 1 9 ? 22.131 18.846 22.381 1.00 67.95 265 ALA G CA 1
ATOM 6185 C C . ALA G 1 9 ? 21.122 18.750 21.299 1.00 65.02 265 ALA G C 1
ATOM 6186 O O . ALA G 1 9 ? 19.889 18.687 21.556 1.00 62.93 265 ALA G O 1
ATOM 6188 N N . SER G 1 10 ? 21.554 18.752 20.037 1.00 62.32 266 SER G N 1
ATOM 6189 C CA . SER G 1 10 ? 20.614 18.670 18.901 1.00 60.89 266 SER G CA 1
ATOM 6190 C C . SER G 1 10 ? 19.656 17.399 18.929 1.00 62.04 266 SER G C 1
ATOM 6191 O O . SER G 1 10 ? 18.434 17.462 18.760 1.00 67.72 266 SER G O 1
ATOM 6194 N N . LEU G 1 11 ? 20.300 16.271 19.215 1.00 59.98 267 LEU G N 1
ATOM 6195 C CA . LEU G 1 11 ? 19.580 15.025 19.428 1.00 58.73 267 LEU G CA 1
ATOM 6196 C C . LEU G 1 11 ? 18.552 15.157 20.565 1.00 59.32 267 LEU G C 1
ATOM 6197 O O . LEU G 1 11 ? 17.423 14.652 20.447 1.00 56.88 267 LEU G O 1
ATOM 6202 N N . THR G 1 12 ? 18.921 15.853 21.639 1.00 58.25 268 THR G N 1
ATOM 6203 C CA . THR G 1 12 ? 17.959 16.103 22.737 1.00 59.32 268 THR G CA 1
ATOM 6204 C C . THR G 1 12 ? 16.738 16.899 22.248 1.00 60.15 268 THR G C 1
ATOM 6205 O O . THR G 1 12 ? 15.603 16.519 22.554 1.00 62.23 268 THR G O 1
ATOM 6209 N N . GLU G 1 13 ? 16.966 17.981 21.498 1.00 57.75 269 GLU G N 1
ATOM 6210 C CA . GLU G 1 13 ? 15.854 18.771 20.946 1.00 56.66 269 GLU G CA 1
ATOM 6211 C C . GLU G 1 13 ? 14.956 17.918 20.025 1.00 57.66 269 GLU G C 1
ATOM 6212 O O . GLU G 1 13 ? 13.705 18.034 20.066 1.00 58.67 269 GLU G O 1
ATOM 6218 N N . ILE G 1 14 ? 15.573 17.060 19.201 1.00 56.72 270 ILE G N 1
ATOM 6219 C CA . ILE G 1 14 ? 14.791 16.187 18.312 1.00 52.39 270 ILE G CA 1
ATOM 6220 C C . ILE G 1 14 ? 13.942 15.190 19.114 1.00 53.89 270 ILE G C 1
ATOM 6221 O O . ILE G 1 14 ? 12.738 14.963 18.836 1.00 53.42 270 ILE G O 1
ATOM 6226 N N . GLU G 1 15 ? 14.578 14.583 20.122 1.00 57.99 271 GLU G N 1
ATOM 6227 C CA . GLU G 1 15 ? 13.869 13.649 21.022 1.00 56.35 271 GLU G CA 1
ATOM 6228 C C . GLU G 1 15 ? 12.738 14.352 21.712 1.00 55.70 271 GLU G C 1
ATOM 6229 O O . GLU G 1 15 ? 11.693 13.783 21.801 1.00 53.85 271 GLU G O 1
ATOM 6235 N N . HIS G 1 16 ? 12.917 15.592 22.196 1.00 53.77 272 HIS G N 1
ATOM 6236 C CA . HIS G 1 16 ? 11.817 16.316 22.814 1.00 52.74 272 HIS G CA 1
ATOM 6237 C C . HIS G 1 16 ? 10.627 16.550 21.837 1.00 46.66 272 HIS G C 1
ATOM 6238 O O . HIS G 1 16 ? 9.458 16.467 22.225 1.00 42.72 272 HIS G O 1
ATOM 6245 N N . LEU G 1 17 ? 10.964 16.872 20.583 1.00 41.80 273 LEU G N 1
ATOM 6246 C CA . LEU G 1 17 ? 9.929 17.062 19.546 1.00 38.21 273 LEU G CA 1
ATOM 6247 C C . LEU G 1 17 ? 9.090 15.782 19.293 1.00 36.16 273 LEU G C 1
ATOM 6248 O O . LEU G 1 17 ? 7.843 15.857 19.106 1.00 34.66 273 LEU G O 1
ATOM 6253 N N . VAL G 1 18 ? 9.758 14.626 19.284 1.00 35.93 274 VAL G N 1
ATOM 6254 C CA . VAL G 1 18 ? 9.056 13.344 19.137 1.00 39.31 274 VAL G CA 1
ATOM 6255 C C . VAL G 1 18 ? 8.019 13.197 20.263 1.00 41.60 274 VAL G C 1
ATOM 6256 O O . VAL G 1 18 ? 6.855 12.921 20.017 1.00 46.22 274 VAL G O 1
ATOM 6260 N N . GLN G 1 19 ? 8.461 13.424 21.498 1.00 41.19 275 GLN G N 1
ATOM 6261 C CA . GLN G 1 19 ? 7.598 13.358 22.676 1.00 39.90 275 GLN G CA 1
ATOM 6262 C C . GLN G 1 19 ? 6.445 14.360 22.595 1.00 38.40 275 GLN G C 1
ATOM 6263 O O . GLN G 1 19 ? 5.297 14.018 22.909 1.00 39.05 275 GLN G O 1
ATOM 6269 N N . SER G 1 20 ? 6.755 15.587 22.181 1.00 37.20 276 SER G N 1
ATOM 6270 C CA . SER G 1 20 ? 5.757 16.656 22.063 1.00 37.83 276 SER G CA 1
ATOM 6271 C C . SER G 1 20 ? 4.664 16.274 21.061 1.00 38.13 276 SER G C 1
ATOM 6272 O O . SER G 1 20 ? 3.447 16.387 21.368 1.00 40.34 276 SER G O 1
ATOM 6275 N N . VAL G 1 21 ? 5.100 15.829 19.873 1.00 39.54 277 VAL G N 1
ATOM 6276 C CA . VAL G 1 21 ? 4.155 15.452 18.797 1.00 37.44 277 VAL G CA 1
ATOM 6277 C C . VAL G 1 21 ? 3.259 14.268 19.234 1.00 34.47 277 VAL G C 1
ATOM 6278 O O . VAL G 1 21 ? 2.011 14.291 19.068 1.00 30.06 277 VAL G O 1
ATOM 6282 N N . CYS G 1 22 ? 3.897 13.276 19.855 1.00 34.38 278 CYS G N 1
ATOM 6283 C CA . CYS G 1 22 ? 3.161 12.116 20.332 1.00 35.71 278 CYS G CA 1
ATOM 6284 C C . CYS G 1 22 ? 2.107 12.510 21.353 1.00 35.69 278 CYS G C 1
ATOM 6285 O O . CYS G 1 22 ? 0.994 12.021 21.299 1.00 34.05 278 CYS G O 1
ATOM 6288 N N . LYS G 1 23 ? 2.444 13.441 22.237 1.00 33.57 279 LYS G N 1
ATOM 6289 C CA . LYS G 1 23 ? 1.503 13.921 23.257 1.00 33.03 279 LYS G CA 1
ATOM 6290 C C . LYS G 1 23 ? 0.342 14.685 22.630 1.00 32.29 279 LYS G C 1
ATOM 6291 O O . LYS G 1 23 ? -0.828 14.441 22.980 1.00 33.55 279 LYS G O 1
ATOM 6297 N N . SER G 1 24 ? 0.653 15.598 21.706 1.00 31.43 280 SER G N 1
ATOM 6298 C CA . SER G 1 24 ? -0.364 16.374 20.997 1.00 30.61 280 SER G CA 1
ATOM 6299 C C . SER G 1 24 ? -1.370 15.459 20.323 1.00 32.05 280 SER G C 1
ATOM 6300 O O . SER G 1 24 ? -2.598 15.723 20.372 1.00 36.70 280 SER G O 1
ATOM 6303 N N . TYR G 1 25 ? -0.858 14.407 19.693 1.00 30.93 281 TYR G N 1
ATOM 6304 C CA . TYR G 1 25 ? -1.724 13.412 19.078 1.00 32.35 281 TYR G CA 1
ATOM 6305 C C . TYR G 1 25 ? -2.587 12.681 20.154 1.00 34.16 281 TYR G C 1
ATOM 6306 O O . TYR G 1 25 ? -3.813 12.559 20.013 1.00 36.67 281 TYR G O 1
ATOM 6315 N N . ARG G 1 26 ? -1.936 12.207 21.216 1.00 34.89 282 ARG G N 1
ATOM 6316 C CA . ARG G 1 26 ? -2.612 11.458 22.299 1.00 36.13 282 ARG G CA 1
ATOM 6317 C C . ARG G 1 26 ? -3.823 12.223 22.838 1.00 33.53 282 ARG G C 1
ATOM 6318 O O . ARG G 1 26 ? -4.900 11.645 23.060 1.00 31.31 282 ARG G O 1
ATOM 6326 N N . GLU G 1 27 ? -3.622 13.524 23.024 1.00 31.48 283 GLU G N 1
ATOM 6327 C CA . GLU G 1 27 ? -4.610 14.448 23.574 1.00 32.81 283 GLU G CA 1
ATOM 6328 C C . GLU G 1 27 ? -5.759 14.772 22.641 1.00 32.09 283 GLU G C 1
ATOM 6329 O O . GLU G 1 27 ? -6.764 15.322 23.090 1.00 32.33 283 GLU G O 1
ATOM 6335 N N . THR G 1 28 ? -5.627 14.450 21.349 1.00 31.53 284 THR G N 1
ATOM 6336 C CA . THR G 1 28 ? -6.620 14.860 20.324 1.00 30.37 284 THR G CA 1
ATOM 6337 C C . THR G 1 28 ? -7.035 13.695 19.382 1.00 31.66 284 THR G C 1
ATOM 6338 O O . THR G 1 28 ? -7.606 13.937 18.297 1.00 28.86 284 THR G O 1
ATOM 6342 N N . CYS G 1 29 ? -6.725 12.462 19.795 1.00 34.04 285 CYS G N 1
ATOM 6343 C CA . CYS G 1 29 ? -6.900 11.323 18.911 1.00 38.25 285 CYS G CA 1
ATOM 6344 C C . CYS G 1 29 ? -8.369 10.912 18.730 1.00 37.20 285 CYS G C 1
ATOM 6345 O O . CYS G 1 29 ? 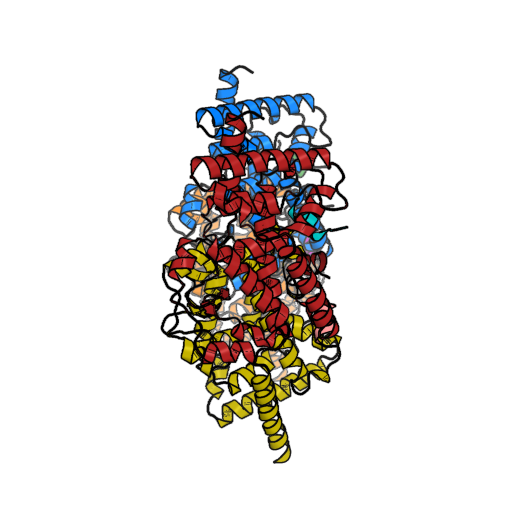-8.650 10.114 17.833 1.00 43.02 285 CYS G O 1
ATOM 6348 N N . GLN G 1 30 ? -9.279 11.521 19.470 1.00 34.61 286 GLN G N 1
ATOM 6349 C CA . GLN G 1 30 ? -10.702 11.312 19.311 1.00 36.01 286 GLN G CA 1
ATOM 6350 C C . GLN G 1 30 ? -11.442 10.000 19.312 1.00 38.20 286 GLN G C 1
ATOM 6351 O O . GLN G 1 30 ? -12.625 9.954 19.184 1.00 38.11 286 GLN G O 1
ATOM 6357 N N . LEU G 1 31 ? -10.702 8.938 19.450 1.00 41.51 287 LEU G N 1
ATOM 6358 C CA . LEU G 1 31 ? -11.243 7.589 19.550 1.00 46.78 287 LEU G CA 1
ATOM 6359 C C . LEU G 1 31 ? -10.017 6.873 20.081 1.00 47.76 287 LEU G C 1
ATOM 6360 O O . LEU G 1 31 ? -8.942 6.971 19.479 1.00 46.16 287 LEU G O 1
ATOM 6365 N N . ARG G 1 32 ? -10.181 6.169 21.196 1.00 50.22 288 ARG G N 1
ATOM 6366 C CA . ARG G 1 32 ? -9.059 5.440 21.803 1.00 52.08 288 ARG G CA 1
ATOM 6367 C C . ARG G 1 32 ? -8.868 4.122 21.068 1.00 46.69 288 ARG G C 1
ATOM 6368 O O . ARG G 1 32 ? -9.845 3.399 20.772 1.00 48.44 288 ARG G O 1
ATOM 6376 N N . LEU G 1 33 ? -7.619 3.792 20.775 1.00 41.23 289 LEU G N 1
ATOM 6377 C CA . LEU G 1 33 ? -7.313 2.522 20.139 1.00 40.61 289 LEU G CA 1
ATOM 6378 C C . LEU G 1 33 ? -7.890 1.329 20.926 1.00 42.63 289 LEU G C 1
ATOM 6379 O O . LEU G 1 33 ? -8.445 0.395 20.336 1.00 42.83 289 LEU G O 1
ATOM 6384 N N . GLU G 1 34 ? -7.768 1.401 22.254 1.00 45.98 290 GLU G N 1
ATOM 6385 C CA . GLU G 1 34 ? -8.266 0.364 23.157 1.00 51.01 290 GLU G CA 1
ATOM 6386 C C . GLU G 1 34 ? -9.768 0.106 23.008 1.00 49.91 290 GLU G C 1
ATOM 6387 O O . GLU G 1 34 ? -10.190 -1.069 22.923 1.00 48.54 290 GLU G O 1
ATOM 6393 N N . ASP G 1 35 ? -10.551 1.182 22.972 1.00 44.47 291 ASP G N 1
ATOM 6394 C CA . ASP G 1 35 ? -11.989 1.127 22.664 1.00 43.38 291 ASP G CA 1
ATOM 6395 C C . ASP G 1 35 ? -12.282 0.519 21.275 1.00 43.35 291 ASP G C 1
ATOM 6396 O O . ASP G 1 35 ? -13.178 -0.325 21.135 1.00 42.06 291 ASP G O 1
ATOM 6401 N N . LEU G 1 36 ? -11.545 0.947 20.249 1.00 44.56 292 LEU G N 1
ATOM 6402 C CA . LEU G 1 36 ? -11.765 0.431 18.899 1.00 43.24 292 LEU G CA 1
ATOM 6403 C C . LEU G 1 36 ? -11.487 -1.078 18.798 1.00 44.12 292 LEU G C 1
ATOM 6404 O O . LEU G 1 36 ? -12.241 -1.815 18.147 1.00 46.41 292 LEU G O 1
ATOM 6409 N N . LEU G 1 37 ? -10.409 -1.528 19.445 1.00 44.60 293 LEU G N 1
ATOM 6410 C CA . LEU G 1 37 ? -10.055 -2.944 19.455 1.00 43.36 293 LEU G CA 1
ATOM 6411 C C . LEU G 1 37 ? -11.125 -3.755 20.175 1.00 42.03 293 LEU G C 1
ATOM 6412 O O . LEU G 1 37 ? -11.534 -4.804 19.696 1.00 38.10 293 LEU G O 1
ATOM 6417 N N . ARG G 1 38 ? -11.601 -3.230 21.293 1.00 42.68 294 ARG G N 1
ATOM 6418 C CA . ARG G 1 38 ? -12.579 -3.924 22.129 1.00 46.26 294 ARG G CA 1
ATOM 6419 C C . ARG G 1 38 ? -13.909 -4.115 21.438 1.00 43.43 294 ARG G C 1
ATOM 6420 O O . ARG G 1 38 ? -14.659 -5.032 21.776 1.00 46.76 294 ARG G O 1
ATOM 6428 N N . GLN G 1 39 ? -14.209 -3.242 20.484 1.00 41.65 295 GLN G N 1
ATOM 6429 C CA . GLN G 1 39 ? -15.502 -3.260 19.801 1.00 41.30 295 GLN G CA 1
ATOM 6430 C C . GLN G 1 39 ? -15.500 -4.066 18.492 1.00 39.62 295 GLN G C 1
ATOM 6431 O O . GLN G 1 39 ? -16.510 -4.129 17.825 1.00 36.52 295 GLN G O 1
ATOM 6437 N N . ARG G 1 40 ? -14.405 -4.728 18.195 1.00 42.05 296 ARG G N 1
ATOM 6438 C CA . ARG G 1 40 ? -14.306 -5.492 16.941 1.00 45.33 296 ARG G CA 1
ATOM 6439 C C . ARG G 1 40 ? -15.370 -6.575 16.818 1.00 44.39 296 ARG G C 1
ATOM 6440 O O . ARG G 1 40 ? -15.877 -6.817 15.727 1.00 44.18 296 ARG G O 1
ATOM 6448 N N . SER G 1 41 ? -15.735 -7.188 17.943 1.00 45.93 297 SER G N 1
ATOM 6449 C CA . SER G 1 41 ? -16.705 -8.274 17.937 1.00 47.47 297 SER G CA 1
ATOM 6450 C C . SER G 1 41 ? -18.168 -7.768 17.870 1.00 47.95 297 SER G C 1
ATOM 6451 O O . SER G 1 41 ? -19.096 -8.554 17.710 1.00 47.79 297 SER G O 1
ATOM 6454 N N . ASN G 1 42 ? -18.313 -6.447 17.920 1.00 48.45 298 ASN G N 1
ATOM 6455 C CA . ASN G 1 42 ? -19.607 -5.778 17.796 1.00 45.15 298 ASN G CA 1
ATOM 6456 C C . ASN G 1 42 ? -19.795 -5.323 16.316 1.00 41.00 298 ASN G C 1
ATOM 6457 O O . ASN G 1 42 ? -19.258 -4.290 15.824 1.00 38.25 298 ASN G O 1
ATOM 6462 N N . ILE G 1 43 ? -20.560 -6.159 15.604 1.00 37.18 299 ILE G N 1
ATOM 6463 C CA . ILE G 1 43 ? -20.696 -6.107 14.143 1.00 35.45 299 ILE G CA 1
ATOM 6464 C C . ILE G 1 43 ? -22.160 -5.987 13.708 1.00 35.03 299 ILE G C 1
ATOM 6465 O O . ILE G 1 43 ? -23.011 -6.717 14.217 1.00 33.95 299 ILE G O 1
ATOM 6470 N N . PHE G 1 44 ? -22.451 -5.062 12.791 1.00 34.81 300 PHE G N 1
ATOM 6471 C CA . PHE G 1 44 ? -23.830 -4.935 12.282 1.00 34.52 300 PHE G CA 1
ATOM 6472 C C . PHE G 1 44 ? -24.446 -6.258 11.786 1.00 34.02 300 PHE G C 1
ATOM 6473 O O . PHE G 1 44 ? -23.847 -7.000 10.996 1.00 34.80 300 PHE G O 1
ATOM 6481 N N . SER G 1 45 ? -25.660 -6.534 12.266 1.00 34.41 301 SER G N 1
ATOM 6482 C CA . SER G 1 45 ? -26.450 -7.663 11.811 1.00 33.38 301 SER G CA 1
ATOM 6483 C C . SER G 1 45 ? -26.932 -7.424 10.395 1.00 36.51 301 SER G C 1
ATOM 6484 O O . SER G 1 45 ? -26.952 -6.275 9.945 1.00 40.64 301 SER G O 1
ATOM 6487 N N . ARG G 1 46 ? -27.368 -8.478 9.727 1.00 39.06 302 ARG G N 1
ATOM 6488 C CA . ARG G 1 46 ? -27.934 -8.387 8.379 1.00 42.18 302 ARG G CA 1
ATOM 6489 C C . ARG G 1 46 ? -29.071 -7.355 8.302 1.00 37.84 302 ARG G C 1
ATOM 6490 O O . ARG G 1 46 ? -29.103 -6.531 7.390 1.00 40.30 302 ARG G O 1
ATOM 6498 N N . GLU G 1 47 ? -29.989 -7.377 9.267 1.00 35.51 303 GLU G N 1
ATOM 6499 C CA . GLU G 1 47 ? -31.148 -6.467 9.264 1.00 32.59 303 GLU G CA 1
ATOM 6500 C C . GLU G 1 47 ? -30.671 -5.012 9.392 1.00 34.86 303 GLU G C 1
ATOM 6501 O O . GLU G 1 47 ? -31.224 -4.101 8.781 1.00 36.56 303 GLU G O 1
ATOM 6507 N N . GLU G 1 48 ? -29.632 -4.815 10.207 1.00 35.32 304 GLU G N 1
ATOM 6508 C CA . GLU G 1 48 ? -29.077 -3.480 10.442 1.00 35.66 304 GLU G CA 1
ATOM 6509 C C . GLU G 1 48 ? -28.445 -2.940 9.183 1.00 36.17 304 GLU G C 1
ATOM 6510 O O . GLU G 1 48 ? -28.633 -1.783 8.840 1.00 36.45 304 GLU G O 1
ATOM 6516 N N . VAL G 1 49 ? -27.680 -3.792 8.520 1.00 35.15 305 VAL G N 1
ATOM 6517 C CA . VAL G 1 49 ? -27.086 -3.474 7.222 1.00 35.61 305 VAL G CA 1
ATOM 6518 C C . VAL G 1 49 ? -28.156 -3.104 6.176 1.00 36.21 305 VAL G C 1
ATOM 6519 O O . VAL G 1 49 ? -28.032 -2.080 5.508 1.00 36.90 305 VAL G O 1
ATOM 6523 N N . THR G 1 50 ? -29.186 -3.933 6.045 1.00 34.77 306 THR G N 1
ATOM 6524 C CA . THR G 1 50 ? -30.308 -3.623 5.173 1.00 33.84 306 THR G CA 1
ATOM 6525 C C . THR G 1 50 ? -30.891 -2.210 5.460 1.00 32.96 306 THR G C 1
ATOM 6526 O O . THR G 1 50 ? -31.176 -1.440 4.530 1.00 33.72 306 THR G O 1
ATOM 6530 N N . GLY G 1 51 ? -31.034 -1.900 6.747 1.00 31.76 307 GLY G N 1
ATOM 6531 C CA . GLY G 1 51 ? -31.518 -0.608 7.198 1.00 31.96 307 GLY G CA 1
ATOM 6532 C C . GLY G 1 51 ? -30.694 0.550 6.647 1.00 31.59 307 GLY G C 1
ATOM 6533 O O . GLY G 1 51 ? -31.229 1.514 6.179 1.00 27.89 307 GLY G O 1
ATOM 6534 N N . TYR G 1 52 ? -29.374 0.429 6.698 1.00 29.92 308 TYR G N 1
ATOM 6535 C CA . TYR G 1 52 ? -28.469 1.427 6.127 1.00 31.79 308 TYR G CA 1
ATOM 6536 C C . TYR G 1 52 ? -28.593 1.491 4.611 1.00 35.66 308 TYR G C 1
ATOM 6537 O O . TYR G 1 52 ? -28.546 2.548 4.022 1.00 38.53 308 TYR G O 1
ATOM 6546 N N . GLN G 1 53 ? -28.724 0.338 3.965 1.00 38.56 309 GLN G N 1
ATOM 6547 C CA . GLN G 1 53 ? -28.753 0.313 2.488 1.00 39.88 309 GLN G CA 1
ATOM 6548 C C . GLN G 1 53 ? -30.062 0.919 1.943 1.00 42.01 309 GLN G C 1
ATOM 6549 O O . GLN G 1 53 ? -30.110 1.400 0.793 1.00 40.26 309 GLN G O 1
ATOM 6555 N N . ARG G 1 54 ? -31.108 0.865 2.765 1.00 45.20 310 ARG G N 1
ATOM 6556 C CA . ARG G 1 54 ? -32.409 1.461 2.426 1.00 46.36 310 ARG G CA 1
ATOM 6557 C C . ARG G 1 54 ? -32.502 2.968 2.745 1.00 42.85 310 ARG G C 1
ATOM 6558 O O . ARG G 1 54 ? -33.457 3.658 2.328 1.00 42.14 310 ARG G O 1
ATOM 6566 N N . LYS G 1 55 ? -31.516 3.471 3.467 1.00 37.87 311 LYS G N 1
ATOM 6567 C CA . LYS G 1 55 ? -31.480 4.931 3.696 1.00 34.79 311 LYS G CA 1
ATOM 6568 C C . LYS G 1 55 ? -31.397 5.740 2.429 1.00 32.51 311 LYS G C 1
ATOM 6569 O O . LYS G 1 55 ? -30.807 5.321 1.439 1.00 33.99 311 LYS G O 1
ATOM 6575 N N . SER G 1 56 ? -32.000 6.921 2.447 1.00 29.84 312 SER G N 1
ATOM 6576 C CA . SER G 1 56 ? -31.872 7.811 1.275 1.00 27.65 312 SER G CA 1
ATOM 6577 C C . SER G 1 56 ? -30.403 8.218 1.098 1.00 26.42 312 SER G C 1
ATOM 6578 O O . SER G 1 56 ? -29.613 8.295 2.067 1.00 25.58 312 SER G O 1
ATOM 6581 N N . MET G 1 57 ? -30.048 8.517 -0.138 1.00 27.12 313 MET G N 1
ATOM 6582 C CA . MET G 1 57 ? -28.781 9.147 -0.445 1.00 28.60 313 MET G CA 1
ATOM 6583 C C . MET G 1 57 ? -28.502 10.370 0.437 1.00 28.96 313 MET G C 1
ATOM 6584 O O . MET G 1 57 ? -27.403 10.510 1.003 1.00 30.40 313 MET G O 1
ATOM 6589 N N . TRP G 1 58 ? -29.499 11.268 0.545 1.00 27.89 314 TRP G N 1
ATOM 6590 C CA . TRP G 1 58 ? -29.288 12.533 1.298 1.00 27.94 314 TRP G CA 1
ATOM 6591 C C . TRP G 1 58 ? -29.033 12.225 2.755 1.00 28.58 314 TRP G C 1
ATOM 6592 O O . TRP G 1 58 ? -28.161 12.837 3.343 1.00 24.27 314 TRP G O 1
ATOM 6603 N N . GLU G 1 59 ? -29.741 11.280 3.361 1.00 30.31 315 GLU G N 1
ATOM 6604 C CA . GLU G 1 59 ? -29.564 11.029 4.806 1.00 30.53 315 GLU G CA 1
ATOM 6605 C C . GLU G 1 59 ? -28.175 10.428 5.060 1.00 31.35 315 GLU G C 1
ATOM 6606 O O . GLU G 1 59 ? -27.509 10.813 6.011 1.00 30.43 315 GLU G O 1
ATOM 6612 N N . MET G 1 60 ? -27.761 9.489 4.212 1.00 30.36 316 MET G N 1
ATOM 6613 C CA . MET G 1 60 ? -26.459 8.857 4.389 1.00 29.13 316 MET G CA 1
ATOM 6614 C C . MET G 1 60 ? -25.325 9.902 4.166 1.00 28.29 316 MET G C 1
ATOM 6615 O O . MET G 1 60 ? -24.352 9.944 4.937 1.00 29.31 316 MET G O 1
ATOM 6620 N N . TRP G 1 61 ? -25.475 10.744 3.137 1.00 29.76 317 TRP G N 1
ATOM 6621 C CA . TRP G 1 61 ? -24.504 11.841 2.898 1.00 29.55 317 TRP G CA 1
ATOM 6622 C C . TRP G 1 61 ? -24.398 12.794 4.094 1.00 28.86 317 TRP G C 1
ATOM 6623 O O . TRP G 1 61 ? -23.304 13.164 4.544 1.00 28.13 317 TRP G O 1
ATOM 6634 N N . GLU G 1 62 ? -25.543 13.184 4.611 1.00 29.01 318 GLU G N 1
ATOM 6635 C CA . GLU G 1 62 ? -25.523 14.163 5.691 1.00 29.23 318 GLU G CA 1
ATOM 6636 C C . GLU G 1 62 ? -24.969 13.563 6.971 1.00 26.51 318 GLU G C 1
ATOM 6637 O O . GLU G 1 62 ? -24.229 14.225 7.699 1.00 27.36 318 GLU G O 1
ATOM 6643 N N . ARG G 1 63 ? -25.250 12.278 7.214 1.00 24.07 319 ARG G N 1
ATOM 6644 C CA . ARG G 1 63 ? -24.669 11.593 8.378 1.00 22.90 319 ARG G CA 1
ATOM 6645 C C . ARG G 1 63 ? -23.154 11.557 8.256 1.00 23.46 319 ARG G C 1
ATOM 6646 O O . ARG G 1 63 ? -22.438 11.922 9.198 1.00 21.71 319 ARG G O 1
ATOM 6654 N N . CYS G 1 64 ? -22.664 11.142 7.086 1.00 23.11 320 CYS G N 1
ATOM 6655 C CA . CYS G 1 64 ? -21.230 11.011 6.909 1.00 23.71 320 CYS G CA 1
ATOM 6656 C C . CYS G 1 64 ? -20.554 12.383 7.018 1.00 22.13 320 CYS G C 1
ATOM 6657 O O . CYS G 1 64 ? -19.486 12.471 7.601 1.00 19.62 320 CYS G O 1
ATOM 6660 N N . ALA G 1 65 ? -21.194 13.427 6.480 1.00 22.45 321 ALA G N 1
ATOM 6661 C CA . ALA G 1 65 ? -20.625 14.789 6.509 1.00 23.24 321 ALA G CA 1
ATOM 6662 C C . ALA G 1 65 ? -20.530 15.239 7.966 1.00 25.47 321 ALA G C 1
ATOM 6663 O O . ALA G 1 65 ? -19.518 15.830 8.368 1.00 25.94 321 ALA G O 1
ATOM 6665 N N . HIS G 1 66 ? -21.560 14.924 8.765 1.00 26.50 322 HIS G N 1
ATOM 6666 C CA . HIS G 1 66 ? -21.504 15.280 10.209 1.00 28.36 322 HIS G CA 1
ATOM 6667 C C . HIS G 1 66 ? -20.307 14.616 10.901 1.00 23.95 322 HIS G C 1
ATOM 6668 O O . HIS G 1 66 ? -19.505 15.292 11.603 1.00 22.57 322 HIS G O 1
ATOM 6675 N N . HIS G 1 67 ? -20.187 13.293 10.708 1.00 21.08 323 HIS G N 1
ATOM 6676 C CA . HIS G 1 67 ? -19.091 12.520 11.357 1.00 20.57 323 HIS G CA 1
ATOM 6677 C C . HIS G 1 67 ? -17.713 12.982 10.906 1.00 21.61 323 HIS G C 1
ATOM 6678 O O . HIS G 1 67 ? -16.787 13.102 11.720 1.00 21.49 323 HIS G O 1
ATOM 6685 N N . LEU G 1 68 ? -17.564 13.223 9.602 1.00 22.78 324 LEU G N 1
ATOM 6686 C CA . LEU G 1 68 ? -16.288 13.764 9.072 1.00 22.88 324 LEU G CA 1
ATOM 6687 C C . LEU G 1 68 ? -15.952 15.123 9.666 1.00 23.48 324 LEU G C 1
ATOM 6688 O O . LEU G 1 68 ? -14.797 15.359 10.071 1.00 24.16 324 LEU G O 1
ATOM 6693 N N . THR G 1 69 ? -16.969 15.985 9.784 1.00 22.91 325 THR G N 1
ATOM 6694 C CA . THR G 1 69 ? -16.794 17.314 10.371 1.00 22.55 325 THR G CA 1
ATOM 6695 C C . THR G 1 69 ? -16.283 17.228 11.838 1.00 24.93 325 THR G C 1
ATOM 6696 O O . THR G 1 69 ? -15.308 17.917 12.205 1.00 27.96 325 THR G O 1
ATOM 6700 N N . GLU G 1 70 ? -16.929 16.380 12.638 1.00 26.76 326 GLU G N 1
ATOM 6701 C CA . GLU G 1 70 ? -16.460 16.069 13.996 1.00 26.95 326 GLU G CA 1
ATOM 6702 C C . GLU G 1 70 ? -14.990 15.650 14.048 1.00 26.30 326 GLU G C 1
ATOM 6703 O O . GLU G 1 70 ? -14.222 16.192 14.830 1.00 24.89 326 GLU G O 1
ATOM 6709 N N . ALA G 1 71 ? -14.600 14.696 13.206 1.00 26.74 327 ALA G N 1
ATOM 6710 C CA . ALA G 1 71 ? -13.174 14.264 13.074 1.00 27.49 327 ALA G CA 1
ATOM 6711 C C . ALA G 1 71 ? -12.275 15.392 12.682 1.00 27.39 327 ALA G C 1
ATOM 6712 O O . ALA G 1 71 ? -11.188 15.523 13.207 1.00 28.62 327 ALA G O 1
ATOM 6714 N N . ILE G 1 72 ? -12.689 16.192 11.702 1.00 24.51 328 ILE G N 1
ATOM 6715 C CA . ILE G 1 72 ? -11.878 17.337 11.266 1.00 23.62 328 ILE G CA 1
ATOM 6716 C C . ILE G 1 72 ? -11.688 18.333 12.411 1.00 22.63 328 ILE G C 1
ATOM 6717 O O . ILE G 1 72 ? -10.602 18.915 12.541 1.00 21.77 328 ILE G O 1
ATOM 6722 N N . GLN G 1 73 ? -12.721 18.515 13.240 1.00 22.18 329 GLN G N 1
ATOM 6723 C CA . GLN G 1 73 ? -12.548 19.380 14.420 1.00 21.00 329 GLN G CA 1
ATOM 6724 C C . GLN G 1 73 ? -11.398 18.929 15.367 1.00 21.26 329 GLN G C 1
ATOM 6725 O O . GLN G 1 73 ? -10.647 19.772 15.916 1.00 23.18 329 GLN G O 1
ATOM 6731 N N . TYR G 1 74 ? -11.251 17.623 15.550 1.00 20.82 330 TYR G N 1
ATOM 6732 C CA . TYR G 1 74 ? -10.156 17.099 16.347 1.00 19.91 330 TYR G CA 1
ATOM 6733 C C . TYR G 1 74 ? -8.817 17.330 15.684 1.00 19.74 330 TYR G C 1
ATOM 6734 O O . TYR G 1 74 ? -7.818 17.540 16.361 1.00 19.37 330 TYR G O 1
ATOM 6743 N N . VAL G 1 75 ? -8.785 17.246 14.353 1.00 20.31 331 VAL G N 1
ATOM 6744 C CA . VAL G 1 75 ? -7.559 17.525 13.608 1.00 20.19 331 VAL G CA 1
ATOM 6745 C C . VAL G 1 75 ? -7.157 18.993 13.722 1.00 20.48 331 VAL G C 1
ATOM 6746 O O . VAL G 1 75 ? -5.978 19.294 13.831 1.00 19.85 331 VAL G O 1
ATOM 6750 N N . VAL G 1 76 ? -8.124 19.910 13.738 1.00 21.50 332 VAL G N 1
ATOM 6751 C CA . VAL G 1 76 ? -7.808 21.328 13.961 1.00 22.47 332 VAL G CA 1
ATOM 6752 C C . VAL G 1 76 ? -7.168 21.461 15.355 1.00 22.60 332 VAL G C 1
ATOM 6753 O O . VAL G 1 76 ? -6.147 22.121 15.520 1.00 24.03 332 VAL G O 1
ATOM 6757 N N . GLU G 1 77 ? -7.774 20.851 16.361 1.00 23.22 333 GLU G N 1
ATOM 6758 C CA . GLU G 1 77 ? -7.186 20.822 17.718 1.00 25.26 333 GLU G CA 1
ATOM 6759 C C . GLU G 1 77 ? -5.737 20.233 17.766 1.00 24.50 333 GLU G C 1
ATOM 6760 O O . GLU G 1 77 ? -4.815 20.828 18.375 1.00 26.29 333 GLU G O 1
ATOM 6766 N N . PHE G 1 78 ? -5.552 19.067 17.136 1.00 24.92 334 PHE G N 1
ATOM 6767 C CA . PHE G 1 78 ? -4.217 18.480 16.915 1.00 26.81 334 PHE G CA 1
ATOM 6768 C C . PHE G 1 78 ? -3.250 19.543 16.360 1.00 26.61 334 PHE G C 1
ATOM 6769 O O . PHE G 1 78 ? -2.177 19.778 16.961 1.00 25.19 334 PHE G O 1
ATOM 6777 N N . ALA G 1 79 ? -3.621 20.181 15.244 1.00 26.78 335 ALA G N 1
ATOM 6778 C CA . ALA G 1 79 ? -2.795 21.261 14.637 1.00 29.31 335 ALA G CA 1
ATOM 6779 C C . ALA G 1 79 ? -2.442 22.367 15.632 1.00 31.84 335 ALA G C 1
ATOM 6780 O O . ALA G 1 79 ? -1.260 22.716 15.762 1.00 35.52 335 ALA G O 1
ATOM 6782 N N . LYS G 1 80 ? -3.447 22.907 16.338 1.00 32.87 336 LYS G N 1
ATOM 6783 C CA . LYS G 1 80 ? -3.236 23.990 17.311 1.00 34.95 336 LYS G CA 1
ATOM 6784 C C . LYS G 1 80 ? -2.318 23.560 18.457 1.00 37.91 336 LYS G C 1
ATOM 6785 O O . LYS G 1 80 ? -1.637 24.396 19.066 1.00 41.91 336 LYS G O 1
ATOM 6791 N N . ARG G 1 81 ? -2.308 22.267 18.767 1.00 38.89 337 ARG G N 1
ATOM 6792 C CA . ARG G 1 81 ? -1.447 21.750 19.843 1.00 40.37 337 ARG G CA 1
ATOM 6793 C C . ARG G 1 81 ? -0.087 21.262 19.345 1.00 42.27 337 ARG G C 1
ATOM 6794 O O . ARG G 1 81 ? 0.774 20.885 20.152 1.00 46.80 337 ARG G O 1
ATOM 6802 N N . LEU G 1 82 ? 0.103 21.309 18.023 1.00 42.41 338 LEU G N 1
ATOM 6803 C CA . LEU G 1 82 ? 1.271 20.748 17.366 1.00 39.84 338 LEU G CA 1
ATOM 6804 C C . LEU G 1 82 ? 2.430 21.720 17.431 1.00 39.91 338 LEU G C 1
ATOM 6805 O O . LEU G 1 82 ? 2.296 22.892 17.070 1.00 36.78 338 LEU G O 1
ATOM 6810 N N . SER G 1 83 ? 3.578 21.226 17.903 1.00 43.78 339 SER G N 1
ATOM 6811 C CA . SER G 1 83 ? 4.753 22.080 18.093 1.00 45.94 339 SER G CA 1
ATOM 6812 C C . SER G 1 83 ? 5.000 22.869 16.822 1.00 44.10 339 SER G C 1
ATOM 6813 O O . SER G 1 83 ? 5.055 22.301 15.733 1.00 49.70 339 SER G O 1
ATOM 6816 N N . GLY G 1 84 ? 5.053 24.186 16.944 1.00 40.48 340 GLY G N 1
ATOM 6817 C CA . GLY G 1 84 ? 5.395 25.039 15.805 1.00 38.29 340 GLY G CA 1
ATOM 6818 C C . GLY G 1 84 ? 4.310 25.481 14.842 1.00 37.88 340 GLY G C 1
ATOM 6819 O O . GLY G 1 84 ? 4.505 26.432 14.038 1.00 41.73 340 GLY G O 1
ATOM 6820 N N . PHE G 1 85 ? 3.134 24.860 14.933 1.00 36.28 341 PHE G N 1
ATOM 6821 C CA . PHE G 1 85 ? 2.014 25.248 14.066 1.00 34.97 341 PHE G CA 1
ATOM 6822 C C . PHE G 1 85 ? 1.466 26.638 14.392 1.00 36.45 341 PHE G C 1
ATOM 6823 O O . PHE G 1 85 ? 1.197 27.398 13.474 1.00 33.46 341 PHE G O 1
ATOM 6831 N N . MET G 1 86 ? 1.266 26.945 15.678 1.00 39.49 342 MET G N 1
ATOM 6832 C CA . MET G 1 86 ? 0.793 28.281 16.088 1.00 43.37 342 MET G CA 1
ATOM 6833 C C . MET G 1 86 ? 1.816 29.408 15.864 1.00 41.38 342 MET G C 1
ATOM 6834 O O . MET G 1 86 ? 1.483 30.597 15.988 1.00 43.32 342 MET G O 1
ATOM 6839 N N . GLU G 1 87 ? 3.037 29.037 15.515 1.00 43.77 343 GLU G N 1
ATOM 6840 C CA . GLU G 1 87 ? 4.076 30.001 15.097 1.00 47.26 343 GLU G CA 1
ATOM 6841 C C . GLU G 1 87 ? 3.900 30.438 13.655 1.00 42.44 343 GLU G C 1
ATOM 6842 O O . GLU G 1 87 ? 4.448 31.470 13.267 1.00 45.03 343 GLU G O 1
ATOM 6848 N N . LEU G 1 88 ? 3.181 29.645 12.857 1.00 39.04 344 LEU G N 1
ATOM 6849 C CA . LEU G 1 88 ? 2.951 29.966 11.434 1.00 37.45 344 LEU G CA 1
ATOM 6850 C C . LEU G 1 88 ? 1.952 31.092 11.360 1.00 34.49 344 LEU G C 1
ATOM 6851 O O . LEU G 1 88 ? 1.228 31.312 12.302 1.00 33.91 344 LEU G O 1
ATOM 6856 N N . CYS G 1 89 ? 1.894 31.806 10.246 1.00 33.01 345 CYS G N 1
ATOM 6857 C CA . CYS G 1 89 ? 0.943 32.907 10.123 1.00 33.25 345 CYS G CA 1
ATOM 6858 C C . CYS G 1 89 ? -0.452 32.337 9.910 1.00 35.24 345 CYS G C 1
ATOM 6859 O O . CYS G 1 89 ? -0.579 31.207 9.458 1.00 34.19 345 CYS G O 1
ATOM 6862 N N . GLN G 1 90 ? -1.480 33.125 10.186 1.00 36.09 346 GLN G N 1
ATOM 6863 C CA . GLN G 1 90 ? -2.861 32.667 10.021 1.00 37.96 346 GLN G CA 1
ATOM 6864 C C . GLN G 1 90 ? -3.156 32.078 8.633 1.00 35.11 346 GLN G C 1
ATOM 6865 O O . GLN G 1 90 ? -3.790 31.017 8.529 1.00 33.81 346 GLN G O 1
ATOM 6871 N N . ASN G 1 91 ? -2.682 32.765 7.590 1.00 32.36 347 ASN G N 1
ATOM 6872 C CA . ASN G 1 91 ? -2.877 32.306 6.221 1.00 32.16 347 ASN G CA 1
ATOM 6873 C C . ASN G 1 91 ? -2.330 30.890 6.013 1.00 31.09 347 ASN G C 1
ATOM 6874 O O . ASN G 1 91 ? -2.996 30.018 5.433 1.00 29.63 347 ASN G O 1
ATOM 6879 N N . ASP G 1 92 ? -1.107 30.674 6.494 1.00 29.65 348 ASP G N 1
ATOM 6880 C CA . ASP G 1 92 ? -0.468 29.376 6.333 1.00 31.12 348 ASP G CA 1
ATOM 6881 C C . ASP G 1 92 ? -1.154 28.274 7.139 1.00 30.02 348 ASP G C 1
ATOM 6882 O O . ASP G 1 92 ? -1.293 27.152 6.644 1.00 30.56 348 ASP G O 1
ATOM 6887 N N . GLN G 1 93 ? -1.575 28.582 8.362 1.00 28.38 349 GLN G N 1
ATOM 6888 C CA . GLN G 1 93 ? -2.348 27.633 9.170 1.00 27.40 349 GLN G CA 1
ATOM 6889 C C . GLN G 1 93 ? -3.601 27.197 8.405 1.00 27.03 349 GLN G C 1
ATOM 6890 O O . GLN G 1 93 ? -3.889 26.017 8.295 1.00 28.12 349 GLN G O 1
ATOM 6896 N N . ILE G 1 94 ? -4.334 28.156 7.862 1.00 27.93 350 ILE G N 1
ATOM 6897 C CA . ILE G 1 94 ? -5.527 27.874 7.046 1.00 28.63 350 ILE G CA 1
ATOM 6898 C C . ILE G 1 94 ? -5.229 27.006 5.796 1.00 28.03 350 ILE G C 1
ATOM 6899 O O . ILE G 1 94 ? -5.936 26.018 5.530 1.00 27.47 350 ILE G O 1
ATOM 6904 N N . VAL G 1 95 ? -4.208 27.401 5.027 1.00 28.85 351 VAL G N 1
ATOM 6905 C CA . VAL G 1 95 ? -3.805 26.683 3.820 1.00 27.88 351 VAL G CA 1
ATOM 6906 C C . VAL G 1 95 ? -3.477 25.193 4.150 1.00 28.00 351 VAL G C 1
ATOM 6907 O O . VAL G 1 95 ? -3.938 24.265 3.461 1.00 26.42 351 VAL G O 1
ATOM 6911 N N . LEU G 1 96 ? -2.685 24.977 5.200 1.00 27.85 352 LEU G N 1
ATOM 6912 C CA . LEU G 1 96 ? -2.272 23.615 5.578 1.00 28.84 352 LEU G CA 1
ATOM 6913 C C . LEU G 1 96 ? -3.468 22.799 6.061 1.00 29.44 352 LEU G C 1
ATOM 6914 O O . LEU G 1 96 ? -3.642 21.671 5.662 1.00 32.07 352 LEU G O 1
ATOM 6919 N N . LEU G 1 97 ? -4.310 23.388 6.896 1.00 28.73 353 LEU G N 1
ATOM 6920 C CA . LEU G 1 97 ? -5.533 22.680 7.375 1.00 28.16 353 LEU G CA 1
ATOM 6921 C C . LEU G 1 97 ? -6.563 22.412 6.298 1.00 26.98 353 LEU G C 1
ATOM 6922 O O . LEU G 1 97 ? -7.169 21.323 6.278 1.00 26.62 353 LEU G O 1
ATOM 6927 N N . LYS G 1 98 ? -6.794 23.378 5.407 1.00 27.94 354 LYS G N 1
ATOM 6928 C CA . LYS G 1 98 ? -7.763 23.166 4.331 1.00 29.18 354 LYS G CA 1
ATOM 6929 C C . LYS G 1 98 ? -7.358 21.999 3.408 1.00 28.73 354 LYS G C 1
ATOM 6930 O O . LYS G 1 98 ? -8.203 21.197 3.008 1.00 26.89 354 LYS G O 1
ATOM 6936 N N . ALA G 1 99 ? -6.065 21.894 3.103 1.00 30.04 355 ALA G N 1
ATOM 6937 C CA . ALA G 1 99 ? -5.564 20.825 2.261 1.00 29.79 355 ALA G CA 1
ATOM 6938 C C . ALA G 1 99 ? -5.368 19.496 3.034 1.00 30.27 355 ALA G C 1
ATOM 6939 O O . ALA G 1 99 ? -5.573 18.418 2.463 1.00 30.05 355 ALA G O 1
ATOM 6941 N N . GLY G 1 100 ? -5.006 19.600 4.316 1.00 28.42 356 GLY G N 1
ATOM 6942 C CA . GLY G 1 100 ? -4.454 18.487 5.074 1.00 29.10 356 GLY G CA 1
ATOM 6943 C C . GLY G 1 100 ? -5.368 17.838 6.083 1.00 29.75 356 GLY G C 1
ATOM 6944 O O . GLY G 1 100 ? -5.170 16.666 6.442 1.00 32.73 356 GLY G O 1
ATOM 6945 N N . ALA G 1 101 ? -6.404 18.553 6.553 1.00 28.04 357 ALA G N 1
ATOM 6946 C CA . ALA G 1 101 ? -7.351 17.964 7.524 1.00 27.21 357 ALA G CA 1
ATOM 6947 C C . ALA G 1 101 ? -7.984 16.645 7.042 1.00 26.51 357 ALA G C 1
ATOM 6948 O O . ALA G 1 101 ? -7.943 15.646 7.746 1.00 26.50 357 ALA G O 1
ATOM 6950 N N . MET G 1 102 ? -8.522 16.619 5.829 1.00 27.15 358 MET G N 1
ATOM 6951 C CA . MET G 1 102 ? -9.078 15.375 5.258 1.00 27.81 358 MET G CA 1
ATOM 6952 C C . MET G 1 102 ? -8.029 14.251 5.087 1.00 28.06 358 MET G C 1
ATOM 6953 O O . MET G 1 102 ? -8.315 13.084 5.394 1.00 28.80 358 MET G O 1
ATOM 6958 N N . GLU G 1 103 ? -6.815 14.601 4.661 1.00 26.23 359 GLU G N 1
ATOM 6959 C CA . GLU G 1 103 ? -5.712 13.630 4.547 1.00 24.89 359 GLU G CA 1
ATOM 6960 C C . GLU G 1 103 ? -5.437 12.979 5.922 1.00 22.89 359 GLU G C 1
ATOM 6961 O O . GLU G 1 103 ? -5.260 11.740 6.009 1.00 22.05 359 GLU G O 1
ATOM 6967 N N . VAL G 1 104 ? -5.436 13.806 6.975 1.00 21.30 360 VAL G N 1
ATOM 6968 C CA . VAL G 1 104 ? -5.212 13.289 8.331 1.00 21.23 360 VAL G CA 1
ATOM 6969 C C . VAL G 1 104 ? -6.336 12.345 8.776 1.00 20.92 360 VAL G C 1
ATOM 6970 O O . VAL G 1 104 ? -6.066 11.261 9.279 1.00 20.17 360 VAL G O 1
ATOM 6974 N N . VAL G 1 105 ? -7.585 12.730 8.527 1.00 21.90 361 VAL G N 1
ATOM 6975 C CA . VAL G 1 105 ? -8.714 11.849 8.862 1.00 23.00 361 VAL G CA 1
ATOM 6976 C C . VAL G 1 105 ? -8.558 10.494 8.155 1.00 23.04 361 VAL G C 1
ATOM 6977 O O . VAL G 1 105 ? -8.734 9.440 8.769 1.00 22.74 361 VAL G O 1
ATOM 6981 N N . LEU G 1 106 ? -8.207 10.526 6.870 1.00 22.99 362 LEU G N 1
ATOM 6982 C CA . LEU G 1 106 ? -8.032 9.287 6.086 1.00 24.81 362 LEU G CA 1
ATOM 6983 C C . LEU G 1 106 ? -6.959 8.389 6.703 1.00 25.98 362 LEU G C 1
ATOM 6984 O O . LEU G 1 106 ? -7.131 7.162 6.775 1.00 28.43 362 LEU G O 1
ATOM 6989 N N . VAL G 1 107 ? -5.829 8.968 7.119 1.00 24.44 363 VAL G N 1
ATOM 6990 C CA . VAL G 1 107 ? -4.818 8.174 7.828 1.00 23.98 363 VAL G CA 1
ATOM 6991 C C . VAL G 1 107 ? -5.355 7.621 9.189 1.00 23.55 363 VAL G C 1
ATOM 6992 O O . VAL G 1 107 ? -5.198 6.423 9.486 1.00 23.00 363 VAL G O 1
ATOM 6996 N N . ARG G 1 108 ? -5.977 8.494 9.988 1.00 24.23 364 ARG G N 1
ATOM 6997 C CA . ARG G 1 108 ? -6.596 8.125 11.269 1.00 23.81 364 ARG G CA 1
ATOM 6998 C C . ARG G 1 108 ? -7.611 6.953 11.124 1.00 25.30 364 ARG G C 1
ATOM 6999 O O . ARG G 1 108 ? -7.796 6.132 12.053 1.00 24.22 364 ARG G O 1
ATOM 7007 N N . MET G 1 109 ? -8.241 6.907 9.969 1.00 28.10 365 MET G N 1
ATOM 7008 C CA . MET G 1 109 ? -9.195 5.828 9.688 1.00 29.89 365 MET G CA 1
ATOM 7009 C C . MET G 1 109 ? -8.648 4.417 9.825 1.00 29.40 365 MET G C 1
ATOM 7010 O O . MET G 1 109 ? -9.385 3.495 10.190 1.00 31.73 365 MET G O 1
ATOM 7015 N N . CYS G 1 110 ? -7.372 4.211 9.552 1.00 28.76 366 CYS G N 1
ATOM 7016 C CA . CYS G 1 110 ? -6.833 2.821 9.584 1.00 30.74 366 CYS G CA 1
ATOM 7017 C C . CYS G 1 110 ? -6.918 2.231 10.999 1.00 29.63 366 CYS G C 1
ATOM 7018 O O . CYS G 1 110 ? -6.979 0.997 11.140 1.00 31.25 366 CYS G O 1
ATOM 7021 N N . ARG G 1 111 ? -6.985 3.066 12.041 1.00 29.90 367 ARG G N 1
ATOM 7022 C CA . ARG G 1 111 ? -7.179 2.586 13.406 1.00 29.56 367 ARG G CA 1
ATOM 7023 C C . ARG G 1 111 ? -8.542 1.945 13.571 1.00 32.92 367 ARG G C 1
ATOM 7024 O O . ARG G 1 111 ? -8.665 0.996 14.323 1.00 36.71 367 ARG G O 1
ATOM 7032 N N . ALA G 1 112 ? -9.519 2.451 12.811 1.00 32.56 368 ALA G N 1
ATOM 7033 C CA . ALA G 1 112 ? -10.916 2.070 12.950 1.00 33.79 368 ALA G CA 1
ATOM 7034 C C . ALA G 1 112 ? -11.290 1.069 11.855 1.00 34.24 368 ALA G C 1
ATOM 7035 O O . ALA G 1 112 ? -12.473 0.764 11.627 1.00 30.98 368 ALA G O 1
ATOM 7037 N N . TYR G 1 113 ? -10.255 0.513 11.226 1.00 34.47 369 TYR G N 1
ATOM 7038 C CA . TYR G 1 113 ? -10.366 -0.507 10.200 1.00 33.75 369 TYR G CA 1
ATOM 7039 C C . TYR G 1 113 ? -9.861 -1.863 10.661 1.00 34.01 369 TYR G C 1
ATOM 7040 O O . TYR G 1 113 ? -8.810 -1.959 11.325 1.00 33.59 369 TYR G O 1
ATOM 7049 N N . ASN G 1 114 ? -10.610 -2.909 10.355 1.00 35.27 370 ASN G N 1
ATOM 7050 C CA . ASN G 1 114 ? -10.213 -4.298 10.773 1.00 34.44 370 ASN G CA 1
ATOM 7051 C C . ASN G 1 114 ? -9.977 -5.115 9.528 1.00 34.49 370 ASN G C 1
ATOM 7052 O O . ASN G 1 114 ? -10.921 -5.500 8.860 1.00 33.60 370 ASN G O 1
ATOM 7057 N N . ALA G 1 115 ? -8.712 -5.403 9.229 1.00 34.18 371 ALA G N 1
ATOM 7058 C CA . ALA G 1 115 ? -8.351 -6.197 8.034 1.00 35.44 371 ALA G CA 1
ATOM 7059 C C . ALA G 1 115 ? -8.825 -7.674 8.020 1.00 36.77 371 ALA G C 1
ATOM 7060 O O . ALA G 1 115 ? -8.927 -8.260 6.944 1.00 40.72 371 ALA G O 1
ATOM 7062 N N . ASP G 1 116 ? -9.082 -8.244 9.201 1.00 35.28 372 ASP G N 1
ATOM 7063 C CA . ASP G 1 116 ? -9.490 -9.654 9.347 1.00 36.29 372 ASP G CA 1
ATOM 7064 C C . ASP G 1 116 ? -10.796 -9.910 8.602 1.00 36.75 372 ASP G C 1
ATOM 7065 O O . ASP G 1 116 ? -10.938 -10.908 7.855 1.00 37.52 372 ASP G O 1
ATOM 7070 N N . ASN G 1 117 ? -11.754 -9.010 8.823 1.00 37.61 373 ASN G N 1
ATOM 7071 C CA . ASN G 1 117 ? -13.096 -9.139 8.283 1.00 38.07 373 ASN G CA 1
ATOM 7072 C C . ASN G 1 117 ? -13.453 -7.968 7.384 1.00 39.21 373 ASN G C 1
ATOM 7073 O O . ASN G 1 117 ? -14.616 -7.857 6.976 1.00 40.01 373 ASN G O 1
ATOM 7078 N N . ARG G 1 118 ? -12.467 -7.101 7.098 1.00 40.19 374 ARG G N 1
ATOM 7079 C CA . ARG G 1 118 ? -12.659 -5.950 6.190 1.00 40.78 374 ARG G CA 1
ATOM 7080 C C . ARG G 1 118 ? -13.793 -5.027 6.628 1.00 37.26 374 ARG G C 1
ATOM 7081 O O . ARG G 1 118 ? -14.632 -4.620 5.811 1.00 36.38 374 ARG G O 1
ATOM 7089 N N . THR G 1 119 ? -13.815 -4.717 7.915 1.00 36.78 375 THR G N 1
ATOM 7090 C CA . THR G 1 119 ? -14.884 -3.799 8.428 1.00 35.47 375 THR G CA 1
ATOM 7091 C C . THR G 1 119 ? -14.292 -2.450 8.856 1.00 34.30 375 THR G C 1
ATOM 7092 O O . THR G 1 119 ? -13.065 -2.279 9.110 1.00 32.89 375 THR G O 1
ATOM 7096 N N . VAL G 1 120 ? -15.168 -1.465 8.903 1.00 32.96 376 VAL G N 1
ATOM 7097 C CA . VAL G 1 120 ? -14.851 -0.190 9.529 1.00 32.18 376 VAL G CA 1
ATOM 7098 C C . VAL G 1 120 ? -15.812 0.100 10.676 1.00 30.54 376 VAL G C 1
ATOM 7099 O O . VAL G 1 120 ? -17.004 -0.267 10.626 1.00 32.27 376 VAL G O 1
ATOM 7103 N N . PHE G 1 121 ? -15.307 0.764 11.722 1.00 29.93 377 PHE G N 1
ATOM 7104 C CA . PHE G 1 121 ? -16.124 1.290 12.819 1.00 28.28 377 PHE G CA 1
ATOM 7105 C C . PHE G 1 121 ? -16.940 2.512 12.399 1.00 26.85 377 PHE G C 1
ATOM 7106 O O . PHE G 1 121 ? -16.381 3.562 12.081 1.00 23.26 377 PHE G O 1
ATOM 7114 N N . PHE G 1 122 ? -18.271 2.351 12.402 1.00 27.65 378 PHE G N 1
ATOM 7115 C CA . PHE G 1 122 ? -19.183 3.395 11.934 1.00 26.48 378 PHE G CA 1
ATOM 7116 C C . PHE G 1 122 ? -20.466 3.408 12.759 1.00 27.58 378 PHE G C 1
ATOM 7117 O O . PHE G 1 122 ? -21.154 2.402 12.795 1.00 29.17 378 PHE G O 1
ATOM 7125 N N . GLU G 1 123 ? -20.769 4.555 13.379 1.00 27.27 379 GLU G N 1
ATOM 7126 C CA . GLU G 1 123 ? -21.982 4.704 14.215 1.00 27.15 379 GLU G CA 1
ATOM 7127 C C . GLU G 1 123 ? -22.166 3.555 15.227 1.00 28.61 379 GLU G C 1
ATOM 7128 O O . GLU G 1 123 ? -23.243 2.967 15.407 1.00 31.51 379 GLU G O 1
ATOM 7134 N N . GLY G 1 124 ? -21.067 3.207 15.866 1.00 30.72 380 GLY G N 1
ATOM 7135 C CA . GLY G 1 124 ? -21.091 2.299 17.027 1.00 31.80 380 GLY G CA 1
ATOM 7136 C C . GLY G 1 124 ? -20.818 0.824 16.796 1.00 33.81 380 GLY G C 1
ATOM 7137 O O . GLY G 1 124 ? -20.636 0.102 17.783 1.00 34.46 380 GLY G O 1
ATOM 7138 N N . LYS G 1 125 ? -20.843 0.360 15.548 1.00 37.41 381 LYS G N 1
ATOM 7139 C CA . LYS G 1 125 ? -20.474 -0.998 15.222 1.00 38.80 381 LYS G CA 1
ATOM 7140 C C . LYS G 1 125 ? -19.557 -1.079 13.999 1.00 38.62 381 LYS G C 1
ATOM 7141 O O . LYS G 1 125 ? -19.387 -0.100 13.261 1.00 37.47 381 LYS G O 1
ATOM 7147 N N . TYR G 1 126 ? -18.976 -2.261 13.813 1.00 38.97 382 TYR G N 1
ATOM 7148 C CA . TYR G 1 126 ? -18.188 -2.530 12.619 1.00 36.98 382 TYR G CA 1
ATOM 7149 C C . TYR G 1 126 ? -19.113 -3.014 11.506 1.00 37.39 382 TYR G C 1
ATOM 7150 O O . TYR G 1 126 ? -19.970 -3.901 11.735 1.00 39.90 382 TYR G O 1
ATOM 7159 N N . GLY G 1 127 ? -18.954 -2.444 10.316 1.00 37.42 383 GLY G N 1
ATOM 7160 C CA . GLY G 1 127 ? -19.617 -2.988 9.104 1.00 36.97 383 GLY G CA 1
ATOM 7161 C C . GLY G 1 127 ? -18.691 -2.968 7.900 1.00 38.25 383 GLY G C 1
ATOM 7162 O O . GLY G 1 127 ? -17.716 -2.237 7.886 1.00 38.28 383 GLY G O 1
ATOM 7163 N N . GLY G 1 128 ? -19.043 -3.766 6.899 1.00 38.85 384 GLY G N 1
ATOM 7164 C CA . GLY G 1 128 ? -18.313 -3.807 5.636 1.00 38.60 384 GLY G CA 1
ATOM 7165 C C . GLY G 1 128 ? -18.779 -2.699 4.709 1.00 39.76 384 GLY G C 1
ATOM 7166 O O . GLY G 1 128 ? -19.586 -1.864 5.045 1.00 37.38 384 GLY G O 1
ATOM 7167 N N . MET G 1 129 ? -18.203 -2.713 3.505 1.00 42.24 385 MET G N 1
ATOM 7168 C CA . MET G 1 129 ? -18.469 -1.695 2.514 1.00 44.95 385 MET G CA 1
ATOM 7169 C C . MET G 1 129 ? -19.904 -1.627 2.087 1.00 44.30 385 MET G C 1
ATOM 7170 O O . MET G 1 129 ? -20.390 -0.550 1.675 1.00 43.37 385 MET G O 1
ATOM 7175 N N . GLU G 1 130 ? -20.581 -2.788 2.176 1.00 41.97 386 GLU G N 1
ATOM 7176 C CA . GLU G 1 130 ? -22.005 -2.871 1.825 1.00 42.80 386 GLU G CA 1
ATOM 7177 C C . GLU G 1 130 ? -22.838 -1.876 2.665 1.00 40.51 386 GLU G C 1
ATOM 7178 O O . GLU G 1 130 ? -23.913 -1.444 2.209 1.00 37.78 386 GLU G O 1
ATOM 7184 N N . LEU G 1 131 ? -22.326 -1.474 3.838 1.00 36.88 387 LEU G N 1
ATOM 7185 C CA . LEU G 1 131 ? -23.058 -0.534 4.699 1.00 34.60 387 LEU G CA 1
ATOM 7186 C C . LEU G 1 131 ? -23.331 0.812 3.979 1.00 34.12 387 LEU G C 1
ATOM 7187 O O . LEU G 1 131 ? -24.343 1.494 4.263 1.00 34.25 387 LEU G O 1
ATOM 7192 N N . PHE G 1 132 ? -22.426 1.170 3.059 1.00 30.78 388 PHE G N 1
ATOM 7193 C CA . PHE G 1 132 ? -22.387 2.507 2.434 1.00 30.48 388 PHE G CA 1
ATOM 7194 C C . PHE G 1 132 ? -23.077 2.601 1.070 1.00 31.59 388 PHE G C 1
ATOM 7195 O O . PHE G 1 132 ? -22.943 3.593 0.362 1.00 27.79 388 PHE G O 1
ATOM 7203 N N . ARG G 1 133 ? -23.840 1.550 0.752 1.00 34.43 389 ARG G N 1
ATOM 7204 C CA . ARG G 1 133 ? -24.392 1.424 -0.601 1.00 35.50 389 ARG G CA 1
ATOM 7205 C C . ARG G 1 133 ? -25.274 2.594 -0.994 1.00 34.03 389 ARG G C 1
ATOM 7206 O O . ARG G 1 133 ? -25.265 3.038 -2.134 1.00 31.71 389 ARG G O 1
ATOM 7214 N N . ALA G 1 134 ? -26.048 3.114 -0.054 1.00 35.28 390 ALA G N 1
ATOM 7215 C CA . ALA G 1 134 ? -26.986 4.213 -0.373 1.00 32.65 390 ALA G CA 1
ATOM 7216 C C . ALA G 1 134 ? -26.289 5.514 -0.784 1.00 32.44 390 ALA G C 1
ATOM 7217 O O . ALA G 1 134 ? -26.896 6.370 -1.430 1.00 30.21 390 ALA G O 1
ATOM 7219 N N . LEU G 1 135 ? -25.012 5.671 -0.427 1.00 33.84 391 LEU G N 1
ATOM 7220 C CA . LEU G 1 135 ? -24.268 6.856 -0.859 1.00 35.53 391 LEU G CA 1
ATOM 7221 C C . LEU G 1 135 ? -24.204 6.968 -2.394 1.00 37.81 391 LEU G C 1
ATOM 7222 O O . LEU G 1 135 ? -24.171 8.068 -2.951 1.00 40.85 391 LEU G O 1
ATOM 7227 N N . GLY G 1 136 ? -24.223 5.830 -3.085 1.00 36.94 392 GLY G N 1
ATOM 7228 C CA . GLY G 1 136 ? -24.126 5.877 -4.553 1.00 35.37 392 GLY G CA 1
ATOM 7229 C C . GLY G 1 136 ? -22.755 6.338 -5.040 1.00 37.54 392 GLY G C 1
ATOM 7230 O O . GLY G 1 136 ? -22.632 7.021 -6.054 1.00 38.31 392 GLY G O 1
ATOM 7231 N N . CYS G 1 137 ? -21.710 6.006 -4.293 1.00 40.24 393 CYS G N 1
ATOM 7232 C CA . CYS G 1 137 ? -20.314 6.171 -4.737 1.00 40.51 393 CYS G CA 1
ATOM 7233 C C . CYS G 1 137 ? -19.485 4.962 -4.349 1.00 39.58 393 CYS G C 1
ATOM 7234 O O . CYS G 1 137 ? -18.475 5.033 -3.605 1.00 41.12 393 CYS G O 1
ATOM 7237 N N . SER G 1 138 ? -19.863 3.837 -4.959 1.00 41.21 394 SER G N 1
ATOM 7238 C CA . SER G 1 138 ? -19.218 2.543 -4.627 1.00 42.90 394 SER G CA 1
ATOM 7239 C C . SER G 1 138 ? -17.718 2.509 -4.947 1.00 44.81 394 SER G C 1
ATOM 7240 O O . SER G 1 138 ? -16.986 1.875 -4.188 1.00 48.20 394 SER G O 1
ATOM 7243 N N . GLU G 1 139 ? -17.258 3.164 -6.014 1.00 43.94 395 GLU G N 1
ATOM 7244 C CA . GLU G 1 139 ? -15.847 3.202 -6.351 1.00 40.86 395 GLU G CA 1
ATOM 7245 C C . GLU G 1 139 ? -15.048 3.913 -5.251 1.00 36.55 395 GLU G C 1
ATOM 7246 O O . GLU G 1 139 ? -14.038 3.416 -4.795 1.00 33.57 395 GLU G O 1
ATOM 7252 N N . LEU G 1 140 ? -15.532 5.072 -4.828 1.00 33.79 396 LEU G N 1
ATOM 7253 C CA . LEU G 1 140 ? -14.872 5.837 -3.740 1.00 32.91 396 LEU G CA 1
ATOM 7254 C C . LEU G 1 140 ? -14.814 5.037 -2.443 1.00 32.51 396 LEU G C 1
ATOM 7255 O O . LEU G 1 140 ? -13.766 4.927 -1.808 1.00 28.70 396 LEU G O 1
ATOM 7260 N N . ILE G 1 141 ? -15.943 4.450 -2.048 1.00 30.18 397 ILE G N 1
ATOM 7261 C CA . ILE G 1 141 ? -15.950 3.651 -0.819 1.00 29.58 397 ILE G CA 1
ATOM 7262 C C . ILE G 1 141 ? -14.929 2.503 -0.889 1.00 29.02 397 ILE G C 1
ATOM 7263 O O . ILE G 1 141 ? -14.122 2.326 -0.000 1.00 30.86 397 ILE G O 1
ATOM 7268 N N . SER G 1 142 ? -14.949 1.745 -1.973 1.00 28.91 398 SER G N 1
ATOM 7269 C CA . SER G 1 142 ? -13.967 0.674 -2.190 1.00 29.96 398 SER G CA 1
ATOM 7270 C C . SER G 1 142 ? -12.519 1.161 -2.151 1.00 29.18 398 SER G C 1
ATOM 7271 O O . SER G 1 142 ? -11.635 0.486 -1.582 1.00 27.21 398 SER G O 1
ATOM 7274 N N . SER G 1 143 ? -12.274 2.321 -2.757 1.00 29.36 399 SER G N 1
ATOM 7275 C CA . SER G 1 143 ? -10.954 2.949 -2.697 1.00 29.33 399 SER G CA 1
ATOM 7276 C C . SER G 1 143 ? -10.540 3.344 -1.276 1.00 29.69 399 SER G C 1
ATOM 7277 O O . SER G 1 143 ? -9.366 3.221 -0.908 1.00 31.16 399 SER G O 1
ATOM 7280 N N . ILE G 1 144 ? -11.489 3.841 -0.489 1.00 29.84 400 ILE G N 1
ATOM 7281 C CA . ILE G 1 144 ? -11.210 4.187 0.936 1.00 30.74 400 ILE G CA 1
ATOM 7282 C C . ILE G 1 144 ? -10.856 2.925 1.713 1.00 29.82 400 ILE G C 1
ATOM 7283 O O . ILE G 1 144 ? -9.896 2.891 2.503 1.00 32.10 400 ILE G O 1
ATOM 7288 N N . PHE G 1 145 ? -11.622 1.866 1.486 1.00 29.41 401 PHE G N 1
ATOM 7289 C CA . PHE G 1 145 ? -11.363 0.621 2.187 1.00 31.94 401 PHE G CA 1
ATOM 7290 C C . PHE G 1 145 ? -10.016 0.048 1.756 1.00 34.86 401 PHE G C 1
ATOM 7291 O O . PHE G 1 145 ? -9.279 -0.489 2.579 1.00 36.56 401 PHE G O 1
ATOM 7299 N N . ASP G 1 146 ? -9.702 0.164 0.469 1.00 36.22 402 ASP G N 1
ATOM 7300 C CA . ASP G 1 146 ? -8.409 -0.313 -0.045 1.00 37.88 402 ASP G CA 1
ATOM 7301 C C . ASP G 1 146 ? -7.259 0.453 0.630 1.00 38.33 402 ASP G C 1
ATOM 7302 O O . ASP G 1 146 ? -6.258 -0.126 1.053 1.00 44.08 402 ASP G O 1
ATOM 7307 N N . PHE G 1 147 ? -7.453 1.751 0.779 1.00 35.82 403 PHE G N 1
ATOM 7308 C CA . PHE G 1 147 ? -6.459 2.602 1.378 1.00 33.58 403 PHE G CA 1
ATOM 7309 C C . PHE G 1 147 ? -6.198 2.158 2.822 1.00 32.26 403 PHE G C 1
ATOM 7310 O O . PHE G 1 147 ? -5.029 1.970 3.196 1.00 33.18 403 PHE G O 1
ATOM 7318 N N . SER G 1 148 ? -7.272 2.003 3.608 1.00 32.71 404 SER G N 1
ATOM 7319 C CA . SER G 1 148 ? -7.191 1.468 4.982 1.00 36.58 404 SER G CA 1
ATOM 7320 C C . SER G 1 148 ? -6.505 0.088 5.052 1.00 36.96 404 SER G C 1
ATOM 7321 O O . SER G 1 148 ? -5.641 -0.167 5.918 1.00 36.67 404 SER G O 1
ATOM 7324 N N . HIS G 1 149 ? -6.867 -0.789 4.123 1.00 39.46 405 HIS G N 1
ATOM 7325 C CA . HIS G 1 149 ? -6.249 -2.106 4.074 1.00 42.15 405 HIS G CA 1
ATOM 7326 C C . HIS G 1 149 ? -4.743 -1.975 3.862 1.00 37.12 405 HIS G C 1
ATOM 7327 O O . HIS G 1 149 ? -3.946 -2.595 4.578 1.00 34.96 405 HIS G O 1
ATOM 7334 N N . SER G 1 150 ? -4.339 -1.119 2.933 1.00 33.08 406 SER G N 1
ATOM 7335 C CA . SER G 1 150 ? -2.902 -0.870 2.690 1.00 32.11 406 SER G CA 1
ATOM 7336 C C . SER G 1 150 ? -2.158 -0.295 3.909 1.00 32.21 406 SER G C 1
ATOM 7337 O O . SER G 1 150 ? -1.017 -0.697 4.166 1.00 33.03 406 SER G O 1
ATOM 7340 N N . LEU G 1 151 ? -2.791 0.611 4.658 1.00 34.62 407 LEU G N 1
ATOM 7341 C CA . LEU G 1 151 ? -2.215 1.078 5.932 1.00 35.84 407 LEU G CA 1
ATOM 7342 C C . LEU G 1 151 ? -2.176 0.024 7.021 1.00 35.52 407 LEU G C 1
ATOM 7343 O O . LEU G 1 151 ? -1.185 -0.077 7.744 1.00 36.41 407 LEU G O 1
ATOM 7348 N N . SER G 1 152 ? -3.254 -0.748 7.158 1.00 37.92 408 SER G N 1
ATOM 7349 C CA . SER G 1 152 ? -3.276 -1.849 8.121 1.00 38.12 408 SER G CA 1
ATOM 7350 C C . SER G 1 152 ? -2.044 -2.745 7.962 1.00 39.53 408 SER G C 1
ATOM 7351 O O . SER G 1 152 ? -1.550 -3.306 8.936 1.00 38.61 408 SER G O 1
ATOM 7354 N N . ALA G 1 153 ? -1.552 -2.866 6.729 1.00 39.97 409 ALA G N 1
ATOM 7355 C CA . ALA G 1 153 ? -0.453 -3.776 6.448 1.00 39.61 409 ALA G CA 1
ATOM 7356 C C . ALA G 1 153 ? 0.853 -3.232 7.024 1.00 40.23 409 ALA G C 1
ATOM 7357 O O . ALA G 1 153 ? 1.798 -3.982 7.253 1.00 41.33 409 ALA G O 1
ATOM 7359 N N . LEU G 1 154 ? 0.897 -1.921 7.269 1.00 39.35 410 LEU G N 1
ATOM 7360 C CA . LEU G 1 154 ? 2.085 -1.281 7.845 1.00 36.79 410 LEU G CA 1
ATOM 7361 C C . LEU G 1 154 ? 2.143 -1.531 9.318 1.00 33.85 410 LEU G C 1
ATOM 7362 O O . LEU G 1 154 ? 3.194 -1.377 9.916 1.00 33.03 410 LEU G O 1
ATOM 7367 N N . HIS G 1 155 ? 0.994 -1.910 9.895 1.00 33.33 411 HIS G N 1
ATOM 7368 C CA . HIS G 1 155 ? 0.884 -2.197 11.334 1.00 32.49 411 HIS G CA 1
ATOM 7369 C C . HIS G 1 155 ? 1.477 -1.049 12.216 1.00 34.95 411 HIS G C 1
ATOM 7370 O O . HIS G 1 155 ? 2.362 -1.281 13.040 1.00 36.36 411 HIS G O 1
ATOM 7377 N N . PHE G 1 156 ? 0.964 0.168 12.041 1.00 36.91 412 PHE G N 1
ATOM 7378 C CA . PHE G 1 156 ? 1.389 1.304 12.748 1.00 36.76 412 PHE G CA 1
ATOM 7379 C C . PHE G 1 156 ? 1.242 1.147 14.268 1.00 37.18 412 PHE G C 1
ATOM 7380 O O . PHE G 1 156 ? 0.404 0.413 14.821 1.00 44.38 412 PHE G O 1
ATOM 7388 N N . SER G 1 157 ? 2.024 1.943 14.962 1.00 33.52 413 SER G N 1
ATOM 7389 C CA . SER G 1 157 ? 1.812 2.195 16.392 1.00 32.38 413 SER G CA 1
ATOM 7390 C C . SER G 1 157 ? 1.224 3.601 16.557 1.00 32.69 413 SER G C 1
ATOM 7391 O O . SER G 1 157 ? 1.241 4.410 15.601 1.00 32.86 413 SER G O 1
ATOM 7394 N N . GLU G 1 158 ? 0.702 3.889 17.746 1.00 32.51 414 GLU G N 1
ATOM 7395 C CA . GLU G 1 158 ? 0.165 5.216 18.054 1.00 32.97 414 GLU G CA 1
ATOM 7396 C C . GLU G 1 158 ? 1.187 6.314 17.835 1.00 35.26 414 GLU G C 1
ATOM 7397 O O . GLU G 1 158 ? 0.873 7.355 17.268 1.00 39.54 414 GLU G O 1
ATOM 7403 N N . ASP G 1 159 ? 2.428 6.068 18.248 1.00 34.21 415 ASP G N 1
ATOM 7404 C CA . ASP G 1 159 ? 3.468 7.084 18.097 1.00 33.79 415 ASP G CA 1
ATOM 7405 C C . ASP G 1 159 ? 3.774 7.359 16.631 1.00 34.00 415 ASP G C 1
ATOM 7406 O O . ASP G 1 159 ? 3.972 8.522 16.228 1.00 31.92 415 ASP G O 1
ATOM 7411 N N . GLU G 1 160 ? 3.795 6.289 15.835 1.00 34.36 416 GLU G N 1
ATOM 7412 C CA . GLU G 1 160 ? 4.067 6.375 14.415 1.00 35.83 416 GLU G CA 1
ATOM 7413 C C . GLU G 1 160 ? 2.967 7.142 13.711 1.00 37.51 416 GLU G C 1
ATOM 7414 O O . GLU G 1 160 ? 3.251 7.992 12.868 1.00 36.08 416 GLU G O 1
ATOM 7420 N N . ILE G 1 161 ? 1.707 6.883 14.063 1.00 39.90 417 ILE G N 1
ATOM 7421 C CA . ILE G 1 161 ? 0.672 7.606 13.355 1.00 39.07 417 ILE G CA 1
ATOM 7422 C C . ILE G 1 161 ? 0.687 9.094 13.792 1.00 37.70 417 ILE G C 1
ATOM 7423 O O . ILE G 1 161 ? 0.367 9.978 13.014 1.00 36.50 417 ILE G O 1
ATOM 7428 N N . ALA G 1 162 ? 1.074 9.358 15.030 1.00 36.49 418 ALA G N 1
ATOM 7429 C CA . ALA G 1 162 ? 1.179 10.750 15.495 1.00 34.06 418 ALA G CA 1
ATOM 7430 C C . ALA G 1 162 ? 2.203 11.508 14.641 1.00 33.80 418 ALA G C 1
ATOM 7431 O O . ALA G 1 162 ? 1.903 12.573 14.099 1.00 35.48 418 ALA G O 1
ATOM 7433 N N . LEU G 1 163 ? 3.411 10.952 14.536 1.00 31.65 419 LEU G N 1
ATOM 7434 C CA . LEU G 1 163 ? 4.488 11.576 13.780 1.00 31.37 419 LEU G CA 1
ATOM 7435 C C . LEU G 1 163 ? 4.164 11.666 12.277 1.00 31.02 419 LEU G C 1
ATOM 7436 O O . LEU G 1 163 ? 4.385 12.717 11.624 1.00 30.97 419 LEU G O 1
ATOM 7441 N N . TYR G 1 164 ? 3.619 10.578 11.719 1.00 29.37 420 TYR G N 1
ATOM 7442 C CA . TYR G 1 164 ? 3.244 10.563 10.289 1.00 28.16 420 TYR G CA 1
ATOM 7443 C C . TYR G 1 164 ? 2.135 11.568 9.963 1.00 26.58 420 TYR G C 1
ATOM 7444 O O . TYR G 1 164 ? 2.221 12.296 8.992 1.00 25.76 420 TYR G O 1
ATOM 7453 N N . THR G 1 165 ? 1.096 11.631 10.787 1.00 25.66 421 THR G N 1
ATOM 7454 C CA . THR G 1 165 ? 0.001 12.598 10.520 1.00 24.56 421 THR G CA 1
ATOM 7455 C C . THR G 1 165 ? 0.449 14.045 10.692 1.00 25.40 421 THR G C 1
ATOM 7456 O O . THR G 1 165 ? -0.007 14.925 9.958 1.00 28.28 421 THR G O 1
ATOM 7460 N N . ALA G 1 166 ? 1.387 14.286 11.604 1.00 25.04 422 ALA G N 1
ATOM 7461 C CA . ALA G 1 166 ? 1.974 15.617 11.746 1.00 26.47 422 ALA G CA 1
ATOM 7462 C C . ALA G 1 166 ? 2.578 16.026 10.402 1.00 27.21 422 ALA G C 1
ATOM 7463 O O . ALA G 1 166 ? 2.395 17.167 9.940 1.00 25.94 422 ALA G O 1
ATOM 7465 N N . LEU G 1 167 ? 3.245 15.064 9.752 1.00 27.31 423 LEU G N 1
ATOM 7466 C CA . LEU G 1 167 ? 3.877 15.319 8.468 1.00 25.64 423 LEU G CA 1
ATOM 7467 C C . LEU G 1 167 ? 2.889 15.467 7.311 1.00 26.12 423 LEU G C 1
ATOM 7468 O O . LEU G 1 167 ? 3.119 16.250 6.398 1.00 28.51 423 LEU G O 1
ATOM 7473 N N . VAL G 1 168 ? 1.809 14.705 7.337 1.00 27.76 424 VAL G N 1
ATOM 7474 C CA . VAL G 1 168 ? 0.734 14.889 6.358 1.00 27.87 424 VAL G CA 1
ATOM 7475 C C . VAL G 1 168 ? 0.226 16.340 6.415 1.00 28.55 424 VAL G C 1
ATOM 7476 O O . VAL G 1 168 ? -0.054 16.961 5.390 1.00 29.51 424 VAL G O 1
ATOM 7480 N N . LEU G 1 169 ? 0.111 16.877 7.631 1.00 30.27 425 LEU G N 1
ATOM 7481 C CA . LEU G 1 169 ? -0.395 18.244 7.809 1.00 30.89 425 LEU G CA 1
ATOM 7482 C C . LEU G 1 169 ? 0.661 19.295 7.461 1.00 29.78 425 LEU G C 1
ATOM 7483 O O . LEU G 1 169 ? 0.378 20.196 6.676 1.00 31.85 425 LEU G O 1
ATOM 7488 N N . ILE G 1 170 ? 1.862 19.180 8.034 1.00 29.75 426 ILE G N 1
ATOM 7489 C CA . ILE G 1 170 ? 2.906 20.186 7.829 1.00 30.74 426 ILE G CA 1
ATOM 7490 C C . ILE G 1 170 ? 3.623 19.859 6.519 1.00 30.51 426 ILE G C 1
ATOM 7491 O O . ILE G 1 170 ? 4.627 19.136 6.526 1.00 29.43 426 ILE G O 1
ATOM 7496 N N . ASN G 1 171 ? 3.054 20.322 5.416 1.00 31.72 427 ASN G N 1
ATOM 7497 C CA . ASN G 1 171 ? 3.506 19.965 4.093 1.00 31.73 427 ASN G CA 1
ATOM 7498 C C . ASN G 1 171 ? 3.855 21.283 3.375 1.00 31.96 427 ASN G C 1
ATOM 7499 O O . ASN G 1 171 ? 2.992 22.072 3.051 1.00 31.16 427 ASN G O 1
ATOM 7504 N N . ALA G 1 172 ? 5.142 21.531 3.188 1.00 32.80 428 ALA G N 1
ATOM 7505 C CA . ALA G 1 172 ? 5.632 22.813 2.660 1.00 31.98 428 ALA G CA 1
ATOM 7506 C C . ALA G 1 172 ? 5.388 22.989 1.167 1.00 32.84 428 ALA G C 1
ATOM 7507 O O . ALA G 1 172 ? 5.686 24.070 0.632 1.00 32.00 428 ALA G O 1
ATOM 7509 N N . HIS G 1 173 ? 4.846 21.959 0.499 1.00 35.84 429 HIS G N 1
ATOM 7510 C CA . HIS G 1 173 ? 4.522 22.024 -0.927 1.00 38.09 429 HIS G CA 1
ATOM 7511 C C . HIS G 1 173 ? 3.096 22.479 -1.228 1.00 37.11 429 HIS G C 1
ATOM 7512 O O . HIS G 1 173 ? 2.690 22.436 -2.391 1.00 37.49 429 HIS G O 1
ATOM 7519 N N . ARG G 1 174 ? 2.325 22.833 -0.199 1.00 36.51 430 ARG G N 1
ATOM 7520 C CA . ARG G 1 174 ? 0.965 23.287 -0.420 1.00 35.95 430 ARG G CA 1
ATOM 7521 C C . ARG G 1 174 ? 0.960 24.663 -1.084 1.00 36.43 430 ARG G C 1
ATOM 7522 O O . ARG G 1 174 ? 1.578 25.595 -0.574 1.00 36.76 430 ARG G O 1
ATOM 7530 N N . PRO G 1 175 ? 0.236 24.809 -2.216 1.00 34.67 431 PRO G N 1
ATOM 7531 C CA . PRO G 1 175 ? -0.026 26.126 -2.845 1.00 34.43 431 PRO G CA 1
ATOM 7532 C C . PRO G 1 175 ? -0.610 27.184 -1.901 1.00 34.03 431 PRO G C 1
ATOM 7533 O O . PRO G 1 175 ? -1.476 26.863 -1.096 1.00 35.97 431 PRO G O 1
ATOM 7537 N N . GLY G 1 176 ? -0.133 28.421 -2.008 1.00 33.55 432 GLY G N 1
ATOM 7538 C CA . GLY G 1 176 ? -0.703 29.562 -1.288 1.00 33.70 432 GLY G CA 1
ATOM 7539 C C . GLY G 1 176 ? -0.049 29.885 0.038 1.00 34.45 432 GLY G C 1
ATOM 7540 O O . GLY G 1 176 ? -0.523 30.763 0.761 1.00 38.58 432 GLY G O 1
ATOM 7541 N N . LEU G 1 177 ? 1.043 29.199 0.373 1.00 33.39 433 LEU G N 1
ATOM 7542 C CA . LEU G 1 177 ? 1.786 29.524 1.593 1.00 32.57 433 LEU G CA 1
ATOM 7543 C C . LEU G 1 177 ? 2.546 30.840 1.424 1.00 33.08 433 LEU G C 1
ATOM 7544 O O . LEU G 1 177 ? 3.093 31.110 0.382 1.00 34.86 433 LEU G O 1
ATOM 7549 N N . GLN G 1 178 ? 2.624 31.633 2.490 1.00 33.13 434 GLN G N 1
ATOM 7550 C CA . GLN G 1 178 ? 3.337 32.926 2.494 1.00 33.05 434 GLN G CA 1
ATOM 7551 C C . GLN G 1 178 ? 4.641 32.943 3.296 1.00 35.53 434 GLN G C 1
ATOM 7552 O O . GLN G 1 178 ? 5.384 33.940 3.238 1.00 37.27 434 GLN G O 1
ATOM 7558 N N . GLU G 1 179 ? 4.881 31.907 4.094 1.00 35.40 435 GLU G N 1
ATOM 7559 C CA . GLU G 1 179 ? 6.113 31.790 4.850 1.00 36.41 435 GLU G CA 1
ATOM 7560 C C . GLU G 1 179 ? 6.651 30.389 4.605 1.00 38.69 435 GLU G C 1
ATOM 7561 O O . GLU G 1 179 ? 6.829 29.584 5.531 1.00 41.18 435 GLU G O 1
ATOM 7567 N N . LYS G 1 180 ? 6.896 30.109 3.318 1.00 39.98 436 LYS G N 1
ATOM 7568 C CA . LYS G 1 180 ? 7.266 28.750 2.907 1.00 40.30 436 LYS G CA 1
ATOM 7569 C C . LYS G 1 180 ? 8.544 28.292 3.575 1.00 38.70 436 LYS G C 1
ATOM 7570 O O . LYS G 1 180 ? 8.647 27.119 3.903 1.00 38.19 436 LYS G O 1
ATOM 7576 N N . ARG G 1 181 ? 9.512 29.187 3.766 1.00 38.50 437 ARG G N 1
ATOM 7577 C CA . ARG G 1 181 ? 10.780 28.824 4.424 1.00 38.25 437 ARG G CA 1
ATOM 7578 C C . ARG G 1 181 ? 10.483 28.381 5.858 1.00 35.54 437 ARG G C 1
ATOM 7579 O O . ARG G 1 181 ? 11.048 27.392 6.348 1.00 36.55 437 ARG G O 1
ATOM 7581 N N . LYS G 1 182 ? 9.560 29.094 6.502 1.00 36.29 438 LYS G N 1
ATOM 7582 C CA . LYS G 1 182 ? 9.155 28.746 7.858 1.00 36.85 438 LYS G CA 1
ATOM 7583 C C . LYS G 1 182 ? 8.523 27.362 7.869 1.00 34.70 438 LYS G C 1
ATOM 7584 O O . LYS G 1 182 ? 8.810 26.562 8.774 1.00 32.89 438 LYS G O 1
ATOM 7590 N N . VAL G 1 183 ? 7.665 27.086 6.886 1.00 34.19 439 VAL G N 1
ATOM 7591 C CA . VAL G 1 183 ? 6.975 25.777 6.842 1.00 34.29 439 VAL G CA 1
ATOM 7592 C C . VAL G 1 183 ? 7.962 24.671 6.464 1.00 33.40 439 VAL G C 1
ATOM 7593 O O . VAL G 1 183 ? 7.873 23.575 6.994 1.00 32.56 439 VAL G O 1
ATOM 7597 N N . GLU G 1 184 ? 8.881 24.963 5.545 1.00 35.43 440 GLU G N 1
ATOM 7598 C CA . GLU G 1 184 ? 9.977 24.031 5.218 1.00 37.59 440 GLU G CA 1
ATOM 7599 C C . GLU G 1 184 ? 10.758 23.597 6.446 1.00 36.11 440 GLU G C 1
ATOM 7600 O O . GLU G 1 184 ? 11.092 22.420 6.579 1.00 35.78 440 GLU G O 1
ATOM 7606 N N . GLN G 1 185 ? 11.085 24.541 7.323 1.00 34.99 441 GLN G N 1
ATOM 7607 C CA . GLN G 1 185 ? 11.869 24.224 8.521 1.00 36.60 441 GLN G CA 1
ATOM 7608 C C . GLN G 1 185 ? 11.072 23.363 9.510 1.00 33.28 441 GLN G C 1
ATOM 7609 O O . GLN G 1 185 ? 11.599 22.410 10.119 1.00 35.64 441 GLN G O 1
ATOM 7615 N N . LEU G 1 186 ? 9.793 23.700 9.666 1.00 31.81 442 LEU G N 1
ATOM 7616 C CA . LEU G 1 186 ? 8.920 22.889 10.506 1.00 29.85 442 LEU G CA 1
ATOM 7617 C C . LEU G 1 186 ? 8.858 21.442 9.974 1.00 28.57 442 LEU G C 1
ATOM 7618 O O . LEU G 1 186 ? 9.036 20.483 10.738 1.00 26.08 442 LEU G O 1
ATOM 7623 N N . GLN G 1 187 ? 8.621 21.301 8.678 1.00 27.90 443 GLN G N 1
ATOM 7624 C CA . GLN G 1 187 ? 8.564 19.992 8.045 1.00 29.40 443 GLN G CA 1
ATOM 7625 C C . GLN G 1 187 ? 9.865 19.257 8.265 1.00 33.02 443 GLN G C 1
ATOM 7626 O O . GLN G 1 187 ? 9.863 18.088 8.639 1.00 35.54 443 GLN G O 1
ATOM 7632 N N . TYR G 1 188 ? 10.988 19.932 8.045 1.00 33.98 444 TYR G N 1
ATOM 7633 C CA . TYR G 1 188 ? 12.273 19.244 8.201 1.00 36.47 444 TYR G CA 1
ATOM 7634 C C . TYR G 1 188 ? 12.485 18.725 9.625 1.00 34.25 444 TYR G C 1
ATOM 7635 O O . TYR G 1 188 ? 12.910 17.567 9.832 1.00 36.29 444 TYR G O 1
ATOM 7644 N N . ASN G 1 189 ? 12.185 19.558 10.612 1.00 32.20 445 ASN G N 1
ATOM 7645 C CA . ASN G 1 189 ? 12.318 19.124 11.995 1.00 33.42 445 ASN G CA 1
ATOM 7646 C C . ASN G 1 189 ? 11.380 17.947 12.310 1.00 31.90 445 ASN G C 1
ATOM 7647 O O . ASN G 1 189 ? 11.766 17.012 13.009 1.00 34.27 445 ASN G O 1
ATOM 7652 N N . LEU G 1 190 ? 10.175 17.984 11.749 1.00 29.56 446 LEU G N 1
ATOM 7653 C CA . LEU G 1 190 ? 9.244 16.868 11.899 1.00 27.23 446 LEU G CA 1
ATOM 7654 C C . LEU G 1 190 ? 9.758 15.604 11.203 1.00 27.32 446 LEU G C 1
ATOM 7655 O O . LEU G 1 190 ? 9.510 14.515 11.698 1.00 26.29 446 LEU G O 1
ATOM 7660 N N . GLU G 1 191 ? 10.451 15.744 10.066 1.00 29.21 447 GLU G N 1
ATOM 7661 C CA . GLU G 1 191 ? 11.105 14.591 9.378 1.00 31.62 447 GLU G CA 1
ATOM 7662 C C . GLU G 1 191 ? 12.202 14.001 10.260 1.00 31.72 447 GLU G C 1
ATOM 7663 O O . GLU G 1 191 ? 12.301 12.757 10.467 1.00 32.96 447 GLU G O 1
ATOM 7669 N N . LEU G 1 192 ? 12.993 14.902 10.840 1.00 33.19 448 LEU G N 1
ATOM 7670 C CA . LEU G 1 192 ? 14.021 14.469 11.798 1.00 33.90 448 LEU G CA 1
ATOM 7671 C C . LEU G 1 192 ? 13.450 13.648 12.955 1.00 33.17 448 LEU G C 1
ATOM 7672 O O . LEU G 1 192 ? 14.026 12.614 13.304 1.00 36.41 448 LEU G O 1
ATOM 7677 N N . ALA G 1 193 ? 12.366 14.153 13.550 1.00 31.15 449 ALA G N 1
ATOM 7678 C CA . ALA G 1 193 ? 11.656 13.508 14.639 1.00 31.97 449 ALA G CA 1
ATOM 7679 C C . ALA G 1 193 ? 11.159 12.129 14.189 1.00 30.32 449 ALA G C 1
ATOM 7680 O O . ALA G 1 193 ? 11.454 11.112 14.844 1.00 31.00 449 ALA G O 1
ATOM 7682 N N . PHE G 1 194 ? 10.456 12.103 13.049 1.00 29.23 450 PHE G N 1
ATOM 7683 C CA . PHE G 1 194 ? 9.906 10.838 12.485 1.00 29.15 450 PHE G CA 1
ATOM 7684 C C . PHE G 1 194 ? 11.040 9.848 12.264 1.00 30.78 450 PHE G C 1
ATOM 7685 O O . PHE G 1 194 ? 10.971 8.704 12.721 1.00 28.73 450 PHE G O 1
ATOM 7693 N N . HIS G 1 195 ? 12.109 10.302 11.620 1.00 34.48 451 HIS G N 1
ATOM 7694 C CA . HIS G 1 195 ? 13.198 9.401 11.263 1.00 37.49 451 HIS G CA 1
ATOM 7695 C C . HIS G 1 195 ? 13.962 8.895 12.498 1.00 38.70 451 HIS G C 1
ATOM 7696 O O . HIS G 1 195 ? 14.359 7.727 12.519 1.00 39.05 451 HIS G O 1
ATOM 7703 N N . HIS G 1 196 ? 14.165 9.774 13.489 1.00 39.51 452 HIS G N 1
ATOM 7704 C CA . HIS G 1 196 ? 14.821 9.419 14.749 1.00 42.30 452 HIS G CA 1
ATOM 7705 C C . HIS G 1 196 ? 14.002 8.303 15.393 1.00 41.75 452 HIS G C 1
ATOM 7706 O O . HIS G 1 196 ? 14.534 7.248 15.782 1.00 43.03 452 HIS G O 1
ATOM 7713 N N . HIS G 1 197 ? 12.702 8.542 15.508 1.00 43.72 453 HIS G N 1
ATOM 7714 C CA . HIS G 1 197 ? 11.838 7.555 16.150 1.00 42.30 453 HIS G CA 1
ATOM 7715 C C . HIS G 1 197 ? 11.847 6.210 15.441 1.00 41.08 453 HIS G C 1
ATOM 7716 O O . HIS G 1 197 ? 11.919 5.149 16.088 1.00 37.17 453 HIS G O 1
ATOM 7723 N N . LEU G 1 198 ? 11.762 6.236 14.117 1.00 40.36 454 LEU G N 1
ATOM 7724 C CA . LEU G 1 198 ? 11.784 5.011 13.332 1.00 42.82 454 LEU G CA 1
ATOM 7725 C C . LEU G 1 198 ? 13.128 4.288 13.445 1.00 48.17 454 LEU G C 1
ATOM 7726 O O . LEU G 1 198 ? 13.152 3.077 13.525 1.00 53.81 454 LEU G O 1
ATOM 7731 N N . CYS G 1 199 ? 14.235 5.034 13.406 1.00 47.54 455 CYS G N 1
ATOM 7732 C CA . CYS G 1 199 ? 15.577 4.430 13.514 1.00 47.40 455 CYS G CA 1
ATOM 7733 C C . CYS G 1 199 ? 15.745 3.701 14.859 1.00 48.28 455 CYS G C 1
ATOM 7734 O O . CYS G 1 199 ? 16.211 2.542 14.901 1.00 44.12 455 CYS G O 1
ATOM 7737 N N . LYS G 1 200 ? 15.311 4.391 15.899 1.00 49.64 456 LYS G N 1
ATOM 7738 C CA . LYS G 1 200 ? 15.351 3.972 17.274 1.00 51.00 456 LYS G CA 1
ATOM 7739 C C . LYS G 1 200 ? 14.473 2.806 17.620 1.00 49.56 456 LYS G C 1
ATOM 7740 O O . LYS G 1 200 ? 14.604 2.257 18.665 1.00 50.59 456 LYS G O 1
ATOM 7746 N N . THR G 1 201 ? 13.578 2.424 16.736 1.00 47.84 457 THR G N 1
ATOM 7747 C CA . THR G 1 201 ? 12.720 1.307 16.977 1.00 46.12 457 THR G CA 1
ATOM 7748 C C . THR G 1 201 ? 12.836 0.308 15.882 1.00 45.73 457 THR G C 1
ATOM 7749 O O . THR G 1 201 ? 12.141 -0.652 15.882 1.00 51.41 457 THR G O 1
ATOM 7753 N N . HIS G 1 202 ? 13.733 0.549 14.931 1.00 43.21 458 HIS G N 1
ATOM 7754 C CA . HIS G 1 202 ? 13.959 -0.372 13.801 1.00 46.50 458 HIS G CA 1
ATOM 7755 C C . HIS G 1 202 ? 12.928 -0.396 12.678 1.00 43.31 458 HIS G C 1
ATOM 7756 O O . HIS G 1 202 ? 12.759 -1.387 11.977 1.00 40.64 458 HIS G O 1
ATOM 7763 N N . ARG G 1 203 ? 12.244 0.707 12.499 1.00 42.64 459 ARG G N 1
ATOM 7764 C CA . ARG G 1 203 ? 11.219 0.759 11.509 1.00 42.43 459 ARG G CA 1
ATOM 7765 C C . ARG G 1 203 ? 11.464 1.678 10.355 1.00 41.19 459 ARG G C 1
ATOM 7766 O O . ARG G 1 203 ? 10.542 2.187 9.809 1.00 41.36 459 ARG G O 1
ATOM 7774 N N . GLN G 1 204 ? 12.703 1.872 9.961 1.00 43.06 460 GLN G N 1
ATOM 7775 C CA . GLN G 1 204 ? 12.985 2.743 8.837 1.00 43.54 460 GLN G CA 1
ATOM 7776 C C . GLN G 1 204 ? 12.562 2.072 7.580 1.00 39.87 460 GLN G C 1
ATOM 7777 O O . GLN G 1 204 ? 12.351 2.676 6.573 1.00 36.79 460 GLN G O 1
ATOM 7783 N N . SER G 1 205 ? 12.436 0.776 7.655 1.00 40.13 461 SER G N 1
ATOM 7784 C CA . SER G 1 205 ? 11.926 0.045 6.485 1.00 40.56 461 SER G CA 1
ATOM 7785 C C . SER G 1 205 ? 10.523 0.476 6.041 1.00 41.14 461 SER G C 1
ATOM 7786 O O . SER G 1 205 ? 10.136 0.279 4.870 1.00 42.85 461 SER G O 1
ATOM 7789 N N . ILE G 1 206 ? 9.731 1.047 6.962 1.00 39.06 462 ILE G N 1
ATOM 7790 C CA . ILE G 1 206 ? 8.356 1.435 6.606 1.00 36.03 462 ILE G CA 1
ATOM 7791 C C . ILE G 1 206 ? 8.332 2.637 5.659 1.00 33.73 462 ILE G C 1
ATOM 7792 O O . ILE G 1 206 ? 7.359 2.818 4.947 1.00 33.35 462 ILE G O 1
ATOM 7797 N N . LEU G 1 207 ? 9.405 3.438 5.617 1.00 33.85 463 LEU G N 1
ATOM 7798 C CA . LEU G 1 207 ? 9.418 4.674 4.815 1.00 35.11 463 LEU G CA 1
ATOM 7799 C C . LEU G 1 207 ? 9.069 4.426 3.345 1.00 38.18 463 LEU G C 1
ATOM 7800 O O . LEU G 1 207 ? 8.261 5.151 2.749 1.00 39.27 463 LEU G O 1
ATOM 7805 N N . ALA G 1 208 ? 9.678 3.360 2.809 1.00 43.55 464 ALA G N 1
ATOM 7806 C CA . ALA G 1 208 ? 9.458 2.968 1.407 1.00 44.93 464 ALA G CA 1
ATOM 7807 C C . ALA G 1 208 ? 8.028 2.492 1.164 1.00 46.58 464 ALA G C 1
ATOM 7808 O O . ALA G 1 208 ? 7.612 2.339 0.008 1.00 49.12 464 ALA G O 1
ATOM 7810 N N . LYS G 1 209 ? 7.278 2.283 2.244 1.00 46.55 465 LYS G N 1
ATOM 7811 C CA . LYS G 1 209 ? 5.942 1.685 2.155 1.00 46.08 465 LYS G CA 1
ATOM 7812 C C . LYS G 1 209 ? 4.825 2.658 2.442 1.00 44.84 465 LYS G C 1
ATOM 7813 O O . LYS G 1 209 ? 3.636 2.300 2.447 1.00 39.21 465 LYS G O 1
ATOM 7819 N N . LEU G 1 210 ? 5.192 3.933 2.702 1.00 46.72 466 LEU G N 1
ATOM 7820 C CA . LEU G 1 210 ? 4.194 4.960 2.967 1.00 42.11 466 LEU G CA 1
ATOM 7821 C C . LEU G 1 210 ? 3.437 5.240 1.660 1.00 40.75 466 LEU G C 1
ATOM 7822 O O . LEU G 1 210 ? 3.984 5.022 0.552 1.00 38.56 466 LEU G O 1
ATOM 7827 N N . PRO G 1 211 ? 2.190 5.713 1.768 1.00 42.10 467 PRO G N 1
ATOM 7828 C CA . PRO G 1 211 ? 1.355 6.066 0.626 1.00 41.48 467 PRO G CA 1
ATOM 7829 C C . PRO G 1 211 ? 2.160 6.893 -0.395 1.00 43.12 467 PRO G C 1
ATOM 7830 O O . PRO G 1 211 ? 2.916 7.826 -0.019 1.00 39.93 467 PRO G O 1
ATOM 7834 N N . PRO G 1 212 ? 2.015 6.544 -1.683 1.00 44.80 468 PRO G N 1
ATOM 7835 C CA . PRO G 1 212 ? 2.657 7.400 -2.681 1.00 44.28 468 PRO G CA 1
ATOM 7836 C C . PRO G 1 212 ? 2.137 8.807 -2.577 1.00 47.30 468 PRO G C 1
ATOM 7837 O O . PRO G 1 212 ? 1.047 9.033 -2.110 1.00 47.72 468 PRO G O 1
ATOM 7841 N N . LYS G 1 213 ? 2.911 9.755 -2.985 1.00 54.20 469 LYS G N 1
ATOM 7842 C CA . LYS G 1 213 ? 2.410 11.100 -3.072 1.00 58.31 469 LYS G CA 1
ATOM 7843 C C . LYS G 1 213 ? 1.485 11.243 -4.243 1.00 54.51 469 LYS G C 1
ATOM 7844 O O . LYS G 1 213 ? 1.746 10.656 -5.276 1.00 52.20 469 LYS G O 1
ATOM 7850 N N . GLY G 1 214 ? 0.415 12.018 -4.052 1.00 50.13 470 GLY G N 1
ATOM 7851 C CA . GLY G 1 214 ? -0.706 12.022 -4.927 1.00 47.44 470 GLY G CA 1
ATOM 7852 C C . GLY G 1 214 ? -1.855 11.241 -4.313 1.00 45.56 470 GLY G C 1
ATOM 7853 O O . GLY G 1 214 ? -3.000 11.441 -4.672 1.00 43.92 470 GLY G O 1
ATOM 7854 N N . LYS G 1 215 ? -1.531 10.271 -3.466 1.00 44.19 471 LYS G N 1
ATOM 7855 C CA . LYS G 1 215 ? -2.551 9.310 -3.011 1.00 42.20 471 LYS G CA 1
ATOM 7856 C C . LYS G 1 215 ? -3.569 9.988 -2.124 1.00 39.48 471 LYS G C 1
ATOM 7857 O O . LYS G 1 215 ? -4.728 9.959 -2.479 1.00 39.13 471 LYS G O 1
ATOM 7863 N N . LEU G 1 216 ? -3.169 10.575 -0.996 1.00 38.90 472 LEU G N 1
ATOM 7864 C CA . LEU G 1 216 ? -4.082 11.362 -0.155 1.00 40.18 472 LEU G CA 1
ATOM 7865 C C . LEU G 1 216 ? -4.800 12.470 -0.967 1.00 40.96 472 LEU G C 1
ATOM 7866 O O . LEU G 1 216 ? -6.033 12.619 -0.870 1.00 40.73 472 LEU G O 1
ATOM 7871 N N . ARG G 1 217 ? -4.040 13.187 -1.793 1.00 41.55 473 ARG G N 1
ATOM 7872 C CA . ARG G 1 217 ? -4.621 14.204 -2.674 1.00 42.62 473 ARG G CA 1
ATOM 7873 C C . ARG G 1 217 ? -5.765 13.659 -3.555 1.00 40.43 473 ARG G C 1
ATOM 7874 O O . ARG G 1 217 ? -6.829 14.256 -3.620 1.00 36.43 473 ARG G O 1
ATOM 7882 N N . SER G 1 218 ? -5.524 12.555 -4.247 1.00 40.56 474 SER G N 1
ATOM 7883 C CA . SER G 1 218 ? -6.535 11.904 -5.079 1.00 37.79 474 SER G CA 1
ATOM 7884 C C . SER G 1 218 ? -7.798 11.499 -4.292 1.00 35.36 474 SER G C 1
ATOM 7885 O O . SER G 1 218 ? -8.911 11.657 -4.759 1.00 31.92 474 SER G O 1
ATOM 7888 N N . LEU G 1 219 ? -7.623 10.942 -3.102 1.00 33.89 475 LEU G N 1
ATOM 7889 C CA . LEU G 1 219 ? -8.796 10.599 -2.283 1.00 33.89 475 LEU G CA 1
ATOM 7890 C C . LEU G 1 219 ? -9.641 11.845 -1.964 1.00 31.09 475 LEU G C 1
ATOM 7891 O O . LEU G 1 219 ? -10.868 11.815 -2.082 1.00 31.37 475 LEU G O 1
ATOM 7896 N N . CYS G 1 220 ? -8.986 12.941 -1.601 1.00 29.11 476 CYS G N 1
ATOM 7897 C CA . CYS G 1 220 ? -9.686 14.186 -1.301 1.00 31.87 476 CYS G CA 1
ATOM 7898 C C . CYS G 1 220 ? -10.331 14.760 -2.557 1.00 30.73 476 CYS G C 1
ATOM 7899 O O . CYS G 1 220 ? -11.415 15.310 -2.502 1.00 31.66 476 CYS G O 1
ATOM 7902 N N . SER G 1 221 ? -9.640 14.642 -3.686 1.00 30.24 477 SER G N 1
ATOM 7903 C CA . SER G 1 221 ? -10.175 15.113 -4.967 1.00 28.94 477 SER G CA 1
ATOM 7904 C C . SER G 1 221 ? -11.411 14.295 -5.324 1.00 29.62 477 SER G C 1
ATOM 7905 O O . SER G 1 221 ? -12.423 14.837 -5.724 1.00 27.40 477 SER G O 1
ATOM 7908 N N . GLN G 1 222 ? -11.339 12.988 -5.145 1.00 32.04 478 GLN G N 1
ATOM 7909 C CA . GLN G 1 222 ? -12.493 12.153 -5.422 1.00 33.45 478 GLN G CA 1
ATOM 7910 C C . GLN G 1 222 ? -13.704 12.523 -4.526 1.00 31.33 478 GLN G C 1
ATOM 7911 O O . GLN G 1 222 ? -14.833 12.547 -4.993 1.00 30.46 478 GLN G O 1
ATOM 7917 N N . HIS G 1 223 ? -13.451 12.766 -3.237 1.00 30.62 479 HIS G N 1
ATOM 7918 C CA . HIS G 1 223 ? -14.486 13.222 -2.296 1.00 29.19 479 HIS G CA 1
ATOM 7919 C C . HIS G 1 223 ? -15.198 14.465 -2.857 1.00 27.62 479 HIS G C 1
ATOM 7920 O O . HIS G 1 223 ? -16.427 14.495 -2.996 1.00 29.47 479 HIS G O 1
ATOM 7927 N N . VAL G 1 224 ? -14.414 15.474 -3.201 1.00 26.06 480 VAL G N 1
ATOM 7928 C CA . VAL G 1 224 ? -14.968 16.682 -3.839 1.00 27.64 480 VAL G CA 1
ATOM 7929 C C . VAL G 1 224 ? -15.801 16.393 -5.115 1.00 29.34 480 VAL G C 1
ATOM 7930 O O . VAL G 1 224 ? -16.863 16.947 -5.282 1.00 31.11 480 VAL G O 1
ATOM 7934 N N . GLU G 1 225 ? -15.334 15.520 -5.992 1.00 30.58 481 GLU G N 1
ATOM 7935 C CA . GLU G 1 225 ? -16.066 15.132 -7.232 1.00 31.09 481 GLU G CA 1
ATOM 7936 C C . GLU G 1 225 ? -17.395 14.416 -6.926 1.00 31.10 481 GLU G C 1
ATOM 7937 O O . GLU G 1 225 ? -18.425 14.723 -7.541 1.00 30.00 481 GLU G O 1
ATOM 7943 N N . ARG G 1 226 ? -17.376 13.463 -5.991 1.00 30.21 482 ARG G N 1
ATOM 7944 C CA . ARG G 1 226 ? -18.611 12.795 -5.622 1.00 32.20 482 ARG G CA 1
ATOM 7945 C C . ARG G 1 226 ? -19.608 13.776 -4.933 1.00 30.12 482 ARG G C 1
ATOM 7946 O O . ARG G 1 226 ? -20.833 13.665 -5.104 1.00 29.87 482 ARG G O 1
ATOM 7954 N N . LEU G 1 227 ? -19.076 14.736 -4.180 1.00 30.67 483 LEU G N 1
ATOM 7955 C CA . LEU G 1 227 ? -19.947 15.727 -3.548 1.00 27.93 483 LEU G CA 1
ATOM 7956 C C . LEU G 1 227 ? -20.615 16.601 -4.604 1.00 28.83 483 LEU G C 1
ATOM 7957 O O . LEU G 1 227 ? -21.782 16.911 -4.509 1.00 27.42 483 LEU G O 1
ATOM 7962 N N . GLN G 1 228 ? -19.854 17.018 -5.603 1.00 29.56 484 GLN G N 1
ATOM 7963 C CA . GLN G 1 228 ? -20.396 17.759 -6.750 1.00 29.11 484 GLN G CA 1
ATOM 7964 C C . GLN G 1 228 ? -21.525 16.959 -7.419 1.00 29.91 484 GLN G C 1
ATOM 7965 O O . GLN G 1 228 ? -22.537 17.526 -7.745 1.00 31.32 484 GLN G O 1
ATOM 7971 N N . ILE G 1 229 ? -21.386 15.651 -7.568 1.00 29.39 485 ILE G N 1
ATOM 7972 C CA . ILE G 1 229 ? -22.440 14.821 -8.159 1.00 30.70 485 ILE G CA 1
ATOM 7973 C C . ILE G 1 229 ? -23.697 14.858 -7.245 1.00 31.04 485 ILE G C 1
ATOM 7974 O O . ILE G 1 229 ? -24.850 15.084 -7.697 1.00 32.60 485 ILE G O 1
ATOM 7979 N N . PHE G 1 230 ? -23.461 14.658 -5.959 1.00 32.48 486 PHE G N 1
ATOM 7980 C CA . PHE G 1 230 ? -24.550 14.684 -5.004 1.00 31.55 486 PHE G CA 1
ATOM 7981 C C . PHE G 1 230 ? -25.264 16.055 -5.011 1.00 30.20 486 PHE G C 1
ATOM 7982 O O . PHE G 1 230 ? -26.474 16.128 -4.993 1.00 30.15 486 PHE G O 1
ATOM 7990 N N . GLN G 1 231 ? -24.476 17.116 -4.996 1.00 31.34 487 GLN G N 1
ATOM 7991 C CA . GLN G 1 231 ? -25.001 18.488 -4.940 1.00 34.13 487 GLN G CA 1
ATOM 7992 C C . GLN G 1 231 ? -25.826 18.801 -6.178 1.00 37.00 487 GLN G C 1
ATOM 7993 O O . GLN G 1 231 ? -26.864 19.454 -6.067 1.00 38.93 487 GLN G O 1
ATOM 7999 N N . HIS G 1 232 ? -25.455 18.307 -7.334 1.00 38.21 488 HIS G N 1
ATOM 8000 C CA . HIS G 1 232 ? -26.308 18.378 -8.532 1.00 40.06 488 HIS G CA 1
ATOM 8001 C C . HIS G 1 232 ? -27.601 17.543 -8.421 1.00 38.83 488 HIS G C 1
ATOM 8002 O O . HIS G 1 232 ? -28.655 17.940 -8.947 1.00 36.13 488 HIS G O 1
ATOM 8009 N N . LEU G 1 233 ? -27.563 16.428 -7.695 1.00 37.96 489 LEU G N 1
ATOM 8010 C CA . LEU G 1 233 ? -28.802 15.684 -7.421 1.00 37.06 489 LEU G CA 1
ATOM 8011 C C . LEU G 1 233 ? -29.709 16.364 -6.368 1.00 36.12 489 LEU G C 1
ATOM 8012 O O . LEU G 1 233 ? -30.911 16.263 -6.461 1.00 35.04 489 LEU G O 1
ATOM 8017 N N . HIS G 1 234 ? -29.096 16.943 -5.362 1.00 37.44 490 HIS G N 1
ATOM 8018 C CA . HIS G 1 234 ? -29.759 17.473 -4.153 1.00 38.69 490 HIS G CA 1
ATOM 8019 C C . HIS G 1 234 ? -29.189 18.853 -3.710 1.00 39.99 490 HIS G C 1
ATOM 8020 O O . HIS G 1 234 ? -28.624 18.933 -2.636 1.00 44.47 490 HIS G O 1
ATOM 8027 N N . PRO G 1 235 ? -29.327 19.892 -4.517 1.00 43.46 491 PRO G N 1
ATOM 8028 C CA . PRO G 1 235 ? -28.623 21.155 -4.288 1.00 45.75 491 PRO G CA 1
ATOM 8029 C C . PRO G 1 235 ? -28.926 21.880 -2.981 1.00 47.47 491 PRO G C 1
ATOM 8030 O O . PRO G 1 235 ? -28.033 22.353 -2.238 1.00 55.15 491 PRO G O 1
ATOM 8034 N N . ILE G 1 236 ? -30.199 21.914 -2.674 1.00 41.90 492 ILE G N 1
ATOM 8035 C CA . ILE G 1 236 ? -30.586 22.699 -1.453 1.00 37.06 492 ILE G CA 1
ATOM 8036 C C . ILE G 1 236 ? -30.092 21.953 -0.183 1.00 35.29 492 ILE G C 1
ATOM 8037 O O . ILE G 1 236 ? -29.813 22.615 0.779 1.00 35.20 492 ILE G O 1
ATOM 8042 N N . VAL G 1 237 ? -30.051 20.608 -0.164 1.00 32.15 493 VAL G N 1
ATOM 8043 C CA . VAL G 1 237 ? -29.736 19.850 1.020 1.00 31.42 493 VAL G CA 1
ATOM 8044 C C . VAL G 1 237 ? -28.419 20.233 1.700 1.00 33.35 493 VAL G C 1
ATOM 8045 O O . VAL G 1 237 ? -28.369 20.397 2.925 1.00 32.13 493 VAL G O 1
ATOM 8049 N N . VAL G 1 238 ? -27.343 20.429 0.975 1.00 33.78 494 VAL G N 1
ATOM 8050 C CA . VAL G 1 238 ? -26.110 20.796 1.649 1.00 31.81 494 VAL G CA 1
ATOM 8051 C C . VAL G 1 238 ? -26.103 22.175 2.281 1.00 31.68 494 VAL G C 1
ATOM 8052 O O . VAL G 1 238 ? -25.472 22.375 3.267 1.00 30.49 494 VAL G O 1
ATOM 8056 N N . GLN G 1 239 ? -26.798 23.123 1.698 1.00 33.81 495 GLN G N 1
ATOM 8057 C CA . GLN G 1 239 ? -26.815 24.470 2.218 1.00 34.61 495 GLN G CA 1
ATOM 8058 C C . GLN G 1 239 ? -27.664 24.647 3.420 1.00 33.17 495 GLN G C 1
ATOM 8059 O O . GLN G 1 239 ? -27.423 25.486 4.241 1.00 29.78 495 GLN G O 1
ATOM 8065 N N . ALA G 1 240 ? -28.670 23.825 3.511 1.00 35.87 496 ALA G N 1
ATOM 8066 C CA . ALA G 1 240 ? -29.570 23.894 4.598 1.00 34.03 496 ALA G CA 1
ATOM 8067 C C . ALA G 1 240 ? -29.311 22.887 5.643 1.00 33.13 496 ALA G C 1
ATOM 8068 O O . ALA G 1 240 ? -29.610 23.125 6.751 1.00 33.14 496 ALA G O 1
ATOM 8070 N N . ALA G 1 241 ? -28.770 21.740 5.307 1.00 33.13 497 ALA G N 1
ATOM 8071 C CA . ALA G 1 241 ? -28.712 20.715 6.351 1.00 34.63 497 ALA G CA 1
ATOM 8072 C C . ALA G 1 241 ? -27.315 20.287 6.778 1.00 32.58 497 ALA G C 1
ATOM 8073 O O . ALA G 1 241 ? -27.124 19.861 7.903 1.00 32.92 497 ALA G O 1
ATOM 8075 N N . PHE G 1 242 ? -26.337 20.391 5.890 1.00 29.75 498 PHE G N 1
ATOM 8076 C CA . PHE G 1 242 ? -24.942 19.965 6.188 1.00 26.34 498 PHE G CA 1
ATOM 8077 C C . PHE G 1 242 ? -24.259 20.965 7.159 1.00 24.84 498 PHE G C 1
ATOM 8078 O O . PHE G 1 242 ? -24.612 22.158 7.251 1.00 24.78 498 PHE G O 1
ATOM 8086 N N . PRO G 1 243 ? -23.244 20.486 7.872 1.00 25.18 499 PRO G N 1
ATOM 8087 C CA . PRO G 1 243 ? -22.430 21.374 8.714 1.00 25.97 499 PRO G CA 1
ATOM 8088 C C . PRO G 1 243 ? -21.739 22.395 7.846 1.00 26.88 499 PRO G C 1
ATOM 8089 O O . PRO G 1 243 ? -21.198 22.016 6.783 1.00 27.62 499 PRO G O 1
ATOM 8093 N N . PRO G 1 244 ? -21.833 23.691 8.254 1.00 27.57 500 PRO G N 1
ATOM 8094 C CA . PRO G 1 244 ? -21.235 24.781 7.487 1.00 27.39 500 PRO G CA 1
ATOM 8095 C C . PRO G 1 244 ? -19.756 24.586 7.182 1.00 28.38 500 PRO G C 1
ATOM 8096 O O . PRO G 1 244 ? -19.325 24.875 6.060 1.00 31.72 500 PRO G O 1
ATOM 8100 N N . LEU G 1 245 ? -18.975 24.089 8.146 1.00 27.36 501 LEU G N 1
ATOM 8101 C CA . LEU G 1 245 ? -17.570 23.801 7.893 1.00 27.90 501 LEU G CA 1
ATOM 8102 C C . LEU G 1 245 ? -17.377 22.829 6.723 1.00 29.39 501 LEU G C 1
ATOM 8103 O O . LEU G 1 245 ? -16.496 23.030 5.883 1.00 33.25 501 LEU G O 1
ATOM 8108 N N . TYR G 1 246 ? -18.193 21.772 6.688 1.00 27.60 502 TYR G N 1
ATOM 8109 C CA . TYR G 1 246 ? -18.110 20.780 5.608 1.00 27.91 502 TYR G CA 1
ATOM 8110 C C . TYR G 1 246 ? -18.356 21.423 4.249 1.00 29.06 502 TYR G C 1
ATOM 8111 O O . TYR G 1 246 ? -17.561 21.264 3.332 1.00 28.60 502 TYR G O 1
ATOM 8120 N N . LYS G 1 247 ? -19.423 22.222 4.149 1.00 31.06 503 LYS G N 1
ATOM 8121 C CA . LYS G 1 247 ? -19.716 23.002 2.941 1.00 32.49 503 LYS G CA 1
ATOM 8122 C C . LYS G 1 247 ? -18.517 23.874 2.535 1.00 30.70 503 LYS G C 1
ATOM 8123 O O . LYS G 1 247 ? -18.062 23.835 1.366 1.00 32.18 503 LYS G O 1
ATOM 8129 N N . GLU G 1 248 ? -17.954 24.593 3.506 1.00 28.16 504 GLU G N 1
ATOM 8130 C CA . GLU G 1 248 ? -16.837 25.490 3.243 1.00 27.45 504 GLU G CA 1
ATOM 8131 C C . GLU G 1 248 ? -15.608 24.760 2.731 1.00 27.80 504 GLU G C 1
ATOM 8132 O O . GLU G 1 248 ? -14.950 25.200 1.784 1.00 27.70 504 GLU G O 1
ATOM 8138 N N . LEU G 1 249 ? -15.306 23.617 3.336 1.00 29.18 505 LEU G N 1
ATOM 8139 C CA . LEU G 1 249 ? -14.125 22.851 2.923 1.00 29.11 505 LEU G CA 1
ATOM 8140 C C . LEU G 1 249 ? -14.301 22.119 1.584 1.00 28.94 505 LEU G C 1
ATOM 8141 O O . LEU G 1 249 ? -13.304 21.926 0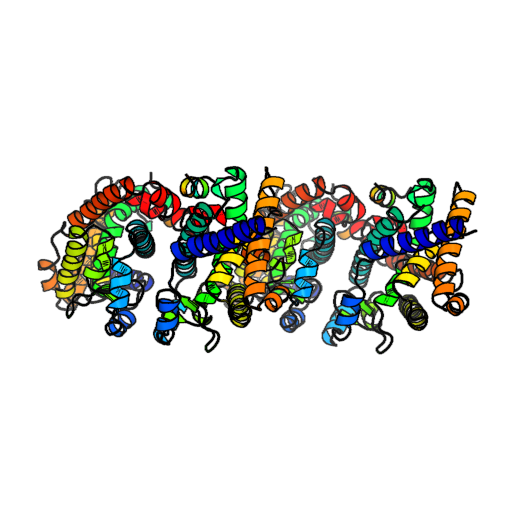.862 1.00 30.47 505 LEU G O 1
ATOM 8146 N N . PHE G 1 250 ? -15.508 21.693 1.258 1.00 28.33 506 PHE G N 1
ATOM 8147 C CA . PHE G 1 250 ? -15.657 20.717 0.157 1.00 30.56 506 PHE G CA 1
ATOM 8148 C C . PHE G 1 250 ? -16.620 21.095 -0.938 1.00 32.97 506 PHE G C 1
ATOM 8149 O O . PHE G 1 250 ? -16.686 20.349 -1.937 1.00 36.56 506 PHE G O 1
ATOM 8157 N N . SER G 1 251 ? -17.309 22.235 -0.798 1.00 34.00 507 SER G N 1
ATOM 8158 C CA . SER G 1 251 ? -18.365 22.645 -1.792 1.00 36.62 507 SER G CA 1
ATOM 8159 C C . SER G 1 251 ? -17.645 23.347 -2.936 1.00 38.58 507 SER G C 1
ATOM 8160 O O . SER G 1 251 ? -16.774 24.162 -2.680 1.00 37.80 507 SER G O 1
ATOM 8163 N N . THR G 1 252 ? -17.973 22.990 -4.180 1.00 41.81 508 THR G N 1
ATOM 8164 C CA . THR G 1 252 ? -17.303 23.545 -5.373 1.00 47.81 508 THR G CA 1
ATOM 8165 C C . THR G 1 252 ? -18.331 24.234 -6.272 1.00 49.47 508 THR G C 1
ATOM 8166 O O . THR G 1 252 ? -18.817 25.310 -5.939 1.00 51.75 508 THR G O 1
ATOM 8168 N N . PHE H 2 2 ? -11.934 31.595 4.220 1.00 34.57 5 PHE H N 1
ATOM 8169 C CA . PHE H 2 2 ? -12.534 30.420 4.961 1.00 34.09 5 PHE H CA 1
ATOM 8170 C C . PHE H 2 2 ? -12.887 30.739 6.440 1.00 31.35 5 PHE H C 1
ATOM 8171 O O . PHE H 2 2 ? -12.169 30.321 7.356 1.00 29.21 5 PHE H O 1
ATOM 8179 N N . PRO H 2 3 ? -13.989 31.485 6.676 1.00 29.54 6 PRO H N 1
ATOM 8180 C CA . PRO H 2 3 ? -14.293 32.025 8.013 1.00 29.27 6 PRO H CA 1
ATOM 8181 C C . PRO H 2 3 ? -14.565 31.004 9.145 1.00 30.40 6 PRO H C 1
ATOM 8182 O O . PRO H 2 3 ? -14.253 31.281 10.316 1.00 31.31 6 PRO H O 1
ATOM 8186 N N . TYR H 2 4 ? -15.120 29.838 8.822 1.00 28.17 7 TYR H N 1
ATOM 8187 C CA . TYR H 2 4 ? -15.455 28.880 9.874 1.00 27.47 7 TYR H CA 1
ATOM 8188 C C . TYR H 2 4 ? -14.213 28.203 10.401 1.00 27.07 7 TYR H C 1
ATOM 8189 O O . TYR H 2 4 ? -13.954 28.184 11.609 1.00 26.01 7 TYR H O 1
ATOM 8198 N N . LEU H 2 5 ? -13.438 27.667 9.475 1.00 26.66 8 LEU H N 1
ATOM 8199 C CA . LEU H 2 5 ? -12.132 27.132 9.790 1.00 25.48 8 LEU H CA 1
ATOM 8200 C C . LEU H 2 5 ? -11.306 28.126 10.611 1.00 23.97 8 LEU H C 1
ATOM 8201 O O . LEU H 2 5 ? -10.648 27.741 11.548 1.00 23.96 8 LEU H O 1
ATOM 8206 N N . LEU H 2 6 ? -11.345 29.405 10.253 1.00 24.29 9 LEU H N 1
ATOM 8207 C CA . LEU H 2 6 ? -10.593 30.448 10.960 1.00 24.23 9 LEU H CA 1
ATOM 8208 C C . LEU H 2 6 ? -11.118 30.670 12.392 1.00 23.98 9 LEU H C 1
ATOM 8209 O O . LEU H 2 6 ? -10.326 30.833 13.349 1.00 22.03 9 LEU H O 1
ATOM 8214 N N . SER H 2 7 ? -12.449 30.662 12.531 1.00 23.46 10 SER H N 1
ATOM 8215 C CA . SER H 2 7 ? -13.075 30.712 13.849 1.00 23.73 10 SER H CA 1
ATOM 8216 C C . SER H 2 7 ? -12.661 29.540 14.761 1.00 24.09 10 SER H C 1
ATOM 8217 O O . SER H 2 7 ? -12.520 29.744 15.949 1.00 23.98 10 SER H O 1
ATOM 8220 N N . LEU H 2 8 ? -12.427 28.343 14.214 1.00 26.40 11 LEU H N 1
ATOM 8221 C CA . LEU H 2 8 ? -11.970 27.177 15.021 1.00 29.35 11 LEU H CA 1
ATOM 8222 C C . LEU H 2 8 ? -10.492 27.266 15.399 1.00 33.35 11 LEU H C 1
ATOM 8223 O O . LEU H 2 8 ? -10.035 26.543 16.282 1.00 33.15 11 LEU H O 1
ATOM 8228 N N . LEU H 2 9 ? -9.758 28.155 14.731 1.00 39.47 12 LEU H N 1
ATOM 8229 C CA . LEU H 2 9 ? -8.373 28.508 15.098 1.00 44.14 12 LEU H CA 1
ATOM 8230 C C . LEU H 2 9 ? -8.272 29.699 16.036 1.00 45.34 12 LEU H C 1
ATOM 8231 O O . LEU H 2 9 ? -7.339 29.746 16.830 1.00 47.52 12 LEU H O 1
ATOM 8236 N N . GLY H 2 10 ? -9.196 30.657 15.922 1.00 51.23 13 GLY H N 1
ATOM 8237 C CA . GLY H 2 10 ? -9.323 31.778 16.885 1.00 56.91 13 GLY H CA 1
ATOM 8238 C C . GLY H 2 10 ? -10.744 31.954 17.438 1.00 61.67 13 GLY H C 1
ATOM 8239 O O . GLY H 2 10 ? -11.141 31.346 18.450 1.00 60.50 13 GLY H O 1
#

Radius of gyration: 34.99 Å; Cα contacts (8 Å, |Δi|>4): 1211; chains: 8; bounding box: 111×46×87 Å

GO terms:
  GO:1990837 sequence-specific double-stranded DNA binding (F, IDA)
  GO:0000978 RNA polymerase II cis-regulatory region sequence-specific DNA binding (F, IDA)
  GO:0001227 DNA-binding transcription repressor activity, RNA polymerase II-specific (F, IDA)
  GO:0000122 negative regulation of transcription by RNA polymerase II (P, IDA)
  GO:0098531 ligand-modulated transcription factor activity (F, IDA)
  GO:0008142 oxysterol binding (F, IDA)
  GO:0005634 nucleus (C, IDA)
  GO:0036315 cellular response to sterol (P, IDA)
  GO:0005634 nucleus (C, EXP)
  GO:0005515 protein binding (F, IPI)
  GO:0004879 nuclear receptor activity (F, TAS)
  GO:0005654 nucleoplasm (C, TAS)
  GO:0016604 nuclear body (C, IDA)

Solvent-accessible surface area: 45334 Å² total; per-residue (Å²): 87,58,118,81,103,11,75,123,22,10,125,40,0,3,116,5,2,141,84,3,25,46,60,138,60,111,30,3,76,71,26,77,100,40,91,21,55,156,128,34,20,37,33,21,44,177,50,61,62,78,15,0,14,8,41,30,2,7,53,28,0,6,16,1,9,24,0,3,50,0,0,56,114,4,48,27,0,84,132,9,39,100,47,0,4,23,29,0,1,33,38,0,1,14,12,0,8,4,0,25,52,17,20,13,2,10,29,131,25,24,7,16,41,19,36,14,25,1,2,12,14,41,0,18,56,16,13,38,6,62,76,13,15,0,5,30,7,23,2,3,56,53,1,28,69,18,145,24,50,45,53,4,4,0,1,16,0,0,31,14,0,0,9,1,123,28,120,59,27,130,60,98,210,101,0,72,107,20,33,132,28,1,47,56,0,1,70,34,27,0,77,141,64,167,66,83,76,5,53,104,129,42,19,99,138,22,57,10,147,47,0,22,65,29,10,59,88,61,0,91,78,2,30,160,111,51,71,72,1,0,79,1,5,0,4,10,0,4,31,32,23,12,37,117,124,72,80,78,1,70,32,28,6,98,156,84,76,62,81,61,130,35,64,105,25,15,116,39,0,8,112,6,5,158,92,3,21,50,75,151,46,117,55,2,80,192,34,76,105,31,83,16,50,154,111,19,4,63,25,19,48,203,29,38,55,31,3,0,14,0,38,33,2,4,50,25,1,10,13,2,22,62,0,3,50,0,0,54,115,4,45,22,0,99,125,7,34,102,43,0,13,8,26,0,0,83,28,0,0,17,6,0,14,7,0,24,53,15,19,10,5,9,34,138,64,159,10,16,42,21,33,23,13,1,2,9,89,57,0,20,152,16,13,39,3,90,131,10,18,44,25,32,16,97,7,3,73,57,2,28,66,19,149,26,53,50,53,6,2,0,2,17,0,0,28,12,0,0,35,2,136,2,103,56,25,128,68,80,204,88,0,82,104,21,36,125,50,2,54,63,0,3,70,33,30,0,80,143,68,172,61,79,78,4,60,99,130,35,23,94,209,36,72,16,94,47,2,23,59,42,15,51,98,58,0,85,79,3,25,156,116,51,71,72,15,0,66,0,1,0,7,8,2,4,74,40,16,16,76,159,47,79,70,0,53,30,13,20,95,94,53,116,77,100,10,71,122,22,14,122,37,0,7,111,7,2,139,101,4,25,40,64,138,62,78,39,2,81,182,32,78,105,47,91,14,53,190,96,30,17,35,36,20,46,208,53,45,57,54,3,0,14,1,39,33,2,5,47,27,1,7,19,1,11,24,0,4,55,0,0,58,102,4,47,29,0,82,130,8,32,116,52,0,8,20,28,0,0,37,38,0,2,17,16,0,9,7,0,25,51,14,18,12,4,9,37,135,62,129,10,16,42,20,32,16,10,1,2,12,98,72,0,18,165,15,10,41,4,95,121,10,17,48,21,35,16,98,8,4,57,48,1,22,71,17,145,25,52,44,53,4,3,0,1,23,0,0,26,15,0,0,39,1,139,29,122,54,25,132,59,97,81,96,0,96,110,24,34,42,25,1,68,90,0,3,75,34,28,0,72,134,63,164,66,81,84,10,52,102,140,42,15,112,72,34,32,16,169,48,7,28,60,34,12,60,99,76,1,113,80,2,46,150,91,52,78,69,15,5,42,0,2,0,4,8,1,5,50,39,25,16,90,131,70,76,79,1,63,30,20,12,90,165,72,68,71,86,66,125,34,57,99,25,13,111,40,0,7,107,7,4,147,90,4,18,48,70,160,53,122,66,2,83,153,36,73,104,47,86,16,48,149,115,25,7,36,27,18,39,199,33,42,51,31,3,0,13,1,37,31,1,3,53,26,1,4,14,1,10,44,0,2,55,0,0,66,113,4,43,20,0,98,114,8,41,120,42,0,7,28,26,0,0,73,36,0,3,15,12,0,10,7,0,23,54,16,21,8,5,7,38,132,62,96,9,20,46,20,30,16,8,2,2,10,68,60,0,18,147,14,11,31,3,56,83,10,12,39,28,40,8,84,8,4,76,60,3,27,68,13,144,37,53,56,51,7,3,0,3,18,0,0,31,11,0,0,38,2,138,28,119,54,27,131,71,91,77,97,0,82,110,22,34,120,62,2,46,62,0,2,66,36,32,0,85,135,65,163,63,84,72,2,60,100,124,38,21,80,199,24,43,16,133,26,3,22,30,19,14,44,18,19,1,6,10,2,32,53,86,51,70,66,10,0,70,0,1,0,4,3,1,5,53,32,9,13,45,90,112,95,66,1,71,29,27,18,91

InterPro domains:
  IPR000536 Nuclear hormone receptor, ligand-binding domain [PF00104] (321-486)
  IPR000536 Nuclear hormone receptor, ligand-binding domain [PS51843] (269-508)
  IPR000536 Nuclear hormone receptor, ligand-binding domain [SM00430] (322-476)
  IPR001628 Zinc finger, nuclear hormone receptor-type [PF00105] (30-98)
  IPR001628 Zinc finger, nuclear hormone receptor-type [PR00047] (31-47)
  IPR001628 Zinc finger, nuclear hormone receptor-type [PR00047] (47-62)
  IPR001628 Zinc finger, nuclear hormone receptor-type [PR00047] (80-88)
  IPR001628 Zinc finger, nuclear hormone receptor-type [PR00047] (88-96)
  IPR001628 Zinc finger, nuclear hormone receptor-type [PS00031] (31-57)
  IPR001628 Zinc finger, nuclear hormone receptor-type [PS51030] (28-103)
  IPR001628 Zinc finger, nuclear hormone receptor-type [SM00399] (28-99)
  IPR001723 Nuclear hormone receptor [PR00398] (92-102)
  IPR001723 Nuclear hormone receptor [PR00398] (323-344)
  IPR001723 Nuclear hormone receptor [PR00398] (344-360)
  IPR001723 Nuclear hormone receptor [PR00398] (410-425)
  IPR001723 Nuclear hormone receptor [PR00398] (464-481)
  IPR003079 Nuclear receptor ROR [PR01293] (255-276)
  IPR003079 Nuclear receptor ROR [PR01293] (279-292)
  IPR003079 Nuclear receptor ROR [PR01293] (300-317)
  IPR003079 Nuclear receptor ROR [PR01293] (375-392)

Foldseek 3Di:
DDPVVLQVLLVQLLVLCVVLLPADLVRLVVQQVFADDPVRLVVLLPDALLVLVLQVLVVLVSQLVSVLSSQVSRPLNVVFDPQLNCLLSLQQSQLLVLLSQLSQADLVVLWGDDPRHTDHLSSNNNNVQSVLSVLSSVSSNLSVVLVDDSSLSSLVSQLSRLDLPRPPGDPSVSSVVVNVSSVVSNCVVCVVVVNNVCVVSDDDPVSSVVSLVSVLVSVAVVCVVPVPSCVPRRDPVSCVSRPD/DCVVVVVVVD/DVPVVVVLQVLLVQLLVLCVVLLPADLVNLVVQQVFADDPVRLVVLLPDALLVLVQLVLVVLVVQLVSVLSSLVSRPLSVVFDPQLNCLLSLQQSQLLVLLSQLSQADLVVLWGDDPHHTYHLSSSNNNVQVVLSVLSSVSSNLSVVLVDDSSLSSLVSVLSRLDLPGPDGDPSVSSVVVNVSSVSSNCVVCVVVVNNVCVVSDDDDCSSVVSLVSVLVSVVVVCVVPVVSCVPRHDPVSVVSRD/DCVVVVVVVD/DDPVVLQVLLVQLLVLCVVLLPADLVRLVVQQVFADDPVRLVVLLPDALLVLVLLVLVVLVVQLVSVLSSQVSRPLNVVFDPQQNCLLSLQQSSVLSLLSQLSQADLVVLWGDDPRHTYHLSSNNNNVQSVLSVLSSVLSNLSVVLVDDSSLSSLVSQLSRLDLPGPPGDPSVSSVVVNVSSVVSNCVVCVVVVNNVCVVSHDDPVSSVVSLVSQLVSVVVVCVVPVPSCVPRRDPVSVVSRD/DDPVVVVVVD/DPPVVVVLQVLLVQLLVLCVVLLPADLVNLVVQQVFADDPVRLVVLLPDALLVLVQLVLVVLVVQLVSVLSSQVSRPLSVVFDPQQNCLLSLQQSQLLVLLSQLSQADLVVLWGDDPRHTYHLSSSNNNVCSVLSVLSSVSSNLSVVLVDDSSLSSLVSVLSRLDLPGPPGDPSVSSVVVNVSSVSSNCVVCVVVVNPVCVVSPDDPVSSVVSLVVVLVSVVVVCVVPVVSCVPRHDPVSCVSRPD/DVVVVVVVD